Protein AF-A0A7K3KJ88-F1 (afdb_monomer)

Secondary structure (DSSP, 8-state):
---------------------------------------------------S-------EEEESSHHHHHHHHHH----SS-EEEEEE-TT-GGG-EEEEEETTSS-SS-S-------PPPS---S------SHHHHHHHHHHTT-S-EE-GGG---B-SHHHHHHHHHHHHHHHHT-TT-TTEEEEEEEEEPTTSSBEEEEEEEES---HHHHHHHHHHHHHHHHHHHTT--TTS-HHHHHHHHHHHHHHH-EE-GGGS-----TT-TT--SSSGGGTTGGGGSHHIIIIISEE-HHHHHHHHHHHHHHTT--EEEEEETTTTEEEEEEEETTEEEEE-HHHH---SSSS------SSTTEEHHHHTS--TTSPPP-STT-TTTEET--GGGG----TTTT--GGGS--S-----SEEEEEEETTEEEEEEEPPP-BSSEEEEEEEEESTTS-EEEEEPPPEEE-SS-S--BSB-TT-HHHHHHHSSBS--EEEEEB-SSEEEEEEEEEEESTT-SSSPEEEEEEEEEEE--SSS--HHHHHHHHHHHHHHHH-TT--HHHHHHHHHHHHHHH-EE-TTB-SHHIIIIISEE-HHHHHHHHHHHHHHTT--EEEEEETTTTEEEEEEEETTEEEEE-TTGGG---TT-SS--TTTTEEE-HHHHHHH-TT--SPPTT------TT-HHHHHSTTHHHHHHHHHHHHHHHHTT-SEEEEE--GGGSTTGGG---SHHHHHHHHHHHHHHHHS-EEEEETTEEEEEEEEEEEEE--BGGGTB--EEEEEEEEEEE---S--BPSPEEEE---SSSPEEEEEEBTTT--EEEEEE------B-S-EEEE---SSS-EEEEEEBTTT--EEEEEE--PPPP-SS-PPSEEEEETTEEEEE-TTS-B--SSEEEETTEEEEB-TTSPBP-EEEEETTEEEEE-TTSPBP-EEEEETTEEEEE-TTT-BBP-EEEEETTEEEEEPTTT-BBP-EEEEETTEEEEE-TTSPBP-EEEEETTEEEEE-TTT-PBP-EEEEETTEEEEEPTTT-PBP-EEEEETTEEEEE-TT-PBP-EEEEETTEEEEE-TT--EEE-

Radius of gyration: 45.53 Å; Cα contacts (8 Å, |Δi|>4): 2128; chains: 1; bounding box: 110×82×130 Å

Structure (mmCIF, N/CA/C/O backbone):
data_AF-A0A7K3KJ88-F1
#
_entry.id   AF-A0A7K3KJ88-F1
#
loop_
_atom_site.group_PDB
_atom_site.id
_atom_site.type_symbol
_atom_site.label_atom_id
_atom_site.label_alt_id
_atom_site.label_comp_id
_atom_site.label_asym_id
_atom_site.label_entity_id
_atom_site.label_seq_id
_atom_site.pdbx_PDB_ins_code
_atom_site.Cartn_x
_atom_site.Cartn_y
_atom_site.Cartn_z
_atom_site.occupancy
_atom_site.B_iso_or_equiv
_atom_site.auth_seq_id
_atom_site.auth_comp_id
_atom_site.auth_asym_id
_atom_site.auth_atom_id
_atom_site.pdbx_PDB_model_num
ATOM 1 N N . MET A 1 1 ? 1.735 31.733 29.444 1.00 30.66 1 MET A N 1
ATOM 2 C CA . MET A 1 1 ? 3.173 32.002 29.668 1.00 30.66 1 MET A CA 1
ATOM 3 C C . MET A 1 1 ? 3.954 30.903 28.970 1.00 30.66 1 MET A C 1
ATOM 5 O O . MET A 1 1 ? 3.709 29.744 29.261 1.00 30.66 1 MET A O 1
ATOM 9 N N . GLN A 1 2 ? 4.807 31.271 28.012 1.00 33.06 2 GLN A N 1
ATOM 10 C CA . GLN A 1 2 ? 5.723 30.371 27.302 1.00 33.06 2 GLN A CA 1
ATOM 11 C C . GLN A 1 2 ? 6.794 29.819 28.251 1.00 33.06 2 GLN A C 1
ATOM 13 O O . GLN A 1 2 ? 7.292 30.580 29.082 1.00 33.06 2 GLN A O 1
ATOM 18 N N . LYS A 1 3 ? 7.166 28.545 28.075 1.00 25.73 3 LYS A N 1
ATOM 19 C CA . LYS A 1 3 ? 8.504 27.958 28.315 1.00 25.73 3 LYS A CA 1
ATOM 20 C C . LYS A 1 3 ? 8.454 26.478 27.908 1.00 25.73 3 LYS A C 1
ATOM 22 O O . LYS A 1 3 ? 7.769 25.696 28.547 1.00 25.73 3 LYS A O 1
ATOM 27 N N . THR A 1 4 ? 8.850 26.168 26.675 1.00 29.84 4 THR A N 1
ATOM 28 C CA . THR A 1 4 ? 10.175 25.641 26.274 1.00 29.84 4 THR A CA 1
ATOM 29 C C . THR A 1 4 ? 10.462 24.220 26.763 1.00 29.84 4 THR A C 1
ATOM 31 O O . THR A 1 4 ? 10.733 23.987 27.937 1.00 29.84 4 THR A O 1
ATOM 34 N N . THR A 1 5 ? 10.450 23.327 25.776 1.00 33.12 5 THR A N 1
ATOM 35 C CA . THR A 1 5 ? 11.079 22.008 25.652 1.00 33.12 5 THR A CA 1
ATOM 36 C C . THR A 1 5 ? 12.468 21.899 26.288 1.00 33.12 5 THR A C 1
ATOM 38 O O . THR A 1 5 ? 13.295 22.797 26.138 1.00 33.12 5 THR A O 1
ATOM 41 N N . GLY A 1 6 ? 12.752 20.755 26.920 1.00 25.34 6 GLY A N 1
ATOM 42 C CA . GLY A 1 6 ? 14.086 20.424 27.423 1.00 25.34 6 GLY A CA 1
ATOM 43 C C . GLY A 1 6 ? 14.187 19.019 28.023 1.00 25.34 6 GLY A C 1
ATOM 44 O O . GLY A 1 6 ? 13.868 18.830 29.188 1.00 25.34 6 GLY A O 1
ATOM 45 N N . ALA A 1 7 ? 14.630 18.078 27.185 1.00 27.84 7 ALA A N 1
ATOM 46 C CA . ALA A 1 7 ? 15.489 16.912 27.436 1.00 27.84 7 ALA A CA 1
ATOM 47 C C . ALA A 1 7 ? 15.362 16.073 28.733 1.00 27.84 7 ALA A C 1
ATOM 49 O O . ALA A 1 7 ? 15.552 16.532 29.857 1.00 27.84 7 ALA A O 1
ATOM 50 N N . ARG A 1 8 ? 15.204 14.758 28.513 1.00 27.39 8 ARG A N 1
ATOM 51 C CA . ARG A 1 8 ? 15.433 13.659 29.464 1.00 27.39 8 ARG A CA 1
ATOM 52 C C . ARG A 1 8 ? 16.924 13.447 29.771 1.00 27.39 8 ARG A C 1
ATOM 54 O O . ARG A 1 8 ? 17.735 13.487 28.853 1.00 27.39 8 ARG A O 1
ATOM 61 N N . ALA A 1 9 ? 17.197 13.092 31.034 1.00 25.98 9 ALA A N 1
ATOM 62 C CA . ALA A 1 9 ? 18.169 12.117 31.586 1.00 25.98 9 ALA A CA 1
ATOM 63 C C . ALA A 1 9 ? 18.632 12.634 32.971 1.00 25.98 9 ALA A C 1
ATOM 65 O O . ALA A 1 9 ? 18.988 13.797 33.092 1.00 25.98 9 ALA A O 1
ATOM 66 N N . LEU A 1 10 ? 18.630 11.887 34.083 1.00 25.28 10 LEU A N 1
ATOM 67 C CA . LEU A 1 10 ? 19.277 10.592 34.299 1.00 25.28 10 LEU A CA 1
ATOM 68 C C . LEU A 1 10 ? 18.938 10.035 35.711 1.00 25.28 10 LEU A C 1
ATOM 70 O O . LEU A 1 10 ? 18.726 10.820 36.635 1.00 25.28 10 LEU A O 1
ATOM 74 N N . SER A 1 11 ? 19.165 8.722 35.896 1.00 27.11 11 SER A N 1
ATOM 75 C CA . SER A 1 11 ? 19.494 7.991 37.157 1.00 27.11 11 SER A CA 1
ATOM 76 C C . SER A 1 11 ? 18.286 7.392 37.921 1.00 27.11 11 SER A C 1
ATOM 78 O O . SER A 1 11 ? 17.289 8.074 38.089 1.00 27.11 11 SER A O 1
ATOM 80 N N . VAL A 1 12 ? 18.258 6.145 38.432 1.00 25.27 12 VAL A N 1
ATOM 81 C CA . VAL A 1 12 ? 19.289 5.330 39.121 1.00 25.27 12 VAL A CA 1
ATOM 82 C C . VAL A 1 12 ? 18.979 3.800 39.057 1.00 25.27 12 VAL A C 1
ATOM 84 O O . VAL A 1 12 ? 17.826 3.393 39.149 1.00 25.27 12 VAL A O 1
ATOM 87 N N . LEU A 1 13 ? 20.045 2.985 38.947 1.00 25.17 13 LEU A N 1
ATOM 88 C CA . LEU A 1 13 ? 20.186 1.506 39.061 1.00 25.17 13 LEU A CA 1
ATOM 89 C C . LEU A 1 13 ? 20.009 0.977 40.521 1.00 25.17 13 LEU A C 1
ATOM 91 O O . LEU A 1 13 ? 20.133 1.759 41.450 1.00 25.17 13 LEU A O 1
ATOM 95 N N . LEU A 1 14 ? 19.820 -0.314 40.862 1.00 25.20 14 LEU A N 1
ATOM 96 C CA . LEU A 1 14 ? 20.831 -1.399 40.827 1.00 25.20 14 LEU A CA 1
ATOM 97 C C . LEU A 1 14 ? 20.342 -2.653 41.619 1.00 25.20 14 LEU A C 1
ATOM 99 O O . LEU A 1 14 ? 19.755 -2.472 42.683 1.00 25.20 14 LEU A O 1
ATOM 103 N N . ALA A 1 15 ? 20.680 -3.876 41.153 1.00 25.28 15 ALA A N 1
ATOM 104 C CA . ALA A 1 15 ? 21.203 -5.069 41.891 1.00 25.28 15 ALA A CA 1
ATOM 105 C C . ALA A 1 15 ? 20.827 -6.389 41.152 1.00 25.28 15 ALA A C 1
ATOM 107 O O . ALA A 1 15 ? 19.661 -6.761 41.140 1.00 25.28 15 ALA A O 1
ATOM 108 N N . ALA A 1 16 ? 21.687 -7.016 40.327 1.00 25.86 16 ALA A N 1
ATOM 109 C CA . ALA A 1 16 ? 22.848 -7.900 40.614 1.00 25.86 16 ALA A CA 1
ATOM 110 C C . ALA A 1 16 ? 22.466 -9.312 41.138 1.00 25.86 16 ALA A C 1
ATOM 112 O O . ALA A 1 16 ? 21.642 -9.404 42.033 1.00 25.86 16 ALA A O 1
ATOM 113 N N . ALA A 1 17 ? 23.059 -10.461 40.772 1.00 25.75 17 ALA A N 1
ATOM 114 C CA . ALA A 1 17 ? 23.940 -10.960 39.698 1.00 25.75 17 ALA A CA 1
ATOM 115 C C . ALA A 1 17 ? 24.219 -12.466 39.994 1.00 25.75 17 ALA A C 1
ATOM 117 O O . ALA A 1 17 ? 24.279 -12.815 41.168 1.00 25.75 17 ALA A O 1
ATOM 118 N N . LEU A 1 18 ? 24.447 -13.322 38.979 1.00 23.67 18 LEU A N 1
ATOM 119 C CA . LEU A 1 18 ? 25.421 -14.453 38.947 1.00 23.67 18 LEU A CA 1
ATOM 120 C C . LEU A 1 18 ? 25.379 -15.093 37.527 1.00 23.67 18 LEU A C 1
ATOM 122 O O . LEU A 1 18 ? 24.366 -15.675 37.162 1.00 23.67 18 LEU A O 1
ATOM 126 N N . ALA A 1 19 ? 26.293 -14.750 36.601 1.00 25.92 19 ALA A N 1
ATOM 127 C CA . ALA A 1 19 ? 27.606 -15.376 36.301 1.00 25.92 19 ALA A CA 1
ATOM 128 C C . ALA A 1 19 ? 27.494 -16.740 35.568 1.00 25.92 19 ALA A C 1
ATOM 130 O O . ALA A 1 19 ? 26.803 -17.619 36.056 1.00 25.92 19 ALA A O 1
ATOM 131 N N . ALA A 1 20 ? 28.170 -17.063 34.457 1.00 25.97 20 ALA A N 1
ATOM 132 C CA . ALA A 1 20 ? 29.138 -16.414 33.560 1.00 25.97 20 ALA A CA 1
ATOM 133 C C . ALA A 1 20 ? 29.263 -17.333 32.307 1.00 25.97 20 ALA A C 1
ATOM 135 O O . ALA A 1 20 ? 29.110 -18.544 32.435 1.00 25.97 20 ALA A O 1
ATOM 136 N N . THR A 1 21 ? 29.449 -16.863 31.070 1.00 26.55 21 THR A N 1
ATOM 137 C CA . THR A 1 21 ? 30.738 -16.691 30.343 1.00 26.55 21 THR A CA 1
ATOM 138 C C . THR A 1 21 ? 30.393 -16.732 28.832 1.00 26.55 21 THR A C 1
ATOM 140 O O . THR A 1 21 ? 29.467 -17.451 28.480 1.00 26.55 21 THR A O 1
ATOM 143 N N . LEU A 1 22 ? 31.015 -16.060 27.855 1.00 24.83 22 LEU A N 1
ATOM 144 C CA . LEU A 1 22 ? 32.066 -15.043 27.758 1.00 24.83 22 LEU A CA 1
ATOM 145 C C . LEU A 1 22 ? 31.940 -14.359 26.365 1.00 24.83 22 LEU A C 1
ATOM 147 O O . LEU A 1 22 ? 31.637 -15.011 25.372 1.00 24.83 22 LEU A O 1
ATOM 151 N N . CYS A 1 23 ? 32.176 -13.046 26.376 1.00 23.89 23 CYS A N 1
ATOM 152 C CA . CYS A 1 23 ? 32.256 -12.007 25.324 1.00 23.89 23 CYS A CA 1
ATOM 153 C C . CYS A 1 23 ? 33.411 -12.203 24.291 1.00 23.89 23 CYS A C 1
ATOM 155 O O . CYS A 1 23 ? 34.146 -13.177 24.450 1.00 23.89 23 CYS A O 1
ATOM 157 N N . PRO A 1 24 ? 33.725 -11.249 23.364 1.00 33.28 24 PRO A N 1
ATOM 158 C CA . PRO A 1 24 ? 33.057 -9.972 23.036 1.00 33.28 24 PRO A CA 1
ATOM 159 C C . PRO A 1 24 ? 32.885 -9.651 21.527 1.00 33.28 24 PRO A C 1
ATOM 161 O O . PRO A 1 24 ? 33.699 -10.009 20.682 1.00 33.28 24 PRO A O 1
ATOM 164 N N . LEU A 1 25 ? 31.885 -8.817 21.238 1.00 27.92 25 LEU A N 1
ATOM 165 C CA . LEU A 1 25 ? 31.936 -7.768 20.208 1.00 27.92 25 LEU A CA 1
ATOM 166 C C . LEU A 1 25 ? 32.375 -6.453 20.880 1.00 27.92 25 LEU A C 1
ATOM 168 O O . LEU A 1 25 ? 32.105 -6.280 22.074 1.00 27.92 25 LEU A O 1
ATOM 172 N N . PRO A 1 26 ? 32.914 -5.477 20.131 1.00 29.77 26 PRO A N 1
ATOM 173 C CA . PRO A 1 26 ? 32.649 -4.084 20.435 1.00 29.77 26 PRO A CA 1
ATOM 174 C C . PRO A 1 26 ? 31.899 -3.379 19.305 1.00 29.77 26 PRO A C 1
ATOM 176 O O . PRO A 1 26 ? 32.074 -3.643 18.118 1.00 29.77 26 PRO A O 1
ATOM 179 N N . ALA A 1 27 ? 31.035 -2.488 19.775 1.00 24.09 27 ALA A N 1
ATOM 180 C CA . ALA A 1 27 ? 30.151 -1.601 19.057 1.00 24.09 27 ALA A CA 1
ATOM 181 C C . ALA A 1 27 ? 30.884 -0.563 18.199 1.00 24.09 27 ALA A C 1
ATOM 183 O O . ALA A 1 27 ? 31.995 -0.129 18.507 1.00 24.09 27 ALA A O 1
ATOM 184 N N . PHE A 1 28 ? 30.158 -0.127 17.175 1.00 25.22 28 PHE A N 1
ATOM 185 C CA . PHE A 1 28 ? 30.364 1.104 16.433 1.00 25.22 28 PHE A CA 1
ATOM 186 C C . PHE A 1 28 ? 30.272 2.326 17.357 1.00 25.22 28 PHE A C 1
ATOM 188 O O . PHE A 1 28 ? 29.359 2.428 18.179 1.00 25.22 28 PHE A O 1
ATOM 195 N N . ALA A 1 29 ? 31.198 3.262 17.165 1.00 24.36 29 ALA A N 1
ATOM 196 C CA . ALA A 1 29 ? 31.055 4.658 17.547 1.00 24.36 29 ALA A CA 1
ATOM 197 C C . ALA A 1 29 ? 31.047 5.499 16.265 1.00 24.36 29 ALA A C 1
ATOM 199 O O . ALA A 1 29 ? 31.779 5.215 15.316 1.00 24.36 29 ALA A O 1
ATOM 200 N N . THR A 1 30 ? 30.164 6.487 16.266 1.00 32.62 30 THR A N 1
ATOM 201 C CA . THR A 1 30 ? 29.954 7.518 15.255 1.00 32.62 30 THR A CA 1
ATOM 202 C C . THR A 1 30 ? 31.138 8.482 15.195 1.00 32.62 30 THR A C 1
ATOM 204 O O . THR A 1 30 ? 31.774 8.724 16.217 1.00 32.62 30 THR A O 1
ATOM 207 N N . ASP A 1 31 ? 31.426 9.039 14.016 1.00 23.53 31 ASP A N 1
ATOM 208 C CA . ASP A 1 31 ? 31.361 10.490 13.776 1.00 23.53 31 ASP A CA 1
ATOM 209 C C . ASP A 1 31 ? 31.922 10.887 12.399 1.00 23.53 31 ASP A C 1
ATOM 211 O O . ASP A 1 31 ? 32.940 10.376 11.943 1.00 23.53 31 ASP A O 1
ATOM 215 N N . ALA A 1 32 ? 31.249 11.893 11.832 1.00 23.48 32 ALA A N 1
ATOM 216 C CA . ALA A 1 32 ? 31.778 12.976 11.005 1.00 23.48 32 ALA A CA 1
ATOM 217 C C . ALA A 1 32 ? 32.282 12.683 9.576 1.00 23.48 32 ALA A C 1
ATOM 219 O O . ALA A 1 32 ? 33.367 12.157 9.345 1.00 23.48 32 ALA A O 1
ATOM 220 N N . ALA A 1 33 ? 31.541 13.235 8.610 1.00 33.19 33 ALA A N 1
ATOM 221 C CA . ALA A 1 33 ? 32.122 13.764 7.379 1.00 33.19 33 ALA A CA 1
ATOM 222 C C . ALA A 1 33 ? 33.130 14.887 7.704 1.00 33.19 33 ALA A C 1
ATOM 224 O O . ALA A 1 33 ? 32.932 15.638 8.667 1.00 33.19 33 ALA A O 1
ATOM 225 N N . PRO A 1 34 ? 34.169 15.058 6.871 1.00 30.41 34 PRO A N 1
ATOM 226 C CA . PRO A 1 34 ? 34.195 16.296 6.097 1.00 30.41 34 PRO A CA 1
ATOM 227 C C . PRO A 1 34 ? 34.676 16.137 4.642 1.00 30.41 34 PRO A C 1
ATOM 229 O O . PRO A 1 34 ? 35.552 15.342 4.321 1.00 30.41 34 PRO A O 1
ATOM 232 N N . SER A 1 35 ? 34.066 16.972 3.799 1.00 28.89 35 SER A N 1
ATOM 233 C CA . SER A 1 35 ? 34.575 17.654 2.598 1.00 28.89 35 SER A CA 1
ATOM 234 C C . SER A 1 35 ? 36.070 17.540 2.253 1.00 28.89 35 SER A C 1
ATOM 236 O O . SER A 1 35 ? 36.920 17.793 3.109 1.00 28.89 35 SER A O 1
ATOM 238 N N . GLY A 1 36 ? 36.369 17.393 0.958 1.00 24.22 36 GLY A N 1
ATOM 239 C CA . GLY A 1 36 ? 37.675 17.744 0.392 1.00 24.22 36 GLY A CA 1
ATOM 240 C C . GLY A 1 36 ? 37.935 17.142 -0.988 1.00 24.22 36 GLY A C 1
ATOM 241 O O . GLY A 1 36 ? 38.612 16.127 -1.085 1.00 24.22 36 GLY A O 1
ATOM 242 N N . LEU A 1 37 ? 37.416 17.784 -2.037 1.00 28.84 37 LEU A N 1
ATOM 243 C CA . LEU A 1 37 ? 38.041 17.763 -3.363 1.00 28.84 37 LEU A CA 1
ATOM 244 C C . LEU A 1 37 ? 39.327 18.595 -3.290 1.00 28.84 37 LEU A C 1
ATOM 246 O O . LEU A 1 37 ? 39.282 19.694 -2.736 1.00 28.84 37 LEU A O 1
ATOM 250 N N . GLU A 1 38 ? 40.437 18.067 -3.813 1.00 25.28 38 GLU A N 1
ATOM 251 C CA . GLU A 1 38 ? 41.350 18.724 -4.774 1.00 25.28 38 GLU A CA 1
ATOM 252 C C . GLU A 1 38 ? 42.660 17.912 -4.957 1.00 25.28 38 GLU A C 1
ATOM 254 O O . GLU A 1 38 ? 43.012 17.099 -4.096 1.00 25.28 38 GLU A O 1
ATOM 259 N N . PRO A 1 39 ? 43.335 18.079 -6.112 1.00 51.12 39 PRO A N 1
ATOM 260 C CA . PRO A 1 39 ? 44.053 17.049 -6.863 1.00 51.12 39 PRO A CA 1
ATOM 261 C C . PRO A 1 39 ? 45.573 17.133 -6.658 1.00 51.12 39 PRO A C 1
ATOM 263 O O . PRO A 1 39 ? 46.029 17.938 -5.854 1.00 51.12 39 PRO A O 1
ATOM 266 N N . LEU A 1 40 ? 46.335 16.297 -7.381 1.00 21.92 40 LEU A N 1
ATOM 267 C CA . LEU A 1 40 ? 47.782 16.342 -7.707 1.00 21.92 40 LEU A CA 1
ATOM 268 C C . LEU A 1 40 ? 48.266 14.882 -7.797 1.00 21.92 40 LEU A C 1
ATOM 270 O O . LEU A 1 40 ? 47.892 14.063 -6.966 1.00 21.92 40 LEU A O 1
ATOM 274 N N . ALA A 1 41 ? 49.157 14.453 -8.673 1.00 21.34 41 ALA A N 1
ATOM 275 C CA . ALA A 1 41 ? 49.763 14.965 -9.892 1.00 21.34 41 ALA A CA 1
ATOM 276 C C . ALA A 1 41 ? 50.487 13.749 -10.492 1.00 21.34 41 ALA A C 1
ATOM 278 O O . ALA A 1 41 ? 50.855 12.825 -9.754 1.00 21.34 41 ALA A O 1
ATOM 279 N N . ALA A 1 42 ? 50.678 13.745 -11.803 1.00 36.03 42 ALA A N 1
ATOM 280 C CA . ALA A 1 42 ? 51.427 12.704 -12.470 1.00 36.03 42 ALA A CA 1
ATOM 281 C C . ALA A 1 42 ? 52.925 12.726 -12.096 1.00 36.03 42 ALA A C 1
ATOM 283 O O . ALA A 1 42 ? 53.467 13.669 -11.504 1.00 36.03 42 ALA A O 1
ATOM 284 N N . ASN A 1 43 ? 53.551 11.570 -12.311 1.00 23.66 43 ASN A N 1
ATOM 285 C CA . ASN A 1 43 ? 54.976 11.481 -12.575 1.00 23.66 43 ASN A CA 1
ATOM 286 C C . ASN A 1 43 ? 55.267 10.158 -13.283 1.00 23.66 43 ASN A C 1
ATOM 288 O O . ASN A 1 43 ? 55.141 9.071 -12.710 1.00 23.66 43 ASN A O 1
ATOM 292 N N . GLN A 1 44 ? 55.652 10.305 -14.544 1.00 33.25 44 GLN A N 1
ATOM 293 C CA . GLN A 1 44 ? 56.222 9.299 -15.426 1.00 33.25 44 GLN A CA 1
ATOM 294 C C . GLN A 1 44 ? 57.447 8.599 -14.823 1.00 33.25 44 GLN A C 1
ATOM 296 O O . GLN A 1 44 ? 58.281 9.220 -14.161 1.00 33.25 44 GLN A O 1
ATOM 301 N N . ALA A 1 45 ? 57.620 7.322 -15.170 1.00 21.73 45 ALA A N 1
ATOM 302 C CA . ALA A 1 45 ? 58.940 6.718 -15.339 1.00 21.73 45 ALA A CA 1
ATOM 303 C C . ALA A 1 45 ? 58.834 5.460 -16.217 1.00 21.73 45 ALA A C 1
ATOM 305 O O . ALA A 1 45 ? 58.434 4.390 -15.760 1.00 21.73 45 ALA A O 1
ATOM 306 N N . ALA A 1 46 ? 59.221 5.627 -17.481 1.00 29.53 46 ALA A N 1
ATOM 307 C CA . ALA A 1 46 ? 59.408 4.599 -18.494 1.00 29.53 46 ALA A CA 1
ATOM 308 C C . ALA A 1 46 ? 60.265 3.399 -18.031 1.00 29.53 46 ALA A C 1
ATOM 310 O O . ALA A 1 46 ? 61.236 3.553 -17.282 1.00 29.53 46 ALA A O 1
ATOM 311 N N . GLY A 1 47 ? 59.948 2.204 -18.549 1.00 21.64 47 GLY A N 1
ATOM 312 C CA . GLY A 1 47 ? 60.730 0.984 -18.326 1.00 21.64 47 GLY A CA 1
ATOM 313 C C . GLY A 1 47 ? 60.241 -0.246 -19.102 1.00 21.64 47 GLY A C 1
ATOM 314 O O . GLY A 1 47 ? 59.642 -1.135 -18.511 1.00 21.64 47 GLY A O 1
ATOM 315 N N . ASP A 1 48 ? 60.541 -0.276 -20.404 1.00 22.09 48 ASP A N 1
ATOM 316 C CA . ASP A 1 48 ? 60.702 -1.437 -21.304 1.00 22.09 48 ASP A CA 1
ATOM 317 C C . ASP A 1 48 ? 59.690 -2.604 -21.252 1.00 22.09 48 ASP A C 1
ATOM 319 O O . ASP A 1 48 ? 59.790 -3.541 -20.455 1.00 22.09 48 ASP A O 1
ATOM 323 N N . ALA A 1 49 ? 58.822 -2.639 -22.269 1.00 27.09 49 ALA A N 1
ATOM 324 C CA . ALA A 1 49 ? 58.130 -3.837 -22.730 1.00 27.09 49 ALA A CA 1
ATOM 325 C C . ALA A 1 49 ? 58.918 -4.543 -23.853 1.00 27.09 49 ALA A C 1
ATOM 327 O O . ALA A 1 49 ? 59.214 -3.961 -24.893 1.00 27.09 49 ALA A O 1
ATOM 328 N N . SER A 1 50 ? 59.184 -5.840 -23.678 1.00 24.19 50 SER A N 1
ATOM 329 C CA . SER A 1 50 ? 59.330 -6.840 -24.754 1.00 24.19 50 SER A CA 1
ATOM 330 C C . SER A 1 50 ? 59.125 -8.232 -24.115 1.00 24.19 50 SER A C 1
ATOM 332 O O . SER A 1 50 ? 59.573 -8.447 -22.994 1.00 24.19 50 SER A O 1
ATOM 334 N N . ALA A 1 51 ? 58.455 -9.244 -24.673 1.00 25.42 51 ALA A N 1
ATOM 335 C CA . ALA A 1 51 ? 57.910 -9.475 -26.003 1.00 25.42 51 ALA A CA 1
ATOM 336 C C . ALA A 1 51 ? 56.944 -10.687 -25.979 1.00 25.42 51 ALA A C 1
ATOM 338 O O . ALA A 1 51 ? 57.195 -11.672 -25.289 1.00 25.42 51 ALA A O 1
ATOM 339 N N . THR A 1 52 ? 55.917 -10.676 -26.829 1.00 21.06 52 THR A N 1
ATOM 340 C CA . THR A 1 52 ? 55.724 -11.694 -27.889 1.00 21.06 52 THR A CA 1
ATOM 341 C C . THR A 1 52 ? 55.234 -10.941 -29.132 1.00 21.06 52 THR A C 1
ATOM 343 O O . THR A 1 52 ? 54.677 -9.858 -28.980 1.00 21.06 52 THR A O 1
ATOM 346 N N . PRO A 1 53 ? 55.645 -11.365 -30.335 1.00 24.69 53 PRO A N 1
ATOM 347 C CA . PRO A 1 53 ? 56.206 -10.475 -31.345 1.00 24.69 53 PRO A CA 1
ATOM 348 C C . PRO A 1 53 ? 55.209 -9.416 -31.817 1.00 24.69 53 PRO A C 1
ATOM 350 O O . PRO A 1 53 ? 54.187 -9.731 -32.414 1.00 24.69 53 PRO A O 1
ATOM 353 N N . ALA A 1 54 ? 55.570 -8.153 -31.599 1.00 25.78 54 ALA A N 1
ATOM 354 C CA . ALA A 1 54 ? 55.050 -7.050 -32.380 1.00 25.78 54 ALA A CA 1
ATOM 355 C C . ALA A 1 54 ? 55.523 -7.232 -33.830 1.00 25.78 54 ALA A C 1
ATOM 357 O O . ALA A 1 54 ? 56.719 -7.145 -34.109 1.00 25.78 54 ALA A O 1
ATOM 358 N N . ALA A 1 55 ? 54.597 -7.471 -34.754 1.00 23.25 55 ALA A N 1
ATOM 359 C CA . ALA A 1 55 ? 54.735 -6.879 -36.074 1.00 23.25 55 ALA A CA 1
ATOM 360 C C . ALA A 1 55 ? 54.175 -5.461 -35.933 1.00 23.25 55 ALA A C 1
ATOM 362 O O . ALA A 1 55 ? 52.981 -5.277 -35.715 1.00 23.25 55 ALA A O 1
ATOM 363 N N . SER A 1 56 ? 55.057 -4.466 -35.935 1.00 27.14 56 SER A N 1
ATOM 364 C CA . SER A 1 56 ? 54.691 -3.054 -35.890 1.00 27.14 56 SER A CA 1
ATOM 365 C C . SER A 1 56 ? 53.747 -2.725 -37.050 1.00 27.14 56 SER A C 1
ATOM 367 O O . SER A 1 56 ? 54.180 -2.703 -38.204 1.00 27.14 56 SER A O 1
ATOM 369 N N . ALA A 1 57 ? 52.477 -2.456 -36.755 1.00 34.28 57 ALA A N 1
ATOM 370 C CA . ALA A 1 57 ? 51.593 -1.778 -37.686 1.00 34.28 57 ALA A CA 1
ATOM 371 C C . ALA A 1 57 ? 52.106 -0.344 -37.840 1.00 34.28 57 ALA A C 1
ATOM 373 O O . ALA A 1 57 ? 51.982 0.469 -36.929 1.00 34.28 57 ALA A O 1
ATOM 374 N N . ALA A 1 58 ? 52.746 -0.038 -38.964 1.00 35.41 58 ALA 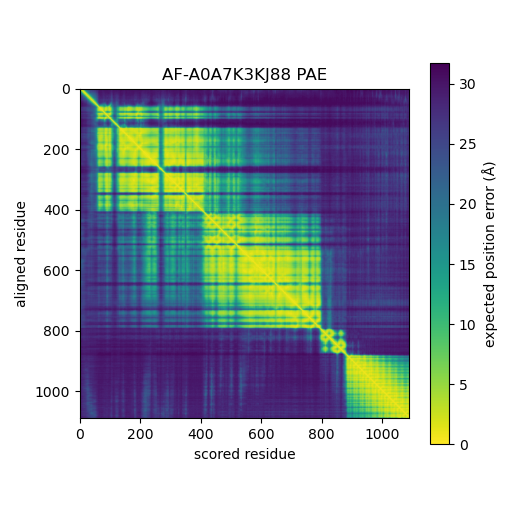A N 1
ATOM 375 C CA . ALA A 1 58 ? 53.047 1.342 -39.304 1.00 35.41 58 ALA A CA 1
ATOM 376 C C . ALA A 1 58 ? 51.715 2.058 -39.586 1.00 35.41 58 ALA A C 1
ATOM 378 O O . ALA A 1 58 ? 51.117 1.841 -40.639 1.00 35.41 58 ALA A O 1
ATOM 379 N N . SER A 1 59 ? 51.219 2.871 -38.649 1.00 44.22 59 SER A N 1
ATOM 380 C CA . SER A 1 59 ? 50.151 3.829 -38.939 1.00 44.22 59 SER A CA 1
ATOM 381 C C . SER A 1 59 ? 50.759 5.016 -39.680 1.00 44.22 59 SER A C 1
ATOM 383 O O . SER A 1 59 ? 51.677 5.663 -39.169 1.00 44.22 59 SER A O 1
ATOM 385 N N . ALA A 1 60 ? 50.264 5.316 -40.876 1.00 45.59 60 ALA A N 1
ATOM 386 C CA . ALA A 1 60 ? 50.464 6.645 -41.440 1.00 45.59 60 ALA A CA 1
ATOM 387 C C . ALA A 1 60 ? 49.480 7.593 -40.722 1.00 45.59 60 ALA A C 1
ATOM 389 O O . ALA A 1 60 ? 48.369 7.165 -40.414 1.00 45.59 60 ALA A O 1
ATOM 390 N N . GLY A 1 61 ? 49.909 8.813 -40.370 1.00 54.75 61 GLY A N 1
ATOM 391 C CA . GLY A 1 61 ? 49.137 9.769 -39.549 1.00 54.75 61 GLY A CA 1
ATOM 392 C C . GLY A 1 61 ? 47.760 10.161 -40.115 1.00 54.75 61 GLY A C 1
ATOM 393 O O . GLY A 1 61 ? 47.365 9.673 -41.165 1.00 54.75 61 GLY A O 1
ATOM 394 N N . GLY A 1 62 ? 47.029 11.033 -39.410 1.00 61.81 62 GLY A N 1
ATOM 395 C CA . GLY A 1 62 ? 45.705 11.516 -39.833 1.00 61.81 62 GLY A CA 1
ATOM 396 C C . GLY A 1 62 ? 45.727 12.211 -41.201 1.00 61.81 62 GLY A C 1
ATOM 397 O O . GLY A 1 62 ? 46.696 12.893 -41.546 1.00 61.81 62 GLY A O 1
ATOM 398 N N . PHE A 1 63 ? 44.675 12.002 -41.993 1.00 72.06 63 PHE A N 1
ATOM 399 C CA . PHE A 1 63 ? 44.487 12.595 -43.317 1.00 72.06 63 PHE A CA 1
ATOM 400 C C . PHE A 1 63 ? 43.166 13.366 -43.374 1.00 72.06 63 PHE A C 1
ATOM 402 O O . PHE A 1 63 ? 42.137 12.888 -42.895 1.00 72.06 63 PHE A O 1
ATOM 409 N N . ALA A 1 64 ? 43.180 14.525 -44.034 1.00 67.50 64 ALA A N 1
ATOM 410 C CA . ALA A 1 64 ? 42.006 15.388 -44.167 1.00 67.50 64 ALA A CA 1
ATOM 411 C C . ALA A 1 64 ? 41.042 14.919 -45.275 1.00 67.50 64 ALA A C 1
ATOM 413 O O . ALA A 1 64 ? 39.893 15.350 -45.335 1.00 67.50 64 ALA A O 1
ATOM 414 N N . THR A 1 65 ? 41.500 14.053 -46.188 1.00 74.38 65 THR A N 1
ATOM 415 C CA . THR A 1 65 ? 40.690 13.549 -47.311 1.00 74.38 65 THR A CA 1
ATOM 416 C C . THR A 1 65 ? 40.891 12.053 -47.545 1.00 74.38 65 THR A C 1
ATOM 418 O O . THR A 1 65 ? 41.992 11.522 -47.356 1.00 74.38 65 THR A O 1
ATOM 421 N N . ALA A 1 66 ? 39.856 11.368 -48.048 1.00 75.88 66 ALA A N 1
ATOM 422 C CA . ALA A 1 66 ? 39.979 9.960 -48.423 1.00 75.88 66 ALA A CA 1
ATOM 423 C C . ALA A 1 66 ? 41.018 9.774 -49.543 1.00 75.88 66 ALA A C 1
ATOM 425 O O . ALA A 1 66 ? 41.754 8.793 -49.543 1.00 75.88 66 ALA A O 1
ATOM 426 N N . GLU A 1 67 ? 41.157 10.730 -50.468 1.00 81.19 67 GLU A N 1
ATOM 427 C CA . GLU A 1 67 ? 42.176 10.682 -51.526 1.00 81.19 67 GLU A CA 1
ATOM 428 C C . GLU A 1 67 ? 43.621 10.654 -50.983 1.00 81.19 67 GLU A C 1
ATOM 430 O O . GLU A 1 67 ? 44.500 9.996 -51.552 1.00 81.19 67 GLU A O 1
ATOM 435 N N . GLU A 1 68 ? 43.902 11.370 -49.895 1.00 81.88 68 GLU A N 1
ATOM 436 C CA . GLU A 1 68 ? 45.207 11.337 -49.224 1.00 81.88 68 GLU A CA 1
ATOM 437 C C . GLU A 1 68 ? 45.429 10.008 -48.496 1.00 81.88 68 GLU A C 1
ATOM 439 O O . GLU A 1 68 ? 46.480 9.385 -48.677 1.00 81.88 68 GLU A O 1
ATOM 444 N N . ALA A 1 69 ? 44.416 9.521 -47.774 1.00 80.88 69 ALA A N 1
ATOM 445 C CA . ALA A 1 69 ? 44.465 8.236 -47.082 1.00 80.88 69 ALA A CA 1
ATOM 446 C C . ALA A 1 69 ? 44.637 7.054 -48.054 1.00 80.88 69 ALA A C 1
ATOM 448 O O . ALA A 1 69 ? 45.463 6.173 -47.828 1.00 80.88 69 ALA A O 1
ATOM 449 N N . ILE A 1 70 ? 43.939 7.050 -49.192 1.00 82.00 70 ILE A N 1
ATOM 450 C CA . ILE A 1 70 ? 44.066 6.008 -50.226 1.00 82.00 70 ILE A CA 1
ATOM 451 C C . ILE A 1 70 ? 45.476 6.003 -50.818 1.00 82.00 70 ILE A C 1
ATOM 453 O O . ILE A 1 70 ? 46.080 4.939 -50.967 1.00 82.00 70 ILE A O 1
ATOM 457 N N . ARG A 1 71 ? 46.033 7.181 -51.132 1.00 81.81 71 ARG A N 1
ATOM 458 C CA . ARG A 1 71 ? 47.408 7.287 -51.645 1.00 81.81 71 ARG A CA 1
ATOM 459 C C . ARG A 1 71 ? 48.420 6.768 -50.631 1.00 81.81 71 ARG A C 1
ATOM 461 O O . ARG A 1 71 ? 49.339 6.041 -51.010 1.00 81.81 71 ARG A O 1
ATOM 468 N N . ALA A 1 72 ? 48.229 7.092 -49.354 1.00 82.12 72 ALA A N 1
ATOM 469 C CA . ALA A 1 72 ? 49.055 6.561 -48.282 1.00 82.12 72 ALA A CA 1
ATOM 470 C C . ALA A 1 72 ? 48.921 5.034 -48.179 1.00 82.12 72 ALA A C 1
ATOM 472 O O . ALA A 1 72 ? 49.936 4.339 -48.244 1.00 82.12 72 ALA A O 1
ATOM 473 N N . ALA A 1 73 ? 47.697 4.501 -48.152 1.00 80.81 73 ALA A N 1
ATOM 474 C CA . ALA A 1 73 ? 47.405 3.068 -48.120 1.00 80.81 73 ALA A CA 1
ATOM 475 C C . ALA A 1 73 ? 48.046 2.309 -49.295 1.00 80.81 73 ALA A C 1
ATOM 477 O O . ALA A 1 73 ? 48.664 1.261 -49.107 1.00 80.81 73 ALA A O 1
ATOM 478 N N . GLN A 1 74 ? 47.979 2.852 -50.512 1.00 79.25 74 GLN A N 1
ATOM 479 C CA . GLN A 1 74 ? 48.582 2.261 -51.713 1.00 79.25 74 GLN A CA 1
ATOM 480 C C . GLN A 1 74 ? 50.117 2.300 -51.709 1.00 79.25 74 GLN A C 1
ATOM 482 O O . GLN A 1 74 ? 50.745 1.474 -52.367 1.00 79.25 74 GLN A O 1
ATOM 487 N N . SER A 1 75 ? 50.731 3.206 -50.945 1.00 76.81 75 SER A N 1
ATOM 488 C CA . SER A 1 75 ? 52.191 3.361 -50.874 1.00 76.81 75 SER A CA 1
ATOM 489 C C . SER A 1 75 ? 52.892 2.475 -49.835 1.00 76.81 75 SER A C 1
ATOM 491 O O . SER A 1 75 ? 54.116 2.369 -49.866 1.00 76.81 75 SER A O 1
ATOM 493 N N . LEU A 1 76 ? 52.145 1.827 -48.931 1.00 75.69 76 LEU A N 1
ATOM 494 C CA . LEU A 1 76 ? 52.708 0.978 -47.870 1.00 75.69 76 LEU A CA 1
ATOM 495 C C . LEU A 1 76 ? 53.411 -0.267 -48.444 1.00 75.69 76 LEU A C 1
ATOM 497 O O . LEU A 1 76 ? 52.915 -0.884 -49.381 1.00 75.69 76 LEU A O 1
ATOM 501 N N . GLU A 1 77 ? 54.537 -0.702 -47.884 1.00 65.12 77 GLU A N 1
ATOM 502 C CA . GLU A 1 77 ? 55.148 -1.993 -48.242 1.00 65.12 77 GLU A CA 1
ATOM 503 C C . GLU A 1 77 ? 54.638 -3.074 -47.275 1.00 65.12 77 GLU A C 1
ATOM 505 O O . GLU A 1 77 ? 54.836 -2.962 -46.068 1.00 65.12 77 GLU A O 1
ATOM 510 N N . THR A 1 78 ? 53.948 -4.101 -47.789 1.00 65.69 78 THR A N 1
ATOM 511 C CA . THR A 1 78 ? 53.373 -5.200 -46.989 1.00 65.69 78 THR A CA 1
ATOM 512 C C . THR A 1 78 ? 53.892 -6.560 -47.466 1.00 65.69 78 THR A C 1
ATOM 514 O O . THR A 1 78 ? 54.238 -6.727 -48.635 1.00 65.69 78 THR A O 1
ATOM 517 N N . ASP A 1 79 ? 53.960 -7.550 -46.574 1.00 56.12 79 ASP A N 1
ATOM 518 C CA . ASP A 1 79 ? 54.518 -8.891 -46.831 1.00 56.12 79 ASP A CA 1
ATOM 519 C C . ASP A 1 79 ? 53.508 -9.896 -47.428 1.00 56.12 79 ASP A C 1
ATOM 521 O O . ASP A 1 79 ? 53.776 -11.095 -47.500 1.00 56.12 79 ASP A O 1
ATOM 525 N N . GLY A 1 80 ? 52.354 -9.411 -47.897 1.00 56.16 80 GLY A N 1
ATOM 526 C CA . GLY A 1 80 ? 51.294 -10.220 -48.509 1.00 56.16 80 GLY A CA 1
ATOM 527 C C . GLY A 1 80 ? 50.408 -10.987 -47.517 1.00 56.16 80 GLY A C 1
ATOM 528 O O . GLY A 1 80 ? 49.419 -11.572 -47.947 1.00 56.16 80 GLY A O 1
ATOM 529 N N . ALA A 1 81 ? 50.717 -10.955 -46.215 1.00 51.44 81 ALA A N 1
ATOM 530 C CA . ALA A 1 81 ? 49.918 -11.561 -45.141 1.00 51.44 81 ALA A CA 1
ATOM 531 C C . ALA A 1 81 ? 49.176 -10.523 -44.269 1.00 51.44 81 ALA A C 1
ATOM 533 O O . ALA A 1 81 ? 48.522 -10.884 -43.297 1.00 51.44 81 ALA A O 1
ATOM 534 N N . THR A 1 82 ? 49.275 -9.237 -44.613 1.00 64.38 82 THR A N 1
ATOM 535 C CA . THR A 1 82 ? 48.828 -8.094 -43.806 1.00 64.38 82 THR A CA 1
ATOM 536 C C . THR A 1 82 ? 47.737 -7.287 -44.517 1.00 64.38 82 THR A C 1
ATOM 538 O O . THR A 1 82 ? 47.870 -6.954 -45.698 1.00 64.38 82 THR A O 1
ATOM 541 N N . THR A 1 83 ? 46.664 -6.948 -43.795 1.00 72.62 83 THR A N 1
ATOM 542 C CA . THR A 1 83 ? 45.500 -6.221 -44.339 1.00 72.62 83 THR A CA 1
ATOM 543 C C . THR A 1 83 ? 45.620 -4.728 -44.070 1.00 72.62 83 THR A C 1
ATOM 545 O O . THR A 1 83 ? 45.905 -4.318 -42.943 1.00 72.62 83 THR A O 1
ATOM 548 N N . VAL A 1 84 ? 45.391 -3.911 -45.102 1.00 82.31 84 VAL A N 1
ATOM 549 C CA . VAL A 1 84 ? 45.401 -2.444 -45.004 1.00 82.31 84 VAL A CA 1
ATOM 550 C C . VAL A 1 84 ? 43.985 -1.944 -44.736 1.00 82.31 84 VAL A C 1
ATOM 552 O O . VAL A 1 84 ? 43.051 -2.303 -45.458 1.00 82.31 84 VAL A O 1
ATOM 555 N N . LEU A 1 85 ? 43.841 -1.118 -43.704 1.00 84.00 85 LEU A N 1
ATOM 556 C CA . LEU A 1 85 ? 42.581 -0.531 -43.266 1.00 84.00 85 LEU A CA 1
ATOM 557 C C . LEU A 1 85 ? 42.596 0.982 -43.487 1.00 84.00 85 LEU A C 1
ATOM 559 O O . LEU A 1 85 ? 43.583 1.645 -43.158 1.00 84.00 85 LEU A O 1
ATOM 563 N N . VAL A 1 86 ? 41.485 1.516 -43.991 1.00 84.94 86 VAL A N 1
ATOM 564 C CA . VAL A 1 86 ? 41.194 2.955 -44.022 1.00 84.94 86 VAL A CA 1
ATOM 565 C C . VAL A 1 86 ? 40.069 3.231 -43.028 1.00 84.94 86 VAL A C 1
ATOM 567 O O . VAL A 1 86 ? 38.963 2.720 -43.201 1.00 84.94 86 VAL A O 1
ATOM 570 N N . GLY A 1 87 ? 40.360 3.985 -41.974 1.00 81.88 87 GLY A N 1
ATOM 571 C CA . GLY A 1 87 ? 39.403 4.375 -40.940 1.00 81.88 87 GLY A CA 1
ATOM 572 C C . GLY A 1 87 ? 38.792 5.742 -41.195 1.00 81.88 87 GLY A C 1
ATOM 573 O O . GLY A 1 87 ? 39.460 6.583 -41.789 1.00 81.88 87 GLY A O 1
ATOM 574 N N . PHE A 1 88 ? 37.561 5.965 -40.733 1.00 81.38 88 PHE A N 1
ATOM 575 C CA . PHE A 1 88 ? 36.882 7.258 -40.793 1.00 81.38 88 PHE A CA 1
ATOM 576 C C . PHE A 1 88 ? 36.093 7.563 -39.512 1.00 81.38 88 PHE A C 1
ATOM 578 O O . PHE A 1 88 ? 35.321 6.717 -39.050 1.00 81.38 88 PHE A O 1
ATOM 585 N N . ASP A 1 89 ? 36.257 8.776 -38.974 1.00 77.75 89 ASP A N 1
ATOM 586 C CA . ASP A 1 89 ? 35.412 9.346 -37.918 1.00 77.75 89 ASP A CA 1
ATOM 587 C C . ASP A 1 89 ? 34.654 10.586 -38.434 1.00 77.75 89 ASP A C 1
ATOM 589 O O . ASP A 1 89 ? 35.283 11.620 -38.680 1.00 77.75 89 ASP A O 1
ATOM 593 N N . PRO A 1 90 ? 33.318 10.536 -38.594 1.00 73.50 90 PRO A N 1
ATOM 594 C CA . PRO A 1 90 ? 32.557 11.664 -39.135 1.00 73.50 90 PRO A CA 1
ATOM 595 C C . PRO A 1 90 ? 32.536 12.882 -38.209 1.00 73.50 90 PRO A C 1
ATOM 597 O O . PRO A 1 90 ? 32.249 13.982 -38.676 1.00 73.50 90 PRO A O 1
ATOM 600 N N . LEU A 1 91 ? 32.812 12.695 -36.917 1.00 68.44 91 LEU A N 1
ATOM 601 C CA . LEU A 1 91 ? 32.799 13.774 -35.937 1.00 68.44 91 LEU A CA 1
ATOM 602 C C . LEU A 1 91 ? 34.102 14.597 -36.013 1.00 68.44 91 LEU A C 1
ATOM 604 O O . LEU A 1 91 ? 34.086 15.797 -35.782 1.00 68.44 91 LEU A O 1
ATOM 608 N N . PHE A 1 92 ? 35.214 14.009 -36.476 1.00 70.00 92 PHE A N 1
ATOM 609 C CA . PHE A 1 92 ? 36.523 14.678 -36.549 1.00 70.00 92 PHE A CA 1
ATOM 610 C C . PHE A 1 92 ? 37.067 14.786 -37.984 1.00 70.00 92 PHE A C 1
ATOM 612 O O . PHE A 1 92 ? 38.129 14.245 -38.268 1.00 70.00 92 PHE A O 1
ATOM 619 N N . PRO A 1 93 ? 36.396 15.487 -38.913 1.00 59.12 93 PRO A N 1
ATOM 620 C CA . PRO A 1 93 ? 36.731 15.450 -40.339 1.00 59.12 93 PRO A CA 1
ATOM 621 C C . PRO A 1 93 ? 38.096 16.063 -40.704 1.00 59.12 93 PRO A C 1
ATOM 623 O O . PRO A 1 93 ? 38.643 15.707 -41.744 1.00 59.12 93 PRO A O 1
ATOM 626 N N . GLU A 1 94 ? 38.663 16.952 -39.879 1.00 56.12 94 GLU A N 1
ATOM 627 C CA . GLU A 1 94 ? 39.952 17.614 -40.164 1.00 56.12 94 GLU A CA 1
ATOM 628 C C . GLU A 1 94 ? 41.162 16.653 -40.075 1.00 56.12 94 GLU A C 1
ATOM 630 O O . GLU A 1 94 ? 42.140 16.859 -40.790 1.00 56.12 94 GLU A O 1
ATOM 635 N N . ASP A 1 95 ? 41.033 15.558 -39.308 1.00 56.59 95 ASP A N 1
ATOM 636 C CA . ASP A 1 95 ? 41.962 14.411 -39.210 1.00 56.59 95 ASP A CA 1
ATOM 637 C C . ASP A 1 95 ? 41.221 13.068 -39.415 1.00 56.59 95 ASP A C 1
ATOM 639 O O . ASP A 1 95 ? 41.645 12.004 -38.952 1.00 56.59 95 ASP A O 1
ATOM 643 N N . GLY A 1 96 ? 40.060 13.119 -40.076 1.00 63.22 96 GLY A N 1
ATOM 644 C CA . GLY A 1 96 ? 39.020 12.095 -39.961 1.00 63.22 96 GLY A CA 1
ATOM 645 C C . GLY A 1 96 ? 39.386 10.757 -40.567 1.00 63.22 96 GLY A C 1
ATOM 646 O O . GLY A 1 96 ? 38.788 9.754 -40.188 1.00 63.22 96 GLY A O 1
ATOM 647 N N . TYR A 1 97 ? 40.369 10.726 -41.469 1.00 75.94 97 TYR A N 1
ATOM 648 C CA . TYR A 1 97 ? 40.826 9.506 -42.110 1.00 75.94 97 TYR A CA 1
ATOM 649 C C . TYR A 1 97 ? 42.118 8.977 -41.500 1.00 75.94 97 TYR A C 1
ATOM 651 O O . TYR A 1 97 ? 43.109 9.694 -41.376 1.00 75.94 97 TYR A O 1
ATOM 659 N N . THR A 1 98 ? 42.149 7.680 -41.207 1.00 78.25 98 THR A N 1
ATOM 660 C CA . THR A 1 98 ? 43.357 6.995 -40.728 1.00 78.25 98 THR A CA 1
ATOM 661 C C . THR A 1 98 ? 43.739 5.850 -41.653 1.00 78.25 98 THR A C 1
ATOM 663 O O . THR A 1 98 ? 42.883 5.241 -42.294 1.00 78.25 98 THR A O 1
ATOM 666 N N . VAL A 1 99 ? 45.034 5.534 -41.728 1.00 77.69 99 VAL A N 1
ATOM 667 C CA . VAL A 1 99 ? 45.520 4.344 -42.438 1.00 77.69 99 VAL A CA 1
ATOM 668 C C . VAL A 1 99 ? 46.308 3.480 -41.471 1.00 77.69 99 VAL A C 1
ATOM 670 O O . VAL A 1 99 ? 47.309 3.915 -40.900 1.00 77.69 99 VAL A O 1
ATOM 673 N N . SER A 1 100 ? 45.869 2.235 -41.310 1.00 76.25 100 SER A N 1
ATOM 674 C CA . SER A 1 100 ? 46.502 1.267 -40.414 1.00 76.25 100 SER A CA 1
ATOM 675 C C . SER A 1 100 ? 46.685 -0.094 -41.084 1.00 76.25 100 SER A C 1
ATOM 677 O O . SER A 1 100 ? 46.094 -0.390 -42.123 1.00 76.25 100 SER A O 1
ATOM 679 N N . ILE A 1 101 ? 47.551 -0.923 -40.500 1.00 70.31 101 ILE A N 1
ATOM 680 C CA . ILE A 1 101 ? 47.839 -2.283 -40.964 1.00 70.31 101 ILE A CA 1
ATOM 681 C C . ILE A 1 101 ? 47.460 -3.242 -39.833 1.00 70.31 101 ILE A C 1
ATOM 683 O O . ILE A 1 101 ? 47.873 -3.029 -38.698 1.00 70.31 101 ILE A O 1
ATOM 687 N N . SER A 1 102 ? 46.693 -4.293 -40.121 1.00 63.19 102 SER A N 1
ATOM 688 C CA . SER A 1 102 ? 46.307 -5.304 -39.125 1.00 63.19 102 SER A CA 1
ATOM 689 C C . SER A 1 102 ? 46.925 -6.672 -39.456 1.00 63.19 102 SER A C 1
ATOM 691 O O . SER A 1 102 ? 46.799 -7.107 -40.607 1.00 63.19 102 SER A O 1
ATOM 693 N N . PRO A 1 103 ? 47.578 -7.368 -38.496 1.00 51.66 103 PRO A N 1
ATOM 694 C CA . PRO A 1 103 ? 48.212 -8.664 -38.748 1.00 51.66 103 PRO A CA 1
ATOM 695 C C . PRO A 1 103 ? 47.276 -9.851 -39.031 1.00 51.66 103 PRO A C 1
ATOM 697 O O . PRO A 1 103 ? 47.794 -10.896 -39.391 1.00 51.66 103 PRO A O 1
ATOM 700 N N . ASP A 1 104 ? 45.949 -9.745 -38.878 1.00 50.28 104 ASP A N 1
ATOM 701 C CA . ASP A 1 104 ? 45.081 -10.946 -38.873 1.00 50.28 104 ASP A CA 1
ATOM 702 C C . ASP A 1 104 ? 43.658 -10.758 -39.454 1.00 50.28 104 ASP A C 1
ATOM 704 O O . ASP A 1 104 ? 42.748 -11.537 -39.176 1.00 50.28 104 ASP A O 1
ATOM 708 N N . ALA A 1 105 ? 43.419 -9.757 -40.308 1.00 43.19 105 ALA A N 1
ATOM 709 C CA . ALA A 1 105 ? 42.091 -9.544 -40.904 1.00 43.19 105 ALA A CA 1
ATOM 710 C C . ALA A 1 105 ? 41.970 -10.112 -42.336 1.00 43.19 105 ALA A C 1
ATOM 712 O O . ALA A 1 105 ? 42.035 -9.376 -43.313 1.00 43.19 105 ALA A O 1
ATOM 713 N N . ALA A 1 106 ? 41.755 -11.424 -42.463 1.00 42.94 106 ALA A N 1
ATOM 714 C CA . ALA A 1 106 ? 41.012 -12.043 -43.577 1.00 42.94 106 ALA A CA 1
ATOM 715 C C . ALA A 1 106 ? 41.500 -11.846 -45.042 1.00 42.94 106 ALA A C 1
ATOM 717 O O . ALA A 1 106 ? 40.673 -11.752 -45.946 1.00 42.94 106 ALA A O 1
ATOM 718 N N . ALA A 1 107 ? 42.805 -11.863 -45.337 1.00 38.03 107 ALA A N 1
ATOM 719 C CA . ALA A 1 107 ? 43.270 -11.770 -46.736 1.00 38.03 107 ALA A CA 1
ATOM 720 C C . ALA A 1 107 ? 43.508 -13.119 -47.462 1.00 38.03 107 ALA A C 1
ATOM 722 O O . ALA A 1 107 ? 43.695 -13.124 -48.676 1.00 38.03 107 ALA A O 1
ATOM 723 N N . SER A 1 108 ? 43.507 -14.278 -46.787 1.00 33.91 108 SER A N 1
ATOM 724 C CA . SER A 1 108 ? 44.103 -15.505 -47.362 1.00 33.91 108 SER A CA 1
ATOM 725 C C . SER A 1 108 ? 43.166 -16.521 -48.042 1.00 33.91 108 SER A C 1
ATOM 727 O O . SER A 1 108 ? 43.600 -17.645 -48.286 1.00 33.91 108 SER A O 1
ATOM 729 N N . SER A 1 109 ? 41.921 -16.190 -48.418 1.00 35.75 109 SER A N 1
ATOM 730 C CA . SER A 1 109 ? 41.091 -17.158 -49.183 1.00 35.75 109 SER A CA 1
ATOM 731 C C . SER A 1 109 ? 40.143 -16.599 -50.251 1.00 35.75 109 SER A C 1
ATOM 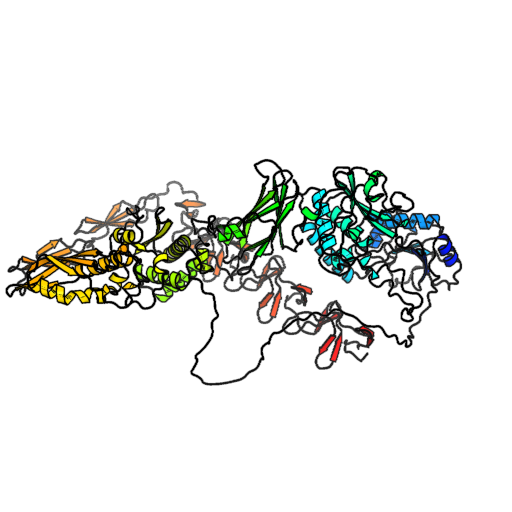733 O O . SER A 1 109 ? 39.244 -17.305 -50.698 1.00 35.75 109 SER A O 1
ATOM 735 N N . LEU A 1 110 ? 40.357 -15.371 -50.732 1.00 35.72 110 LEU A N 1
ATOM 736 C CA . LEU A 1 110 ? 39.477 -14.771 -51.749 1.00 35.72 110 LEU A CA 1
ATOM 737 C C . LEU A 1 110 ? 39.880 -15.064 -53.211 1.00 35.72 110 LEU A C 1
ATOM 739 O O . LEU A 1 110 ? 39.155 -14.670 -54.122 1.00 35.72 110 LEU A O 1
ATOM 743 N N . ASP A 1 111 ? 40.964 -15.814 -53.450 1.00 29.61 111 ASP A N 1
ATOM 744 C CA . ASP A 1 111 ? 41.331 -16.304 -54.786 1.00 29.61 111 ASP A CA 1
ATOM 745 C C . ASP A 1 111 ? 40.846 -17.747 -55.006 1.00 29.61 111 ASP A C 1
ATOM 747 O O . ASP A 1 111 ? 41.082 -18.650 -54.205 1.00 29.61 111 ASP A O 1
ATOM 751 N N . GLY A 1 112 ? 40.124 -17.959 -56.106 1.00 29.97 112 GLY A N 1
ATOM 752 C CA . GLY A 1 112 ? 39.365 -19.178 -56.367 1.00 29.97 112 GLY A CA 1
ATOM 753 C C . GLY A 1 112 ? 40.158 -20.485 -56.568 1.00 29.97 112 GLY A C 1
ATOM 754 O O . GLY A 1 112 ? 41.210 -20.515 -57.195 1.00 29.97 112 GLY A O 1
ATOM 755 N N . ALA A 1 113 ? 39.477 -21.569 -56.169 1.00 31.06 113 ALA A N 1
ATOM 756 C CA . ALA A 1 113 ? 39.525 -22.967 -56.634 1.00 31.06 113 ALA A CA 1
ATOM 757 C C . ALA A 1 113 ? 40.655 -23.945 -56.203 1.00 31.06 113 ALA A C 1
ATOM 759 O O . ALA A 1 113 ? 41.844 -23.674 -56.310 1.00 31.06 113 ALA A O 1
ATOM 760 N N . ASP A 1 114 ? 40.169 -25.162 -55.886 1.00 30.73 114 ASP A N 1
ATOM 761 C CA . ASP A 1 114 ? 40.781 -26.511 -55.853 1.00 30.73 114 ASP A CA 1
ATOM 762 C C . ASP A 1 114 ? 41.427 -27.056 -54.555 1.00 30.73 114 ASP A C 1
ATOM 764 O O . ASP A 1 114 ? 42.639 -27.009 -54.378 1.00 30.73 114 ASP A O 1
ATOM 768 N N . SER A 1 115 ? 40.613 -27.723 -53.709 1.00 28.00 115 SER A N 1
ATOM 769 C CA . SER A 1 115 ? 40.854 -29.083 -53.146 1.00 28.00 115 SER A CA 1
ATOM 770 C C . SER A 1 115 ? 39.878 -29.413 -51.990 1.00 28.00 115 SER A C 1
ATOM 772 O O . SER A 1 115 ? 39.741 -28.596 -51.081 1.00 28.00 115 SER A O 1
ATOM 774 N N . PRO A 1 116 ? 39.235 -30.603 -51.946 1.00 41.53 116 PRO A N 1
ATOM 775 C CA . PRO A 1 116 ? 38.476 -31.068 -50.789 1.00 41.53 116 PRO A CA 1
ATOM 776 C C . PRO A 1 116 ? 39.357 -31.981 -49.929 1.00 41.53 116 PRO A C 1
ATOM 778 O O . PRO A 1 116 ? 39.757 -33.035 -50.404 1.00 41.53 116 PRO A O 1
ATOM 781 N N . ASP A 1 117 ? 39.688 -31.554 -48.712 1.00 35.03 117 ASP A N 1
ATOM 782 C CA . ASP A 1 117 ? 39.966 -32.393 -47.528 1.00 35.03 117 ASP A CA 1
ATOM 783 C C . ASP A 1 117 ? 40.871 -31.613 -46.560 1.00 35.03 117 ASP A C 1
ATOM 785 O O . ASP A 1 117 ? 42.086 -31.708 -46.660 1.00 35.03 117 ASP A O 1
ATOM 789 N N . GLU A 1 118 ? 40.269 -30.842 -45.644 1.00 28.81 118 GLU A N 1
ATOM 790 C CA . GLU A 1 118 ? 40.745 -30.542 -44.275 1.00 28.81 118 GLU A CA 1
ATOM 791 C C . GLU A 1 118 ? 39.601 -29.854 -43.483 1.00 28.81 118 GLU A C 1
ATOM 793 O O . GLU A 1 118 ? 38.842 -29.073 -44.064 1.00 28.81 118 GLU A O 1
ATOM 798 N N . PRO A 1 119 ? 39.401 -30.147 -42.181 1.00 31.27 119 PRO A N 1
ATOM 799 C CA . PRO A 1 119 ? 38.366 -29.501 -41.377 1.00 31.27 119 PRO A CA 1
ATOM 800 C C . PRO A 1 119 ? 38.812 -28.100 -40.924 1.00 31.27 119 PRO A C 1
ATOM 802 O O . PRO A 1 119 ? 39.856 -27.942 -40.296 1.00 31.27 119 PRO A O 1
ATOM 805 N N . ALA A 1 120 ? 37.989 -27.095 -41.233 1.00 27.12 120 ALA A N 1
ATOM 806 C CA . ALA A 1 120 ? 38.228 -25.674 -40.987 1.00 27.12 120 ALA A CA 1
ATOM 807 C C . ALA A 1 120 ? 38.551 -25.331 -39.516 1.00 27.12 120 ALA A C 1
ATOM 809 O O . ALA A 1 120 ? 37.813 -25.689 -38.595 1.00 27.12 120 ALA A O 1
ATOM 810 N N . SER A 1 121 ? 39.646 -24.591 -39.322 1.00 27.30 121 SER A N 1
ATOM 811 C CA . SER A 1 121 ? 40.059 -23.954 -38.071 1.00 27.30 121 SER A CA 1
ATOM 812 C C . SER A 1 121 ? 39.301 -22.647 -37.808 1.00 27.30 121 SER A C 1
ATOM 814 O O . SER A 1 121 ? 38.861 -21.966 -38.729 1.00 27.30 121 SER A O 1
ATOM 816 N N . ALA A 1 122 ? 39.171 -22.302 -36.528 1.00 29.56 122 ALA A N 1
ATOM 817 C CA . ALA A 1 122 ? 38.406 -21.187 -35.983 1.00 29.56 122 ALA A CA 1
ATOM 818 C C . ALA A 1 122 ? 38.834 -19.798 -36.499 1.00 29.56 122 ALA A C 1
ATOM 820 O O . ALA A 1 122 ? 39.832 -19.266 -36.041 1.00 29.56 122 ALA A O 1
ATOM 821 N N . TYR A 1 123 ? 38.043 -19.243 -37.417 1.00 26.91 123 TYR A N 1
ATOM 822 C CA . TYR A 1 123 ? 37.537 -17.863 -37.492 1.00 26.91 123 TYR A CA 1
ATOM 823 C C . TYR A 1 123 ? 36.382 -17.947 -38.496 1.00 26.91 123 TYR A C 1
ATOM 825 O O . TYR A 1 123 ? 36.597 -17.989 -39.706 1.00 26.91 123 TYR A O 1
ATOM 833 N N . SER A 1 124 ? 35.149 -18.118 -38.018 1.00 33.97 124 SER A N 1
ATOM 834 C CA . SER A 1 124 ? 33.992 -18.104 -38.913 1.00 33.97 124 SER A CA 1
ATOM 835 C C . SER A 1 124 ? 33.828 -16.687 -39.452 1.00 33.97 124 SER A C 1
ATOM 837 O O . SER A 1 124 ? 33.488 -15.787 -38.687 1.00 33.97 124 SER A O 1
ATOM 839 N N . LEU A 1 125 ? 34.086 -16.507 -40.749 1.00 36.47 125 LEU A N 1
ATOM 840 C CA . LEU A 1 125 ? 33.638 -15.359 -41.534 1.00 36.47 125 LEU A CA 1
ATOM 841 C C . LEU A 1 125 ? 32.207 -14.998 -41.113 1.00 36.47 125 LEU A C 1
ATOM 843 O O . LEU A 1 125 ? 31.300 -15.834 -41.185 1.00 36.47 125 LEU A O 1
ATOM 847 N N . GLY A 1 126 ? 32.051 -13.784 -40.586 1.00 38.44 126 GLY A N 1
ATOM 848 C CA . GLY A 1 126 ? 30.783 -13.251 -40.116 1.00 38.44 126 GLY A CA 1
ATOM 849 C C . GLY A 1 126 ? 29.798 -13.187 -41.273 1.00 38.44 126 GLY A C 1
ATOM 850 O O . GLY A 1 126 ? 30.046 -12.503 -42.254 1.00 38.44 126 GLY A O 1
ATOM 851 N N . ILE A 1 127 ? 28.718 -13.958 -41.147 1.00 44.09 127 ILE A N 1
ATOM 852 C CA . ILE A 1 127 ? 27.478 -13.898 -41.927 1.00 44.09 127 ILE A CA 1
ATOM 853 C C . ILE A 1 127 ? 27.692 -13.693 -43.437 1.00 44.09 127 ILE A C 1
ATOM 855 O O . ILE A 1 127 ? 27.653 -12.580 -43.953 1.00 44.09 127 ILE A O 1
ATOM 859 N N . ALA A 1 128 ? 27.748 -14.800 -44.182 1.00 43.22 128 ALA A N 1
ATOM 860 C CA . ALA A 1 128 ? 27.333 -14.793 -45.582 1.00 43.22 128 ALA A CA 1
ATOM 861 C C . ALA A 1 128 ? 25.816 -14.541 -45.640 1.00 43.22 128 ALA A C 1
ATOM 863 O O . ALA A 1 128 ? 25.019 -15.464 -45.807 1.00 43.22 128 ALA A O 1
ATOM 864 N N . ALA A 1 129 ? 25.388 -13.298 -45.432 1.00 47.78 129 ALA A N 1
ATOM 865 C CA . ALA A 1 129 ? 24.054 -12.906 -45.834 1.00 47.78 129 ALA A CA 1
ATOM 866 C C . ALA A 1 129 ? 24.088 -12.928 -47.362 1.00 47.78 129 ALA A C 1
ATOM 868 O O . ALA A 1 129 ? 24.885 -12.223 -47.974 1.00 47.78 129 ALA A O 1
ATOM 869 N N . GLU A 1 130 ? 23.229 -13.722 -48.000 1.00 54.88 130 GLU A N 1
ATOM 870 C CA . GLU A 1 130 ? 23.022 -13.718 -49.459 1.00 54.88 130 GLU A CA 1
ATOM 871 C C . GLU A 1 130 ? 22.399 -12.382 -49.954 1.00 54.88 130 GLU A C 1
ATOM 873 O O . GLU A 1 130 ? 21.617 -12.355 -50.903 1.00 54.88 130 GLU A O 1
ATOM 878 N N . SER A 1 131 ? 22.684 -11.262 -49.277 1.00 63.38 131 SER A N 1
ATOM 879 C CA . SER A 1 131 ? 22.140 -9.935 -49.536 1.00 63.38 131 SER A CA 1
ATOM 880 C C . SER A 1 131 ? 23.045 -9.134 -50.468 1.00 63.38 131 SER A C 1
ATOM 882 O O . SER A 1 131 ? 24.272 -9.198 -50.391 1.00 63.38 131 SER A O 1
ATOM 884 N N . THR A 1 132 ? 22.416 -8.330 -51.323 1.00 72.31 132 THR A N 1
ATOM 885 C CA . THR A 1 132 ? 23.070 -7.429 -52.280 1.00 72.31 132 THR A CA 1
ATOM 886 C C . THR A 1 132 ? 22.911 -5.952 -51.900 1.00 72.31 132 THR A C 1
ATOM 888 O O . THR A 1 132 ? 23.105 -5.085 -52.751 1.00 72.31 132 THR A O 1
ATOM 891 N N . THR A 1 133 ? 22.488 -5.635 -50.669 1.00 87.44 133 THR A N 1
ATOM 892 C CA . THR A 1 133 ? 22.365 -4.250 -50.178 1.00 87.44 133 THR A CA 1
ATOM 893 C C . THR A 1 133 ? 23.217 -4.025 -48.935 1.00 87.44 133 THR A C 1
ATOM 895 O O . THR A 1 133 ? 23.283 -4.879 -48.052 1.00 87.44 133 THR A O 1
ATOM 898 N N . LEU A 1 134 ? 23.850 -2.851 -48.856 1.00 87.44 134 LEU A N 1
ATOM 899 C CA . LEU A 1 134 ? 24.737 -2.489 -47.750 1.00 87.44 134 LEU A CA 1
ATOM 900 C C . LEU A 1 134 ? 24.011 -2.502 -46.398 1.00 87.44 134 LEU A C 1
ATOM 902 O O . LEU A 1 134 ? 24.501 -3.116 -45.462 1.00 87.44 134 LEU A O 1
ATOM 906 N N . GLY A 1 135 ? 22.823 -1.896 -46.305 1.00 88.94 135 GLY A N 1
ATOM 907 C CA . GLY A 1 135 ? 22.086 -1.808 -45.038 1.00 88.94 135 GLY A CA 1
ATOM 908 C C . GLY A 1 135 ? 21.761 -3.169 -44.410 1.00 88.94 135 GLY A C 1
ATOM 909 O O . GLY A 1 135 ? 21.921 -3.346 -43.210 1.00 88.94 135 GLY A O 1
ATOM 910 N N . ALA A 1 136 ? 21.395 -4.169 -45.216 1.00 86.12 136 ALA A N 1
ATOM 911 C CA . ALA A 1 136 ? 21.121 -5.513 -44.705 1.00 86.12 136 ALA A CA 1
ATOM 912 C C . ALA A 1 136 ? 22.392 -6.245 -44.236 1.00 86.12 136 ALA A C 1
ATOM 914 O O . ALA A 1 136 ? 22.324 -7.061 -43.320 1.00 86.12 136 ALA A O 1
ATOM 915 N N . LEU A 1 137 ? 23.545 -5.959 -44.855 1.00 87.38 137 LEU A N 1
ATOM 916 C CA . LEU A 1 137 ? 24.838 -6.465 -44.384 1.00 87.38 137 LEU A CA 1
ATOM 917 C C . LEU A 1 137 ? 25.230 -5.814 -43.051 1.00 87.38 137 LEU A C 1
ATOM 919 O O . LEU A 1 137 ? 25.706 -6.508 -42.156 1.00 87.38 137 LEU A O 1
ATOM 923 N N . LEU A 1 138 ? 24.990 -4.505 -42.908 1.00 90.88 138 LEU A N 1
ATOM 924 C CA . LEU A 1 138 ? 25.222 -3.771 -41.662 1.00 90.88 138 LEU A CA 1
ATOM 925 C C . LEU A 1 138 ? 24.344 -4.293 -40.522 1.00 90.88 138 LEU A C 1
ATOM 927 O O . LEU A 1 138 ? 24.874 -4.601 -39.461 1.00 90.88 138 LEU A O 1
ATOM 931 N N . ASP A 1 139 ? 23.044 -4.481 -40.763 1.00 89.44 139 ASP A N 1
ATOM 932 C CA . ASP A 1 139 ? 22.103 -5.011 -39.765 1.00 89.44 139 ASP A CA 1
ATOM 933 C C . ASP A 1 139 ? 22.539 -6.375 -39.246 1.00 89.44 139 ASP A C 1
ATOM 935 O O . ASP A 1 139 ? 22.682 -6.572 -38.042 1.00 89.44 139 ASP A O 1
ATOM 939 N N . ALA A 1 140 ? 22.826 -7.298 -40.164 1.00 84.31 140 ALA A N 1
ATOM 940 C CA . ALA A 1 140 ? 23.281 -8.630 -39.802 1.00 84.31 140 ALA A CA 1
ATOM 941 C C . ALA A 1 140 ? 24.604 -8.575 -39.014 1.00 84.31 140 ALA A C 1
ATOM 943 O O . ALA A 1 140 ? 24.775 -9.267 -38.005 1.00 84.31 140 ALA A O 1
ATOM 944 N N . GLY A 1 141 ? 25.536 -7.723 -39.452 1.00 86.31 141 GLY A N 1
ATOM 945 C CA . GLY A 1 141 ? 26.797 -7.494 -38.759 1.00 86.31 141 GLY A CA 1
ATOM 946 C C . GLY A 1 141 ? 26.600 -6.994 -37.329 1.00 86.31 141 GLY A C 1
ATOM 947 O O . GLY A 1 141 ? 27.165 -7.572 -36.405 1.00 86.31 141 GLY A O 1
ATOM 948 N N . TRP A 1 142 ? 25.759 -5.982 -37.126 1.00 88.88 142 TRP A N 1
ATOM 949 C CA . TRP A 1 142 ? 25.493 -5.416 -35.804 1.00 88.88 142 TRP A CA 1
ATOM 950 C C . TRP A 1 142 ? 24.719 -6.367 -34.887 1.00 88.88 142 TRP A C 1
ATOM 952 O O . TRP A 1 142 ? 25.101 -6.512 -33.727 1.00 88.88 142 TRP A O 1
ATOM 962 N N . GLU A 1 143 ? 23.701 -7.072 -35.393 1.00 85.62 143 GLU A N 1
ATOM 963 C CA . GLU A 1 143 ? 22.929 -8.070 -34.629 1.00 85.62 143 GLU A CA 1
ATOM 964 C C . GLU A 1 143 ? 23.810 -9.199 -34.077 1.00 85.62 143 GLU A C 1
ATOM 966 O O . GLU A 1 143 ? 23.535 -9.756 -33.015 1.00 85.62 143 GLU A O 1
ATOM 971 N N . SER A 1 144 ? 24.882 -9.537 -34.794 1.00 81.94 144 SER A N 1
ATOM 972 C CA . SER A 1 144 ? 25.844 -10.563 -34.386 1.00 81.94 144 SER A CA 1
ATOM 973 C C . SER A 1 144 ? 27.105 -10.012 -33.722 1.00 81.94 144 SER A C 1
ATOM 975 O O . SER A 1 144 ? 27.994 -10.798 -33.392 1.00 81.94 144 SER A O 1
ATOM 977 N N . ALA A 1 145 ? 27.201 -8.688 -33.547 1.00 82.56 145 ALA A N 1
ATOM 978 C CA . ALA A 1 145 ? 28.416 -7.983 -33.138 1.00 82.56 145 ALA A CA 1
ATOM 979 C C . ALA A 1 145 ? 29.662 -8.444 -33.925 1.00 82.56 145 ALA A C 1
ATOM 981 O O . ALA A 1 145 ? 30.748 -8.633 -33.370 1.00 82.56 145 ALA A O 1
ATOM 982 N N . ALA A 1 146 ? 29.499 -8.672 -35.232 1.00 82.88 146 ALA A N 1
ATOM 983 C CA . ALA A 1 146 ? 30.546 -9.208 -36.085 1.00 82.88 146 ALA A CA 1
ATOM 984 C C . ALA A 1 146 ? 31.698 -8.198 -36.212 1.00 82.88 146 ALA A C 1
ATOM 986 O O . ALA A 1 146 ? 31.470 -7.081 -36.687 1.00 82.88 146 ALA A O 1
ATOM 987 N N . PRO A 1 147 ? 32.948 -8.583 -35.884 1.00 79.25 147 PRO A N 1
ATOM 988 C CA . PRO A 1 147 ? 34.108 -7.691 -35.973 1.00 79.25 147 PRO A CA 1
ATOM 989 C C . PRO A 1 147 ? 34.473 -7.337 -37.423 1.00 79.25 147 PRO A C 1
ATOM 991 O O . PRO A 1 147 ? 35.295 -6.457 -37.671 1.00 79.25 147 PRO A O 1
ATOM 994 N N . THR A 1 148 ? 33.913 -8.055 -38.397 1.00 82.44 148 THR A N 1
ATOM 995 C CA . THR A 1 148 ? 34.117 -7.828 -39.826 1.00 82.44 148 THR A CA 1
ATOM 996 C C . THR A 1 148 ? 32.853 -8.215 -40.586 1.00 82.44 148 THR A C 1
ATOM 998 O O . THR A 1 148 ? 32.286 -9.281 -40.349 1.00 82.44 148 THR A O 1
ATOM 1001 N N . ILE A 1 149 ? 32.442 -7.348 -41.505 1.00 86.62 149 ILE A N 1
ATOM 1002 C CA . ILE A 1 149 ? 31.289 -7.485 -42.391 1.00 86.62 149 ILE A CA 1
ATOM 1003 C C . ILE A 1 149 ? 31.825 -7.555 -43.820 1.00 86.62 149 ILE A C 1
ATOM 1005 O O . ILE A 1 149 ? 32.409 -6.591 -44.315 1.00 86.62 149 ILE A O 1
ATOM 1009 N N . ASP A 1 150 ? 31.648 -8.696 -44.477 1.00 84.94 150 ASP A N 1
ATOM 1010 C CA . ASP A 1 150 ? 32.015 -8.876 -45.884 1.00 84.94 150 ASP A CA 1
ATOM 1011 C C . ASP A 1 150 ? 31.074 -8.054 -46.782 1.00 84.94 150 ASP A C 1
ATOM 1013 O O . ASP A 1 150 ? 29.852 -8.146 -46.659 1.00 84.94 150 ASP A O 1
ATOM 1017 N N . VAL A 1 151 ? 31.641 -7.239 -47.677 1.00 85.75 151 VAL A N 1
ATOM 1018 C CA . VAL A 1 151 ? 30.876 -6.411 -48.628 1.00 85.75 151 VAL A CA 1
ATOM 1019 C C . VAL A 1 151 ? 31.087 -6.808 -50.088 1.00 85.75 151 VAL A C 1
ATOM 1021 O O . VAL A 1 151 ? 30.573 -6.147 -50.991 1.00 85.75 151 VAL A O 1
ATOM 1024 N N . THR A 1 152 ? 31.792 -7.907 -50.356 1.00 83.38 152 THR A N 1
ATOM 1025 C CA . THR A 1 152 ? 32.069 -8.382 -51.721 1.00 83.38 152 THR A CA 1
ATOM 1026 C C . THR A 1 152 ? 30.800 -8.770 -52.488 1.00 83.38 152 THR A C 1
ATOM 1028 O O . THR A 1 152 ? 30.761 -8.674 -53.719 1.00 83.38 152 THR A O 1
ATOM 1031 N N . SER A 1 153 ? 29.719 -9.131 -51.785 1.00 80.12 153 SER A N 1
ATOM 1032 C CA . SER A 1 153 ? 28.409 -9.419 -52.386 1.00 80.12 153 SER A CA 1
ATOM 1033 C C . SER A 1 153 ? 27.728 -8.191 -53.010 1.00 80.12 153 SER A C 1
ATOM 1035 O O . SER A 1 153 ? 26.816 -8.351 -53.825 1.00 80.12 153 SER A O 1
ATOM 1037 N N . LEU A 1 154 ? 28.181 -6.972 -52.685 1.00 83.38 154 LEU A N 1
ATOM 1038 C CA . LEU A 1 154 ? 27.708 -5.722 -53.297 1.00 83.38 154 LEU A CA 1
ATOM 1039 C C . LEU A 1 154 ? 28.273 -5.500 -54.711 1.00 83.38 154 LEU A C 1
ATOM 1041 O O . LEU A 1 154 ? 27.836 -4.590 -55.418 1.00 83.38 154 LEU A O 1
ATOM 1045 N N . GLY A 1 155 ? 29.216 -6.341 -55.145 1.00 82.69 155 GLY A N 1
ATOM 1046 C CA . GLY A 1 155 ? 29.953 -6.192 -56.395 1.00 82.69 155 GLY A CA 1
ATOM 1047 C C . GLY A 1 155 ? 31.268 -5.433 -56.207 1.00 82.69 155 GLY A C 1
ATOM 1048 O O . GLY A 1 155 ? 31.793 -5.316 -55.105 1.00 82.69 155 GLY A O 1
ATOM 1049 N N . THR A 1 156 ? 31.842 -4.937 -57.305 1.00 84.88 156 THR A N 1
ATOM 1050 C CA . THR A 1 156 ? 33.122 -4.216 -57.271 1.00 84.88 156 THR A CA 1
ATOM 1051 C C . THR A 1 156 ? 32.959 -2.844 -56.616 1.00 84.88 156 THR A C 1
ATOM 1053 O O . THR A 1 156 ? 32.346 -1.956 -57.207 1.00 84.88 156 THR A O 1
ATOM 1056 N N . LEU A 1 157 ? 33.561 -2.659 -55.440 1.00 88.81 157 LEU A N 1
ATOM 1057 C CA . LEU A 1 157 ? 33.642 -1.378 -54.734 1.00 88.81 157 LEU A CA 1
ATOM 1058 C C . LEU A 1 157 ? 35.059 -0.805 -54.890 1.00 88.81 157 LEU A C 1
ATOM 1060 O O . LEU A 1 157 ? 35.953 -1.202 -54.145 1.00 88.81 157 LEU A O 1
ATOM 1064 N N . PRO A 1 158 ? 35.323 0.070 -55.876 1.00 89.62 158 PRO A N 1
ATOM 1065 C CA . PRO A 1 158 ? 36.670 0.577 -56.112 1.00 89.62 158 PRO A CA 1
ATOM 1066 C C . PRO A 1 158 ? 37.119 1.497 -54.967 1.00 89.62 158 PRO A C 1
ATOM 1068 O O . PRO A 1 158 ? 36.342 2.306 -54.474 1.00 89.62 158 PRO A O 1
ATOM 1071 N N . ALA A 1 159 ? 38.384 1.414 -54.563 1.00 87.44 159 ALA A N 1
ATOM 1072 C CA . ALA A 1 159 ? 38.961 2.272 -53.528 1.00 87.44 159 ALA A CA 1
ATOM 1073 C C . ALA A 1 159 ? 39.231 3.695 -54.071 1.00 87.44 159 ALA A C 1
ATOM 1075 O O . ALA A 1 159 ? 40.378 4.068 -54.318 1.00 87.44 159 ALA A O 1
ATOM 1076 N N . THR A 1 160 ? 38.171 4.478 -54.308 1.00 86.75 160 THR A N 1
ATOM 1077 C CA . THR A 1 160 ? 38.227 5.891 -54.737 1.00 86.75 160 THR A CA 1
ATOM 1078 C C . THR A 1 160 ? 37.557 6.806 -53.718 1.00 86.75 160 THR A C 1
ATOM 1080 O O . THR A 1 160 ? 36.729 6.354 -52.930 1.00 86.75 160 THR A O 1
ATOM 1083 N N . ASN A 1 161 ? 37.884 8.102 -53.758 1.00 83.31 161 ASN A N 1
ATOM 1084 C CA . ASN A 1 161 ? 37.315 9.100 -52.850 1.00 83.31 161 ASN A CA 1
ATOM 1085 C C . ASN A 1 161 ? 35.775 9.083 -52.873 1.00 83.31 161 ASN A C 1
ATOM 1087 O O . ASN A 1 161 ? 35.145 8.990 -51.829 1.00 83.31 161 ASN A O 1
ATOM 1091 N N . GLU A 1 162 ? 35.168 9.062 -54.063 1.00 85.25 162 GLU A N 1
ATOM 1092 C CA . GLU A 1 162 ? 33.707 9.054 -54.215 1.00 85.25 162 GLU A CA 1
ATOM 1093 C C . GLU A 1 162 ? 33.061 7.797 -53.626 1.00 85.25 162 GLU A C 1
ATOM 1095 O O . GLU A 1 162 ? 31.965 7.863 -53.070 1.00 85.25 162 GLU A O 1
ATOM 1100 N N . GLN A 1 163 ? 33.722 6.643 -53.758 1.00 88.50 163 GLN A N 1
ATOM 1101 C CA . GLN A 1 163 ? 33.188 5.386 -53.248 1.00 88.50 163 GLN A CA 1
ATOM 1102 C C . GLN A 1 163 ? 33.267 5.320 -51.722 1.00 88.50 163 GLN A C 1
ATOM 1104 O O . GLN A 1 163 ? 32.336 4.808 -51.100 1.00 88.50 163 GLN A O 1
ATOM 1109 N N . PHE A 1 164 ? 34.340 5.842 -51.127 1.00 86.12 164 PHE A N 1
ATOM 1110 C CA . PHE A 1 164 ? 34.471 5.972 -49.679 1.00 86.12 164 PHE A CA 1
ATOM 1111 C C . PHE A 1 164 ? 33.445 6.955 -49.111 1.00 86.12 164 PHE A C 1
ATOM 1113 O O . PHE A 1 164 ? 32.691 6.570 -48.222 1.00 86.12 164 PHE A O 1
ATOM 1120 N N . ASP A 1 165 ? 33.325 8.157 -49.682 1.00 81.88 165 ASP A N 1
ATOM 1121 C CA . ASP A 1 165 ? 32.347 9.161 -49.240 1.00 81.88 165 ASP A CA 1
ATOM 1122 C C . ASP A 1 165 ? 30.910 8.611 -49.288 1.00 81.88 165 ASP A C 1
ATOM 1124 O O . ASP A 1 165 ? 30.144 8.746 -48.331 1.00 81.88 165 ASP A O 1
ATOM 1128 N N . ALA A 1 166 ? 30.543 7.922 -50.377 1.00 85.94 166 ALA A N 1
ATOM 1129 C CA . ALA A 1 166 ? 29.226 7.298 -50.512 1.00 85.94 166 ALA A CA 1
ATOM 1130 C C . ALA A 1 166 ? 28.998 6.162 -49.499 1.00 85.94 166 ALA A C 1
ATOM 1132 O O . ALA A 1 166 ? 27.890 6.013 -48.977 1.00 85.94 166 ALA A O 1
ATOM 1133 N N . LEU A 1 167 ? 30.032 5.361 -49.222 1.00 87.31 167 LEU A N 1
ATOM 1134 C CA . LEU A 1 167 ? 29.971 4.246 -48.278 1.00 87.31 167 LEU A CA 1
ATOM 1135 C C . LEU A 1 167 ? 29.822 4.740 -46.837 1.00 87.31 167 LEU A C 1
ATOM 1137 O O . LEU A 1 167 ? 28.938 4.265 -46.129 1.00 87.31 167 LEU A O 1
ATOM 1141 N N . PHE A 1 168 ? 30.632 5.719 -46.424 1.00 84.62 168 PHE A N 1
ATOM 1142 C CA . PHE A 1 168 ? 30.562 6.304 -45.085 1.00 84.62 168 PHE A CA 1
ATOM 1143 C C . PHE A 1 168 ? 29.247 7.028 -44.858 1.00 84.62 168 PHE A C 1
ATOM 1145 O O . PHE A 1 168 ? 28.605 6.799 -43.837 1.00 84.62 168 PHE A O 1
ATOM 1152 N N . ARG A 1 169 ? 28.785 7.817 -45.835 1.00 86.25 169 ARG A N 1
ATOM 1153 C CA . ARG A 1 169 ? 27.460 8.434 -45.758 1.00 86.25 169 ARG A CA 1
ATOM 1154 C C . ARG A 1 169 ? 26.360 7.396 -45.580 1.00 86.25 169 ARG A C 1
ATOM 1156 O O . ARG A 1 169 ? 25.544 7.537 -44.679 1.00 86.25 169 ARG A O 1
ATOM 1163 N N . SER A 1 170 ? 26.386 6.328 -46.374 1.00 89.94 170 SER A N 1
ATOM 1164 C CA . SER A 1 170 ? 25.392 5.257 -46.256 1.00 89.94 170 SER A CA 1
ATOM 1165 C C . SER A 1 170 ? 25.470 4.527 -44.910 1.00 89.94 170 SER A C 1
ATOM 1167 O O . SER A 1 170 ? 24.436 4.141 -44.378 1.00 89.94 170 SER A O 1
ATOM 1169 N N . TYR A 1 171 ? 26.669 4.337 -44.349 1.00 90.06 171 TYR A N 1
ATOM 1170 C CA . TYR A 1 171 ? 26.857 3.731 -43.028 1.00 90.06 171 TYR A CA 1
ATOM 1171 C C . TYR A 1 171 ? 26.278 4.606 -41.909 1.00 90.06 171 TYR A C 1
ATOM 1173 O O . TYR A 1 171 ? 25.523 4.108 -41.077 1.00 90.06 171 TYR A O 1
ATOM 1181 N N . ILE A 1 172 ? 26.598 5.904 -41.910 1.00 89.69 172 ILE A N 1
ATOM 1182 C CA . ILE A 1 172 ? 26.138 6.842 -40.881 1.00 89.69 172 ILE A CA 1
ATOM 1183 C C . ILE A 1 172 ? 24.637 7.085 -40.984 1.00 89.69 172 ILE A C 1
ATOM 1185 O O . ILE A 1 172 ? 23.959 6.964 -39.971 1.00 89.69 172 ILE A O 1
ATOM 1189 N N . ASP A 1 173 ? 24.099 7.350 -42.179 1.00 90.31 173 ASP A N 1
ATOM 1190 C CA . ASP A 1 173 ? 22.655 7.551 -42.359 1.00 90.31 173 ASP A CA 1
ATOM 1191 C C . ASP A 1 173 ? 21.872 6.296 -41.891 1.00 90.31 173 ASP A C 1
ATOM 1193 O O . ASP A 1 173 ? 20.887 6.407 -41.168 1.00 90.31 173 ASP A O 1
ATOM 1197 N N . HIS A 1 174 ? 22.373 5.084 -42.172 1.00 91.94 174 HIS A N 1
ATOM 1198 C CA . HIS A 1 174 ? 21.744 3.831 -41.716 1.00 91.94 174 HIS A CA 1
ATOM 1199 C C . HIS A 1 174 ? 21.864 3.586 -40.198 1.00 91.94 174 HIS A C 1
ATOM 1201 O O . HIS A 1 174 ? 21.022 2.893 -39.616 1.00 91.94 174 HIS A O 1
ATOM 1207 N N . MET A 1 175 ? 22.893 4.147 -39.552 1.00 91.94 175 MET A N 1
ATOM 1208 C CA . MET A 1 175 ? 23.055 4.152 -38.093 1.00 91.94 175 MET A CA 1
ATOM 1209 C C . MET A 1 175 ? 22.134 5.186 -37.426 1.00 91.94 175 MET A C 1
ATOM 1211 O O . MET A 1 175 ? 21.574 4.904 -36.369 1.00 91.94 175 MET A O 1
ATOM 1215 N N . LEU A 1 176 ? 21.934 6.352 -38.048 1.00 92.56 176 LEU A N 1
ATOM 1216 C CA . LEU A 1 176 ? 20.982 7.378 -37.604 1.00 92.56 176 LEU A CA 1
ATOM 1217 C C . LEU A 1 176 ? 19.536 6.861 -37.617 1.00 92.56 176 LEU A C 1
ATOM 1219 O O . LEU A 1 176 ? 18.790 7.155 -36.689 1.00 92.56 176 LEU A O 1
ATOM 1223 N N . ASP A 1 177 ? 19.185 5.997 -38.574 1.00 92.00 177 ASP A N 1
ATOM 1224 C CA . ASP A 1 177 ? 17.901 5.275 -38.608 1.00 92.00 177 ASP A CA 1
ATOM 1225 C C . ASP A 1 177 ? 17.760 4.199 -37.503 1.00 92.00 177 ASP A C 1
ATOM 1227 O O . ASP A 1 177 ? 16.708 3.570 -37.363 1.00 92.00 177 ASP A O 1
ATOM 1231 N N . ARG A 1 178 ? 18.826 3.930 -36.733 1.00 91.88 178 ARG A N 1
ATOM 1232 C CA . ARG A 1 178 ? 18.877 2.923 -35.657 1.00 91.88 178 ARG A CA 1
ATOM 1233 C C . ARG A 1 178 ? 19.527 3.489 -34.394 1.00 91.88 178 ARG A C 1
ATOM 1235 O O . ARG A 1 178 ? 20.554 2.976 -33.937 1.00 91.88 178 ARG A O 1
ATOM 1242 N N . PRO A 1 179 ? 18.906 4.486 -33.748 1.00 90.31 179 PRO A N 1
ATOM 1243 C CA . PRO A 1 179 ? 19.475 5.102 -32.552 1.00 90.31 179 PRO A CA 1
ATOM 1244 C C . PRO A 1 179 ? 19.604 4.132 -31.361 1.00 90.31 179 PRO A C 1
ATOM 1246 O O . PRO A 1 179 ? 20.354 4.396 -30.425 1.00 90.31 179 PRO A O 1
ATOM 1249 N N . GLY A 1 180 ? 18.936 2.972 -31.419 1.00 86.94 180 GLY A N 1
ATOM 1250 C CA . GLY A 1 180 ? 19.073 1.878 -30.453 1.00 86.94 180 GLY A CA 1
ATOM 1251 C C . GLY A 1 180 ? 20.375 1.072 -30.544 1.00 86.94 180 GLY A C 1
ATOM 1252 O O . GLY A 1 180 ? 20.566 0.164 -29.739 1.00 86.94 180 GLY A O 1
ATOM 1253 N N . LEU A 1 181 ? 21.280 1.369 -31.487 1.00 90.62 181 LEU A N 1
ATOM 1254 C CA . LEU A 1 181 ? 22.608 0.745 -31.576 1.00 90.62 181 LEU A CA 1
ATOM 1255 C C . LEU A 1 181 ? 23.538 1.242 -30.456 1.00 90.62 181 LEU A C 1
ATOM 1257 O O . LEU A 1 181 ? 24.510 1.958 -30.680 1.00 90.62 181 LEU A O 1
ATOM 1261 N N . PHE A 1 182 ? 23.253 0.831 -29.223 1.00 90.69 182 PHE A N 1
ATOM 1262 C CA . PHE A 1 182 ? 23.973 1.269 -28.025 1.00 90.69 182 PHE A CA 1
ATOM 1263 C C . PHE A 1 182 ? 25.424 0.758 -27.956 1.00 90.69 182 PHE A C 1
ATOM 1265 O O . PHE A 1 182 ? 26.231 1.337 -27.244 1.00 90.69 182 PHE A O 1
ATOM 1272 N N . ASN A 1 183 ? 25.770 -0.313 -28.681 1.00 87.44 183 ASN A N 1
ATOM 1273 C CA . ASN A 1 183 ? 27.097 -0.941 -28.649 1.00 87.44 183 ASN A CA 1
ATOM 1274 C C . ASN A 1 183 ? 28.023 -0.509 -29.805 1.00 87.44 183 ASN A C 1
ATOM 1276 O O . ASN A 1 183 ? 29.146 -0.997 -29.886 1.00 87.44 183 ASN A O 1
ATOM 1280 N N . VAL A 1 184 ? 27.579 0.360 -30.719 1.00 87.62 184 VAL A N 1
ATOM 1281 C CA . VAL A 1 184 ? 28.308 0.676 -31.962 1.00 87.62 184 VAL A CA 1
ATOM 1282 C C . VAL A 1 184 ? 28.660 2.159 -32.015 1.00 87.62 184 VAL A C 1
ATOM 1284 O O . VAL A 1 184 ? 27.818 3.009 -31.737 1.00 87.62 184 VAL A O 1
ATOM 1287 N N . ARG A 1 185 ? 29.893 2.489 -32.415 1.00 84.56 185 ARG A N 1
ATOM 1288 C CA . ARG A 1 185 ? 30.309 3.874 -32.699 1.00 84.56 185 ARG A CA 1
ATOM 1289 C C . ARG A 1 185 ? 30.180 4.188 -34.189 1.00 84.56 185 ARG A C 1
ATOM 1291 O O . ARG A 1 185 ? 30.332 3.325 -35.051 1.00 84.56 185 ARG A O 1
ATOM 1298 N N . THR A 1 186 ? 29.988 5.467 -34.484 1.00 84.31 186 THR A N 1
ATOM 1299 C CA . THR A 1 186 ? 30.021 6.038 -35.840 1.00 84.31 186 THR A CA 1
ATOM 1300 C C . THR A 1 186 ? 31.371 5.859 -36.548 1.00 84.31 186 THR A C 1
ATOM 1302 O O . THR A 1 186 ? 31.426 5.916 -37.771 1.00 84.31 186 THR A O 1
ATOM 1305 N N . TYR A 1 187 ? 32.452 5.590 -35.809 1.00 82.75 187 TYR A N 1
ATOM 1306 C CA . TYR A 1 187 ? 33.760 5.262 -36.374 1.00 82.75 187 TYR A CA 1
ATOM 1307 C C . TYR A 1 187 ? 33.748 3.904 -37.087 1.00 82.75 187 TYR A C 1
ATOM 1309 O O . TYR A 1 187 ? 33.358 2.886 -36.504 1.00 82.75 187 TYR A O 1
ATOM 1317 N N . LEU A 1 188 ? 34.266 3.877 -38.314 1.00 85.00 188 LEU A N 1
ATOM 1318 C CA . LEU A 1 188 ? 34.303 2.690 -39.165 1.00 85.00 188 LEU A CA 1
ATOM 1319 C C . LEU A 1 188 ? 35.683 2.504 -39.795 1.00 85.00 188 LEU A C 1
ATOM 1321 O O . LEU A 1 188 ? 36.269 3.455 -40.301 1.00 85.00 188 LEU A O 1
ATOM 1325 N N . ASN A 1 189 ? 36.163 1.262 -39.844 1.00 85.69 189 ASN A N 1
ATOM 1326 C CA . ASN A 1 189 ? 37.295 0.874 -40.684 1.00 85.69 189 ASN A CA 1
ATOM 1327 C C . ASN A 1 189 ? 36.812 0.121 -41.929 1.00 85.69 189 ASN A C 1
ATOM 1329 O O . ASN A 1 189 ? 35.900 -0.697 -41.858 1.00 85.69 189 ASN A O 1
ATOM 1333 N N . ALA A 1 190 ? 37.468 0.340 -43.061 1.00 87.81 190 ALA A N 1
ATOM 1334 C CA . ALA A 1 190 ? 37.247 -0.390 -44.302 1.00 87.81 190 ALA A CA 1
ATOM 1335 C C . ALA A 1 190 ? 38.527 -1.128 -44.708 1.00 87.81 190 ALA A C 1
ATOM 1337 O O . ALA A 1 190 ? 39.601 -0.529 -44.787 1.00 87.81 190 ALA A O 1
ATOM 1338 N N . ALA A 1 191 ? 38.415 -2.428 -44.969 1.00 86.94 191 ALA A N 1
ATOM 1339 C CA . ALA A 1 191 ? 39.520 -3.259 -45.421 1.00 86.94 191 ALA A CA 1
ATOM 1340 C C . ALA A 1 191 ? 39.645 -3.235 -46.943 1.00 86.94 191 ALA A C 1
ATOM 1342 O O . ALA A 1 191 ? 38.656 -3.388 -47.669 1.00 86.94 191 ALA A O 1
ATOM 1343 N N . LEU A 1 192 ? 40.881 -3.084 -47.412 1.00 85.94 192 LEU A N 1
ATOM 1344 C CA . LEU A 1 192 ? 41.211 -3.119 -48.828 1.00 85.94 192 LEU A CA 1
ATOM 1345 C C . LEU A 1 192 ? 41.616 -4.525 -49.289 1.00 85.94 192 LEU A C 1
ATOM 1347 O O . LEU A 1 192 ? 42.181 -5.308 -48.526 1.00 85.94 192 LEU A O 1
ATOM 1351 N N . SER A 1 193 ? 41.370 -4.821 -50.566 1.00 84.38 193 SER A N 1
ATOM 1352 C CA . SER A 1 193 ? 41.897 -5.998 -51.261 1.00 84.38 193 SER A CA 1
ATOM 1353 C C . SER A 1 193 ? 43.431 -6.035 -51.224 1.00 84.38 193 SER A C 1
ATOM 1355 O O . SER A 1 193 ? 44.092 -5.015 -51.024 1.00 84.38 193 SER A O 1
ATOM 1357 N N . ALA A 1 194 ? 44.028 -7.205 -51.477 1.00 78.62 194 ALA A N 1
ATOM 1358 C CA . ALA A 1 194 ? 45.486 -7.374 -51.459 1.00 78.62 194 ALA A CA 1
ATOM 1359 C C . ALA A 1 194 ? 46.225 -6.443 -52.447 1.00 78.62 194 ALA A C 1
ATOM 1361 O O . ALA A 1 194 ? 47.323 -5.969 -52.156 1.00 78.62 194 ALA A O 1
ATOM 1362 N N . ASP A 1 195 ? 45.609 -6.141 -53.595 1.00 79.94 195 ASP A N 1
ATOM 1363 C CA . ASP A 1 195 ? 46.109 -5.182 -54.590 1.00 79.94 195 ASP A CA 1
ATOM 1364 C C . ASP A 1 195 ? 45.713 -3.720 -54.296 1.00 79.94 195 ASP A C 1
ATOM 1366 O O . ASP A 1 195 ? 46.128 -2.810 -55.012 1.00 79.94 195 ASP A O 1
ATOM 1370 N N . ARG A 1 196 ? 44.936 -3.494 -53.227 1.00 83.19 196 ARG A N 1
ATOM 1371 C CA . ARG A 1 196 ? 44.485 -2.194 -52.705 1.00 83.19 196 ARG A CA 1
ATOM 1372 C C . ARG A 1 196 ? 43.628 -1.387 -53.675 1.00 83.19 196 ARG A C 1
ATOM 1374 O O . ARG A 1 196 ? 43.566 -0.158 -53.586 1.00 83.19 196 ARG A O 1
ATOM 1381 N N . THR A 1 197 ? 42.976 -2.073 -54.610 1.00 83.25 197 THR A N 1
ATOM 1382 C CA . THR A 1 197 ? 42.104 -1.445 -55.607 1.00 83.25 197 THR A CA 1
ATOM 1383 C C . THR A 1 197 ? 40.627 -1.495 -55.229 1.00 83.25 197 THR A C 1
ATOM 1385 O O . THR A 1 197 ? 39.845 -0.735 -55.804 1.00 83.25 197 THR A O 1
ATOM 1388 N N . GLN A 1 198 ? 40.233 -2.340 -54.268 1.00 87.94 198 GLN A N 1
ATOM 1389 C CA . GLN A 1 198 ? 38.836 -2.545 -53.880 1.00 87.94 198 GLN A CA 1
ATOM 1390 C C . GLN A 1 198 ? 38.638 -2.553 -52.365 1.00 87.94 198 GLN A C 1
ATOM 1392 O O . GLN A 1 198 ? 39.521 -2.974 -51.623 1.00 87.94 198 GLN A O 1
ATOM 1397 N N . ILE A 1 199 ? 37.455 -2.129 -51.923 1.00 88.94 199 ILE A N 1
ATOM 1398 C CA . ILE A 1 199 ? 36.964 -2.300 -50.554 1.00 88.94 199 ILE A CA 1
ATOM 1399 C C . ILE A 1 199 ? 36.290 -3.669 -50.474 1.00 88.94 199 ILE A C 1
ATOM 1401 O O . ILE A 1 199 ? 35.376 -3.953 -51.246 1.00 88.94 199 ILE A O 1
ATOM 1405 N N . VAL A 1 200 ? 36.749 -4.520 -49.559 1.00 86.44 200 VAL A N 1
ATOM 1406 C CA . VAL A 1 200 ? 36.291 -5.918 -49.460 1.00 86.44 200 VAL A CA 1
ATOM 1407 C C . VAL A 1 200 ? 35.552 -6.218 -48.161 1.00 86.44 200 VAL A C 1
ATOM 1409 O O . VAL A 1 200 ? 34.711 -7.111 -48.136 1.00 86.44 200 VAL A O 1
ATOM 1412 N N . ALA A 1 201 ? 35.807 -5.455 -47.097 1.00 87.19 201 ALA A N 1
ATOM 1413 C CA . ALA A 1 201 ? 35.100 -5.620 -45.834 1.00 87.19 201 ALA A CA 1
ATOM 1414 C C . ALA A 1 201 ? 34.982 -4.308 -45.056 1.00 87.19 201 ALA A C 1
ATOM 1416 O O . ALA A 1 201 ? 35.782 -3.387 -45.224 1.00 87.19 201 ALA A O 1
ATOM 1417 N N . LEU A 1 202 ? 33.995 -4.262 -44.171 1.00 88.69 202 LEU A N 1
ATOM 1418 C CA . LEU A 1 202 ? 33.769 -3.209 -43.193 1.00 88.69 202 LEU A CA 1
ATOM 1419 C C . LEU A 1 202 ? 34.009 -3.749 -41.787 1.00 88.69 202 LEU A C 1
ATOM 1421 O O . LEU A 1 202 ? 33.652 -4.878 -41.474 1.00 88.69 202 LEU A O 1
ATOM 1425 N N . LEU A 1 203 ? 34.629 -2.948 -40.935 1.00 86.31 203 LEU A N 1
ATOM 1426 C CA . LEU A 1 203 ? 34.970 -3.291 -39.562 1.00 86.31 203 LEU A CA 1
ATOM 1427 C C . LEU A 1 203 ? 34.368 -2.212 -38.654 1.00 86.31 203 LEU A C 1
ATOM 1429 O O . LEU A 1 203 ? 35.043 -1.213 -38.365 1.00 86.31 203 LEU A O 1
ATOM 1433 N N . PRO A 1 204 ? 33.091 -2.369 -38.253 1.00 84.00 204 PRO A N 1
ATOM 1434 C CA . PRO A 1 204 ? 32.467 -1.483 -37.285 1.00 84.00 204 PRO A CA 1
ATOM 1435 C C . PRO A 1 204 ? 33.240 -1.505 -35.974 1.00 84.00 204 PRO A C 1
ATOM 1437 O O . PRO A 1 204 ? 33.806 -2.523 -35.568 1.00 84.00 204 PRO A O 1
ATOM 1440 N N . SER A 1 205 ? 33.241 -0.372 -35.294 1.00 81.06 205 SER A N 1
ATOM 1441 C CA . SER A 1 205 ? 33.769 -0.299 -33.947 1.00 81.06 205 SER A CA 1
ATOM 1442 C C . SER A 1 205 ? 32.651 -0.642 -32.963 1.00 81.06 205 SER A C 1
ATOM 1444 O O . SER A 1 205 ? 31.574 -0.049 -33.053 1.00 81.06 205 SER A O 1
ATOM 1446 N N . TYR A 1 206 ? 32.920 -1.560 -32.029 1.00 80.31 206 TYR A N 1
ATOM 1447 C CA . TYR A 1 206 ? 32.007 -1.925 -30.940 1.00 80.31 206 TYR A CA 1
ATOM 1448 C C . TYR A 1 206 ? 32.600 -1.590 -29.569 1.00 80.31 206 TYR A C 1
ATOM 1450 O O . TYR A 1 206 ? 33.825 -1.615 -29.423 1.00 80.31 206 TYR A O 1
ATOM 1458 N N . ILE A 1 207 ? 31.750 -1.375 -28.552 1.00 81.00 207 ILE A N 1
ATOM 1459 C CA . ILE A 1 207 ? 32.207 -1.286 -27.149 1.00 81.00 207 ILE A CA 1
ATOM 1460 C C . ILE A 1 207 ? 32.759 -2.655 -26.748 1.00 81.00 207 ILE A C 1
ATOM 1462 O O . ILE A 1 207 ? 33.849 -2.767 -26.190 1.00 81.00 207 ILE A O 1
ATOM 1466 N N . THR A 1 208 ? 32.012 -3.706 -27.090 1.00 76.81 208 THR A N 1
ATOM 1467 C CA . THR A 1 208 ? 32.424 -5.098 -26.934 1.00 76.81 208 THR A CA 1
ATOM 1468 C C . THR A 1 208 ? 31.847 -5.978 -28.044 1.00 76.81 208 THR A C 1
ATOM 1470 O O . THR A 1 208 ? 30.775 -5.708 -28.580 1.00 76.81 208 THR A O 1
ATOM 1473 N N . THR A 1 209 ? 32.552 -7.058 -28.376 1.00 78.94 209 THR A N 1
ATOM 1474 C CA . THR A 1 209 ? 32.043 -8.161 -29.219 1.00 78.94 209 THR A CA 1
ATOM 1475 C C . THR A 1 209 ? 31.832 -9.446 -28.409 1.00 78.94 209 THR A C 1
ATOM 1477 O O . THR A 1 209 ? 31.410 -10.465 -28.950 1.00 78.94 209 THR A O 1
ATOM 1480 N N . ASP A 1 210 ? 32.110 -9.407 -27.101 1.00 83.00 210 ASP A N 1
ATOM 1481 C CA . ASP A 1 210 ? 31.863 -10.518 -26.187 1.00 83.00 210 ASP A CA 1
ATOM 1482 C C . ASP A 1 210 ? 30.362 -10.653 -25.904 1.00 83.00 210 ASP A C 1
ATOM 1484 O O . ASP A 1 210 ? 29.721 -9.706 -25.446 1.00 83.00 210 ASP A O 1
ATOM 1488 N N . ALA A 1 211 ? 29.805 -11.833 -26.175 1.00 75.81 211 ALA A N 1
ATOM 1489 C CA . ALA A 1 211 ? 28.364 -12.061 -26.132 1.00 75.81 211 ALA A CA 1
ATOM 1490 C C . ALA A 1 211 ? 27.772 -11.923 -24.718 1.00 75.81 211 ALA A C 1
ATOM 1492 O O . ALA A 1 211 ? 26.668 -11.399 -24.574 1.00 75.81 211 ALA A O 1
ATOM 1493 N N . ASP A 1 212 ? 28.496 -12.357 -23.681 1.00 72.31 212 ASP A N 1
ATOM 1494 C CA . ASP A 1 212 ? 28.018 -12.282 -22.296 1.00 72.31 212 ASP A CA 1
ATOM 1495 C C . ASP A 1 212 ? 28.027 -10.829 -21.795 1.00 72.31 212 ASP A C 1
ATOM 1497 O O . ASP A 1 212 ? 27.053 -10.362 -21.198 1.00 72.31 212 ASP A O 1
ATOM 1501 N N . THR A 1 213 ? 29.093 -10.083 -22.102 1.00 77.69 213 THR A N 1
ATOM 1502 C CA . THR A 1 213 ? 29.187 -8.647 -21.801 1.00 77.69 213 THR A CA 1
ATOM 1503 C C . THR A 1 213 ? 28.120 -7.860 -22.559 1.00 77.69 213 THR A C 1
ATOM 1505 O O . THR A 1 213 ? 27.431 -7.035 -21.962 1.00 77.69 213 THR A O 1
ATOM 1508 N N . LEU A 1 214 ? 27.924 -8.148 -23.848 1.00 81.44 214 LEU A N 1
ATOM 1509 C CA . LEU A 1 214 ? 26.902 -7.497 -24.667 1.00 81.44 214 LEU A CA 1
ATOM 1510 C C . LEU A 1 214 ? 25.485 -7.758 -24.136 1.00 81.44 214 LEU A C 1
ATOM 1512 O O . LEU A 1 214 ? 24.670 -6.838 -24.100 1.00 81.44 214 LEU A O 1
ATOM 1516 N N . ALA A 1 215 ? 25.191 -8.980 -23.680 1.00 79.12 215 ALA A N 1
ATOM 1517 C CA . ALA A 1 215 ? 23.899 -9.315 -23.082 1.00 79.12 215 ALA A CA 1
ATOM 1518 C C . ALA A 1 215 ? 23.644 -8.553 -21.769 1.00 79.12 215 ALA A C 1
ATOM 1520 O O . ALA A 1 215 ? 22.525 -8.098 -21.530 1.00 79.12 215 ALA A O 1
ATOM 1521 N N . GLN A 1 216 ? 24.672 -8.381 -20.932 1.00 77.56 216 GLN A N 1
ATOM 1522 C CA . GLN A 1 216 ? 24.570 -7.570 -19.717 1.00 77.56 216 GLN A CA 1
ATOM 1523 C C . GLN A 1 216 ? 24.362 -6.087 -20.053 1.00 77.56 216 GLN A C 1
ATOM 1525 O O . GLN A 1 216 ? 23.458 -5.461 -19.506 1.00 77.56 216 GLN A O 1
ATOM 1530 N N . MET A 1 217 ? 25.131 -5.553 -21.005 1.00 88.00 217 MET A N 1
ATOM 1531 C CA . MET A 1 217 ? 24.976 -4.174 -21.470 1.00 88.00 217 MET A CA 1
ATOM 1532 C C . MET A 1 217 ? 23.576 -3.917 -22.037 1.00 88.00 217 MET A C 1
ATOM 1534 O O . MET A 1 217 ? 22.966 -2.902 -21.715 1.00 88.00 217 MET A O 1
ATOM 1538 N N . GLN A 1 218 ? 23.026 -4.846 -22.824 1.00 89.31 218 GLN A N 1
ATOM 1539 C CA . GLN A 1 218 ? 21.645 -4.751 -23.301 1.00 89.31 218 GLN A CA 1
ATOM 1540 C C . GLN A 1 218 ? 20.659 -4.668 -22.128 1.00 89.31 218 GLN A C 1
ATOM 1542 O O . GLN A 1 218 ? 19.774 -3.820 -22.141 1.00 89.31 218 GLN A O 1
ATOM 1547 N N . ALA A 1 219 ? 20.815 -5.509 -21.101 1.00 79.31 219 ALA A N 1
ATOM 1548 C CA . ALA A 1 219 ? 19.925 -5.500 -19.942 1.00 79.31 219 ALA A CA 1
ATOM 1549 C C . ALA A 1 2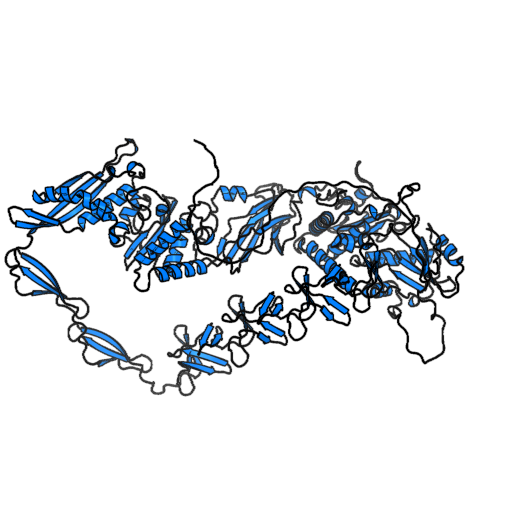19 ? 19.990 -4.175 -19.158 1.00 79.31 219 ALA A C 1
ATOM 1551 O O . ALA A 1 219 ? 18.953 -3.662 -18.731 1.00 79.31 219 ALA A O 1
ATOM 1552 N N . ASP A 1 220 ? 21.187 -3.608 -18.993 1.00 79.50 220 ASP A N 1
ATOM 1553 C CA . ASP A 1 220 ? 21.382 -2.326 -18.309 1.00 79.50 220 ASP A CA 1
ATOM 1554 C C . ASP A 1 220 ? 20.846 -1.149 -19.139 1.00 79.50 220 ASP A C 1
ATOM 1556 O O . ASP A 1 220 ? 20.211 -0.237 -18.597 1.00 79.50 220 ASP A O 1
ATOM 1560 N N . PHE A 1 221 ? 21.034 -1.192 -20.459 1.00 89.75 221 PHE A N 1
ATOM 1561 C CA . PHE A 1 221 ? 20.466 -0.222 -21.391 1.00 89.75 221 PHE A CA 1
ATOM 1562 C C . PHE A 1 221 ? 18.932 -0.274 -21.374 1.00 89.75 221 PHE A C 1
ATOM 1564 O O . PHE A 1 221 ? 18.288 0.747 -21.129 1.00 89.75 221 PHE A O 1
ATOM 1571 N N . ASP A 1 222 ? 18.339 -1.463 -21.514 1.00 87.31 222 ASP A N 1
ATOM 1572 C CA . ASP A 1 222 ? 16.887 -1.678 -21.485 1.00 87.31 222 ASP A CA 1
ATOM 1573 C C . ASP A 1 222 ? 16.261 -1.215 -20.166 1.00 87.31 222 ASP A C 1
ATOM 1575 O O . ASP A 1 222 ? 15.182 -0.619 -20.161 1.00 87.31 222 ASP A O 1
ATOM 1579 N N . LEU A 1 223 ? 16.930 -1.454 -19.034 1.00 78.06 223 LEU A N 1
ATOM 1580 C CA . LEU A 1 223 ? 16.465 -0.996 -17.727 1.00 78.06 223 LEU A CA 1
ATOM 1581 C C . LEU A 1 223 ? 16.395 0.535 -17.657 1.00 78.06 223 LEU A C 1
ATOM 1583 O O . LEU A 1 223 ? 15.417 1.087 -17.151 1.00 78.06 223 LEU A O 1
ATOM 1587 N N . ASN A 1 224 ? 17.417 1.233 -18.150 1.00 78.62 224 ASN A N 1
ATOM 1588 C CA . ASN A 1 224 ? 17.433 2.695 -18.136 1.00 78.62 224 ASN A CA 1
ATOM 1589 C C . ASN A 1 224 ? 16.464 3.300 -19.158 1.00 78.62 224 ASN A C 1
ATOM 1591 O O . ASN A 1 224 ? 15.806 4.293 -18.858 1.00 78.62 224 ASN A O 1
ATOM 1595 N N . VAL A 1 225 ? 16.263 2.642 -20.298 1.00 86.25 225 VAL A N 1
ATOM 1596 C CA . VAL A 1 225 ? 15.203 2.987 -21.256 1.00 86.25 225 VAL A CA 1
ATOM 1597 C C . VAL A 1 225 ? 13.825 2.851 -20.608 1.00 86.25 225 VAL A C 1
ATOM 1599 O O . VAL A 1 225 ? 13.024 3.779 -20.671 1.00 86.25 225 VAL A O 1
ATOM 1602 N N . GLN A 1 226 ? 13.553 1.748 -19.904 1.00 79.69 226 GLN A N 1
ATOM 1603 C CA . GLN A 1 226 ? 12.298 1.570 -19.164 1.00 79.69 226 GLN A CA 1
ATOM 1604 C C . GLN A 1 226 ? 12.098 2.655 -18.096 1.00 79.69 226 GLN A C 1
ATOM 1606 O O . GLN A 1 226 ? 10.983 3.144 -17.921 1.00 79.69 226 GLN A O 1
ATOM 1611 N N . ARG A 1 227 ? 13.167 3.068 -17.401 1.00 72.62 227 ARG A N 1
ATOM 1612 C CA . ARG A 1 227 ? 13.119 4.154 -16.404 1.00 72.62 227 ARG A CA 1
ATOM 1613 C C . ARG A 1 227 ? 12.780 5.504 -17.029 1.00 72.62 227 ARG A C 1
ATOM 1615 O O . ARG A 1 227 ? 11.943 6.222 -16.485 1.00 72.62 227 ARG A O 1
ATOM 1622 N N . ALA A 1 228 ? 13.395 5.833 -18.160 1.00 78.88 228 ALA A N 1
ATOM 1623 C CA . ALA A 1 228 ? 13.087 7.049 -18.899 1.00 78.88 228 ALA A CA 1
ATOM 1624 C C . ALA A 1 228 ? 11.635 7.032 -19.405 1.00 78.88 228 ALA A C 1
ATOM 1626 O O . ALA A 1 228 ? 10.879 7.974 -19.170 1.00 78.88 228 ALA A O 1
ATOM 1627 N N . LEU A 1 229 ? 11.201 5.920 -20.006 1.00 83.69 229 LEU A N 1
ATOM 1628 C CA . LEU A 1 229 ? 9.847 5.769 -20.548 1.00 83.69 229 LEU A CA 1
ATOM 1629 C C . LEU A 1 229 ? 8.757 5.738 -19.473 1.00 83.69 229 LEU A C 1
ATOM 1631 O O . LEU A 1 229 ? 7.635 6.151 -19.740 1.00 83.69 229 LEU A O 1
ATOM 1635 N N . ALA A 1 230 ? 9.069 5.352 -18.235 1.00 68.50 230 ALA A N 1
ATOM 1636 C CA . ALA A 1 230 ? 8.138 5.486 -17.114 1.00 68.50 230 ALA A CA 1
ATOM 1637 C C . ALA A 1 230 ? 7.771 6.955 -16.806 1.00 68.50 230 ALA A C 1
ATOM 1639 O O . ALA A 1 230 ? 6.815 7.219 -16.073 1.00 68.50 230 ALA A O 1
ATOM 1640 N N . CYS A 1 231 ? 8.514 7.928 -17.344 1.00 68.88 231 CYS A N 1
ATOM 1641 C CA . CYS A 1 231 ? 8.184 9.346 -17.222 1.00 68.88 231 CYS A CA 1
ATOM 1642 C C . CYS A 1 231 ? 7.133 9.818 -18.234 1.00 68.88 231 CYS A C 1
ATOM 1644 O O . CYS A 1 231 ? 6.669 10.952 -18.107 1.00 68.88 231 CYS A O 1
ATOM 1646 N N . VAL A 1 232 ? 6.740 8.972 -19.191 1.00 73.81 232 VAL A N 1
ATOM 1647 C CA . VAL A 1 232 ? 5.742 9.286 -20.215 1.00 73.81 232 VAL A CA 1
ATOM 1648 C C . VAL A 1 232 ? 4.569 8.305 -20.193 1.00 73.81 232 VAL A C 1
ATOM 1650 O O . VAL A 1 232 ? 4.673 7.182 -19.711 1.00 73.81 232 VAL A O 1
ATOM 1653 N N . ASP A 1 233 ? 3.420 8.752 -20.693 1.00 72.31 233 ASP A N 1
ATOM 1654 C CA . ASP A 1 233 ? 2.193 7.958 -20.807 1.00 72.31 233 ASP A CA 1
ATOM 1655 C C . ASP A 1 233 ? 1.476 8.299 -22.121 1.00 72.31 233 ASP A C 1
ATOM 1657 O O . ASP A 1 233 ? 1.615 9.408 -22.642 1.00 72.31 233 ASP A O 1
ATOM 1661 N N . ASP A 1 234 ? 0.662 7.374 -22.633 1.00 76.25 234 ASP A N 1
ATOM 1662 C CA . ASP A 1 234 ? -0.064 7.536 -23.904 1.00 76.25 234 ASP A CA 1
ATOM 1663 C C . ASP A 1 234 ? -1.043 8.721 -23.901 1.00 76.25 234 ASP A C 1
ATOM 1665 O O . ASP A 1 234 ? -1.462 9.189 -24.959 1.00 76.25 234 ASP A O 1
ATOM 1669 N N . SER A 1 235 ? -1.429 9.222 -22.721 1.00 64.88 235 SER A N 1
ATOM 1670 C CA . SER A 1 235 ? -2.282 10.408 -22.598 1.00 64.88 235 SER A CA 1
ATOM 1671 C C . SER A 1 235 ? -1.544 11.744 -22.754 1.00 64.88 235 SER A C 1
ATOM 1673 O O . SER A 1 235 ? -2.201 12.784 -22.843 1.00 64.88 235 SER A O 1
ATOM 1675 N N . MET A 1 236 ? -0.208 11.740 -22.770 1.00 72.38 236 MET A N 1
ATOM 1676 C CA . MET A 1 236 ? 0.609 12.947 -22.916 1.00 72.38 236 MET A CA 1
ATOM 1677 C C . MET A 1 236 ? 0.686 13.402 -24.377 1.00 72.38 236 MET A C 1
ATOM 1679 O O . MET A 1 236 ? 0.727 12.579 -25.290 1.00 72.38 236 MET A O 1
ATOM 1683 N N . THR A 1 237 ? 0.746 14.720 -24.596 1.00 78.81 237 THR A N 1
ATOM 1684 C CA . THR A 1 237 ? 1.069 15.283 -25.917 1.00 78.81 237 THR A CA 1
ATOM 1685 C C . THR A 1 237 ? 2.519 14.978 -26.283 1.00 78.81 237 THR A C 1
ATOM 1687 O O . THR A 1 237 ? 3.357 14.844 -25.388 1.00 78.81 237 THR A O 1
ATOM 1690 N N . ASP A 1 238 ? 2.838 14.938 -27.576 1.00 87.25 238 ASP A N 1
ATOM 1691 C CA . ASP A 1 238 ? 4.212 14.702 -28.038 1.00 87.25 238 ASP A CA 1
ATOM 1692 C C . ASP A 1 238 ? 5.180 15.760 -27.490 1.00 87.25 238 ASP A C 1
ATOM 1694 O O . ASP A 1 238 ? 6.239 15.412 -26.983 1.00 87.25 238 ASP A O 1
ATOM 1698 N N . GLU A 1 239 ? 4.763 17.029 -27.427 1.00 84.81 239 GLU A N 1
ATOM 1699 C CA . GLU A 1 239 ? 5.505 18.114 -26.761 1.00 84.81 239 GLU A CA 1
ATOM 1700 C C . GLU A 1 239 ? 5.870 17.766 -25.304 1.00 84.81 239 GLU A C 1
ATOM 1702 O O . GLU A 1 239 ? 7.013 17.935 -24.877 1.00 84.81 239 GLU A O 1
ATOM 1707 N N . SER A 1 240 ? 4.910 17.227 -24.542 1.00 75.88 240 SER A N 1
ATOM 1708 C CA . SER A 1 240 ? 5.125 16.848 -23.140 1.00 75.88 240 SER A CA 1
ATOM 1709 C C . SER A 1 240 ? 6.030 15.621 -23.014 1.00 75.88 240 SER A C 1
ATOM 1711 O O . SER A 1 240 ? 6.810 15.531 -22.066 1.00 75.88 240 SER A O 1
ATOM 1713 N N . LYS A 1 241 ? 5.940 14.674 -23.957 1.00 84.44 241 LYS A N 1
ATOM 1714 C CA . LYS A 1 241 ? 6.823 13.502 -24.007 1.00 84.44 241 LYS A CA 1
ATOM 1715 C C . LYS A 1 241 ? 8.263 13.914 -24.303 1.00 84.44 241 LYS A C 1
ATOM 1717 O O . LYS A 1 241 ? 9.161 13.476 -23.588 1.00 84.44 241 LYS A O 1
ATOM 1722 N N . VAL A 1 242 ? 8.475 14.798 -25.288 1.00 90.69 242 VAL A N 1
ATOM 1723 C CA . VAL A 1 242 ? 9.804 15.342 -25.613 1.00 90.69 242 VAL A CA 1
ATOM 1724 C C . VAL A 1 242 ? 10.401 16.020 -24.391 1.00 90.69 242 VAL A C 1
ATOM 1726 O O . VAL A 1 242 ? 11.538 15.730 -24.037 1.00 90.69 242 VAL A O 1
ATOM 1729 N N . TYR A 1 243 ? 9.624 16.859 -23.703 1.00 83.56 243 TYR A N 1
ATOM 1730 C CA . TYR A 1 243 ? 10.083 17.517 -22.485 1.00 83.56 243 TYR A CA 1
ATOM 1731 C C . TYR A 1 243 ? 10.467 16.518 -21.392 1.00 83.56 243 TYR A C 1
ATOM 1733 O O . TYR A 1 243 ? 11.558 16.619 -20.842 1.00 83.56 243 TYR A O 1
ATOM 1741 N N . ALA A 1 244 ? 9.609 15.541 -21.083 1.00 78.06 244 ALA A N 1
ATOM 1742 C CA . ALA A 1 244 ? 9.857 14.587 -20.003 1.00 78.06 244 ALA A CA 1
ATOM 1743 C C . ALA A 1 244 ? 11.094 13.707 -20.253 1.00 78.06 244 ALA A C 1
ATOM 1745 O O . ALA A 1 244 ? 11.836 13.428 -19.312 1.00 78.06 244 ALA A O 1
ATOM 1746 N N . LEU A 1 245 ? 11.320 13.284 -21.500 1.00 87.69 245 LEU A N 1
ATOM 1747 C CA . LEU A 1 245 ? 12.459 12.442 -21.879 1.00 87.69 245 LEU A CA 1
ATOM 1748 C C . LEU A 1 245 ? 13.757 13.242 -21.997 1.00 87.69 245 LEU A C 1
ATOM 1750 O O . LEU A 1 245 ? 14.792 12.777 -21.529 1.00 87.69 245 LEU A O 1
ATOM 1754 N N . HIS A 1 246 ? 13.693 14.458 -22.544 1.00 89.88 246 HIS A N 1
ATOM 1755 C CA . HIS A 1 246 ? 14.807 15.405 -22.524 1.00 89.88 246 HIS A CA 1
ATOM 1756 C C . HIS A 1 246 ? 15.238 15.718 -21.088 1.00 89.88 246 HIS A C 1
ATOM 1758 O O . HIS A 1 246 ? 16.406 15.589 -20.738 1.00 89.88 246 HIS A O 1
ATOM 1764 N N . ASP A 1 247 ? 14.279 16.081 -20.234 1.00 80.38 247 ASP A N 1
ATOM 1765 C CA . ASP A 1 247 ? 14.534 16.403 -18.835 1.00 80.38 247 ASP A CA 1
ATOM 1766 C C . ASP A 1 247 ? 15.089 15.200 -18.065 1.00 80.38 247 ASP A C 1
ATOM 1768 O O . ASP A 1 247 ? 16.006 15.347 -17.260 1.00 80.38 247 ASP A O 1
ATOM 1772 N N . TRP A 1 248 ? 14.585 13.990 -18.332 1.00 80.94 248 TRP A N 1
ATOM 1773 C CA . TRP A 1 248 ? 15.169 12.773 -17.775 1.00 80.94 248 TRP A CA 1
ATOM 1774 C C . TRP A 1 248 ? 16.632 12.620 -18.205 1.00 80.94 248 TRP A C 1
ATOM 1776 O O . TRP A 1 248 ? 17.489 12.464 -17.341 1.00 80.94 248 TRP A O 1
ATOM 1786 N N . LEU A 1 249 ? 16.927 12.729 -19.501 1.00 85.62 249 LEU A N 1
ATOM 1787 C CA . LEU A 1 249 ? 18.271 12.533 -20.043 1.00 85.62 249 LEU A CA 1
ATOM 1788 C C . LEU A 1 249 ? 19.283 13.535 -19.467 1.00 85.62 249 LEU A C 1
ATOM 1790 O O . LEU A 1 249 ? 20.311 13.119 -18.939 1.00 85.62 249 LEU A O 1
ATOM 1794 N N . CYS A 1 250 ? 18.973 14.834 -19.494 1.00 81.56 250 CYS A N 1
ATOM 1795 C CA . CYS A 1 250 ? 19.858 15.882 -18.972 1.00 81.56 250 CYS A CA 1
ATOM 1796 C C . CYS A 1 250 ? 20.073 15.790 -17.450 1.00 81.56 250 CYS A C 1
ATOM 1798 O O . CYS A 1 250 ? 21.096 16.231 -16.951 1.00 81.56 250 CYS A O 1
ATOM 1800 N N . ASN A 1 251 ? 19.143 15.196 -16.695 1.00 74.50 251 ASN A N 1
ATOM 1801 C CA . ASN A 1 251 ? 19.323 14.975 -15.254 1.00 74.50 251 ASN A CA 1
ATOM 1802 C C . ASN A 1 251 ? 20.096 13.681 -14.914 1.00 74.50 251 ASN A C 1
ATOM 1804 O O . ASN A 1 251 ? 20.414 13.466 -13.742 1.00 74.50 251 ASN A O 1
ATOM 1808 N N . HIS A 1 252 ? 20.356 12.804 -15.892 1.00 74.94 252 HIS A N 1
ATOM 1809 C CA . HIS A 1 252 ? 20.982 11.485 -15.684 1.00 74.94 252 HIS A CA 1
ATOM 1810 C C . HIS A 1 252 ? 22.294 11.286 -16.454 1.00 74.94 252 HIS A C 1
ATOM 1812 O O . HIS A 1 252 ? 22.986 10.297 -16.215 1.00 74.94 252 HIS A O 1
ATOM 1818 N N . ALA A 1 253 ? 22.652 12.215 -17.336 1.00 78.25 253 ALA A N 1
ATOM 1819 C CA . ALA A 1 253 ? 23.923 12.235 -18.041 1.00 78.25 253 ALA A CA 1
ATOM 1820 C C . ALA A 1 253 ? 24.708 13.511 -17.709 1.00 78.25 253 ALA A C 1
ATOM 1822 O O . ALA A 1 253 ? 24.151 14.499 -17.242 1.00 78.25 253 ALA A O 1
ATOM 1823 N N . THR A 1 254 ? 26.019 13.478 -17.924 1.00 79.00 254 THR A N 1
ATOM 1824 C CA . THR A 1 254 ? 26.893 14.652 -17.856 1.00 79.00 254 THR A CA 1
ATOM 1825 C C . THR A 1 254 ? 27.829 14.672 -19.059 1.00 79.00 254 THR A C 1
ATOM 1827 O O . THR A 1 254 ? 28.349 13.631 -19.485 1.00 79.00 254 THR A O 1
ATOM 1830 N N . TYR A 1 255 ? 28.067 15.866 -19.604 1.00 81.19 255 TYR A N 1
ATOM 1831 C CA . TYR A 1 255 ? 28.903 16.028 -20.786 1.00 81.19 255 TYR A CA 1
ATOM 1832 C C . TYR A 1 255 ? 30.379 15.670 -20.533 1.00 81.19 255 TYR A C 1
ATOM 1834 O O . TYR A 1 255 ? 31.070 16.276 -19.709 1.00 81.19 255 TYR A O 1
ATOM 1842 N N . ASN A 1 256 ? 30.909 14.711 -21.295 1.00 76.31 256 ASN A N 1
ATOM 1843 C CA . ASN A 1 256 ? 32.282 14.226 -21.174 1.00 76.31 256 ASN A CA 1
ATOM 1844 C C . ASN A 1 256 ? 33.262 15.048 -22.032 1.00 76.31 256 ASN A C 1
ATOM 1846 O O . ASN A 1 256 ? 33.618 14.667 -23.147 1.00 76.31 256 ASN A O 1
ATOM 1850 N N . ARG A 1 257 ? 33.761 16.164 -21.487 1.00 70.00 257 ARG A N 1
ATOM 1851 C CA . ARG A 1 257 ? 34.747 17.034 -22.169 1.00 70.00 257 ARG A CA 1
ATOM 1852 C C . ARG A 1 257 ? 36.091 16.360 -22.451 1.00 70.00 257 ARG A C 1
ATOM 1854 O O . ARG A 1 257 ? 36.751 16.703 -23.428 1.00 70.00 257 ARG A O 1
ATOM 1861 N N . GLY A 1 258 ? 36.501 15.414 -21.605 1.00 60.72 258 GLY A N 1
ATOM 1862 C CA . GLY A 1 258 ? 37.784 14.717 -21.735 1.00 60.72 258 GLY A CA 1
ATOM 1863 C C . GLY A 1 258 ? 37.844 13.764 -22.931 1.00 60.72 258 GLY A C 1
ATOM 1864 O O . GLY A 1 258 ? 38.933 13.437 -23.388 1.00 60.72 258 GLY A O 1
ATOM 1865 N N . ALA A 1 259 ? 36.690 13.356 -23.467 1.00 59.81 259 ALA A N 1
ATOM 1866 C CA . ALA A 1 259 ? 36.602 12.481 -24.633 1.00 59.81 259 ALA A CA 1
ATOM 1867 C C . ALA A 1 259 ? 36.846 13.198 -25.979 1.00 59.81 259 ALA A C 1
ATOM 1869 O O . ALA A 1 259 ? 37.071 12.524 -26.979 1.00 59.81 259 ALA A O 1
ATOM 1870 N N . VAL A 1 260 ? 36.788 14.536 -26.019 1.00 52.06 260 VAL A N 1
ATOM 1871 C CA . VAL A 1 260 ? 36.794 15.349 -27.257 1.00 52.06 260 VAL A CA 1
ATOM 1872 C C . VAL A 1 260 ? 37.939 16.369 -27.338 1.00 52.06 260 VAL A C 1
ATOM 1874 O O . VAL A 1 260 ? 38.001 17.108 -28.313 1.00 52.06 260 VAL A O 1
ATOM 1877 N N . ALA A 1 261 ? 38.845 16.441 -26.356 1.00 44.62 261 ALA A N 1
ATOM 1878 C CA . ALA A 1 261 ? 39.857 17.503 -26.287 1.00 44.62 261 ALA A CA 1
ATOM 1879 C C . ALA A 1 261 ? 40.901 17.433 -27.434 1.00 44.62 261 ALA A C 1
ATOM 1881 O O . ALA A 1 261 ? 41.690 16.487 -27.461 1.00 44.62 261 ALA A O 1
ATOM 1882 N N . PRO A 1 262 ? 40.987 18.450 -28.320 1.00 38.78 262 PRO A N 1
ATOM 1883 C CA . PRO A 1 262 ? 42.033 18.561 -29.346 1.00 38.78 262 PRO A CA 1
ATOM 1884 C C . PRO A 1 262 ? 43.301 19.289 -28.845 1.00 38.78 262 PRO A C 1
ATOM 1886 O O . PRO A 1 262 ? 44.316 19.305 -29.534 1.00 38.78 262 PRO A O 1
ATOM 1889 N N . ASP A 1 263 ? 43.261 19.875 -27.641 1.00 37.50 263 ASP A N 1
ATOM 1890 C CA . ASP A 1 263 ? 44.194 20.927 -27.200 1.00 37.50 263 ASP A CA 1
ATOM 1891 C C . ASP A 1 263 ? 45.115 20.517 -26.032 1.00 37.50 263 ASP A C 1
ATOM 1893 O O . ASP A 1 263 ? 45.448 21.340 -25.174 1.00 37.50 263 ASP A O 1
ATOM 1897 N N . ALA A 1 264 ? 45.549 19.256 -25.955 1.00 35.91 264 ALA A N 1
ATOM 1898 C CA . ALA A 1 264 ? 46.646 18.925 -25.043 1.00 35.91 264 ALA A CA 1
ATOM 1899 C C . ALA A 1 264 ? 47.900 19.718 -25.472 1.00 35.91 264 ALA A C 1
ATOM 1901 O O . ALA A 1 264 ? 48.355 19.592 -26.609 1.00 35.91 264 ALA A O 1
ATOM 1902 N N . ASP A 1 265 ? 48.414 20.580 -24.584 1.00 37.81 265 ASP A N 1
ATOM 1903 C CA . ASP A 1 265 ? 49.571 21.447 -24.840 1.00 37.81 265 ASP A CA 1
ATOM 1904 C C . ASP A 1 265 ? 50.734 20.615 -25.413 1.00 37.81 265 ASP A C 1
ATOM 1906 O O . ASP A 1 265 ? 51.246 19.727 -24.725 1.00 37.81 265 ASP A O 1
ATOM 1910 N N . PRO A 1 266 ? 51.198 20.895 -26.645 1.00 36.12 266 PRO A N 1
ATOM 1911 C CA . PRO A 1 266 ? 52.226 20.094 -27.304 1.00 36.12 266 PRO A CA 1
ATOM 1912 C C . PRO A 1 266 ? 53.606 20.171 -26.626 1.00 36.12 266 PRO A C 1
ATOM 1914 O O . PRO A 1 266 ? 54.551 19.548 -27.107 1.00 36.12 266 PRO A O 1
ATOM 1917 N N . ASN A 1 267 ? 53.760 20.949 -25.547 1.00 34.78 267 ASN A N 1
ATOM 1918 C CA . ASN A 1 267 ? 54.995 21.043 -24.768 1.00 34.78 267 ASN A CA 1
ATOM 1919 C C . ASN A 1 267 ? 54.897 20.459 -23.349 1.00 34.78 267 ASN A C 1
ATOM 1921 O O . ASN A 1 267 ? 55.856 20.621 -22.589 1.00 34.78 267 ASN A O 1
ATOM 1925 N N . ASP A 1 268 ? 53.797 19.799 -22.978 1.00 37.62 268 ASP A N 1
ATOM 1926 C CA . ASP A 1 268 ? 53.722 19.064 -21.714 1.00 37.62 268 ASP A CA 1
ATOM 1927 C C . ASP A 1 268 ? 54.510 17.743 -21.825 1.00 37.62 268 ASP A C 1
ATOM 1929 O O . ASP A 1 268 ? 54.131 16.867 -22.606 1.00 37.62 268 ASP A O 1
ATOM 1933 N N . PRO A 1 269 ? 55.617 17.557 -21.078 1.00 34.34 269 PRO A N 1
ATOM 1934 C CA . PRO A 1 269 ? 56.398 16.329 -21.141 1.00 34.34 269 PRO A CA 1
ATOM 1935 C C . PRO A 1 269 ? 55.641 15.119 -20.590 1.00 34.34 269 PRO A C 1
ATOM 1937 O O . PRO A 1 269 ? 56.082 14.006 -20.857 1.00 34.34 269 PRO A O 1
ATOM 1940 N N . GLU A 1 270 ? 54.535 15.314 -19.853 1.00 32.75 270 GLU A N 1
ATOM 1941 C CA . GLU A 1 270 ? 53.662 14.232 -19.381 1.00 32.75 270 GLU A CA 1
ATOM 1942 C C . GLU A 1 270 ? 52.718 13.679 -20.461 1.00 32.75 270 GLU A C 1
ATOM 1944 O O . GLU A 1 270 ? 52.135 12.609 -20.275 1.00 32.75 270 GLU A O 1
ATOM 1949 N N . ALA A 1 271 ? 52.647 14.328 -21.630 1.00 37.31 271 ALA A N 1
ATOM 1950 C CA . ALA A 1 271 ? 52.008 13.793 -22.827 1.00 37.31 271 ALA A CA 1
ATOM 1951 C C . ALA A 1 271 ? 52.935 12.781 -23.533 1.00 37.31 271 ALA A C 1
ATOM 1953 O O . ALA A 1 271 ? 53.420 12.993 -24.645 1.00 37.31 271 ALA A O 1
ATOM 1954 N N . GLU A 1 272 ? 53.209 11.659 -22.865 1.00 26.03 272 GLU A N 1
ATOM 1955 C CA . GLU A 1 272 ? 53.787 10.483 -23.517 1.00 26.03 272 GLU A CA 1
ATOM 1956 C C . GLU A 1 272 ? 52.711 9.811 -24.392 1.00 26.03 272 GLU A C 1
ATOM 1958 O O . GLU A 1 272 ? 51.843 9.093 -23.902 1.00 26.03 272 GLU A O 1
ATOM 1963 N N . ASP A 1 273 ? 52.769 10.109 -25.693 1.00 37.16 273 ASP A N 1
ATOM 1964 C CA . ASP A 1 273 ? 52.421 9.254 -26.840 1.00 37.16 273 ASP A CA 1
ATOM 1965 C C . ASP A 1 273 ? 51.779 7.894 -26.481 1.00 37.16 273 ASP A C 1
ATOM 1967 O O . ASP A 1 273 ? 52.460 6.874 -26.397 1.00 37.16 273 ASP A O 1
ATOM 1971 N N . SER A 1 274 ? 50.470 7.865 -26.213 1.00 33.53 274 SER A N 1
ATOM 1972 C CA . SER A 1 274 ? 49.653 6.642 -26.225 1.00 33.53 274 SER A CA 1
ATOM 1973 C C . SER A 1 274 ? 48.174 6.969 -26.008 1.00 33.53 274 SER A C 1
ATOM 1975 O O . SER A 1 274 ? 47.850 7.803 -25.176 1.00 33.53 274 SER A O 1
ATOM 1977 N N . ASP A 1 275 ? 47.306 6.317 -26.786 1.00 37.78 275 ASP A N 1
ATOM 1978 C CA . ASP A 1 275 ? 45.883 5.922 -26.647 1.00 37.78 275 ASP A CA 1
ATOM 1979 C C . ASP A 1 275 ? 44.943 6.397 -25.494 1.00 37.78 275 ASP A C 1
ATOM 1981 O O . ASP A 1 275 ? 43.776 5.998 -25.477 1.00 37.78 275 ASP A O 1
ATOM 1985 N N . ALA A 1 276 ? 45.330 7.292 -24.581 1.00 33.56 276 ALA A N 1
ATOM 1986 C CA . ALA A 1 276 ? 44.440 8.001 -23.657 1.00 33.56 276 ALA A CA 1
ATOM 1987 C C . ALA A 1 276 ? 43.348 8.805 -24.396 1.00 33.56 276 ALA A C 1
ATOM 1989 O O . ALA A 1 276 ? 42.256 8.997 -23.865 1.00 33.56 276 ALA A O 1
ATOM 1990 N N . ALA A 1 277 ? 43.594 9.162 -25.663 1.00 38.41 277 ALA A N 1
ATOM 1991 C CA . ALA A 1 277 ? 42.659 9.817 -26.583 1.00 38.41 277 ALA A CA 1
ATOM 1992 C C . ALA A 1 277 ? 41.383 8.998 -26.916 1.00 38.41 277 ALA A C 1
ATOM 1994 O O . ALA A 1 277 ? 40.522 9.474 -27.648 1.00 38.41 277 ALA A O 1
ATOM 1995 N N . LYS A 1 278 ? 41.239 7.765 -26.398 1.00 41.78 278 LYS A N 1
ATOM 1996 C CA . LYS A 1 278 ? 40.106 6.841 -26.641 1.00 41.78 278 LYS A CA 1
ATOM 1997 C C . LYS A 1 278 ? 39.444 6.315 -25.350 1.00 41.78 278 LYS A C 1
ATOM 1999 O O . LYS A 1 278 ? 38.616 5.406 -25.406 1.00 41.78 278 LYS A O 1
ATOM 2004 N N . ALA A 1 279 ? 39.791 6.861 -24.182 1.00 38.00 279 ALA A N 1
ATOM 2005 C CA . ALA A 1 279 ? 39.507 6.285 -22.859 1.00 38.00 279 ALA A CA 1
ATOM 2006 C C . ALA A 1 279 ? 38.042 6.356 -22.350 1.00 38.00 279 ALA A C 1
ATOM 2008 O O . ALA A 1 279 ? 37.774 5.995 -21.207 1.00 38.00 279 ALA A O 1
ATOM 2009 N N . SER A 1 280 ? 37.057 6.759 -23.158 1.00 53.22 280 SER A N 1
ATOM 2010 C CA . SER A 1 280 ? 35.627 6.549 -22.851 1.00 53.22 280 SER A CA 1
ATOM 2011 C C . SER A 1 280 ? 34.840 6.314 -24.134 1.00 53.22 280 SER A C 1
ATOM 2013 O O . SER A 1 280 ? 33.985 7.097 -24.535 1.00 53.22 280 SER A O 1
ATOM 2015 N N . TYR A 1 281 ? 35.162 5.216 -24.809 1.00 65.75 281 TYR A N 1
ATOM 2016 C CA . TYR A 1 281 ? 34.459 4.765 -26.005 1.00 65.75 281 TYR A CA 1
ATOM 2017 C C . TYR A 1 281 ? 32.911 4.701 -25.859 1.00 65.75 281 TYR A C 1
ATOM 2019 O O . TYR A 1 281 ? 32.225 5.121 -26.795 1.00 65.75 281 TYR A O 1
ATOM 2027 N N . PRO A 1 282 ? 32.331 4.304 -24.701 1.00 77.12 282 PRO A N 1
ATOM 2028 C CA . PRO A 1 282 ? 30.881 4.355 -24.484 1.00 77.12 282 PRO A CA 1
ATOM 2029 C C . PRO A 1 282 ? 30.265 5.754 -24.606 1.00 77.12 282 PRO A C 1
ATOM 2031 O O . PRO A 1 282 ? 29.132 5.870 -25.069 1.00 77.12 282 PRO A O 1
ATOM 2034 N N . SER A 1 283 ? 31.009 6.821 -24.285 1.00 81.19 283 SER A N 1
ATOM 2035 C CA . SER A 1 283 ? 30.516 8.206 -24.319 1.00 81.19 283 SER A CA 1
ATOM 2036 C C . SER A 1 283 ? 30.141 8.709 -25.717 1.00 81.19 283 SER A C 1
ATOM 2038 O O . SER A 1 283 ? 29.543 9.774 -25.824 1.00 81.19 283 SER A O 1
ATOM 2040 N N . PHE A 1 284 ? 30.456 7.968 -26.785 1.00 83.00 284 PHE A N 1
ATOM 2041 C CA . PHE A 1 284 ? 30.042 8.269 -28.164 1.00 83.00 284 PHE A CA 1
ATOM 2042 C C . PHE A 1 284 ? 28.821 7.458 -28.627 1.00 83.00 284 PHE A C 1
ATOM 2044 O O . PHE A 1 284 ? 28.398 7.572 -29.775 1.00 83.00 284 PHE A O 1
ATOM 2051 N N . THR A 1 285 ? 28.264 6.616 -27.767 1.00 88.00 285 THR A N 1
ATOM 2052 C CA . THR A 1 285 ? 27.137 5.725 -28.075 1.00 88.00 285 THR A CA 1
ATOM 2053 C C . THR A 1 285 ? 25.972 6.046 -27.150 1.00 88.00 285 THR A C 1
ATOM 2055 O O . THR A 1 285 ? 26.201 6.582 -26.072 1.00 88.00 285 THR A O 1
ATOM 2058 N N . ALA A 1 286 ? 24.741 5.653 -27.493 1.00 91.56 286 ALA A N 1
ATOM 2059 C CA . ALA A 1 286 ? 23.601 5.837 -26.585 1.00 91.56 286 ALA A CA 1
ATOM 2060 C C . ALA A 1 286 ? 23.836 5.215 -25.189 1.00 91.56 286 ALA A C 1
ATOM 2062 O O . ALA A 1 286 ? 23.294 5.709 -24.201 1.00 91.56 286 ALA A O 1
ATOM 2063 N N . TYR A 1 287 ? 24.662 4.163 -25.087 1.00 89.31 287 TYR A N 1
ATOM 2064 C CA . TYR A 1 287 ? 24.999 3.513 -23.818 1.00 89.31 287 TYR A CA 1
ATOM 2065 C C . TYR A 1 287 ? 25.689 4.461 -22.827 1.00 89.31 287 TYR A C 1
ATOM 2067 O O . TYR A 1 287 ? 25.390 4.415 -21.635 1.00 89.31 287 TYR A O 1
ATOM 2075 N N . GLY A 1 288 ? 26.557 5.358 -23.308 1.00 84.81 288 GLY A N 1
ATOM 2076 C CA . GLY A 1 288 ? 27.301 6.289 -22.457 1.00 84.81 288 GLY A CA 1
ATOM 2077 C C . GLY A 1 288 ? 26.387 7.212 -21.655 1.00 84.81 288 GLY A C 1
ATOM 2078 O O . GLY A 1 288 ? 26.507 7.293 -20.437 1.00 84.81 288 GLY A O 1
ATOM 2079 N N . CYS A 1 289 ? 25.419 7.857 -22.311 1.00 85.38 289 CYS A N 1
ATOM 2080 C CA . CYS A 1 289 ? 24.422 8.677 -21.616 1.00 85.38 289 CYS A CA 1
ATOM 2081 C C . CYS A 1 289 ? 23.417 7.839 -20.817 1.00 85.38 289 CYS A C 1
ATOM 2083 O O . CYS A 1 289 ? 23.058 8.225 -19.710 1.00 85.38 289 CYS A O 1
ATOM 2085 N N . MET A 1 290 ? 22.938 6.721 -21.371 1.00 86.25 290 MET A N 1
ATOM 2086 C CA . MET A 1 290 ? 21.832 5.967 -20.767 1.00 86.25 290 MET A CA 1
ATOM 2087 C C . MET A 1 290 ? 22.248 5.119 -19.563 1.00 86.25 290 MET A C 1
ATOM 2089 O O . MET A 1 290 ? 21.413 4.871 -18.695 1.00 86.25 290 MET A O 1
ATOM 2093 N N . VAL A 1 291 ? 23.493 4.639 -19.516 1.00 83.94 291 VAL A N 1
ATOM 2094 C CA . VAL A 1 291 ? 23.959 3.688 -18.494 1.00 83.94 291 VAL A CA 1
ATOM 2095 C C . VAL A 1 291 ? 25.130 4.244 -17.694 1.00 83.94 291 VAL A C 1
ATOM 2097 O O . VAL A 1 291 ? 25.059 4.263 -16.466 1.00 83.94 291 VAL A O 1
ATOM 2100 N N . ASP A 1 292 ? 26.175 4.730 -18.364 1.00 78.25 292 ASP A N 1
ATOM 2101 C CA . ASP A 1 292 ? 27.380 5.224 -17.680 1.00 78.25 292 ASP A CA 1
ATOM 2102 C C . ASP A 1 292 ? 27.204 6.649 -17.120 1.00 78.25 292 ASP A C 1
ATOM 2104 O O . ASP A 1 292 ? 28.006 7.101 -16.301 1.00 78.25 292 ASP A O 1
ATOM 2108 N N . GLY A 1 293 ? 26.160 7.362 -17.556 1.00 79.25 293 GLY A N 1
ATOM 2109 C CA . GLY A 1 293 ? 25.884 8.749 -17.180 1.00 79.25 293 GLY A CA 1
ATOM 2110 C C . GLY A 1 293 ? 26.907 9.753 -17.725 1.00 79.25 293 GLY A C 1
ATOM 2111 O O . GLY A 1 293 ? 26.982 10.875 -17.233 1.00 79.25 293 GLY A O 1
ATOM 2112 N N . LEU A 1 294 ? 27.707 9.375 -18.728 1.00 78.00 294 LEU A N 1
ATOM 2113 C CA . LEU A 1 294 ? 28.772 10.198 -19.308 1.00 78.00 294 LEU A CA 1
ATOM 2114 C C . LEU A 1 294 ? 28.761 10.098 -20.835 1.00 78.00 294 LEU A C 1
ATOM 2116 O O . LEU A 1 294 ? 29.055 9.040 -21.398 1.00 78.00 294 LEU A O 1
ATOM 2120 N N . GLY A 1 295 ? 28.499 11.209 -21.526 1.00 81.81 295 GLY A N 1
ATOM 2121 C CA . GLY A 1 295 ? 28.380 11.225 -22.988 1.00 81.81 295 GLY A CA 1
ATOM 2122 C C . GLY A 1 295 ? 28.888 12.501 -23.651 1.00 81.81 295 GLY A C 1
ATOM 2123 O O . GLY A 1 295 ? 29.022 13.534 -23.008 1.00 81.81 295 GLY A O 1
ATOM 2124 N N . VAL A 1 296 ? 29.171 12.434 -24.951 1.00 85.19 296 VAL A N 1
ATOM 2125 C CA . VAL A 1 296 ? 29.352 13.609 -25.825 1.00 85.19 296 VAL A CA 1
ATOM 2126 C C . VAL A 1 296 ? 28.088 13.855 -26.654 1.00 85.19 296 VAL A C 1
ATOM 2128 O O . VAL A 1 296 ? 27.161 13.048 -26.603 1.00 85.19 296 VAL A O 1
ATOM 2131 N N . CYS A 1 297 ? 28.049 14.916 -27.465 1.00 89.31 297 CYS A N 1
ATOM 2132 C CA . CYS A 1 297 ? 26.859 15.339 -28.217 1.00 89.31 297 CYS A CA 1
ATOM 2133 C C . CYS A 1 297 ? 26.212 14.212 -29.032 1.00 89.31 297 CYS A C 1
ATOM 2135 O O . CYS A 1 297 ? 24.996 14.032 -29.011 1.00 89.31 297 CYS A O 1
ATOM 2137 N N . GLN A 1 298 ? 27.035 13.358 -29.641 1.00 88.62 298 GLN A N 1
ATOM 2138 C CA . GLN A 1 298 ? 26.585 12.164 -30.350 1.00 88.62 298 GLN A CA 1
ATOM 2139 C C . GLN A 1 298 ? 25.815 11.174 -29.452 1.00 88.62 298 GLN A C 1
ATOM 2141 O O . GLN A 1 298 ? 24.801 10.621 -29.872 1.00 88.62 298 GLN A O 1
ATOM 2146 N N . SER A 1 299 ? 26.272 10.947 -28.218 1.00 89.88 299 SER A N 1
ATOM 2147 C CA . SER A 1 299 ? 25.601 10.060 -27.259 1.00 89.88 299 SER A CA 1
ATOM 2148 C C . SER A 1 299 ? 24.257 10.629 -26.809 1.00 89.88 299 SER A C 1
ATOM 2150 O O . SER A 1 299 ? 23.271 9.895 -26.798 1.00 89.88 299 SER A O 1
ATOM 2152 N N . TYR A 1 300 ? 24.189 11.932 -26.508 1.00 92.81 300 TYR A N 1
ATOM 2153 C CA . TYR A 1 300 ? 22.924 12.600 -26.170 1.00 92.81 300 TYR A CA 1
ATOM 2154 C C . TYR A 1 300 ? 21.924 12.495 -27.320 1.00 92.81 300 TYR A C 1
ATOM 2156 O O . TYR A 1 300 ? 20.773 12.127 -27.098 1.00 92.81 300 TYR A O 1
ATOM 2164 N N . MET A 1 301 ? 22.383 12.750 -28.549 1.00 95.25 301 MET A N 1
ATOM 2165 C CA . MET A 1 301 ? 21.558 12.669 -29.750 1.00 95.25 301 MET A CA 1
ATOM 2166 C C . MET A 1 301 ? 20.957 11.272 -29.947 1.00 95.25 301 MET A C 1
ATOM 2168 O O . MET A 1 301 ? 19.746 11.151 -30.149 1.00 95.25 301 MET A O 1
ATOM 2172 N N . PHE A 1 302 ? 21.779 10.217 -29.891 1.00 95.75 302 PHE A N 1
ATOM 2173 C CA . PHE A 1 302 ? 21.298 8.843 -30.063 1.00 95.75 302 PHE A CA 1
ATOM 2174 C C . PHE A 1 302 ? 20.396 8.397 -28.910 1.00 95.75 302 PHE A C 1
ATOM 2176 O O . PHE A 1 302 ? 19.354 7.792 -29.153 1.00 95.75 302 PHE A O 1
ATOM 2183 N N . ALA A 1 303 ? 20.751 8.725 -27.664 1.00 95.94 303 ALA A N 1
ATOM 2184 C CA . ALA A 1 303 ? 19.935 8.399 -26.500 1.00 95.94 303 ALA A CA 1
ATOM 2185 C C . ALA A 1 303 ? 18.551 9.062 -26.578 1.00 95.94 303 ALA A C 1
ATOM 2187 O O . ALA A 1 303 ? 17.536 8.383 -26.423 1.00 95.94 303 ALA A O 1
ATOM 2188 N N . LEU A 1 304 ? 18.495 10.366 -26.878 1.00 97.19 304 LEU A N 1
ATOM 2189 C CA . LEU A 1 304 ? 17.229 11.083 -27.008 1.00 97.19 304 LEU A CA 1
ATOM 2190 C C . LEU A 1 304 ? 16.410 10.567 -28.195 1.00 97.19 304 LEU A C 1
ATOM 2192 O O . LEU A 1 304 ? 15.223 10.309 -28.020 1.00 97.19 304 LEU A O 1
ATOM 2196 N N . ALA A 1 305 ? 17.027 10.353 -29.363 1.00 97.69 305 ALA A N 1
ATOM 2197 C CA . ALA A 1 305 ? 16.337 9.795 -30.531 1.00 97.69 305 ALA A CA 1
ATOM 2198 C C . ALA A 1 305 ? 15.691 8.443 -30.210 1.00 97.69 305 ALA A C 1
ATOM 2200 O O . ALA A 1 305 ? 14.505 8.242 -30.456 1.00 97.69 305 ALA A O 1
ATOM 2201 N N . TYR A 1 306 ? 16.442 7.545 -29.565 1.00 97.62 306 TYR A N 1
ATOM 2202 C CA . TYR A 1 306 ? 15.924 6.235 -29.193 1.00 97.62 306 TYR A CA 1
ATOM 2203 C C . TYR A 1 306 ? 14.751 6.335 -28.212 1.00 97.62 306 TYR A C 1
ATOM 2205 O O . TYR A 1 306 ? 13.736 5.665 -28.391 1.00 97.62 306 TYR A O 1
ATOM 2213 N N . LEU A 1 307 ? 14.845 7.195 -27.194 1.00 96.56 307 LEU A N 1
ATOM 2214 C CA . LEU A 1 307 ? 13.750 7.410 -26.245 1.00 96.56 307 LEU A CA 1
ATOM 2215 C C . LEU A 1 307 ? 12.494 7.979 -26.919 1.00 96.56 307 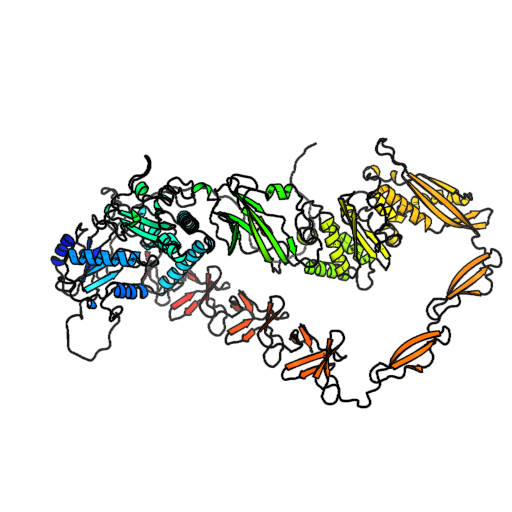LEU A C 1
ATOM 2217 O O . LEU A 1 307 ? 11.383 7.551 -26.600 1.00 96.56 307 LEU A O 1
ATOM 2221 N N . LEU A 1 308 ? 12.659 8.919 -27.850 1.00 97.06 308 LEU A N 1
ATOM 2222 C CA . LEU A 1 308 ? 11.558 9.509 -28.611 1.00 97.06 308 LEU A CA 1
ATOM 2223 C C . LEU A 1 308 ? 10.894 8.481 -29.534 1.00 97.06 308 LEU A C 1
ATOM 2225 O O . LEU A 1 308 ? 9.664 8.396 -29.538 1.00 97.06 308 LEU A O 1
ATOM 2229 N N . ASP A 1 309 ? 11.679 7.634 -30.206 1.00 96.31 309 ASP A N 1
ATOM 2230 C CA . ASP A 1 309 ? 11.169 6.516 -31.008 1.00 96.31 309 ASP A CA 1
ATOM 2231 C C . ASP A 1 309 ? 10.324 5.563 -30.156 1.00 96.31 309 ASP A C 1
ATOM 2233 O O . ASP A 1 309 ? 9.198 5.217 -30.523 1.00 96.31 309 ASP A O 1
ATOM 2237 N N . GLN A 1 310 ? 10.831 5.176 -28.979 1.00 95.25 310 GLN A N 1
ATOM 2238 C CA . GLN A 1 310 ? 10.100 4.301 -28.059 1.00 95.25 310 GLN A CA 1
ATOM 2239 C C . GLN A 1 310 ? 8.822 4.956 -27.502 1.00 95.25 310 GLN A C 1
ATOM 2241 O O . GLN A 1 310 ? 7.861 4.255 -27.185 1.00 95.25 310 GLN A O 1
ATOM 2246 N N . ALA A 1 311 ? 8.779 6.287 -27.404 1.00 90.69 311 ALA A N 1
ATOM 2247 C CA . ALA A 1 311 ? 7.600 7.047 -26.981 1.00 90.69 311 ALA A CA 1
ATOM 2248 C C . ALA A 1 311 ? 6.625 7.384 -28.129 1.00 90.69 311 ALA A C 1
ATOM 2250 O O . ALA A 1 311 ? 5.574 8.002 -27.890 1.00 90.69 311 ALA A O 1
ATOM 2251 N N . GLY A 1 312 ? 6.956 6.970 -29.358 1.00 94.19 312 GLY A N 1
ATOM 2252 C CA . GLY A 1 312 ? 6.167 7.207 -30.563 1.00 94.19 312 GLY A CA 1
ATOM 2253 C C . GLY A 1 312 ? 6.193 8.656 -31.049 1.00 94.19 312 GLY A C 1
ATOM 2254 O O . GLY A 1 312 ? 5.241 9.077 -31.702 1.00 94.19 312 GLY A O 1
ATOM 2255 N N . VAL A 1 313 ? 7.237 9.416 -30.709 1.00 95.31 313 VAL A N 1
ATOM 2256 C CA . VAL A 1 313 ? 7.426 10.800 -31.151 1.00 95.31 313 VAL A CA 1
ATOM 2257 C C . VAL A 1 313 ? 8.331 10.820 -32.379 1.00 95.31 313 VAL A C 1
ATOM 2259 O O . VAL A 1 313 ? 9.486 10.395 -32.323 1.00 95.31 313 VAL A O 1
ATOM 2262 N N . GLU A 1 314 ? 7.815 11.347 -33.488 1.00 96.75 314 GLU A N 1
ATOM 2263 C CA . GLU A 1 314 ? 8.584 11.497 -34.723 1.00 96.75 314 GLU A CA 1
ATOM 2264 C C . GLU A 1 314 ? 9.759 12.464 -34.508 1.00 96.75 314 GLU A C 1
ATOM 2266 O O . GLU A 1 314 ? 9.589 13.611 -34.084 1.00 96.75 314 GLU A O 1
ATOM 2271 N N . ASN A 1 315 ? 10.970 11.984 -34.783 1.00 97.12 315 ASN A N 1
ATOM 2272 C CA . ASN A 1 315 ? 12.211 12.716 -34.584 1.00 97.12 315 ASN A CA 1
ATOM 2273 C C . ASN A 1 315 ? 13.262 12.309 -35.629 1.00 97.12 315 ASN A C 1
ATOM 2275 O O . ASN A 1 315 ? 13.087 11.327 -36.346 1.00 97.12 315 ASN A O 1
ATOM 2279 N N . ALA A 1 316 ? 14.337 13.087 -35.720 1.00 95.12 316 ALA A N 1
ATOM 2280 C CA . ALA A 1 316 ? 15.475 12.829 -36.586 1.00 95.12 316 ALA A CA 1
ATOM 2281 C C . ALA A 1 316 ? 16.782 13.246 -35.884 1.00 95.12 316 ALA A C 1
ATOM 2283 O O . ALA A 1 316 ? 16.921 14.414 -35.501 1.00 95.12 316 ALA A O 1
ATOM 2284 N N . PRO A 1 317 ? 17.748 12.333 -35.696 1.00 95.38 317 PRO A N 1
ATOM 2285 C CA . PRO A 1 317 ? 19.086 12.681 -35.228 1.00 95.38 317 PRO A CA 1
ATOM 2286 C C . PRO A 1 317 ? 19.916 13.328 -36.356 1.00 95.38 317 PRO A C 1
ATOM 2288 O O . PRO A 1 317 ? 19.888 12.881 -37.501 1.00 95.38 317 PRO A O 1
ATOM 2291 N N . LEU A 1 318 ? 20.661 14.388 -36.032 1.00 93.19 318 LEU A N 1
ATOM 2292 C CA . LEU A 1 318 ? 21.469 15.186 -36.959 1.00 93.19 318 LEU A CA 1
ATOM 2293 C C . LEU A 1 318 ? 22.931 15.205 -36.514 1.00 93.19 318 LEU A C 1
ATOM 2295 O O . LEU A 1 318 ? 23.227 15.612 -35.392 1.00 93.19 318 LEU A O 1
ATOM 2299 N N . LEU A 1 319 ? 23.849 14.847 -37.417 1.00 91.19 319 LEU A N 1
ATOM 2300 C CA . LEU A 1 319 ? 25.297 14.954 -37.198 1.00 91.19 319 LEU A CA 1
ATOM 2301 C C . LEU A 1 319 ? 25.891 15.954 -38.191 1.00 91.19 319 LEU A C 1
ATOM 2303 O O . LEU A 1 319 ? 25.805 15.753 -39.405 1.00 91.19 319 LEU A O 1
ATOM 2307 N N . VAL A 1 320 ? 26.501 17.023 -37.676 1.00 89.44 320 VAL A N 1
ATOM 2308 C CA . VAL A 1 320 ? 26.960 18.179 -38.456 1.00 89.44 320 VAL A CA 1
ATOM 2309 C C . VAL A 1 320 ? 28.476 18.282 -38.398 1.00 89.44 320 VAL A C 1
ATOM 2311 O O . VAL A 1 320 ? 29.065 18.702 -37.402 1.00 89.44 320 VAL A O 1
ATOM 2314 N N . THR A 1 321 ? 29.122 17.915 -39.501 1.00 82.19 321 THR A N 1
ATOM 2315 C CA . THR A 1 321 ? 30.583 17.794 -39.586 1.00 82.19 321 THR A CA 1
ATOM 2316 C C . THR A 1 321 ? 31.285 19.145 -39.563 1.00 82.19 321 THR A C 1
ATOM 2318 O O . THR A 1 321 ? 32.370 19.264 -39.008 1.00 82.19 321 THR A O 1
ATOM 2321 N N . SER A 1 322 ? 30.654 20.189 -40.109 1.00 80.50 322 SER A N 1
ATOM 2322 C CA . SER A 1 322 ? 31.212 21.547 -40.128 1.00 80.50 322 SER A CA 1
ATOM 2323 C C . SER A 1 322 ? 31.266 22.219 -38.755 1.00 80.50 322 SER A C 1
ATOM 2325 O O . SER A 1 322 ? 31.978 23.205 -38.600 1.00 80.50 322 SER A O 1
ATOM 2327 N N . GLU A 1 323 ? 30.485 21.730 -37.789 1.00 81.69 323 GLU A N 1
ATOM 2328 C CA . GLU A 1 323 ? 30.456 22.244 -36.412 1.00 81.69 323 GLU A CA 1
ATOM 2329 C C . GLU A 1 323 ? 31.038 21.240 -35.409 1.00 81.69 323 GLU A C 1
ATOM 2331 O O . GLU A 1 323 ? 31.206 21.580 -34.243 1.00 81.69 323 GLU A O 1
ATOM 2336 N N . ASN A 1 324 ? 31.381 20.024 -35.856 1.00 82.06 324 ASN A N 1
ATOM 2337 C CA . ASN A 1 324 ? 31.772 18.922 -34.979 1.00 82.06 324 ASN A CA 1
ATOM 2338 C C . ASN A 1 324 ? 30.734 18.716 -33.850 1.00 82.06 324 ASN A C 1
ATOM 2340 O O . ASN A 1 324 ? 31.056 18.668 -32.663 1.00 82.06 324 ASN A O 1
ATOM 2344 N N . HIS A 1 325 ? 29.449 18.688 -34.223 1.00 87.88 325 HIS A N 1
ATOM 2345 C CA . HIS A 1 325 ? 28.349 18.674 -33.257 1.00 87.88 325 HIS A CA 1
ATOM 2346 C C . HIS A 1 325 ? 27.149 17.851 -33.733 1.00 87.88 325 HIS A C 1
ATOM 2348 O O . HIS A 1 325 ? 26.989 17.597 -34.929 1.00 87.88 325 HIS A O 1
ATOM 2354 N N . ALA A 1 326 ? 26.312 17.414 -32.791 1.00 91.38 326 ALA A N 1
ATOM 2355 C CA . ALA A 1 326 ? 25.176 16.533 -33.049 1.00 91.38 326 ALA A CA 1
ATOM 2356 C C . ALA A 1 326 ? 23.987 16.840 -32.121 1.00 91.38 326 ALA A C 1
ATOM 2358 O O . ALA A 1 326 ? 24.188 17.137 -30.945 1.00 91.38 326 ALA A O 1
ATOM 2359 N N . TRP A 1 327 ? 22.759 16.778 -32.645 1.00 94.81 327 TRP A N 1
ATOM 2360 C CA . TRP A 1 327 ? 21.517 17.081 -31.910 1.00 94.81 327 TRP A CA 1
ATOM 2361 C C . TRP A 1 327 ? 20.284 16.473 -32.596 1.00 94.81 327 TRP A C 1
ATOM 2363 O O . TRP A 1 327 ? 20.404 15.812 -33.624 1.00 94.81 327 TRP A O 1
ATOM 2373 N N . ASN A 1 328 ? 19.082 16.692 -32.054 1.00 96.94 328 ASN A N 1
ATOM 2374 C CA . ASN A 1 328 ? 17.839 16.136 -32.598 1.00 96.94 328 ASN A CA 1
ATOM 2375 C C . ASN A 1 328 ? 16.943 17.216 -33.219 1.00 96.94 328 ASN A C 1
ATOM 2377 O O . ASN A 1 328 ? 16.853 18.343 -32.729 1.00 96.94 328 ASN A O 1
ATOM 2381 N N . ALA A 1 329 ? 16.213 16.848 -34.267 1.00 95.62 329 ALA A N 1
ATOM 2382 C CA . ALA A 1 329 ? 14.998 17.526 -34.699 1.00 95.62 329 ALA A CA 1
ATOM 2383 C C . ALA A 1 329 ? 13.780 16.675 -34.307 1.00 95.62 329 ALA A C 1
ATOM 2385 O O . ALA A 1 329 ? 13.835 15.452 -34.364 1.00 95.62 329 ALA A O 1
ATOM 2386 N N . VAL A 1 330 ? 12.680 17.302 -33.901 1.00 96.81 330 VAL A N 1
ATOM 2387 C CA . VAL A 1 330 ? 11.438 16.635 -33.485 1.00 96.81 330 VAL A CA 1
ATOM 2388 C C . VAL A 1 330 ? 10.245 17.245 -34.208 1.00 96.81 330 VAL A C 1
ATOM 2390 O O . VAL A 1 330 ? 10.179 18.465 -34.378 1.00 96.81 330 VAL A O 1
ATOM 2393 N N . ASN A 1 331 ? 9.306 16.409 -34.641 1.00 94.75 331 ASN A N 1
ATOM 2394 C CA . ASN A 1 331 ? 8.083 16.846 -35.301 1.00 94.75 331 ASN A CA 1
ATOM 2395 C C . ASN A 1 331 ? 6.951 16.944 -34.276 1.00 94.75 331 ASN A C 1
ATOM 2397 O O . ASN A 1 331 ? 6.543 15.948 -33.684 1.00 94.75 331 ASN A O 1
ATOM 2401 N N . LEU A 1 332 ? 6.437 18.156 -34.080 1.00 91.62 332 LEU A N 1
ATOM 2402 C CA . LEU A 1 332 ? 5.307 18.444 -33.206 1.00 91.62 332 LEU A CA 1
ATOM 2403 C C . LEU A 1 332 ? 4.175 19.041 -34.041 1.00 91.62 332 LEU A C 1
ATOM 2405 O O . LEU A 1 332 ? 4.295 20.149 -34.569 1.00 91.62 332 LEU A O 1
ATOM 2409 N N . ASP A 1 333 ? 3.076 18.297 -34.173 1.00 86.06 333 ASP A N 1
ATOM 2410 C CA . ASP A 1 333 ? 1.879 18.701 -34.923 1.00 86.06 333 ASP A CA 1
ATOM 2411 C C . ASP A 1 333 ? 2.160 19.166 -36.372 1.00 86.06 333 ASP A C 1
ATOM 2413 O O . ASP A 1 333 ? 1.478 20.041 -36.915 1.00 86.06 333 ASP A O 1
ATOM 2417 N N . GLY A 1 334 ? 3.156 18.561 -37.030 1.00 88.00 334 GLY A N 1
ATOM 2418 C CA . GLY A 1 334 ? 3.539 18.864 -38.411 1.00 88.00 334 GLY A CA 1
ATOM 2419 C C . GLY A 1 334 ? 4.563 19.992 -38.561 1.00 88.00 334 GLY A C 1
ATOM 2420 O O . GLY A 1 334 ? 4.861 20.367 -39.697 1.00 88.00 334 GLY A O 1
ATOM 2421 N N . SER A 1 335 ? 5.090 20.526 -37.455 1.00 92.56 335 SER A N 1
ATOM 2422 C CA . SER A 1 335 ? 6.193 21.487 -37.442 1.00 92.56 335 SER A CA 1
ATOM 2423 C C . SER A 1 335 ? 7.447 20.892 -36.816 1.00 92.56 335 SER A C 1
ATOM 2425 O O . SER A 1 335 ? 7.384 20.250 -35.770 1.00 92.56 335 SER A O 1
ATOM 2427 N N . TRP A 1 336 ? 8.598 21.155 -37.434 1.00 94.50 336 TRP A N 1
ATOM 2428 C CA . TRP A 1 336 ? 9.888 20.666 -36.951 1.00 94.50 336 TRP A CA 1
ATOM 2429 C C . TRP A 1 336 ? 10.559 21.670 -36.010 1.00 94.50 336 TRP A C 1
ATOM 2431 O O . TRP A 1 336 ? 10.679 22.858 -36.318 1.00 94.50 336 TRP A O 1
ATOM 2441 N N . TYR A 1 337 ? 11.025 21.169 -34.871 1.00 95.12 337 TYR A N 1
ATOM 2442 C CA . TYR A 1 337 ? 11.754 21.916 -33.850 1.00 95.12 337 TYR A CA 1
ATOM 2443 C C . TYR A 1 337 ? 13.076 21.222 -33.535 1.00 95.12 337 TYR A C 1
ATOM 2445 O O . TYR A 1 337 ? 13.155 20.001 -33.567 1.00 95.12 337 TYR A O 1
ATOM 2453 N N . HIS A 1 338 ? 14.106 21.983 -33.192 1.00 95.31 338 HIS A N 1
ATOM 2454 C CA . HIS A 1 338 ? 15.401 21.458 -32.773 1.00 95.31 338 HIS A CA 1
ATOM 2455 C C . HIS A 1 338 ? 15.490 21.362 -31.252 1.00 95.31 338 HIS A C 1
ATOM 2457 O O . HIS A 1 338 ? 14.954 22.213 -30.535 1.00 95.31 338 HIS A O 1
ATOM 2463 N N . VAL A 1 339 ? 16.168 20.316 -30.785 1.00 95.56 339 VAL A N 1
ATOM 2464 C CA . VAL A 1 339 ? 16.450 20.031 -29.379 1.00 95.56 339 VAL A CA 1
ATOM 2465 C C . VAL A 1 339 ? 17.924 19.668 -29.252 1.00 95.56 339 VAL A C 1
ATOM 2467 O O . VAL A 1 339 ? 18.366 18.671 -29.824 1.00 95.56 339 VAL A O 1
ATOM 2470 N N . ASP A 1 340 ? 18.667 20.462 -28.486 1.00 93.50 340 ASP A N 1
ATOM 2471 C CA . ASP A 1 340 ? 20.072 20.205 -28.170 1.00 93.50 340 ASP A CA 1
ATOM 2472 C C . ASP A 1 340 ? 20.239 19.910 -26.679 1.00 93.50 340 ASP A C 1
ATOM 2474 O O . ASP A 1 340 ? 20.535 20.787 -25.868 1.00 93.50 340 ASP A O 1
ATOM 2478 N N . ALA A 1 341 ? 20.050 18.636 -26.332 1.00 91.19 341 ALA A N 1
ATOM 2479 C CA . ALA A 1 341 ? 20.140 18.159 -24.955 1.00 91.19 341 ALA A CA 1
ATOM 2480 C C . ALA A 1 341 ? 21.541 18.332 -24.343 1.00 91.19 341 ALA A C 1
ATOM 2482 O O . ALA A 1 341 ? 21.681 18.335 -23.125 1.00 91.19 341 ALA A O 1
ATOM 2483 N N . THR A 1 342 ? 22.580 18.467 -25.171 1.00 88.31 342 THR A N 1
ATOM 2484 C CA . THR A 1 342 ? 23.950 18.695 -24.707 1.00 88.31 342 THR A CA 1
ATOM 2485 C C . THR A 1 342 ? 24.160 20.132 -24.259 1.00 88.31 342 THR A C 1
ATOM 2487 O O . THR A 1 342 ? 24.773 20.354 -23.222 1.00 88.31 342 THR A O 1
ATOM 2490 N N . TRP A 1 343 ? 23.660 21.107 -25.017 1.00 86.06 343 TRP A N 1
ATOM 2491 C CA . TRP A 1 343 ? 23.743 22.513 -24.614 1.00 86.06 343 TRP A CA 1
ATOM 2492 C C . TRP A 1 343 ? 22.736 22.886 -23.521 1.00 86.06 343 TRP A C 1
ATOM 2494 O O . TRP A 1 343 ? 22.959 23.869 -22.817 1.00 86.06 343 TRP A O 1
ATOM 2504 N N . ASP A 1 344 ? 21.652 22.118 -23.381 1.00 86.00 344 ASP A N 1
ATOM 2505 C CA . ASP A 1 344 ? 20.670 22.275 -22.303 1.00 86.00 344 ASP A CA 1
ATOM 2506 C C . ASP A 1 344 ? 21.103 21.614 -20.975 1.00 86.00 344 ASP A C 1
ATOM 2508 O O . ASP A 1 344 ? 20.540 21.933 -19.919 1.00 86.00 344 ASP A O 1
ATOM 2512 N N . ASP A 1 345 ? 22.097 20.717 -21.014 1.00 81.00 345 ASP A N 1
ATOM 2513 C CA . ASP A 1 345 ? 22.742 20.098 -19.852 1.00 81.00 345 ASP A CA 1
ATOM 2514 C C . ASP A 1 345 ? 23.744 21.080 -19.211 1.00 81.00 345 ASP A C 1
ATOM 2516 O O . ASP A 1 345 ? 24.756 21.462 -19.798 1.00 81.00 345 ASP A O 1
ATOM 2520 N N . ASN A 1 346 ? 23.430 21.553 -18.005 1.00 63.72 346 ASN A N 1
ATOM 2521 C CA . ASN A 1 346 ? 24.008 22.771 -17.434 1.00 63.72 346 ASN A CA 1
ATOM 2522 C C . ASN A 1 346 ? 25.111 22.521 -16.384 1.00 63.72 346 ASN A C 1
ATOM 2524 O O . ASN A 1 346 ? 25.255 23.338 -15.471 1.00 63.72 346 ASN A O 1
ATOM 2528 N N . ASP A 1 347 ? 25.882 21.426 -16.458 1.00 55.47 347 ASP A N 1
ATOM 2529 C CA . ASP A 1 347 ? 26.880 21.134 -15.415 1.00 55.47 347 ASP A CA 1
ATOM 2530 C C . ASP A 1 347 ? 28.282 20.702 -15.888 1.00 55.47 347 ASP A C 1
ATOM 2532 O O . ASP A 1 347 ? 28.515 19.610 -16.399 1.00 55.47 347 ASP A O 1
ATOM 2536 N N . ASP A 1 348 ? 29.259 21.548 -15.547 1.00 44.56 348 ASP A N 1
ATOM 2537 C CA . ASP A 1 348 ? 30.710 21.310 -15.602 1.00 44.56 348 ASP A CA 1
ATOM 2538 C C . ASP A 1 348 ? 31.215 20.386 -14.476 1.00 44.56 348 ASP A C 1
ATOM 2540 O O . ASP A 1 348 ? 32.425 20.190 -14.344 1.00 44.56 348 ASP A O 1
ATOM 2544 N N . SER A 1 349 ? 30.336 19.877 -13.603 1.00 38.72 349 SER A N 1
ATOM 2545 C CA . SER A 1 349 ? 30.748 19.415 -12.268 1.00 38.72 349 SER A CA 1
ATOM 2546 C C . SER A 1 349 ? 30.245 18.040 -11.812 1.00 38.72 349 SER A C 1
ATOM 2548 O O . SER A 1 349 ? 30.617 17.609 -10.721 1.00 38.72 349 SER A O 1
ATOM 2550 N N . GLY A 1 350 ? 29.485 17.309 -12.635 1.00 44.84 350 GLY A N 1
ATOM 2551 C CA . GLY A 1 350 ? 29.076 15.937 -12.315 1.00 44.84 350 GLY A CA 1
ATOM 2552 C C . GLY A 1 350 ? 28.199 15.825 -11.060 1.00 44.84 350 GLY A C 1
ATOM 2553 O O . GLY A 1 350 ? 28.597 15.154 -10.112 1.00 44.84 350 GLY A O 1
ATOM 2554 N N . ALA A 1 351 ? 27.043 16.509 -11.041 1.00 35.75 351 ALA A N 1
ATOM 2555 C CA . ALA A 1 351 ? 25.739 16.049 -10.519 1.00 35.75 351 ALA A CA 1
ATOM 2556 C C . ALA A 1 351 ? 24.777 17.222 -10.185 1.00 35.75 351 ALA A C 1
ATOM 2558 O O . ALA A 1 351 ? 25.056 18.036 -9.306 1.00 35.75 351 ALA A O 1
ATOM 2559 N N . THR A 1 352 ? 23.551 17.151 -10.729 1.00 44.25 352 THR A N 1
ATOM 2560 C CA . THR A 1 352 ? 22.291 17.790 -10.266 1.00 44.25 352 THR A CA 1
ATOM 2561 C C . THR A 1 352 ? 22.101 19.309 -10.448 1.00 44.25 352 THR A C 1
ATOM 2563 O O . THR A 1 352 ? 21.816 20.033 -9.491 1.00 44.25 352 THR A O 1
ATOM 2566 N N . GLY A 1 353 ? 22.103 19.784 -11.695 1.00 51.75 353 GLY A N 1
ATOM 2567 C CA . GLY A 1 353 ? 21.453 21.036 -12.100 1.00 51.75 353 GLY A CA 1
ATOM 2568 C C . GLY A 1 353 ? 20.229 20.769 -12.986 1.00 51.75 353 GLY A C 1
ATOM 2569 O O . GLY A 1 353 ? 20.304 19.948 -13.889 1.00 51.75 353 GLY A O 1
ATOM 2570 N N . ASN A 1 354 ? 19.098 21.455 -12.756 1.00 60.94 354 ASN A N 1
ATOM 2571 C CA . ASN A 1 354 ? 17.966 21.401 -13.698 1.00 60.94 354 ASN A CA 1
ATOM 2572 C C . ASN A 1 354 ? 18.431 21.870 -15.094 1.00 60.94 354 ASN A C 1
ATOM 2574 O O . ASN A 1 354 ? 19.177 22.861 -15.145 1.00 60.94 354 ASN A O 1
ATOM 2578 N N . PRO A 1 355 ? 17.925 21.277 -16.194 1.00 73.62 355 PRO A N 1
ATOM 2579 C CA . PRO A 1 355 ? 18.261 21.716 -17.545 1.00 73.62 355 PRO A CA 1
ATOM 2580 C C . PRO A 1 355 ? 17.968 23.205 -17.738 1.00 73.62 355 PRO A C 1
ATOM 2582 O O . PRO A 1 355 ? 17.049 23.773 -17.127 1.00 73.62 355 PRO A O 1
ATOM 2585 N N . ASP A 1 356 ? 18.761 23.880 -18.566 1.00 78.19 356 ASP A N 1
ATOM 2586 C CA . ASP A 1 356 ? 18.589 25.316 -18.774 1.00 78.19 356 ASP A CA 1
ATOM 2587 C C . ASP A 1 356 ? 17.542 25.657 -19.860 1.00 78.19 356 ASP A C 1
ATOM 2589 O O . ASP A 1 356 ? 16.961 26.751 -19.820 1.00 78.19 356 ASP A O 1
ATOM 2593 N N . TYR A 1 357 ? 17.228 24.684 -20.726 1.00 84.94 357 TYR A N 1
ATOM 2594 C CA . TYR A 1 357 ? 16.274 24.734 -21.842 1.00 84.94 357 TYR A CA 1
ATOM 2595 C C . TYR A 1 357 ? 16.538 25.875 -22.845 1.00 84.94 357 TYR A C 1
ATOM 2597 O O . TYR A 1 357 ? 15.609 26.394 -23.485 1.00 84.94 357 TYR A O 1
ATOM 2605 N N . SER A 1 358 ? 17.789 26.317 -22.950 1.00 85.81 358 SER A N 1
ATOM 2606 C CA . SER A 1 358 ? 18.251 27.359 -23.864 1.00 85.81 358 SER A CA 1
ATOM 2607 C C . SER A 1 358 ? 18.046 26.993 -25.340 1.00 85.81 358 SER A C 1
ATOM 2609 O O . SER A 1 358 ? 17.690 27.868 -26.134 1.00 85.81 358 SER A O 1
ATOM 2611 N N . TYR A 1 359 ? 18.182 25.717 -25.690 1.00 90.56 359 TYR A N 1
ATOM 2612 C CA . TYR A 1 359 ? 18.107 25.143 -27.036 1.00 90.56 359 TYR A CA 1
ATOM 2613 C C . TYR A 1 359 ? 16.994 24.094 -27.180 1.00 90.56 359 TYR A C 1
ATOM 2615 O O . TYR A 1 359 ? 16.884 23.433 -28.213 1.00 90.56 359 TYR A O 1
ATOM 2623 N N . PHE A 1 360 ? 16.107 24.013 -26.190 1.00 91.69 360 PHE A N 1
ATOM 2624 C CA . PHE A 1 360 ? 14.955 23.121 -26.195 1.00 91.69 360 PHE A CA 1
ATOM 2625 C C . PHE A 1 360 ? 13.805 23.657 -27.070 1.00 91.69 360 PHE A C 1
ATOM 2627 O O . PHE A 1 360 ? 13.323 24.783 -26.872 1.00 91.69 360 PHE A O 1
ATOM 2634 N N . LEU A 1 361 ? 13.342 22.824 -28.011 1.00 93.12 361 LEU A N 1
ATOM 2635 C CA . LEU A 1 361 ? 12.203 23.045 -28.916 1.00 93.12 361 LEU A CA 1
ATOM 2636 C C . LEU A 1 361 ? 12.234 24.397 -29.644 1.00 93.12 361 LEU A C 1
ATOM 2638 O O . LEU A 1 361 ? 11.302 25.204 -29.569 1.00 93.12 361 LEU A O 1
ATOM 2642 N N . LYS A 1 362 ? 13.325 24.651 -30.367 1.00 92.88 362 LYS A N 1
ATOM 2643 C CA . LYS A 1 362 ? 13.547 25.891 -31.124 1.00 92.88 362 LYS A CA 1
ATOM 2644 C C . LYS A 1 362 ? 13.255 25.721 -32.607 1.00 92.88 362 LYS A C 1
ATOM 2646 O O . LYS A 1 362 ? 13.633 24.721 -33.204 1.00 92.88 362 LYS A O 1
ATOM 2651 N N . SER A 1 363 ? 12.627 26.714 -33.231 1.00 92.12 363 SER A N 1
ATOM 2652 C CA . SER A 1 363 ? 12.442 26.723 -34.687 1.00 92.12 363 SER A CA 1
ATOM 2653 C C . SER A 1 363 ? 13.787 26.738 -35.420 1.00 92.12 363 SER A C 1
ATOM 2655 O O . SER A 1 363 ? 14.736 27.372 -34.951 1.00 92.12 363 SER A O 1
ATOM 2657 N N . GLY A 1 364 ? 13.869 26.135 -36.610 1.00 89.06 364 GLY A N 1
ATOM 2658 C CA . GLY A 1 364 ? 15.087 26.147 -37.431 1.00 89.06 364 GLY A CA 1
ATOM 2659 C C . GLY A 1 364 ? 15.596 27.565 -37.715 1.00 89.06 364 GLY A C 1
ATOM 2660 O O . GLY A 1 364 ? 16.794 27.841 -37.660 1.00 89.06 364 GLY A O 1
ATOM 2661 N N . THR A 1 365 ? 14.686 28.527 -37.911 1.00 87.25 365 THR A N 1
ATOM 2662 C CA . THR A 1 365 ? 15.080 29.938 -38.093 1.00 87.25 365 THR A CA 1
ATOM 2663 C C . THR A 1 365 ? 15.669 30.601 -36.848 1.00 87.25 365 THR A C 1
ATOM 2665 O O . THR A 1 365 ? 16.436 31.554 -36.985 1.00 87.25 365 THR A O 1
ATOM 2668 N N . TRP A 1 366 ? 15.272 30.173 -35.647 1.00 90.62 366 TRP A N 1
ATOM 2669 C CA . TRP A 1 366 ? 15.883 30.642 -34.405 1.00 90.62 366 TRP A CA 1
ATOM 2670 C C . TRP A 1 366 ? 17.215 29.938 -34.180 1.00 90.62 366 TRP A C 1
ATOM 2672 O O . TRP A 1 366 ? 18.197 30.603 -33.885 1.00 90.62 366 TRP A O 1
ATOM 2682 N N . PHE A 1 367 ? 17.259 28.626 -34.404 1.00 87.12 367 PHE A N 1
ATOM 2683 C CA . PHE A 1 367 ? 18.437 27.786 -34.198 1.00 87.12 367 PHE A CA 1
ATOM 2684 C C . PHE A 1 367 ? 19.633 28.247 -35.047 1.00 87.12 367 PHE A C 1
ATOM 2686 O O . PHE A 1 367 ? 20.740 28.394 -34.541 1.00 87.12 367 PHE A O 1
ATOM 2693 N N . ALA A 1 368 ? 19.384 28.618 -36.310 1.00 86.69 368 ALA A N 1
ATOM 2694 C CA . ALA A 1 368 ? 20.405 29.170 -37.206 1.00 86.69 368 ALA A CA 1
A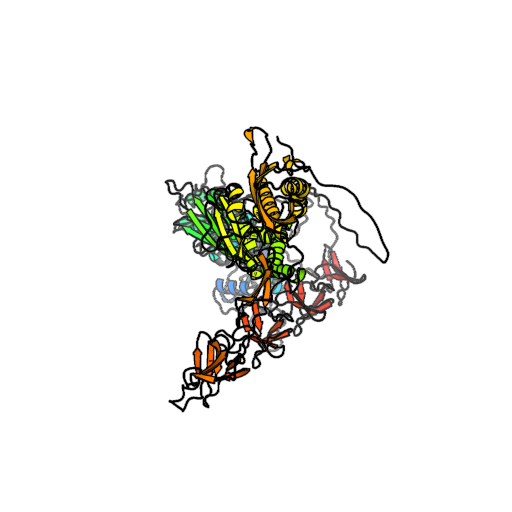TOM 2695 C C . ALA A 1 368 ? 20.847 30.612 -36.875 1.00 86.69 368 ALA A C 1
ATOM 2697 O O . ALA A 1 368 ? 21.895 31.067 -37.331 1.00 86.69 368 ALA A O 1
ATOM 2698 N N . SER A 1 369 ? 20.027 31.382 -36.153 1.00 86.94 369 SER A N 1
ATOM 2699 C CA . SER A 1 369 ? 20.290 32.797 -35.865 1.00 86.94 369 SER A CA 1
ATOM 2700 C C . SER A 1 369 ? 19.597 33.233 -34.565 1.00 86.94 369 SER A C 1
ATOM 2702 O O . SER A 1 369 ? 18.617 33.996 -34.612 1.00 86.94 369 SER A O 1
ATOM 2704 N N . PRO A 1 370 ? 20.092 32.783 -33.400 1.00 86.75 370 PRO A N 1
ATOM 2705 C CA . PRO A 1 370 ? 19.454 33.049 -32.123 1.00 86.75 370 PRO A CA 1
ATOM 2706 C C . PRO A 1 370 ? 19.690 34.496 -31.660 1.00 86.75 370 PRO A C 1
ATOM 2708 O O . PRO A 1 370 ? 20.393 35.293 -32.289 1.00 86.75 370 PRO A O 1
ATOM 2711 N N . ALA A 1 371 ? 19.046 34.875 -30.554 1.00 82.00 371 ALA A N 1
ATOM 2712 C CA . ALA A 1 371 ? 19.223 36.199 -29.961 1.00 82.00 371 ALA A CA 1
ATOM 2713 C C . ALA A 1 371 ? 20.652 36.395 -29.413 1.00 82.00 371 ALA A C 1
ATOM 2715 O O . ALA A 1 371 ? 21.355 35.440 -29.095 1.00 82.00 371 ALA A O 1
ATOM 2716 N N . ALA A 1 372 ? 21.076 37.655 -29.260 1.00 77.00 372 ALA A N 1
ATOM 2717 C CA . ALA A 1 372 ? 22.399 37.982 -28.728 1.00 77.00 372 ALA A CA 1
ATOM 2718 C C . ALA A 1 372 ? 22.625 37.346 -27.342 1.00 77.00 372 ALA A C 1
ATOM 2720 O O . ALA A 1 372 ? 21.845 37.591 -26.422 1.00 77.00 372 ALA A O 1
ATOM 2721 N N . GLY A 1 373 ? 23.706 36.571 -27.205 1.00 76.62 373 GLY A N 1
ATOM 2722 C CA . GLY A 1 373 ? 24.045 35.824 -25.986 1.00 76.62 373 GLY A CA 1
ATOM 2723 C C . GLY A 1 373 ? 23.912 34.302 -26.111 1.00 76.62 373 GLY A C 1
ATOM 2724 O O . GLY A 1 373 ? 24.378 33.607 -25.218 1.00 76.62 373 GLY A O 1
ATOM 2725 N N . TYR A 1 374 ? 23.342 33.802 -27.211 1.00 82.25 374 TYR A N 1
ATOM 2726 C CA . TYR A 1 374 ? 23.267 32.377 -27.547 1.00 82.25 374 TYR A CA 1
ATOM 2727 C C . TYR A 1 374 ? 24.230 32.032 -28.693 1.00 82.25 374 TYR A C 1
ATOM 2729 O O . TYR A 1 374 ? 24.529 32.885 -29.535 1.00 82.25 374 TYR A O 1
ATOM 2737 N N . HIS A 1 375 ? 24.712 30.791 -28.716 1.00 83.12 375 HIS A N 1
ATOM 2738 C CA . HIS A 1 375 ? 25.558 30.250 -29.775 1.00 83.12 375 HIS A CA 1
ATOM 2739 C C . HIS A 1 375 ? 24.705 29.913 -31.009 1.00 83.12 375 HIS A C 1
ATOM 2741 O O . HIS A 1 375 ? 23.695 29.230 -30.867 1.00 83.12 375 HIS A O 1
ATOM 2747 N N . PRO A 1 376 ? 25.052 30.407 -32.209 1.00 83.31 376 PRO A N 1
ATOM 2748 C CA . PRO A 1 376 ? 24.365 30.020 -33.435 1.00 83.31 376 PRO A CA 1
ATOM 2749 C C . PRO A 1 376 ? 24.820 28.635 -33.907 1.00 83.31 376 PRO A C 1
ATOM 2751 O O . PRO A 1 376 ? 26.000 28.458 -34.200 1.00 83.31 376 PRO A O 1
ATOM 2754 N N . HIS A 1 377 ? 23.886 27.703 -34.086 1.00 88.25 377 HIS A N 1
ATOM 2755 C CA . HIS A 1 377 ? 24.157 26.437 -34.774 1.00 88.25 377 HIS A CA 1
ATOM 2756 C C . HIS A 1 377 ? 24.158 26.662 -36.287 1.00 88.25 377 HIS A C 1
ATOM 2758 O O . HIS A 1 377 ? 23.195 27.177 -36.866 1.00 88.25 377 HIS A O 1
ATOM 2764 N N . SER A 1 378 ? 25.242 26.289 -36.954 1.00 83.25 378 SER A N 1
ATOM 2765 C CA . SER A 1 378 ? 25.538 26.618 -38.348 1.00 83.25 378 SER A CA 1
ATOM 2766 C C . SER A 1 378 ? 25.903 25.379 -39.172 1.00 83.25 378 SER A C 1
ATOM 2768 O O . SER A 1 378 ? 26.103 24.292 -38.650 1.00 83.25 378 SER A O 1
ATOM 2770 N N . GLY A 1 379 ? 25.914 25.506 -40.503 1.00 81.69 379 GLY A N 1
ATOM 2771 C CA . GLY A 1 379 ? 26.324 24.421 -41.410 1.00 81.69 379 GLY A CA 1
ATOM 2772 C C . GLY A 1 379 ? 25.374 23.216 -41.499 1.00 81.69 379 GLY A C 1
ATOM 2773 O O . GLY A 1 379 ? 25.497 22.421 -42.424 1.00 81.69 379 GLY A O 1
ATOM 2774 N N . TRP A 1 380 ? 24.365 23.131 -40.631 1.00 86.00 380 TRP A N 1
ATOM 2775 C CA . TRP A 1 380 ? 23.353 22.071 -40.642 1.00 86.00 380 TRP A CA 1
ATOM 2776 C C . TRP A 1 380 ? 22.353 22.157 -41.803 1.00 86.00 380 TRP A C 1
ATOM 2778 O O . TRP A 1 380 ? 21.657 21.194 -42.097 1.00 86.00 380 TRP A O 1
ATOM 2788 N N . THR A 1 381 ? 22.266 23.310 -42.479 1.00 86.25 381 THR A N 1
ATOM 2789 C CA . THR A 1 381 ? 21.330 23.536 -43.596 1.00 86.25 381 THR A CA 1
ATOM 2790 C C . THR A 1 381 ? 21.822 22.997 -44.942 1.00 86.25 381 THR A C 1
ATOM 2792 O O . THR A 1 381 ? 21.180 23.227 -45.969 1.00 86.25 381 THR A O 1
ATOM 2795 N N . ASP A 1 382 ? 22.996 22.367 -44.968 1.00 83.62 382 ASP A N 1
ATOM 2796 C CA . ASP A 1 382 ? 23.596 21.789 -46.165 1.00 83.62 382 ASP A CA 1
ATOM 2797 C C . ASP A 1 382 ? 23.737 20.269 -46.005 1.00 83.62 382 ASP A C 1
ATOM 2799 O O . ASP A 1 382 ? 24.371 19.764 -45.076 1.00 83.62 382 ASP A O 1
ATOM 2803 N N . SER A 1 383 ? 23.158 19.538 -46.959 1.00 82.19 383 SER A N 1
ATOM 2804 C CA . SER A 1 383 ? 23.269 18.083 -47.065 1.00 82.19 383 SER A CA 1
ATOM 2805 C C . SER A 1 383 ? 24.707 17.590 -47.237 1.00 82.19 383 SER A C 1
ATOM 2807 O O . SER A 1 383 ? 24.967 16.424 -46.991 1.00 82.19 383 SER A O 1
ATOM 2809 N N . ALA A 1 384 ? 25.651 18.425 -47.681 1.00 81.00 384 ALA A N 1
ATOM 2810 C CA . ALA A 1 384 ? 27.048 18.018 -47.826 1.00 81.00 384 ALA A CA 1
ATOM 2811 C C . ALA A 1 384 ? 27.773 17.916 -46.474 1.00 81.00 384 ALA A C 1
ATOM 2813 O O . ALA A 1 384 ? 28.658 17.079 -46.315 1.00 81.00 384 ALA A O 1
ATOM 2814 N N . THR A 1 385 ? 27.379 18.737 -45.500 1.00 83.00 385 THR A N 1
ATOM 2815 C CA . THR A 1 385 ? 28.008 18.849 -44.172 1.00 83.00 385 THR A CA 1
ATOM 2816 C C . THR A 1 385 ? 27.170 18.228 -43.057 1.00 83.00 385 THR A C 1
ATOM 2818 O O . THR A 1 385 ? 27.581 18.250 -41.899 1.00 83.00 385 THR A O 1
ATOM 2821 N N . THR A 1 386 ? 26.008 17.661 -43.394 1.00 88.88 386 THR A N 1
ATOM 2822 C CA . THR A 1 386 ? 25.041 17.141 -42.420 1.00 88.88 386 THR A CA 1
ATOM 2823 C C . THR A 1 386 ? 24.552 15.753 -42.806 1.00 88.88 386 THR A C 1
ATOM 2825 O O . THR A 1 386 ? 24.045 15.540 -43.913 1.00 88.88 386 THR A O 1
ATOM 2828 N N . TYR A 1 387 ? 24.685 14.803 -41.887 1.00 90.69 387 TYR A N 1
ATOM 2829 C CA . TYR A 1 387 ? 24.053 13.485 -41.974 1.00 90.69 387 TYR A CA 1
ATOM 2830 C C . TYR A 1 387 ? 22.667 13.524 -41.326 1.00 90.69 387 TYR A C 1
ATOM 2832 O O . TYR A 1 387 ? 22.443 14.298 -40.395 1.00 90.69 387 TYR A O 1
ATOM 2840 N N . GLY A 1 388 ? 21.730 12.733 -41.857 1.00 88.19 388 GLY A N 1
ATOM 2841 C CA . GLY A 1 388 ? 20.323 12.766 -41.430 1.00 88.19 388 GLY A CA 1
ATOM 2842 C C . GLY A 1 388 ? 19.528 14.002 -41.881 1.00 88.19 388 GLY A C 1
ATOM 2843 O O . GLY A 1 388 ? 18.415 14.209 -41.419 1.00 88.19 388 GLY A O 1
ATOM 2844 N N . TRP A 1 389 ? 20.074 14.840 -42.769 1.00 89.06 389 TRP A N 1
ATOM 2845 C CA . TRP A 1 389 ? 19.446 16.092 -43.211 1.00 89.06 389 TRP A CA 1
ATOM 2846 C C . TRP A 1 389 ? 18.146 15.907 -44.017 1.00 89.06 389 TRP A C 1
ATOM 2848 O O . TRP A 1 389 ? 18.140 15.214 -45.036 1.00 89.06 389 TRP A O 1
ATOM 2858 N N . ASP A 1 390 ? 17.105 16.670 -43.655 1.00 88.44 390 ASP A N 1
ATOM 2859 C CA . ASP A 1 390 ? 15.925 16.944 -44.484 1.00 88.44 390 ASP A CA 1
ATOM 2860 C C . ASP A 1 390 ? 15.644 18.455 -44.567 1.00 88.44 390 ASP A C 1
ATOM 2862 O O . ASP A 1 390 ? 15.726 19.204 -43.592 1.00 88.44 390 ASP A O 1
ATOM 2866 N N . SER A 1 391 ? 15.241 18.910 -45.754 1.00 88.12 391 SER A N 1
ATOM 2867 C CA . SER A 1 391 ? 14.807 20.287 -46.001 1.00 88.12 391 SER A CA 1
ATOM 2868 C C . SER A 1 391 ? 13.677 20.788 -45.082 1.00 88.12 391 SER A C 1
ATOM 2870 O O . SER A 1 391 ? 13.586 21.999 -44.847 1.00 88.12 391 SER A O 1
ATOM 2872 N N . SER A 1 392 ? 12.829 19.899 -44.546 1.00 87.44 392 SER A N 1
ATOM 2873 C CA . SER A 1 392 ? 11.722 20.233 -43.643 1.00 87.44 392 SER A CA 1
ATOM 2874 C C . SER A 1 392 ? 12.179 20.756 -42.284 1.00 87.44 392 SER A C 1
ATOM 2876 O O . SER A 1 392 ? 11.400 21.425 -41.608 1.00 87.44 392 SER A O 1
ATOM 2878 N N . PHE A 1 393 ? 13.436 20.528 -41.894 1.00 89.94 393 PHE A N 1
ATOM 2879 C CA . PHE A 1 393 ? 13.973 20.981 -40.607 1.00 89.94 393 PHE A CA 1
ATOM 2880 C C . PHE A 1 393 ? 14.211 22.497 -40.552 1.00 89.94 393 PHE A C 1
ATOM 2882 O O . PHE A 1 393 ? 14.416 23.067 -39.489 1.00 89.94 393 PHE A O 1
ATOM 2889 N N . THR A 1 394 ? 14.097 23.204 -41.679 1.00 86.06 394 THR A N 1
ATOM 2890 C CA . THR A 1 394 ? 14.211 24.676 -41.741 1.00 86.06 394 THR A CA 1
ATOM 2891 C C . THR A 1 394 ? 12.935 25.427 -41.342 1.00 86.06 394 THR A C 1
ATOM 2893 O O . THR A 1 394 ? 12.748 26.586 -41.728 1.00 86.06 394 THR A O 1
ATOM 2896 N N . ASP A 1 395 ? 12.047 24.793 -40.569 1.00 83.38 395 ASP A N 1
ATOM 2897 C CA . ASP A 1 395 ? 10.764 25.370 -40.168 1.00 83.38 395 ASP A CA 1
ATOM 2898 C C . ASP A 1 395 ? 10.949 26.721 -39.438 1.00 83.38 395 ASP A C 1
ATOM 2900 O O . ASP A 1 395 ? 11.884 26.967 -38.667 1.00 83.38 395 ASP A O 1
ATOM 2904 N N . SER A 1 396 ? 10.030 27.640 -39.721 1.00 85.44 396 SER A N 1
ATOM 2905 C CA . SER A 1 396 ? 9.993 29.002 -39.192 1.00 85.44 396 SER A CA 1
ATOM 2906 C C . SER A 1 396 ? 8.926 29.204 -38.115 1.00 85.44 396 SER A C 1
ATOM 2908 O O . SER A 1 396 ? 8.727 30.332 -37.661 1.00 85.44 396 SER A O 1
ATOM 2910 N N . ASN A 1 397 ? 8.229 28.143 -37.701 1.00 87.56 397 ASN A N 1
ATOM 2911 C CA . ASN A 1 397 ? 7.195 28.189 -36.678 1.00 87.56 397 ASN A CA 1
ATOM 2912 C C . ASN A 1 397 ? 7.776 28.488 -35.284 1.00 87.56 397 ASN A C 1
ATOM 2914 O O . ASN A 1 397 ? 8.255 27.608 -34.581 1.00 87.56 397 ASN A O 1
ATOM 2918 N N . ARG A 1 398 ? 7.663 29.747 -34.850 1.00 83.62 398 ARG A N 1
ATOM 2919 C CA . ARG A 1 398 ? 8.255 30.254 -33.599 1.00 83.62 398 ARG A CA 1
ATOM 2920 C C . ARG A 1 398 ? 7.390 30.096 -32.346 1.00 83.62 398 ARG A C 1
ATOM 2922 O O . ARG A 1 398 ? 7.673 30.743 -31.339 1.00 83.62 398 ARG A O 1
ATOM 2929 N N . ASN A 1 399 ? 6.316 29.303 -32.390 1.00 84.25 399 ASN A N 1
ATOM 2930 C CA . ASN A 1 399 ? 5.355 29.211 -31.281 1.00 84.25 399 ASN A CA 1
ATOM 2931 C C . ASN A 1 399 ? 5.998 28.803 -29.941 1.00 84.25 399 ASN A C 1
ATOM 2933 O O . ASN A 1 399 ? 5.558 29.280 -28.895 1.00 84.25 399 ASN A O 1
ATOM 2937 N N . LEU A 1 400 ? 7.048 27.975 -29.980 1.00 84.50 400 LEU A N 1
ATOM 2938 C CA . LEU A 1 400 ? 7.737 27.455 -28.793 1.00 84.50 400 LEU A CA 1
ATOM 2939 C C . LEU A 1 400 ? 9.063 28.173 -28.471 1.00 84.50 400 LEU A C 1
ATOM 2941 O O . LEU A 1 400 ? 9.578 28.034 -27.363 1.00 84.50 400 LEU A O 1
ATOM 2945 N N . ASP A 1 401 ? 9.583 29.026 -29.365 1.00 83.81 401 ASP A N 1
ATOM 2946 C CA . ASP A 1 401 ? 10.905 29.664 -29.217 1.00 83.81 401 ASP A CA 1
ATOM 2947 C C . ASP A 1 401 ? 11.069 30.428 -27.887 1.00 83.81 401 ASP A C 1
ATOM 2949 O O . ASP A 1 401 ? 12.149 30.433 -27.291 1.00 83.81 401 ASP A O 1
ATOM 2953 N N . GLY A 1 402 ? 10.002 31.093 -27.424 1.00 73.25 402 GLY A N 1
ATOM 2954 C CA . GLY A 1 402 ? 9.985 31.923 -26.211 1.00 73.25 402 GLY A CA 1
ATOM 2955 C C . GLY A 1 402 ? 9.390 31.253 -24.968 1.00 73.25 402 GLY A C 1
ATOM 2956 O O . GLY A 1 402 ? 9.222 31.921 -23.940 1.00 73.25 402 GLY A O 1
ATOM 2957 N N . TYR A 1 403 ? 9.028 29.972 -25.060 1.00 76.19 403 TYR A N 1
ATOM 2958 C CA . TYR A 1 403 ? 8.362 29.253 -23.980 1.00 76.19 403 TYR A CA 1
ATOM 2959 C C . TYR A 1 403 ? 9.275 29.133 -22.749 1.00 76.19 403 TYR A C 1
ATOM 2961 O O . TYR A 1 403 ? 10.488 28.960 -22.860 1.00 76.19 403 TYR A O 1
ATOM 2969 N N . GLN A 1 404 ? 8.707 29.288 -21.550 1.00 74.44 404 GLN A N 1
ATOM 2970 C CA . GLN A 1 404 ? 9.466 29.306 -20.293 1.00 74.44 404 GLN A CA 1
ATOM 2971 C C . GLN A 1 404 ? 9.474 27.915 -19.654 1.00 74.44 404 GLN A C 1
ATOM 2973 O O . GLN A 1 404 ? 8.875 27.705 -18.600 1.00 74.44 404 GLN A O 1
ATOM 2978 N N . TRP A 1 405 ? 10.168 26.980 -20.298 1.00 73.12 405 TRP A N 1
ATOM 2979 C CA . TRP A 1 405 ? 10.238 25.559 -19.935 1.00 73.12 405 TRP A CA 1
ATOM 2980 C C . TRP A 1 405 ? 10.637 25.289 -18.477 1.00 73.12 405 TRP A C 1
ATOM 2982 O O . TRP A 1 405 ? 10.093 24.386 -17.850 1.00 73.12 405 TRP A O 1
ATOM 2992 N N . LYS A 1 406 ? 11.456 26.159 -17.868 1.00 67.31 406 LYS A N 1
ATOM 2993 C CA . LYS A 1 406 ? 11.798 26.098 -16.431 1.00 67.31 406 LYS A CA 1
ATOM 2994 C C . LYS A 1 406 ? 10.594 26.161 -15.483 1.00 67.31 406 LYS A C 1
ATOM 2996 O O . LYS A 1 406 ? 10.716 25.751 -14.337 1.00 67.31 406 LYS A O 1
ATOM 3001 N N . ARG A 1 407 ? 9.445 26.694 -15.917 1.00 59.25 407 ARG A N 1
ATOM 3002 C CA . ARG A 1 407 ? 8.218 26.765 -15.097 1.00 59.25 407 ARG A CA 1
ATOM 3003 C C . ARG A 1 407 ? 7.449 25.442 -15.039 1.00 59.25 407 ARG A C 1
ATOM 3005 O O . ARG A 1 407 ? 6.592 25.297 -14.178 1.00 59.25 407 ARG A O 1
ATOM 3012 N N . TYR A 1 408 ? 7.764 24.499 -15.926 1.00 59.25 408 TYR A N 1
ATOM 3013 C CA . TYR A 1 408 ? 7.112 23.190 -16.026 1.00 59.25 408 TYR A CA 1
ATOM 3014 C C . TYR A 1 408 ? 7.824 22.100 -15.197 1.00 59.25 408 TYR A C 1
ATOM 3016 O O . TYR A 1 408 ? 7.281 21.009 -15.041 1.00 59.25 408 TYR A O 1
ATOM 3024 N N . ALA A 1 409 ? 8.987 22.405 -14.604 1.00 52.34 409 ALA A N 1
ATOM 3025 C CA . ALA A 1 409 ? 9.778 21.479 -13.790 1.00 52.34 409 ALA A CA 1
ATOM 3026 C C . ALA A 1 409 ? 9.606 21.726 -12.279 1.00 52.34 409 ALA A C 1
ATOM 3028 O O . ALA A 1 409 ? 10.171 22.688 -11.749 1.00 52.34 409 ALA A O 1
ATOM 3029 N N . PRO A 1 410 ? 8.924 20.844 -11.528 1.00 47.97 410 PRO A N 1
ATOM 3030 C CA . PRO A 1 410 ? 9.206 20.664 -10.113 1.00 47.97 410 PRO A CA 1
ATOM 3031 C C . PRO A 1 410 ? 10.303 19.604 -9.897 1.00 47.97 410 PRO A C 1
ATOM 3033 O O . PRO A 1 410 ? 10.437 18.655 -10.661 1.00 47.97 410 PRO A O 1
ATOM 3036 N N . GLN A 1 411 ? 11.082 19.814 -8.832 1.00 45.38 411 GLN A N 1
ATOM 3037 C CA . GLN A 1 411 ? 12.261 19.061 -8.380 1.00 45.38 411 GLN A CA 1
ATOM 3038 C C . GLN A 1 411 ? 12.266 17.560 -8.717 1.00 45.38 411 GLN A C 1
ATOM 3040 O O . GLN A 1 411 ? 11.623 16.772 -8.027 1.00 45.38 411 GLN A O 1
ATOM 3045 N N . GLY A 1 412 ? 13.107 17.194 -9.688 1.00 48.41 412 GLY A N 1
ATOM 3046 C CA . GLY A 1 412 ? 13.682 15.861 -9.847 1.00 48.41 412 GLY A CA 1
ATOM 3047 C C . GLY A 1 412 ? 12.709 14.786 -10.325 1.00 48.41 412 GLY A C 1
ATOM 3048 O O . GLY A 1 412 ? 11.822 14.342 -9.598 1.00 48.41 412 GLY A O 1
ATOM 3049 N N . ASN A 1 413 ? 12.958 14.257 -11.523 1.00 47.53 413 ASN A N 1
ATOM 3050 C CA . ASN A 1 413 ? 12.464 12.940 -11.914 1.00 47.53 413 ASN A CA 1
ATOM 3051 C C . ASN A 1 413 ? 13.102 11.876 -10.999 1.00 47.53 413 ASN A C 1
ATOM 3053 O O . ASN A 1 413 ? 14.138 11.298 -11.316 1.00 47.53 413 ASN A O 1
ATOM 3057 N N . ARG A 1 414 ? 12.511 11.644 -9.822 1.00 49.31 414 ARG A N 1
ATOM 3058 C CA . ARG A 1 414 ? 12.937 10.586 -8.901 1.00 49.31 414 ARG A CA 1
ATOM 3059 C C . ARG A 1 414 ? 12.373 9.249 -9.375 1.00 49.31 414 ARG A C 1
ATOM 3061 O O . ARG A 1 414 ? 11.201 9.155 -9.744 1.00 49.31 414 ARG A O 1
ATOM 3068 N N . LEU A 1 415 ? 13.216 8.218 -9.356 1.00 50.53 415 LEU A N 1
ATOM 3069 C CA . LEU A 1 415 ? 12.805 6.836 -9.599 1.00 50.53 415 LEU A CA 1
ATOM 3070 C C . LEU A 1 415 ? 11.679 6.468 -8.629 1.00 50.53 415 LEU A C 1
ATOM 3072 O O . LEU A 1 415 ? 11.838 6.649 -7.426 1.00 50.53 415 LEU A O 1
ATOM 3076 N N . CYS A 1 416 ? 10.564 5.982 -9.166 1.00 53.47 416 CYS A N 1
ATOM 3077 C CA . CYS A 1 416 ? 9.393 5.542 -8.414 1.00 53.47 416 CYS A CA 1
ATOM 3078 C C . CYS A 1 416 ? 8.884 4.241 -9.038 1.00 53.47 416 CYS A C 1
ATOM 3080 O O . CYS A 1 416 ? 8.912 4.090 -10.260 1.00 53.47 416 CYS A O 1
ATOM 3082 N N . ASP A 1 417 ? 8.379 3.326 -8.220 1.00 49.22 417 ASP A N 1
ATOM 3083 C CA . ASP A 1 417 ? 7.955 1.995 -8.673 1.00 49.22 417 ASP A CA 1
ATOM 3084 C C . ASP A 1 417 ? 6.608 2.006 -9.420 1.00 49.22 417 ASP A C 1
ATOM 3086 O O . ASP A 1 417 ? 6.274 1.057 -10.133 1.00 49.22 417 ASP A O 1
ATOM 3090 N N . PHE A 1 418 ? 5.810 3.067 -9.257 1.00 56.34 418 PHE A N 1
ATOM 3091 C CA . PHE A 1 418 ? 4.451 3.149 -9.791 1.00 56.34 418 PHE A CA 1
ATOM 3092 C C . PHE A 1 418 ? 4.125 4.533 -10.344 1.00 56.34 418 PHE A C 1
ATOM 3094 O O . PHE A 1 418 ? 4.539 5.544 -9.781 1.00 56.34 418 PHE A O 1
ATOM 3101 N N . VAL A 1 419 ? 3.310 4.573 -11.406 1.00 65.25 419 VAL A N 1
ATOM 3102 C CA . VAL A 1 419 ? 2.870 5.802 -12.084 1.00 65.25 419 VAL A CA 1
ATOM 3103 C C . VAL A 1 419 ? 1.368 5.745 -12.369 1.00 65.25 419 VAL A C 1
ATOM 3105 O O . VAL A 1 419 ? 0.826 4.705 -12.748 1.00 65.25 419 VAL A O 1
ATOM 3108 N N . LYS A 1 420 ? 0.672 6.870 -12.183 1.00 67.69 420 LYS A N 1
ATOM 3109 C CA . LYS A 1 420 ? -0.740 7.036 -12.531 1.00 67.69 420 LYS A CA 1
ATOM 3110 C C . LYS A 1 420 ? -1.024 8.415 -13.109 1.00 67.69 420 LYS A C 1
ATOM 3112 O O . LYS A 1 420 ? -0.858 9.414 -12.414 1.00 67.69 420 LYS A O 1
ATOM 3117 N N . SER A 1 421 ? -1.549 8.464 -14.327 1.00 70.25 421 SER A N 1
ATOM 3118 C CA . SER A 1 421 ? -1.963 9.697 -14.998 1.00 70.25 421 SER A CA 1
ATOM 3119 C C . SER A 1 421 ? -3.469 9.970 -14.854 1.00 70.25 421 SER A C 1
ATOM 3121 O O . SER A 1 421 ? -4.289 9.088 -14.578 1.00 70.25 421 SER A O 1
ATOM 3123 N N . SER A 1 422 ? -3.844 11.238 -14.994 1.00 75.44 422 SER A N 1
ATOM 3124 C CA . SER A 1 422 ? -5.223 11.722 -15.075 1.00 75.44 422 SER A CA 1
ATOM 3125 C C . SER A 1 422 ? -5.256 13.011 -15.887 1.00 75.44 422 SER A C 1
ATOM 3127 O O . SER A 1 422 ? -4.306 13.783 -15.831 1.00 75.44 422 SER A O 1
ATOM 3129 N N . THR A 1 423 ? -6.335 13.275 -16.623 1.00 74.06 423 THR A N 1
ATOM 3130 C CA . THR A 1 423 ? -6.449 14.475 -17.465 1.00 74.06 423 THR A CA 1
ATOM 3131 C C . THR A 1 423 ? -7.764 15.213 -17.236 1.00 74.06 423 THR A C 1
ATOM 3133 O O . THR A 1 423 ? -8.779 14.639 -16.833 1.00 74.06 423 THR A O 1
ATOM 3136 N N . ALA A 1 424 ? -7.745 16.515 -17.496 1.00 76.25 424 ALA A N 1
ATOM 3137 C CA . ALA A 1 424 ? -8.896 17.397 -17.525 1.00 76.25 424 ALA A CA 1
ATOM 3138 C C . ALA A 1 424 ? -8.709 18.398 -18.673 1.00 76.25 424 ALA A C 1
ATOM 3140 O O . ALA A 1 424 ? -8.203 19.495 -18.476 1.00 76.25 424 ALA A O 1
ATOM 3141 N N . GLY A 1 425 ? -9.113 18.037 -19.894 1.00 75.69 425 GLY A N 1
ATOM 3142 C CA . GLY A 1 425 ? -8.822 18.838 -21.090 1.00 75.69 425 GLY A CA 1
ATOM 3143 C C . GLY A 1 425 ? -7.336 18.776 -21.460 1.00 75.69 425 GLY A C 1
ATOM 3144 O O . GLY A 1 425 ? -6.792 17.685 -21.537 1.00 75.69 425 GLY A O 1
ATOM 3145 N N . ASP A 1 426 ? -6.704 19.933 -21.668 1.00 71.38 426 ASP A N 1
ATOM 3146 C CA . ASP A 1 426 ? -5.260 20.084 -21.924 1.00 71.38 426 ASP A CA 1
ATOM 3147 C C . ASP A 1 426 ? -4.395 19.988 -20.654 1.00 71.38 426 ASP A C 1
ATOM 3149 O O . ASP A 1 426 ? -3.181 20.051 -20.763 1.00 71.38 426 ASP A O 1
ATOM 3153 N N . LEU A 1 427 ? -4.993 19.860 -19.463 1.00 75.56 427 LEU A N 1
ATOM 3154 C CA . LEU A 1 427 ? -4.273 19.739 -18.196 1.00 75.56 427 LEU A CA 1
ATOM 3155 C C . LEU A 1 427 ? -4.175 18.262 -17.798 1.00 75.56 427 LEU A C 1
ATOM 3157 O O . LEU A 1 427 ? -5.206 17.609 -17.622 1.00 75.56 427 LEU A O 1
ATOM 3161 N N . ALA A 1 428 ? -2.968 17.744 -17.600 1.00 73.25 428 ALA A N 1
ATOM 3162 C CA . ALA A 1 428 ? -2.713 16.394 -17.110 1.00 73.25 428 ALA A CA 1
ATOM 3163 C C . ALA A 1 428 ? -2.006 16.419 -15.749 1.00 73.25 428 ALA A C 1
ATOM 3165 O O . ALA A 1 428 ? -1.240 17.325 -15.451 1.00 73.25 428 ALA A O 1
ATOM 3166 N N . LEU A 1 429 ? -2.275 15.414 -14.921 1.00 82.06 429 LEU A N 1
ATOM 3167 C CA . LEU A 1 429 ? -1.622 15.149 -13.645 1.00 82.06 429 LEU A CA 1
ATOM 3168 C C . LEU A 1 429 ? -1.084 13.722 -13.671 1.00 82.06 429 LEU A C 1
ATOM 3170 O O . LEU A 1 429 ? -1.865 12.777 -13.791 1.00 82.06 429 LEU A O 1
ATOM 3174 N N . VAL A 1 430 ? 0.219 13.581 -13.480 1.00 77.19 430 VAL A N 1
ATOM 3175 C CA . VAL A 1 430 ? 0.920 12.317 -13.262 1.00 77.19 430 VAL A CA 1
ATOM 3176 C C . VAL A 1 430 ? 1.283 12.215 -11.786 1.00 77.19 430 VAL A C 1
ATOM 3178 O O . VAL A 1 430 ? 1.831 13.149 -11.214 1.00 77.19 430 VAL A O 1
ATOM 3181 N N . VAL A 1 431 ? 0.963 11.091 -11.155 1.00 81.50 431 VAL A N 1
ATOM 3182 C CA . VAL A 1 431 ? 1.359 10.778 -9.782 1.00 81.50 431 VAL A CA 1
ATOM 3183 C C . VAL A 1 431 ? 2.267 9.560 -9.790 1.00 81.50 431 VAL A C 1
ATOM 3185 O O . VAL A 1 431 ? 1.878 8.518 -10.312 1.00 81.50 431 VAL A O 1
ATOM 3188 N N . LYS A 1 432 ? 3.441 9.685 -9.181 1.00 77.88 432 LYS A N 1
ATOM 3189 C CA . LYS A 1 432 ? 4.446 8.644 -8.998 1.00 77.88 432 LYS A CA 1
ATOM 3190 C C . LYS A 1 432 ? 4.603 8.333 -7.509 1.00 77.88 432 LYS A C 1
ATOM 3192 O O . LYS A 1 432 ? 4.387 9.218 -6.684 1.00 77.88 432 LYS A O 1
ATOM 3197 N N . TYR A 1 433 ? 4.924 7.095 -7.152 1.00 82.00 433 TYR A N 1
ATOM 3198 C CA . TYR A 1 433 ? 5.190 6.721 -5.759 1.00 82.00 433 TYR A CA 1
ATOM 3199 C C . TYR A 1 433 ? 6.062 5.467 -5.650 1.00 82.00 433 TYR A C 1
ATOM 3201 O O . TYR A 1 433 ? 6.036 4.607 -6.534 1.00 82.00 433 TYR A O 1
ATOM 3209 N N . ASP A 1 434 ? 6.821 5.376 -4.559 1.00 77.88 434 ASP A N 1
ATOM 3210 C CA . ASP A 1 434 ? 7.640 4.208 -4.213 1.00 77.88 434 ASP A CA 1
ATOM 3211 C C . ASP A 1 434 ? 6.770 3.004 -3.815 1.00 77.88 434 ASP A C 1
ATOM 3213 O O . ASP A 1 434 ? 5.589 3.140 -3.474 1.00 77.88 434 ASP A O 1
ATOM 3217 N N . ALA A 1 435 ? 7.347 1.800 -3.802 1.00 80.06 435 ALA A N 1
ATOM 3218 C CA . ALA A 1 435 ? 6.700 0.641 -3.204 1.00 80.06 435 ALA A CA 1
ATOM 3219 C C . ALA A 1 435 ? 6.231 0.930 -1.775 1.00 80.06 435 ALA A C 1
ATOM 3221 O O . ALA A 1 435 ? 6.951 1.510 -0.964 1.00 80.06 435 ALA A O 1
ATOM 3222 N N . LEU A 1 436 ? 5.005 0.490 -1.472 1.00 85.94 436 LEU A N 1
ATOM 3223 C CA . LEU A 1 436 ? 4.374 0.735 -0.179 1.00 85.94 436 LEU A CA 1
ATOM 3224 C C . LEU A 1 436 ? 5.161 0.028 0.923 1.00 85.94 436 LEU A C 1
ATOM 3226 O O . LEU A 1 436 ? 5.319 -1.197 0.892 1.00 85.94 436 LEU A O 1
ATOM 3230 N N . LYS A 1 437 ? 5.588 0.793 1.925 1.00 83.75 437 LYS A N 1
ATOM 3231 C CA . LYS A 1 437 ? 6.304 0.282 3.095 1.00 83.75 437 LYS A CA 1
ATOM 3232 C C . LYS A 1 437 ? 5.463 0.468 4.346 1.00 83.75 437 LYS A C 1
ATOM 3234 O O . LYS A 1 437 ? 4.783 1.475 4.520 1.00 83.75 437 LYS A O 1
ATOM 3239 N N . ALA A 1 438 ? 5.489 -0.540 5.206 1.00 85.06 438 ALA A N 1
ATOM 3240 C CA . ALA A 1 438 ? 4.837 -0.481 6.502 1.00 85.06 438 ALA A CA 1
ATOM 3241 C C . ALA A 1 438 ? 5.749 0.235 7.508 1.00 85.06 438 ALA A C 1
ATOM 3243 O O . ALA A 1 438 ? 6.891 -0.177 7.673 1.00 85.06 438 ALA A O 1
ATOM 3244 N N . GLY A 1 439 ? 5.240 1.257 8.198 1.00 81.81 439 GLY A N 1
ATOM 3245 C CA . GLY A 1 439 ? 5.976 1.986 9.241 1.00 81.81 439 GLY A CA 1
ATOM 3246 C C . GLY A 1 439 ? 7.091 2.909 8.734 1.00 81.81 439 GLY A C 1
ATOM 3247 O O . GLY A 1 439 ? 7.886 3.394 9.534 1.00 81.81 439 GLY A O 1
ATOM 3248 N N . GLU A 1 440 ? 7.159 3.147 7.423 1.00 84.69 440 GLU A N 1
ATOM 3249 C CA . GLU A 1 440 ? 8.046 4.127 6.792 1.00 84.69 440 GLU A CA 1
ATOM 3250 C C . GLU A 1 440 ? 7.225 5.040 5.874 1.00 84.69 440 GLU A C 1
ATOM 3252 O O . GLU A 1 440 ? 6.178 4.635 5.351 1.00 84.69 440 GLU A O 1
ATOM 3257 N N . ASP A 1 441 ? 7.703 6.267 5.666 1.00 86.12 441 ASP A N 1
ATOM 3258 C CA . ASP A 1 441 ? 7.089 7.187 4.713 1.00 86.12 441 ASP A CA 1
ATOM 3259 C C . ASP A 1 441 ? 7.209 6.635 3.287 1.00 86.12 441 ASP A C 1
ATOM 3261 O O . ASP A 1 441 ? 8.279 6.229 2.829 1.00 86.12 441 ASP A O 1
ATOM 3265 N N . THR A 1 442 ? 6.085 6.630 2.574 1.00 87.75 442 THR A N 1
ATOM 3266 C CA . THR A 1 442 ? 6.056 6.497 1.118 1.00 87.75 442 THR A CA 1
ATOM 3267 C C . THR A 1 442 ? 5.916 7.890 0.524 1.00 87.75 442 THR A C 1
ATOM 3269 O O . THR A 1 442 ? 4.937 8.583 0.810 1.00 87.75 442 THR A O 1
ATOM 3272 N N . ASP A 1 443 ? 6.874 8.294 -0.305 1.00 83.56 443 ASP A N 1
ATOM 3273 C CA . ASP A 1 443 ? 6.823 9.578 -0.998 1.00 83.56 443 ASP A CA 1
ATOM 3274 C C . ASP A 1 443 ? 5.911 9.481 -2.235 1.00 83.56 443 ASP A C 1
ATOM 3276 O O . ASP A 1 443 ? 6.091 8.619 -3.098 1.00 83.56 443 ASP A O 1
ATOM 3280 N N . PHE A 1 444 ? 4.929 10.380 -2.332 1.00 85.38 444 PHE A N 1
ATOM 3281 C CA . PHE A 1 444 ? 4.091 10.577 -3.514 1.00 85.38 444 PHE A CA 1
ATOM 3282 C C . PHE A 1 444 ? 4.530 11.834 -4.257 1.00 85.38 444 PHE A C 1
ATOM 3284 O O . PHE A 1 444 ? 4.470 12.930 -3.706 1.00 85.38 444 PHE A O 1
ATOM 3291 N N . PHE A 1 445 ? 4.890 11.690 -5.528 1.00 81.19 445 PHE A N 1
ATOM 3292 C CA . PHE A 1 445 ? 5.308 12.779 -6.406 1.00 81.19 445 PHE A CA 1
ATOM 3293 C C . PHE A 1 445 ? 4.224 13.064 -7.436 1.00 81.19 445 PHE A C 1
ATOM 3295 O O . PHE A 1 445 ? 3.796 12.183 -8.168 1.00 81.19 445 PHE A O 1
ATOM 3302 N N . ALA A 1 446 ? 3.770 14.300 -7.510 1.00 81.62 446 ALA A N 1
ATOM 3303 C CA . ALA A 1 446 ? 2.714 14.764 -8.382 1.00 81.62 446 ALA A CA 1
ATOM 3304 C C . ALA A 1 446 ? 3.285 15.787 -9.359 1.00 81.62 446 ALA A C 1
ATOM 3306 O O . ALA A 1 446 ? 3.971 16.724 -8.962 1.00 81.62 446 ALA A O 1
ATOM 3307 N N . GLN A 1 447 ? 2.978 15.617 -10.635 1.00 77.81 447 GLN A N 1
ATOM 3308 C CA . GLN A 1 447 ? 3.497 16.451 -11.704 1.00 77.81 447 GLN A CA 1
ATOM 3309 C C . GLN A 1 447 ? 2.372 16.838 -12.653 1.00 77.81 447 GLN A C 1
ATOM 3311 O O . GLN A 1 447 ? 1.604 15.988 -13.105 1.00 77.81 447 GLN A O 1
ATOM 3316 N N . GLY A 1 448 ? 2.249 18.135 -12.902 1.00 74.12 448 GLY A N 1
ATOM 3317 C CA . GLY A 1 448 ? 1.288 18.707 -13.825 1.00 74.12 448 GLY A CA 1
ATOM 3318 C C . GLY A 1 448 ? 1.879 18.950 -15.203 1.00 74.12 448 GLY A C 1
ATOM 3319 O O . GLY A 1 448 ? 3.049 19.295 -15.323 1.00 74.12 448 GLY A O 1
ATOM 3320 N N . TRP A 1 449 ? 1.045 18.801 -16.227 1.00 70.44 449 TRP A N 1
ATOM 3321 C CA . TRP A 1 449 ? 1.394 19.044 -17.623 1.00 70.44 449 TRP A CA 1
ATOM 3322 C C . TRP A 1 449 ? 0.270 19.770 -18.354 1.00 70.44 449 TRP A C 1
ATOM 3324 O O . TRP A 1 449 ? -0.904 19.587 -18.027 1.00 70.44 449 TRP A O 1
ATOM 3334 N N . GLY A 1 450 ? 0.632 20.559 -19.366 1.00 66.81 450 GLY A N 1
ATOM 3335 C CA . GLY A 1 450 ? -0.298 21.309 -20.208 1.00 66.81 450 GLY A CA 1
ATOM 3336 C C . GLY A 1 450 ? -1.102 22.397 -19.477 1.00 66.81 450 GLY A C 1
ATOM 3337 O O . GLY A 1 450 ? -0.865 22.729 -18.318 1.00 66.81 450 GLY A O 1
ATOM 3338 N N . GLY A 1 451 ? -2.022 23.063 -20.162 1.00 73.00 451 GLY A N 1
ATOM 3339 C CA . GLY A 1 451 ? -2.568 24.330 -19.667 1.00 73.00 451 GLY A CA 1
ATOM 3340 C C . GLY A 1 451 ? -1.546 25.475 -19.756 1.00 73.00 451 GLY A C 1
ATOM 3341 O O . GLY A 1 451 ? -0.868 25.618 -20.769 1.00 73.00 451 GLY A O 1
ATOM 3342 N N . LYS A 1 452 ? -1.469 26.342 -18.742 1.00 73.06 452 LYS A N 1
ATOM 3343 C CA . LYS A 1 452 ? -0.674 27.586 -18.738 1.00 73.06 452 LYS A CA 1
ATOM 3344 C C . LYS A 1 452 ? 0.484 27.614 -17.730 1.00 73.06 452 LYS A C 1
ATOM 3346 O O . LYS A 1 452 ? 1.211 28.607 -17.700 1.00 73.06 452 LYS A O 1
ATOM 3351 N N . GLY A 1 453 ? 0.659 26.551 -16.942 1.00 67.38 453 GLY A N 1
ATOM 3352 C CA . GLY A 1 453 ? 1.915 26.270 -16.236 1.00 67.38 453 GLY A CA 1
ATOM 3353 C C . GLY A 1 453 ? 2.118 26.915 -14.858 1.00 67.38 453 GLY A C 1
ATOM 3354 O O . GLY A 1 453 ? 3.264 27.029 -14.439 1.00 67.38 453 GLY A O 1
ATOM 3355 N N . ASP A 1 454 ? 1.067 27.354 -14.146 1.00 77.25 454 ASP A N 1
ATOM 3356 C CA . ASP A 1 454 ? 1.172 27.769 -12.726 1.00 77.25 454 ASP A CA 1
ATOM 3357 C C . ASP A 1 454 ? 0.438 26.773 -11.829 1.00 77.25 454 ASP A C 1
ATOM 3359 O O . ASP A 1 454 ? -0.753 26.919 -11.539 1.00 77.25 454 ASP A O 1
ATOM 3363 N N . TYR A 1 455 ? 1.142 25.699 -11.482 1.00 81.12 455 TYR A N 1
ATOM 3364 C CA . TYR A 1 455 ? 0.566 24.512 -10.870 1.00 81.12 455 TYR A CA 1
ATOM 3365 C C . TYR A 1 455 ? 0.618 24.537 -9.342 1.00 81.12 455 TYR A C 1
ATOM 3367 O O . TYR A 1 455 ? 1.681 24.683 -8.749 1.00 81.12 455 TYR A O 1
ATOM 3375 N N . LEU A 1 456 ? -0.526 24.275 -8.710 1.00 85.94 456 LEU A N 1
ATOM 3376 C CA . LEU A 1 456 ? -0.640 23.958 -7.289 1.00 85.94 456 LEU A CA 1
ATOM 3377 C C . LEU A 1 456 ? -1.116 22.522 -7.100 1.00 85.94 456 LEU A C 1
ATOM 3379 O O . LEU A 1 456 ? -2.048 22.067 -7.766 1.00 85.94 456 LEU A O 1
ATOM 3383 N N . TYR A 1 457 ? -0.515 21.828 -6.144 1.00 87.25 457 TYR A N 1
ATOM 3384 C CA . TYR A 1 457 ? -0.807 20.439 -5.818 1.00 87.25 457 TYR A CA 1
ATOM 3385 C C . TYR A 1 457 ? -1.436 20.329 -4.432 1.00 87.25 457 TYR A C 1
ATOM 3387 O O . TYR A 1 457 ? -1.100 21.067 -3.512 1.00 87.25 457 TYR A O 1
ATOM 3395 N N . SER A 1 458 ? -2.341 19.374 -4.250 1.00 89.62 458 SER A N 1
ATOM 3396 C CA . SER A 1 458 ? -2.910 19.044 -2.942 1.00 89.62 458 SER A CA 1
ATOM 3397 C C . SER A 1 458 ? -3.083 17.546 -2.777 1.00 89.62 458 SER A C 1
ATOM 3399 O O . SER A 1 458 ? -3.410 16.848 -3.738 1.00 89.62 458 SER A O 1
ATOM 3401 N N . PHE A 1 459 ? -2.930 17.077 -1.546 1.00 89.38 459 PHE A N 1
ATOM 3402 C CA . PHE A 1 459 ? -3.121 15.698 -1.128 1.00 89.38 459 PHE A CA 1
ATOM 3403 C C . PHE A 1 459 ? -4.258 15.662 -0.102 1.00 89.38 459 PHE A C 1
ATOM 3405 O O . PHE A 1 459 ? -4.165 16.211 0.993 1.00 89.38 459 PHE A O 1
ATOM 3412 N N . GLN A 1 460 ? -5.394 15.089 -0.496 1.00 88.19 460 GLN A N 1
ATOM 3413 C CA . GLN A 1 460 ? -6.596 15.073 0.337 1.00 88.19 460 GLN A CA 1
ATOM 3414 C C . GLN A 1 460 ? -6.482 14.051 1.468 1.00 88.19 460 GLN A C 1
ATOM 3416 O O . GLN A 1 460 ? -5.691 13.114 1.380 1.00 88.19 460 GLN A O 1
ATOM 3421 N N . SER A 1 461 ? -7.320 14.213 2.501 1.00 88.19 461 SER A N 1
ATOM 3422 C CA . SER A 1 461 ? -7.353 13.293 3.641 1.00 88.19 461 SER A CA 1
ATOM 3423 C C . SER A 1 461 ? -7.447 11.826 3.179 1.00 88.19 461 SER A C 1
ATOM 3425 O O . SER A 1 461 ? -8.408 11.463 2.488 1.00 88.19 461 SER A O 1
ATOM 3427 N N . PRO A 1 462 ? -6.461 10.985 3.542 1.00 90.69 462 PRO A N 1
ATOM 3428 C CA . PRO A 1 462 ? -6.456 9.563 3.237 1.00 90.69 462 PRO A CA 1
ATOM 3429 C C . PRO A 1 462 ? -7.649 8.846 3.842 1.00 90.69 462 PRO A C 1
ATOM 3431 O O . PRO A 1 462 ? -8.050 9.124 4.972 1.00 90.69 462 PRO A O 1
ATOM 3434 N N . MET A 1 463 ? -8.165 7.854 3.126 1.00 90.94 463 MET A N 1
ATOM 3435 C CA . MET A 1 463 ? -9.218 6.984 3.636 1.00 90.94 463 MET A CA 1
ATOM 3436 C C . MET A 1 463 ? -8.706 5.557 3.778 1.00 90.94 463 MET A C 1
ATOM 3438 O O . MET A 1 463 ? -8.063 5.049 2.861 1.00 90.94 463 MET A O 1
ATOM 3442 N N . LEU A 1 464 ? -9.066 4.878 4.863 1.00 91.38 464 LEU A N 1
ATOM 3443 C CA . LEU A 1 464 ? -8.839 3.449 5.056 1.00 91.38 464 LEU A CA 1
ATOM 3444 C C . LEU A 1 464 ? -10.166 2.703 4.932 1.00 91.38 464 LEU A C 1
ATOM 3446 O O . LEU A 1 464 ? -11.132 2.980 5.637 1.00 91.38 464 LEU A O 1
ATOM 3450 N N . THR A 1 465 ? -10.217 1.741 4.015 1.00 83.06 465 THR A N 1
ATOM 3451 C CA . THR A 1 465 ? -11.336 0.805 3.890 1.00 83.06 465 THR A CA 1
ATOM 3452 C C . THR A 1 465 ? -10.921 -0.537 4.476 1.00 83.06 465 THR A C 1
ATOM 3454 O O . THR A 1 465 ? -10.217 -1.313 3.829 1.00 83.06 465 THR A O 1
ATOM 3457 N N . ASP A 1 466 ? -11.373 -0.802 5.697 1.00 72.31 466 ASP A N 1
ATOM 3458 C CA . ASP A 1 466 ? -11.120 -2.037 6.448 1.00 72.31 466 ASP A CA 1
ATOM 3459 C C . ASP A 1 466 ? -12.402 -2.842 6.741 1.00 72.31 466 ASP A C 1
ATOM 3461 O O . ASP A 1 466 ? -12.332 -3.961 7.245 1.00 72.31 466 ASP A O 1
ATOM 3465 N N . GLY A 1 467 ? -13.572 -2.292 6.393 1.00 69.31 467 GLY A N 1
ATOM 3466 C CA . GLY A 1 467 ? -14.877 -2.907 6.642 1.00 69.31 467 GLY A CA 1
ATOM 3467 C C . GLY A 1 467 ? -15.334 -2.851 8.103 1.00 69.31 467 GLY A C 1
ATOM 3468 O O . GLY A 1 467 ? -16.316 -3.511 8.437 1.00 69.31 467 GLY A O 1
ATOM 3469 N N . LEU A 1 468 ? -14.640 -2.092 8.960 1.00 69.62 468 LEU A N 1
ATOM 3470 C CA . LEU A 1 468 ? -14.928 -1.978 10.394 1.00 69.62 468 LEU A CA 1
ATOM 3471 C C . LEU A 1 468 ? -15.442 -0.595 10.794 1.00 69.62 468 LEU A C 1
ATOM 3473 O O . LEU A 1 468 ? -16.229 -0.495 11.734 1.00 69.62 468 LEU A O 1
ATOM 3477 N N . SER A 1 469 ? -14.986 0.461 10.116 1.00 64.94 469 SER A N 1
ATOM 3478 C CA . SER A 1 469 ? -15.363 1.839 10.440 1.00 64.94 469 SER A CA 1
ATOM 3479 C C . SER A 1 469 ? -16.449 2.381 9.510 1.00 64.94 469 SER A C 1
ATOM 3481 O O . SER A 1 469 ? -16.311 2.341 8.286 1.00 64.94 469 SER A O 1
ATOM 3483 N N . ASP A 1 470 ? -17.490 2.976 10.097 1.00 64.25 470 ASP A N 1
ATOM 3484 C CA . ASP A 1 470 ? -18.467 3.802 9.373 1.00 64.25 470 ASP A CA 1
ATOM 3485 C C . ASP A 1 470 ? -17.860 5.152 8.939 1.00 64.25 470 ASP A C 1
ATOM 3487 O O . ASP A 1 470 ? -18.379 5.810 8.034 1.00 64.25 470 ASP A O 1
ATOM 3491 N N . TYR A 1 471 ? -16.742 5.555 9.561 1.00 70.38 471 TYR A N 1
ATOM 3492 C CA . TYR A 1 471 ? -15.996 6.770 9.247 1.00 70.38 471 TYR A CA 1
ATOM 3493 C C . TYR A 1 471 ? -14.648 6.426 8.582 1.00 70.38 471 TYR A C 1
ATOM 3495 O O . TYR A 1 471 ? -13.697 6.020 9.260 1.00 70.38 471 TYR A O 1
ATOM 3503 N N . PRO A 1 472 ? -14.543 6.534 7.245 1.00 80.00 472 PRO A N 1
ATOM 3504 C CA . PRO A 1 472 ? -13.410 5.983 6.503 1.00 80.00 472 PRO A CA 1
ATOM 3505 C C . PRO A 1 472 ? -12.182 6.900 6.441 1.00 80.00 472 PRO A C 1
ATOM 3507 O O . PRO A 1 472 ? -11.122 6.426 6.045 1.00 80.00 472 PRO A O 1
ATOM 3510 N N . ASN A 1 473 ? -12.291 8.190 6.781 1.00 89.56 473 ASN A N 1
ATOM 3511 C CA . ASN A 1 473 ? -11.134 9.095 6.769 1.00 89.56 473 ASN A CA 1
ATOM 3512 C C . ASN A 1 473 ? -10.168 8.713 7.893 1.00 89.56 473 ASN A C 1
ATOM 3514 O O . ASN A 1 473 ? -10.614 8.402 8.992 1.00 89.56 473 ASN A O 1
ATOM 3518 N N . LEU A 1 474 ? -8.865 8.764 7.627 1.00 89.94 474 LEU A N 1
ATOM 3519 C CA . LEU A 1 474 ? -7.817 8.580 8.632 1.00 89.94 474 LEU A CA 1
ATOM 3520 C C . LEU A 1 474 ? -7.532 9.880 9.373 1.00 89.94 474 LEU A C 1
ATOM 3522 O O . LEU A 1 474 ? -7.419 9.874 10.597 1.00 89.94 474 LEU A O 1
ATOM 3526 N N . VAL A 1 475 ? -7.456 10.984 8.627 1.00 88.25 475 VAL A N 1
ATOM 3527 C CA . VAL A 1 475 ? -7.220 12.324 9.164 1.00 88.25 475 VAL A CA 1
ATOM 3528 C C . VAL A 1 475 ? -8.491 13.161 9.049 1.00 88.25 475 VAL A C 1
ATOM 3530 O O . VAL A 1 475 ? -9.209 13.086 8.051 1.00 88.25 475 VAL A O 1
ATOM 3533 N N . ASP A 1 476 ? -8.797 13.969 10.057 1.00 85.62 476 ASP A N 1
ATOM 3534 C CA . ASP A 1 476 ? -9.943 14.869 10.019 1.00 85.62 476 ASP A CA 1
ATOM 3535 C C . ASP A 1 476 ? -9.764 15.868 8.857 1.00 85.62 476 ASP A C 1
ATOM 3537 O O . ASP A 1 476 ? -8.801 16.641 8.852 1.00 85.62 476 ASP A O 1
ATOM 3541 N N . PRO A 1 477 ? -10.672 15.887 7.862 1.00 80.81 477 PRO A N 1
ATOM 3542 C CA . PRO A 1 477 ? -10.570 16.791 6.717 1.00 80.81 477 PRO A CA 1
ATOM 3543 C C . PRO A 1 477 ? -10.691 18.274 7.106 1.00 80.81 477 PRO A C 1
ATOM 3545 O O . PRO A 1 477 ? -10.392 19.151 6.299 1.00 80.81 477 PRO A O 1
ATOM 3548 N N . THR A 1 478 ? -11.134 18.581 8.325 1.00 81.56 478 THR A N 1
ATOM 3549 C CA . THR A 1 478 ? -11.202 19.941 8.871 1.00 81.56 478 THR A CA 1
ATOM 3550 C C . THR A 1 478 ? -9.948 20.336 9.657 1.00 81.56 478 THR A C 1
ATOM 3552 O O . THR A 1 478 ? -9.807 21.501 10.038 1.00 81.56 478 THR A O 1
ATOM 3555 N N . ASN A 1 479 ? -8.999 19.413 9.864 1.00 82.19 479 ASN A N 1
ATOM 3556 C CA . ASN A 1 479 ? -7.794 19.669 10.643 1.00 82.19 479 ASN A CA 1
ATOM 3557 C C . ASN A 1 479 ? -6.882 20.694 9.952 1.00 82.19 479 ASN A C 1
ATOM 3559 O O . ASN A 1 479 ? -6.282 20.424 8.913 1.00 82.19 479 ASN A O 1
ATOM 3563 N N . ALA A 1 480 ? -6.737 21.874 10.558 1.00 75.25 480 ALA A N 1
ATOM 3564 C CA . ALA A 1 480 ? -5.951 22.967 9.988 1.00 75.25 480 ALA A CA 1
ATOM 3565 C C . ALA A 1 480 ? -4.456 22.633 9.839 1.00 75.25 480 ALA A C 1
ATOM 3567 O O . ALA A 1 480 ? -3.834 23.081 8.884 1.00 75.25 480 ALA A O 1
ATOM 3568 N N . THR A 1 481 ? -3.873 21.843 10.747 1.00 73.56 481 THR A N 1
ATOM 3569 C CA . THR A 1 481 ? -2.449 21.470 10.690 1.00 73.56 481 THR A CA 1
ATOM 3570 C C . THR A 1 481 ? -2.167 20.552 9.507 1.00 73.56 481 THR A C 1
ATOM 3572 O O . THR A 1 481 ? -1.227 20.801 8.758 1.00 73.56 481 THR A O 1
ATOM 3575 N N . PHE A 1 482 ? -3.002 19.528 9.308 1.00 73.31 482 PHE A N 1
ATOM 3576 C CA . PHE A 1 482 ? -2.917 18.664 8.132 1.00 73.31 482 PHE A CA 1
ATOM 3577 C C . PHE A 1 482 ? -3.203 19.459 6.854 1.00 73.31 482 PHE A C 1
ATOM 3579 O O . PHE A 1 482 ? -2.412 19.437 5.918 1.00 73.31 482 PHE A O 1
ATOM 3586 N N . ASN A 1 483 ? -4.275 20.252 6.838 1.00 71.62 483 ASN A N 1
ATOM 3587 C CA . ASN A 1 483 ? -4.632 21.037 5.663 1.00 71.62 483 ASN A CA 1
ATOM 3588 C C . ASN A 1 483 ? -3.527 22.032 5.274 1.00 71.62 483 ASN A C 1
ATOM 3590 O O . ASN A 1 483 ? -3.196 22.132 4.102 1.00 71.62 483 ASN A O 1
ATOM 3594 N N . ASN A 1 484 ? -2.875 22.711 6.216 1.00 71.88 484 ASN A N 1
ATOM 3595 C CA . ASN A 1 484 ? -1.795 23.648 5.885 1.00 71.88 484 ASN A CA 1
ATOM 3596 C C . ASN A 1 484 ? -0.543 22.969 5.301 1.00 71.88 484 ASN A C 1
ATOM 3598 O O . ASN A 1 484 ? 0.197 23.626 4.578 1.00 71.88 484 ASN A O 1
ATOM 3602 N N . ALA A 1 485 ? -0.296 21.694 5.618 1.00 66.75 485 ALA A N 1
ATOM 3603 C CA . ALA A 1 485 ? 0.863 20.942 5.128 1.00 66.75 485 ALA A CA 1
ATOM 3604 C C . ALA A 1 485 ? 0.589 20.160 3.828 1.00 66.75 485 ALA A C 1
ATOM 3606 O O . ALA A 1 485 ? 1.533 19.762 3.158 1.00 66.75 485 ALA A O 1
ATOM 3607 N N . TYR A 1 486 ? -0.683 19.929 3.481 1.00 70.75 486 TYR A N 1
ATOM 3608 C CA . TYR A 1 486 ? -1.080 19.070 2.355 1.00 70.75 486 TYR A CA 1
ATOM 3609 C C . TYR A 1 486 ? -2.066 19.741 1.375 1.00 70.75 486 TYR A C 1
ATOM 3611 O O . TYR A 1 486 ? -2.518 19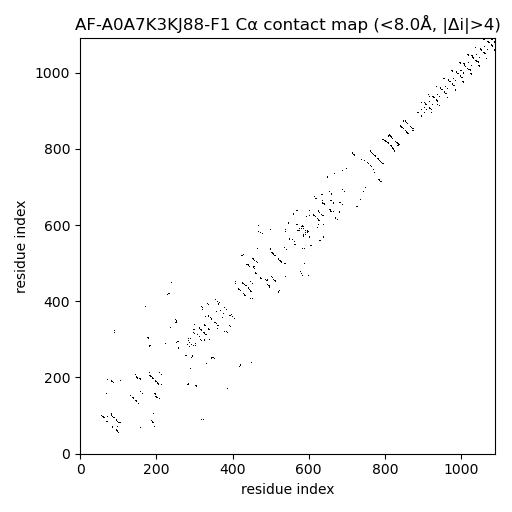.108 0.417 1.00 70.75 486 TYR A O 1
ATOM 3619 N N . THR A 1 487 ? -2.409 21.024 1.560 1.00 70.56 487 THR A N 1
ATOM 3620 C CA . THR A 1 487 ? -3.211 21.799 0.591 1.00 70.56 487 THR A CA 1
ATOM 3621 C C . THR A 1 487 ? -2.352 22.683 -0.309 1.00 70.56 487 THR A C 1
ATOM 3623 O O . THR A 1 487 ? -1.321 23.188 0.115 1.00 70.56 487 THR A O 1
ATOM 3626 N N . MET A 1 488 ? -2.836 22.850 -1.548 1.00 74.19 488 MET A N 1
ATOM 3627 C CA . MET A 1 488 ? -2.393 23.755 -2.619 1.00 74.19 488 MET A CA 1
ATOM 3628 C C . MET A 1 488 ? -1.002 24.377 -2.425 1.00 74.19 488 MET A C 1
ATOM 3630 O O . MET A 1 488 ? -0.879 25.537 -2.038 1.00 74.19 488 MET A O 1
ATOM 3634 N N . GLN A 1 489 ? 0.022 23.588 -2.736 1.00 79.56 489 GLN A N 1
ATOM 3635 C CA . GLN A 1 489 ? 1.436 23.946 -2.659 1.00 79.56 489 GLN A CA 1
ATOM 3636 C C . GLN A 1 489 ? 2.111 23.838 -4.031 1.00 79.56 489 GLN A C 1
ATOM 3638 O O . GLN A 1 489 ? 1.685 23.045 -4.869 1.00 79.56 489 GLN A O 1
ATOM 3643 N N . ASP A 1 490 ? 3.180 24.606 -4.245 1.00 73.19 490 ASP A N 1
ATOM 3644 C CA . ASP A 1 490 ? 3.923 24.636 -5.517 1.00 73.19 490 ASP A CA 1
ATOM 3645 C C . ASP A 1 490 ? 4.692 23.324 -5.777 1.00 73.19 490 ASP A C 1
ATOM 3647 O O . ASP A 1 490 ? 4.986 22.968 -6.917 1.00 73.19 490 ASP A O 1
ATOM 3651 N N . ALA A 1 491 ? 5.010 22.576 -4.714 1.00 74.56 491 ALA A N 1
ATOM 3652 C CA . ALA A 1 491 ? 5.720 21.303 -4.788 1.00 74.56 491 ALA A CA 1
ATOM 3653 C C . ALA A 1 491 ? 4.749 20.114 -4.767 1.00 74.56 491 ALA A C 1
ATOM 3655 O O . ALA A 1 491 ? 3.963 19.945 -3.837 1.00 74.56 491 ALA A O 1
ATOM 3656 N N . GLY A 1 492 ? 4.844 19.225 -5.750 1.00 76.38 492 GLY A N 1
ATOM 3657 C CA . GLY A 1 492 ? 4.017 18.022 -5.820 1.00 76.38 492 GLY A CA 1
ATOM 3658 C C . GLY A 1 492 ? 4.482 16.848 -4.953 1.00 76.38 492 GLY A C 1
ATOM 3659 O O . GLY A 1 492 ? 4.127 15.727 -5.273 1.00 76.38 492 GLY A O 1
ATOM 3660 N N . SER A 1 493 ? 5.283 17.048 -3.904 1.00 81.81 493 SER A N 1
ATOM 3661 C CA . SER A 1 493 ? 5.797 15.947 -3.069 1.00 81.81 493 SER A CA 1
ATOM 3662 C C . SER A 1 493 ? 5.016 15.809 -1.758 1.00 81.81 493 SER A C 1
ATOM 3664 O O . SER A 1 493 ? 4.838 16.796 -1.040 1.00 81.81 493 SER A O 1
ATOM 3666 N N . PHE A 1 494 ? 4.553 14.595 -1.446 1.00 84.94 494 PHE A N 1
ATOM 3667 C CA . PHE A 1 494 ? 3.751 14.282 -0.260 1.00 84.94 494 PHE A CA 1
ATOM 3668 C C . PHE A 1 494 ? 4.206 12.965 0.393 1.00 84.94 494 PHE A C 1
ATOM 3670 O O . PHE A 1 494 ? 3.938 11.902 -0.169 1.00 84.94 494 PHE A O 1
ATOM 3677 N N . PRO A 1 495 ? 4.837 12.987 1.578 1.00 86.62 495 PRO A N 1
ATOM 3678 C CA . PRO A 1 495 ? 5.112 11.768 2.331 1.00 86.62 495 PRO A CA 1
ATOM 3679 C C . PRO A 1 495 ? 3.834 11.242 2.999 1.00 86.62 495 PRO A C 1
ATOM 3681 O O . PRO A 1 495 ? 3.008 12.013 3.496 1.00 86.62 495 PRO A O 1
ATOM 3684 N N . PHE A 1 496 ? 3.661 9.923 3.028 1.00 88.56 496 PHE A N 1
ATOM 3685 C CA . PHE A 1 496 ? 2.596 9.279 3.791 1.00 88.56 496 PHE A CA 1
ATOM 3686 C C . PHE A 1 496 ? 3.037 7.923 4.350 1.00 88.56 496 PHE A C 1
ATOM 3688 O O . PHE A 1 496 ? 3.394 7.009 3.607 1.00 88.56 496 PHE A O 1
ATOM 3695 N N . GLU A 1 497 ? 2.950 7.779 5.670 1.00 91.06 497 GLU A N 1
ATOM 3696 C CA . GLU A 1 497 ? 3.264 6.543 6.384 1.00 91.06 497 GLU A CA 1
ATOM 3697 C C . GLU A 1 497 ? 2.056 5.594 6.436 1.00 91.06 497 GLU A C 1
ATOM 3699 O O . GLU A 1 497 ? 0.996 5.932 6.982 1.00 91.06 497 GLU A O 1
ATOM 3704 N N . PHE A 1 498 ? 2.234 4.359 5.962 1.00 92.44 498 PHE A N 1
ATOM 3705 C CA . PHE A 1 498 ? 1.243 3.293 6.105 1.00 92.44 498 PHE A CA 1
ATOM 3706 C C . PHE A 1 498 ? 1.505 2.449 7.360 1.00 92.44 498 PHE A C 1
ATOM 3708 O O . PHE A 1 498 ? 2.539 1.803 7.495 1.00 92.44 498 PHE A O 1
ATOM 3715 N N . THR A 1 499 ? 0.536 2.384 8.266 1.00 92.44 499 THR A N 1
ATOM 3716 C CA . THR A 1 499 ? 0.689 1.801 9.618 1.00 92.44 499 THR A CA 1
ATOM 3717 C C . THR A 1 499 ? -0.080 0.496 9.836 1.00 92.44 499 THR A C 1
ATOM 3719 O O . THR A 1 499 ? 0.171 -0.237 10.803 1.00 92.44 499 THR A O 1
ATOM 3722 N N . VAL A 1 500 ? -1.014 0.166 8.937 1.00 92.69 500 VAL A N 1
ATOM 3723 C CA . VAL A 1 500 ? -1.812 -1.068 8.976 1.00 92.69 500 VAL A CA 1
ATOM 3724 C C . VAL A 1 500 ? -2.047 -1.629 7.580 1.00 92.69 500 VAL A C 1
ATOM 3726 O O . VAL A 1 500 ? -2.164 -0.904 6.599 1.00 92.69 500 VAL A O 1
ATOM 3729 N N . SER A 1 501 ? -2.184 -2.947 7.485 1.00 92.44 501 SER A N 1
ATOM 3730 C CA . SER A 1 501 ? -2.637 -3.595 6.257 1.00 92.44 501 SER A CA 1
ATOM 3731 C C . SER A 1 501 ? -4.093 -3.247 5.978 1.00 92.44 501 SER A C 1
ATOM 3733 O O . SER A 1 501 ? -4.944 -3.304 6.871 1.00 92.44 501 SER A O 1
ATOM 3735 N N . GLY A 1 502 ? -4.398 -2.935 4.726 1.00 90.38 502 GLY A N 1
ATOM 3736 C CA . GLY A 1 502 ? -5.724 -2.508 4.312 1.00 90.38 502 GLY A CA 1
ATOM 3737 C C . GLY A 1 502 ? -5.718 -1.846 2.944 1.00 90.38 502 GLY A C 1
ATOM 3738 O O . GLY A 1 502 ? -4.686 -1.749 2.280 1.00 90.38 502 GLY A O 1
ATOM 3739 N N . THR A 1 503 ? -6.900 -1.408 2.510 1.00 91.38 503 THR A N 1
ATOM 3740 C CA . THR A 1 503 ? -7.042 -0.665 1.255 1.00 91.38 503 THR A CA 1
ATOM 3741 C C . THR A 1 503 ? -7.194 0.817 1.545 1.00 91.38 503 THR A C 1
ATOM 3743 O O . THR A 1 503 ? -8.189 1.250 2.127 1.00 91.38 503 THR A O 1
ATOM 3746 N N . TYR A 1 504 ? -6.214 1.584 1.098 1.00 92.69 504 TYR A N 1
ATOM 3747 C CA . TYR A 1 504 ? -6.151 3.025 1.211 1.00 92.69 504 TYR A CA 1
ATOM 3748 C C . TYR A 1 504 ? -6.718 3.671 -0.048 1.00 92.69 504 TYR A C 1
ATOM 3750 O O . TYR A 1 504 ? -6.453 3.226 -1.168 1.00 92.69 504 TYR A O 1
ATOM 3758 N N . ARG A 1 505 ? -7.497 4.737 0.127 1.00 91.75 505 ARG A N 1
ATOM 3759 C CA . ARG A 1 505 ? -7.867 5.642 -0.960 1.00 91.75 505 ARG A CA 1
ATOM 3760 C C . ARG A 1 505 ? -7.201 6.981 -0.720 1.00 91.75 505 ARG A C 1
ATOM 3762 O O . ARG A 1 505 ? -7.460 7.618 0.297 1.00 91.75 505 ARG A O 1
ATOM 3769 N N . LEU A 1 506 ? -6.359 7.383 -1.661 1.00 92.88 506 LEU A N 1
ATOM 3770 C CA . LEU A 1 506 ? -5.671 8.669 -1.651 1.00 92.88 506 LEU A CA 1
ATOM 3771 C C . LEU A 1 506 ? -6.153 9.481 -2.847 1.00 92.88 506 LEU A C 1
ATOM 3773 O O . LEU A 1 506 ? -6.483 8.917 -3.896 1.00 92.88 506 LEU A O 1
ATOM 3777 N N . ARG A 1 507 ? -6.184 10.804 -2.712 1.00 91.50 507 ARG A N 1
ATOM 3778 C CA . ARG A 1 507 ? -6.518 11.689 -3.825 1.00 91.50 507 ARG A CA 1
ATOM 3779 C C . ARG A 1 507 ? -5.547 12.847 -3.886 1.00 91.50 507 ARG A C 1
ATOM 3781 O O . ARG A 1 507 ? -5.482 13.645 -2.957 1.00 91.50 507 ARG A O 1
ATOM 3788 N N . ILE A 1 508 ? -4.874 12.966 -5.024 1.00 91.75 508 ILE A N 1
ATOM 3789 C CA . ILE A 1 508 ? -4.005 14.097 -5.335 1.00 91.75 508 ILE A CA 1
ATOM 3790 C C . ILE A 1 508 ? -4.680 14.951 -6.401 1.00 91.75 508 ILE A C 1
ATOM 3792 O O . ILE A 1 508 ? -5.290 14.422 -7.332 1.00 91.75 508 ILE A O 1
ATOM 3796 N N . THR A 1 509 ? -4.634 16.270 -6.240 1.00 90.81 509 THR A N 1
ATOM 3797 C CA . THR A 1 509 ? -5.230 17.230 -7.175 1.00 90.81 509 THR A CA 1
ATOM 3798 C C . THR A 1 509 ? -4.215 18.275 -7.589 1.00 90.81 509 THR A C 1
ATOM 3800 O O . THR A 1 509 ? -3.580 18.882 -6.735 1.00 90.81 509 THR A O 1
ATOM 3803 N N . LEU A 1 510 ? -4.137 18.490 -8.894 1.00 88.69 510 LEU A N 1
ATOM 3804 C CA . LEU A 1 510 ? -3.439 19.568 -9.570 1.00 88.69 510 LEU A CA 1
ATOM 3805 C C . LEU A 1 510 ? -4.426 20.689 -9.902 1.00 88.69 510 LEU A C 1
ATOM 3807 O O . LEU A 1 510 ? -5.542 20.417 -10.351 1.00 88.69 510 LEU A O 1
ATOM 3811 N N . GLN A 1 511 ? -3.997 21.933 -9.746 1.00 87.56 511 GLN A N 1
ATOM 3812 C CA . GLN A 1 511 ? -4.710 23.140 -10.141 1.00 87.56 511 GLN A CA 1
ATOM 3813 C C . GLN A 1 511 ? -3.787 24.044 -10.956 1.00 87.56 511 GLN A C 1
ATOM 3815 O O . GLN A 1 511 ? -2.691 24.331 -10.503 1.00 87.56 511 GLN A O 1
ATOM 3820 N N . ASP A 1 512 ? -4.248 24.543 -12.103 1.00 83.81 512 ASP A N 1
ATOM 3821 C CA . ASP A 1 512 ? -3.549 25.584 -12.868 1.00 83.81 512 ASP A CA 1
ATOM 3822 C C . ASP A 1 512 ? -4.164 26.968 -12.591 1.00 83.81 512 ASP A C 1
ATOM 3824 O O . ASP A 1 512 ? -5.321 27.246 -12.935 1.00 83.81 512 ASP A O 1
ATOM 3828 N N . ASN A 1 513 ? -3.388 27.841 -11.951 1.00 77.06 513 ASN A N 1
ATOM 3829 C CA . ASN A 1 513 ? -3.788 29.182 -11.531 1.00 77.06 513 ASN A CA 1
ATOM 3830 C C . ASN A 1 513 ? -3.799 30.215 -12.664 1.00 77.06 513 ASN A C 1
ATOM 3832 O O . ASN A 1 513 ? -4.532 31.205 -12.574 1.00 77.06 513 ASN A O 1
ATOM 3836 N N . LEU A 1 514 ? -3.034 30.008 -13.740 1.00 70.06 514 LEU A N 1
ATOM 3837 C CA . LEU A 1 514 ? -2.939 30.969 -14.844 1.00 70.06 514 LEU A CA 1
ATOM 3838 C C . LEU A 1 514 ? -4.072 30.818 -15.865 1.00 70.06 514 LEU A C 1
ATOM 3840 O O . LEU A 1 514 ? -4.269 31.706 -16.708 1.00 70.06 514 LEU A O 1
ATOM 3844 N N . TYR A 1 515 ? -4.870 29.745 -15.791 1.00 67.69 515 TYR A N 1
ATOM 3845 C CA . TYR A 1 515 ? -5.939 29.467 -16.762 1.00 67.69 515 TYR A CA 1
ATOM 3846 C C . TYR A 1 515 ? -7.007 30.581 -16.868 1.00 67.69 515 TYR A C 1
ATOM 3848 O O . TYR A 1 515 ? -7.663 30.703 -17.901 1.00 67.69 515 TYR A O 1
ATOM 3856 N N . GLY A 1 516 ? -7.044 31.522 -15.919 1.00 56.19 516 GLY A N 1
ATOM 3857 C CA . GLY A 1 516 ? -7.352 32.929 -16.213 1.00 56.19 516 GLY A CA 1
ATOM 3858 C C . GLY A 1 516 ? -8.773 33.421 -15.934 1.00 56.19 516 GLY A C 1
ATOM 3859 O O . GLY A 1 516 ? -8.939 34.627 -15.831 1.00 56.19 516 GLY A O 1
ATOM 3860 N N . ASP A 1 517 ? -9.767 32.558 -15.715 1.00 55.00 517 ASP A N 1
ATOM 3861 C CA . ASP A 1 517 ? -11.085 32.954 -15.195 1.00 55.00 517 ASP A CA 1
ATOM 3862 C C . ASP A 1 517 ? -11.661 31.838 -14.316 1.00 55.00 517 ASP A C 1
ATOM 3864 O O . ASP A 1 517 ? -11.533 30.655 -14.628 1.00 55.00 517 ASP A O 1
ATOM 3868 N N . ARG A 1 518 ? -12.287 32.193 -13.185 1.00 54.62 518 ARG A N 1
ATOM 3869 C CA . ARG A 1 518 ? -12.895 31.199 -12.287 1.00 54.62 518 ARG A CA 1
ATOM 3870 C C . ARG A 1 518 ? -14.019 30.435 -13.016 1.00 54.62 518 ARG A C 1
ATOM 3872 O O . ARG A 1 518 ? -14.885 31.087 -13.601 1.00 54.62 518 ARG A O 1
ATOM 3879 N N . PRO A 1 519 ? -14.097 29.097 -12.875 1.00 54.16 519 PRO A N 1
ATOM 3880 C CA . PRO A 1 519 ? -13.275 28.260 -11.997 1.00 54.16 519 PRO A CA 1
ATOM 3881 C C . PRO A 1 519 ? -11.914 27.880 -12.606 1.00 54.16 519 PRO A C 1
ATOM 3883 O O . PRO A 1 519 ? -11.819 27.530 -13.777 1.00 54.16 519 PRO A O 1
ATOM 3886 N N . VAL A 1 520 ? -10.881 27.908 -11.756 1.00 69.62 520 VAL A N 1
ATOM 3887 C CA . VAL A 1 520 ? -9.545 27.347 -12.025 1.00 69.62 520 VAL A CA 1
ATOM 3888 C C . VAL A 1 520 ? -9.657 25.901 -12.515 1.00 69.62 520 VAL A C 1
ATOM 3890 O O . VAL A 1 520 ? -10.499 25.138 -12.032 1.00 69.62 520 VAL A O 1
ATOM 3893 N N . LYS A 1 521 ? -8.830 25.530 -13.493 1.00 80.12 521 LYS A N 1
ATOM 3894 C CA . LYS A 1 521 ? -8.850 24.197 -14.100 1.00 80.12 521 LYS A CA 1
ATOM 3895 C C . LYS A 1 521 ? -8.086 23.220 -13.209 1.00 80.12 521 LYS A C 1
ATOM 3897 O O . LYS A 1 521 ? -6.993 23.546 -12.752 1.00 80.12 521 LYS A O 1
ATOM 3902 N N . THR A 1 522 ? -8.665 22.049 -12.942 1.00 87.56 522 THR A N 1
ATOM 3903 C CA . THR A 1 522 ? -8.075 21.044 -12.048 1.00 87.56 522 THR A CA 1
ATOM 3904 C C . THR A 1 522 ? -8.088 19.649 -12.658 1.00 87.56 522 THR A C 1
ATOM 3906 O O . THR A 1 522 ? -9.045 19.267 -13.331 1.00 87.56 522 THR A O 1
ATOM 3909 N N . ALA A 1 523 ? -7.038 18.877 -12.383 1.00 86.69 523 ALA A N 1
ATOM 3910 C CA . ALA A 1 523 ? -6.948 17.447 -12.667 1.00 86.69 523 ALA A CA 1
ATOM 3911 C C . ALA A 1 523 ? -6.761 16.692 -11.341 1.00 86.69 523 ALA A C 1
ATOM 3913 O O . ALA A 1 523 ? -6.053 17.161 -10.453 1.00 86.69 523 ALA A O 1
ATOM 3914 N N . SER A 1 524 ? -7.410 15.539 -11.165 1.00 91.06 524 SER A N 1
ATOM 3915 C CA . SER A 1 524 ? -7.299 14.740 -9.936 1.00 91.06 524 SER A CA 1
ATOM 3916 C C . SER A 1 524 ? -7.017 13.277 -10.246 1.00 91.06 524 SER A C 1
ATOM 3918 O O . SER A 1 524 ? -7.718 12.671 -11.056 1.00 91.06 524 SER A O 1
ATOM 3920 N N . SER A 1 525 ? -6.105 12.681 -9.482 1.00 88.88 525 SER A N 1
ATOM 3921 C CA . SER A 1 525 ? -5.829 11.248 -9.499 1.00 88.88 525 SER A CA 1
ATOM 3922 C C . SER A 1 525 ? -6.314 10.604 -8.199 1.00 88.88 525 SER A C 1
ATOM 3924 O O . SER A 1 525 ? -5.937 11.025 -7.104 1.00 88.88 525 SER A O 1
ATOM 3926 N N . ASN A 1 526 ? -7.181 9.592 -8.319 1.00 90.06 526 ASN A N 1
ATOM 3927 C CA . ASN A 1 526 ? -7.642 8.770 -7.196 1.00 90.06 526 ASN A CA 1
ATOM 3928 C C . ASN A 1 526 ? -6.829 7.477 -7.158 1.00 90.06 526 ASN A C 1
ATOM 3930 O O . ASN A 1 526 ? -6.957 6.642 -8.057 1.00 90.06 526 ASN A O 1
ATOM 3934 N N . LEU A 1 527 ? -6.024 7.282 -6.124 1.00 90.69 527 LEU A N 1
ATOM 3935 C CA . LEU A 1 527 ? -5.229 6.078 -5.911 1.00 90.69 527 LEU A CA 1
ATOM 3936 C C . LEU A 1 527 ? -6.001 5.126 -4.998 1.00 90.69 527 LEU A C 1
ATOM 3938 O O . LEU A 1 527 ? -6.517 5.541 -3.963 1.00 90.69 527 LEU A O 1
ATOM 3942 N N . VAL A 1 528 ? -6.084 3.853 -5.385 1.00 91.06 528 VAL A N 1
ATOM 3943 C CA . VAL A 1 528 ? -6.607 2.776 -4.535 1.00 91.06 528 VAL A CA 1
ATOM 3944 C C . VAL A 1 528 ? -5.454 1.812 -4.322 1.00 91.06 528 VAL A C 1
ATOM 3946 O O . VAL A 1 528 ? -5.075 1.100 -5.247 1.00 91.06 528 VAL A O 1
ATOM 3949 N N . LEU A 1 529 ? -4.864 1.862 -3.134 1.00 91.75 529 LEU A N 1
ATOM 3950 C CA . LEU A 1 529 ? -3.607 1.199 -2.804 1.00 91.75 529 LEU A CA 1
ATOM 3951 C C . LEU A 1 529 ? -3.863 0.152 -1.727 1.00 91.75 529 LEU A C 1
ATOM 3953 O O . LEU A 1 529 ? -4.530 0.442 -0.738 1.00 91.75 529 LEU A O 1
ATOM 3957 N N . THR A 1 530 ? -3.347 -1.061 -1.899 1.00 91.44 530 THR A N 1
ATOM 3958 C CA . THR A 1 530 ? -3.525 -2.136 -0.917 1.00 91.44 530 THR A CA 1
ATOM 3959 C C . THR A 1 530 ? -2.184 -2.492 -0.297 1.00 91.44 530 THR A C 1
ATOM 3961 O O . THR A 1 530 ? -1.311 -3.020 -0.983 1.00 91.44 530 THR A O 1
ATOM 3964 N N . LEU A 1 531 ? -2.043 -2.246 1.007 1.00 90.75 531 LEU A N 1
ATOM 3965 C CA . LEU A 1 531 ? -0.909 -2.728 1.789 1.00 90.75 531 LEU A CA 1
ATOM 3966 C C . LEU A 1 531 ? -1.260 -4.088 2.399 1.00 90.75 531 LEU A C 1
ATOM 3968 O O . LEU A 1 531 ? -2.241 -4.205 3.134 1.00 90.75 531 LEU A O 1
ATOM 3972 N N . ASN A 1 532 ? -0.429 -5.093 2.125 1.00 89.00 532 ASN A N 1
ATOM 3973 C CA . ASN A 1 532 ? -0.502 -6.422 2.729 1.00 89.00 532 ASN A CA 1
ATOM 3974 C C . ASN A 1 532 ? 0.836 -6.733 3.409 1.00 89.00 532 ASN A C 1
ATOM 3976 O O . ASN A 1 532 ? 1.718 -7.341 2.806 1.00 89.00 532 ASN A O 1
ATOM 3980 N N . SER A 1 533 ? 0.990 -6.304 4.661 1.00 85.88 533 SER A N 1
ATOM 3981 C CA . SER A 1 533 ? 2.205 -6.492 5.455 1.00 85.88 533 SER A CA 1
ATOM 3982 C C . SER A 1 533 ? 1.918 -7.278 6.733 1.00 85.88 533 SER A C 1
ATOM 3984 O O . SER A 1 533 ? 1.026 -6.945 7.513 1.00 85.88 533 SER A O 1
ATOM 3986 N N . ALA A 1 534 ? 2.709 -8.322 6.979 1.00 79.81 534 ALA A N 1
ATOM 3987 C CA . ALA A 1 534 ? 2.646 -9.065 8.236 1.00 79.81 534 ALA A CA 1
ATOM 3988 C C . ALA A 1 534 ? 3.138 -8.228 9.433 1.00 79.81 534 ALA A C 1
ATOM 3990 O O . ALA A 1 534 ? 2.691 -8.454 10.556 1.00 79.81 534 ALA A O 1
ATOM 3991 N N . GLU A 1 535 ? 4.030 -7.265 9.189 1.00 84.31 535 GLU A N 1
ATOM 3992 C CA . GLU A 1 535 ? 4.617 -6.381 10.206 1.00 84.31 535 GLU A CA 1
ATOM 3993 C C . GLU A 1 535 ? 3.640 -5.278 10.635 1.00 84.31 535 GLU A C 1
ATOM 3995 O O . GLU A 1 535 ? 3.642 -4.852 11.788 1.00 84.31 535 GLU A O 1
ATOM 4000 N N . ALA A 1 536 ? 2.733 -4.883 9.737 1.00 88.81 536 ALA A N 1
ATOM 4001 C CA . ALA A 1 536 ? 1.640 -3.957 10.008 1.00 88.81 536 ALA A CA 1
ATOM 4002 C C . ALA A 1 536 ? 0.285 -4.664 9.837 1.00 88.81 536 ALA A C 1
ATOM 4004 O O . ALA A 1 536 ? -0.356 -4.536 8.791 1.00 88.81 536 ALA A O 1
ATOM 4005 N N . PRO A 1 537 ? -0.196 -5.422 10.839 1.00 92.19 537 PRO A N 1
ATOM 4006 C CA . PRO A 1 537 ? -1.484 -6.102 10.749 1.00 92.19 537 PRO A CA 1
ATOM 4007 C C . PRO A 1 537 ? -2.643 -5.109 10.597 1.00 92.19 537 PRO A C 1
ATOM 4009 O O . PRO A 1 537 ? -2.580 -3.975 11.079 1.00 92.19 537 PRO A O 1
ATOM 4012 N N . SER A 1 538 ? -3.718 -5.561 9.944 1.00 93.50 538 SER A N 1
ATOM 4013 C CA . SER A 1 538 ? -4.957 -4.791 9.796 1.00 93.50 538 SER A CA 1
ATOM 4014 C C . SER A 1 538 ? -5.598 -4.470 11.147 1.00 93.50 538 SER A C 1
ATOM 4016 O O . SER A 1 538 ? -5.373 -5.170 12.139 1.00 93.50 538 SER A O 1
ATOM 4018 N N . VAL A 1 539 ? -6.464 -3.454 11.174 1.00 93.25 539 VAL A N 1
ATOM 4019 C CA . VAL A 1 539 ? -7.239 -3.080 12.370 1.00 93.25 539 VAL A CA 1
ATOM 4020 C C . VAL A 1 539 ? -8.021 -4.281 12.921 1.00 93.25 539 VAL A C 1
ATOM 4022 O O . VAL A 1 539 ? -7.955 -4.551 14.117 1.00 93.25 539 VAL A O 1
ATOM 4025 N N . ALA A 1 540 ? -8.653 -5.087 12.057 1.00 92.75 540 ALA A N 1
ATOM 4026 C CA . ALA A 1 540 ? -9.357 -6.315 12.457 1.00 92.75 540 ALA A CA 1
ATOM 4027 C C . ALA A 1 540 ? -8.445 -7.297 13.204 1.00 92.75 540 ALA A C 1
ATOM 4029 O O . ALA A 1 540 ? -8.813 -7.823 14.255 1.00 92.75 540 ALA A O 1
ATOM 4030 N N . ASN A 1 541 ? -7.246 -7.538 12.668 1.00 93.94 541 ASN A N 1
ATOM 4031 C CA . ASN A 1 541 ? -6.294 -8.470 13.261 1.00 93.94 541 ASN A CA 1
ATOM 4032 C C . ASN A 1 541 ? -5.745 -7.939 14.588 1.00 93.94 541 ASN A C 1
ATOM 4034 O O . ASN A 1 541 ? -5.576 -8.715 15.528 1.00 93.94 541 ASN A O 1
ATOM 4038 N N . ARG A 1 542 ? -5.520 -6.623 14.693 1.00 95.00 542 ARG A N 1
ATOM 4039 C CA . ARG A 1 542 ? -5.146 -5.967 15.954 1.00 95.00 542 ARG A CA 1
ATOM 4040 C C . ARG A 1 542 ? -6.248 -6.133 16.997 1.00 95.00 542 ARG A C 1
ATOM 4042 O O . ARG A 1 542 ? -5.964 -6.611 18.092 1.00 95.00 542 ARG A O 1
ATOM 4049 N N . CYS A 1 543 ? -7.506 -5.860 16.643 1.00 95.62 543 CYS A N 1
ATOM 4050 C CA . CYS A 1 543 ? -8.641 -6.075 17.540 1.00 95.62 543 CYS A CA 1
ATOM 4051 C C . CYS A 1 543 ? -8.753 -7.535 17.993 1.00 95.62 543 CYS A C 1
ATOM 4053 O O . CYS A 1 543 ? -8.925 -7.789 19.181 1.00 95.62 543 CYS A O 1
ATOM 4055 N N . ALA A 1 544 ? -8.606 -8.499 17.080 1.00 95.69 544 ALA A N 1
ATOM 4056 C CA . ALA A 1 544 ? -8.643 -9.921 17.418 1.00 95.69 544 ALA A CA 1
ATOM 4057 C C . ALA A 1 544 ? -7.506 -10.323 18.375 1.00 95.69 544 ALA A C 1
ATOM 4059 O O . ALA A 1 544 ? -7.734 -11.075 19.324 1.00 95.69 544 ALA A O 1
ATOM 4060 N N . ALA A 1 545 ? -6.295 -9.800 18.162 1.00 96.69 545 ALA A N 1
ATOM 4061 C CA . ALA A 1 545 ? -5.152 -10.054 19.033 1.00 96.69 545 ALA A CA 1
ATOM 4062 C C . ALA A 1 545 ? -5.363 -9.470 20.439 1.00 96.69 545 ALA A C 1
ATOM 4064 O O . ALA A 1 545 ? -5.146 -10.167 21.430 1.00 96.69 545 ALA A O 1
ATOM 4065 N N . ILE A 1 546 ? -5.839 -8.227 20.536 1.00 97.81 546 ILE A N 1
ATOM 4066 C CA . ILE A 1 546 ? -6.127 -7.561 21.815 1.00 97.81 546 ILE A CA 1
ATOM 4067 C C . ILE A 1 546 ? -7.285 -8.264 22.542 1.00 97.81 546 ILE A C 1
ATOM 4069 O O . ILE A 1 546 ? -7.191 -8.546 23.734 1.00 97.81 546 ILE A O 1
ATOM 4073 N N . ALA A 1 547 ? -8.345 -8.654 21.830 1.00 96.50 547 ALA A N 1
ATOM 4074 C CA . ALA A 1 547 ? -9.454 -9.428 22.393 1.00 96.50 547 ALA A CA 1
ATOM 4075 C C . ALA A 1 547 ? -9.002 -10.803 22.920 1.00 96.50 547 ALA A C 1
ATOM 4077 O O . ALA A 1 547 ? -9.478 -11.268 23.961 1.00 96.50 547 ALA A O 1
ATOM 4078 N N . ALA A 1 548 ? -8.061 -11.463 22.239 1.00 96.50 548 ALA A N 1
ATOM 4079 C CA . ALA A 1 548 ? -7.463 -12.703 22.726 1.00 96.50 548 ALA A CA 1
ATOM 4080 C C . ALA A 1 548 ? -6.645 -12.477 24.009 1.00 96.50 548 ALA A C 1
ATOM 4082 O O . ALA A 1 548 ? -6.750 -13.277 24.940 1.00 96.50 548 ALA A O 1
ATOM 4083 N N . GLN A 1 549 ? -5.886 -11.378 24.093 1.00 97.38 549 GLN A N 1
ATOM 4084 C CA . GLN A 1 549 ? -5.149 -10.993 25.305 1.00 97.38 549 GLN A CA 1
ATOM 4085 C C . GLN A 1 549 ? -6.090 -10.695 26.480 1.00 97.38 549 GLN A C 1
ATOM 4087 O O . GLN A 1 549 ? -5.855 -11.187 27.585 1.00 97.38 549 GLN A O 1
ATOM 4092 N N . CYS A 1 550 ? -7.184 -9.970 26.233 1.00 97.12 550 CYS A N 1
ATOM 4093 C CA . CYS A 1 550 ? -8.233 -9.698 27.216 1.00 97.12 550 CYS A CA 1
ATOM 4094 C C . CYS A 1 550 ? -8.789 -11.003 27.809 1.00 97.12 550 CYS A C 1
ATOM 4096 O O . CYS A 1 550 ? -8.737 -11.234 29.018 1.00 97.12 550 CYS A O 1
ATOM 4098 N N . ASN A 1 551 ? -9.244 -11.915 26.943 1.00 94.81 551 ASN A N 1
ATOM 4099 C CA . ASN A 1 551 ? -9.816 -13.191 27.370 1.00 94.81 551 ASN A CA 1
ATOM 4100 C C . ASN A 1 551 ? -8.797 -14.087 28.092 1.00 94.81 551 ASN A C 1
ATOM 4102 O O . ASN A 1 551 ? -9.150 -14.762 29.061 1.00 94.81 551 ASN A O 1
ATOM 4106 N N . ALA A 1 552 ? -7.536 -14.090 27.651 1.00 93.88 552 ALA A N 1
ATOM 4107 C CA . ALA A 1 552 ? -6.471 -14.839 28.312 1.00 93.88 552 ALA A CA 1
ATOM 4108 C C . ALA A 1 552 ? -6.156 -14.290 29.713 1.00 93.88 552 ALA A C 1
ATOM 4110 O O . ALA A 1 552 ? -5.878 -15.073 30.621 1.00 93.88 552 ALA A O 1
ATOM 4111 N N . SER A 1 553 ? -6.236 -12.968 29.892 1.00 94.69 553 SER A N 1
ATOM 4112 C CA . SER A 1 553 ? -5.944 -12.297 31.164 1.00 94.69 553 SER A CA 1
ATOM 4113 C C . SER A 1 553 ? -7.037 -12.515 32.214 1.00 94.69 553 SER A C 1
ATOM 4115 O O . SER A 1 553 ? -6.725 -12.684 33.390 1.00 94.69 553 SER A O 1
ATOM 4117 N N . LEU A 1 554 ? -8.309 -12.541 31.803 1.00 91.44 554 LEU A N 1
ATOM 4118 C CA . LEU A 1 554 ? -9.456 -12.613 32.722 1.00 91.44 554 LEU A CA 1
ATOM 4119 C C . LEU A 1 554 ? -9.967 -14.046 32.973 1.00 91.44 554 LEU A C 1
ATOM 4121 O O . LEU A 1 554 ? -10.583 -14.325 34.003 1.00 91.44 554 LEU A O 1
ATOM 4125 N N . GLY A 1 555 ? -9.703 -14.980 32.054 1.00 84.69 555 GLY A N 1
ATOM 4126 C CA . GLY A 1 555 ? -10.139 -16.374 32.158 1.00 84.69 555 GLY A CA 1
ATOM 4127 C C . GLY A 1 555 ? -11.617 -16.612 31.802 1.00 84.69 555 GLY A C 1
ATOM 4128 O O . GLY A 1 555 ? -12.378 -15.706 31.472 1.00 84.69 555 GLY A O 1
ATOM 4129 N N . ALA A 1 556 ? -12.045 -17.880 31.849 1.00 81.88 556 ALA A N 1
ATOM 4130 C CA . ALA A 1 556 ? -13.323 -18.325 31.271 1.00 81.88 556 ALA A CA 1
ATOM 4131 C C . ALA A 1 556 ? -14.594 -17.808 31.979 1.00 81.88 556 ALA A C 1
ATOM 4133 O O . ALA A 1 556 ? -15.670 -17.854 31.390 1.00 81.88 556 ALA A O 1
ATOM 4134 N N . ASN A 1 557 ? -14.481 -17.331 33.221 1.00 86.31 557 ASN A N 1
ATOM 4135 C CA . ASN A 1 557 ? -15.618 -16.874 34.030 1.00 86.31 557 ASN A CA 1
ATOM 4136 C C . ASN A 1 557 ? -15.780 -15.345 34.043 1.00 86.31 557 ASN A C 1
ATOM 4138 O O . ASN A 1 557 ? -16.590 -14.843 34.818 1.00 86.31 557 ASN A O 1
ATOM 4142 N N . ALA A 1 558 ? -15.009 -14.619 33.227 1.00 90.88 558 ALA A N 1
ATOM 4143 C CA . ALA A 1 558 ? -15.098 -13.167 33.134 1.00 90.88 558 ALA A CA 1
ATOM 4144 C C . ALA A 1 558 ? -16.489 -12.722 32.653 1.00 90.88 558 ALA A C 1
ATOM 4146 O O . ALA A 1 558 ? -17.047 -13.302 31.711 1.00 90.88 558 ALA A O 1
ATOM 4147 N N . THR A 1 559 ? -17.026 -11.694 33.301 1.00 94.19 559 THR A N 1
ATOM 4148 C CA . THR A 1 559 ? -18.290 -11.025 32.956 1.00 94.19 559 THR A CA 1
ATOM 4149 C C . THR A 1 559 ? -18.102 -10.031 31.809 1.00 94.19 559 THR A C 1
ATOM 4151 O O . THR A 1 559 ? -16.970 -9.771 31.386 1.00 94.19 559 THR A O 1
ATOM 4154 N N . ASP A 1 560 ? -19.195 -9.471 31.284 1.00 96.50 560 ASP A N 1
ATOM 4155 C CA . ASP A 1 560 ? -19.100 -8.425 30.256 1.00 96.50 560 ASP A CA 1
ATOM 4156 C C . ASP A 1 560 ? -18.400 -7.179 30.811 1.00 96.50 560 ASP A C 1
ATOM 4158 O O . ASP A 1 560 ? -17.540 -6.607 30.143 1.00 96.50 560 ASP A O 1
ATOM 4162 N N . PHE A 1 561 ? -18.690 -6.820 32.066 1.00 96.88 561 PHE A N 1
ATOM 4163 C CA . PHE A 1 561 ? -18.011 -5.739 32.783 1.00 96.88 561 PHE A CA 1
ATOM 4164 C C . PHE A 1 561 ? -16.497 -5.950 32.858 1.00 96.88 561 PHE A C 1
ATOM 4166 O O . PHE A 1 561 ? -15.748 -5.038 32.521 1.00 96.88 561 PHE A O 1
ATOM 4173 N N . ASP A 1 562 ? -16.038 -7.151 33.232 1.00 96.25 562 ASP A N 1
ATOM 4174 C CA . ASP A 1 562 ? -14.600 -7.427 33.369 1.00 96.25 562 ASP A CA 1
ATOM 4175 C C . ASP A 1 562 ? -13.866 -7.220 32.035 1.00 96.25 562 ASP A C 1
ATOM 4177 O O . ASP A 1 562 ? -12.785 -6.632 31.992 1.00 96.25 562 ASP A O 1
ATOM 4181 N N . ARG A 1 563 ? -14.467 -7.674 30.924 1.00 97.75 563 ARG A N 1
ATOM 4182 C CA . ARG A 1 563 ? -13.890 -7.509 29.581 1.00 97.75 563 ARG A CA 1
ATOM 4183 C C . ARG A 1 563 ? -13.931 -6.059 29.116 1.00 97.75 563 ARG A C 1
ATOM 4185 O O . ARG A 1 563 ? -12.944 -5.573 28.569 1.00 97.75 563 ARG A O 1
ATOM 4192 N N . ALA A 1 564 ? -15.056 -5.378 29.321 1.00 98.25 564 ALA A N 1
ATOM 4193 C CA . ALA A 1 564 ? -15.225 -3.989 28.918 1.00 98.25 564 ALA A CA 1
ATOM 4194 C C . ALA A 1 564 ? -14.261 -3.059 29.662 1.00 98.25 564 ALA A C 1
ATOM 4196 O O . ALA A 1 564 ? -13.659 -2.198 29.022 1.00 98.25 564 ALA A O 1
ATOM 4197 N N . LEU A 1 565 ? -14.072 -3.271 30.969 1.00 97.00 565 LEU A N 1
ATOM 4198 C CA . LEU A 1 565 ? -13.124 -2.521 31.792 1.00 97.00 565 LEU A CA 1
ATOM 4199 C C . LEU A 1 565 ? -11.677 -2.778 31.355 1.00 97.00 565 LEU A C 1
ATOM 4201 O O . LEU A 1 565 ? -10.920 -1.839 31.149 1.00 97.00 565 LEU A O 1
ATOM 4205 N N . TRP A 1 566 ? -11.303 -4.038 31.109 1.00 98.06 566 TRP A N 1
ATOM 4206 C CA . TRP A 1 566 ? -9.952 -4.365 30.639 1.00 98.06 566 TRP A CA 1
ATOM 4207 C C . TRP A 1 566 ? -9.622 -3.701 29.294 1.00 98.06 566 TRP A C 1
ATOM 4209 O O . TRP A 1 566 ? -8.527 -3.181 29.103 1.00 98.06 566 TRP A O 1
ATOM 4219 N N . LEU A 1 567 ? -10.567 -3.715 28.346 1.00 98.38 567 LEU A N 1
ATOM 4220 C CA . LEU A 1 567 ? -10.380 -3.098 27.028 1.00 98.38 567 LEU A CA 1
ATOM 4221 C C . LEU A 1 567 ? -10.380 -1.568 27.094 1.00 98.38 567 LEU A C 1
ATOM 4223 O O . LEU A 1 567 ? -9.684 -0.929 26.311 1.00 98.38 567 LEU A O 1
ATOM 4227 N N . HIS A 1 568 ? -11.153 -0.997 28.015 1.00 96.94 568 HIS A N 1
ATOM 4228 C CA . HIS A 1 568 ? -11.138 0.428 28.313 1.00 96.94 568 HIS A CA 1
ATOM 4229 C C . HIS A 1 568 ? -9.751 0.854 28.808 1.00 96.94 568 HIS A C 1
ATOM 4231 O O . HIS A 1 568 ? -9.126 1.729 28.212 1.00 96.94 568 HIS A O 1
ATOM 4237 N N . ASP A 1 569 ? -9.222 0.152 29.810 1.00 95.06 569 ASP A N 1
ATOM 4238 C CA . ASP A 1 569 ? -7.902 0.431 30.380 1.00 95.06 569 ASP A CA 1
ATOM 4239 C C . ASP A 1 569 ? -6.790 0.247 29.350 1.00 95.06 569 ASP A C 1
ATOM 4241 O O . ASP A 1 569 ? -5.886 1.076 29.265 1.00 95.06 569 ASP A O 1
ATOM 4245 N N . TYR A 1 570 ? -6.898 -0.783 28.502 1.00 96.31 570 TYR A N 1
ATOM 4246 C CA . TYR A 1 570 ? -5.975 -0.992 27.391 1.00 96.31 570 TYR A CA 1
ATOM 4247 C C . TYR A 1 570 ? -5.892 0.234 26.476 1.00 96.31 570 TYR A C 1
ATOM 4249 O O . TYR A 1 570 ? -4.788 0.636 26.114 1.00 96.31 570 TYR A O 1
ATOM 4257 N N . LEU A 1 571 ? -7.024 0.832 26.093 1.00 95.50 571 LEU A N 1
ATOM 4258 C CA . LEU A 1 571 ? -7.016 2.006 25.218 1.00 95.50 571 LEU A CA 1
ATOM 4259 C C . LEU A 1 571 ? -6.340 3.196 25.891 1.00 95.50 571 LEU A C 1
ATOM 4261 O O . LEU A 1 571 ? -5.462 3.803 25.288 1.00 95.50 571 LEU A O 1
ATOM 4265 N N . ILE A 1 572 ? -6.684 3.471 27.148 1.00 91.38 572 ILE A N 1
ATOM 4266 C CA . ILE A 1 572 ? -6.101 4.592 27.888 1.00 91.38 572 ILE A CA 1
ATOM 4267 C C . ILE A 1 572 ? -4.598 4.367 28.148 1.00 91.38 572 ILE A C 1
ATOM 4269 O O . ILE A 1 572 ? -3.821 5.307 28.228 1.00 91.38 572 ILE A O 1
ATOM 4273 N N . ASP A 1 573 ? -4.146 3.122 28.319 1.00 91.62 573 ASP A N 1
ATOM 4274 C CA . ASP A 1 573 ? -2.722 2.819 28.532 1.00 91.62 573 ASP A CA 1
ATOM 4275 C C . ASP A 1 573 ? -1.884 2.897 27.241 1.00 91.62 573 ASP A C 1
ATOM 4277 O O . ASP A 1 573 ? -0.655 2.966 27.322 1.00 91.62 573 ASP A O 1
ATOM 4281 N N . ASN A 1 574 ? -2.513 2.842 26.060 1.00 93.06 574 ASN A N 1
ATOM 4282 C CA . ASN A 1 574 ? -1.822 2.675 24.774 1.00 93.06 574 ASN A CA 1
ATOM 4283 C C . ASN A 1 574 ? -2.121 3.777 23.747 1.00 93.06 574 ASN A C 1
ATOM 4285 O O . ASN A 1 574 ? -1.660 3.671 22.608 1.00 93.06 574 ASN A O 1
ATOM 4289 N N . ALA A 1 575 ? -2.865 4.816 24.120 1.00 93.12 575 ALA A N 1
ATOM 4290 C CA . ALA A 1 575 ? -3.204 5.916 23.231 1.00 93.12 575 ALA A CA 1
ATOM 4291 C C . ALA A 1 575 ? -3.082 7.278 23.918 1.00 93.12 575 ALA A C 1
ATOM 4293 O O . ALA A 1 575 ? -3.099 7.373 25.140 1.00 93.12 575 ALA A O 1
ATOM 4294 N N . GLU A 1 576 ? -2.923 8.319 23.106 1.00 91.31 576 GLU A N 1
ATOM 4295 C CA . GLU A 1 576 ? -2.934 9.715 23.525 1.00 91.31 576 GLU A CA 1
ATOM 4296 C C . GLU A 1 576 ? -3.866 10.528 22.613 1.00 91.31 576 GLU A C 1
ATOM 4298 O O . GLU A 1 576 ? -3.971 10.291 21.400 1.00 91.31 576 GLU A O 1
ATOM 4303 N N . TYR A 1 577 ? -4.547 11.511 23.203 1.00 90.50 577 TYR A N 1
ATOM 4304 C CA . TYR A 1 577 ? -5.513 12.331 22.484 1.00 90.50 577 TYR A CA 1
ATOM 4305 C C . TYR A 1 577 ? -4.852 13.230 21.424 1.00 90.50 577 TYR A C 1
ATOM 4307 O O . TYR A 1 577 ? -4.033 14.096 21.736 1.00 90.50 577 TYR A O 1
ATOM 4315 N N . ASP A 1 578 ? -5.265 13.084 20.162 1.00 91.00 578 ASP A N 1
ATOM 4316 C CA . ASP A 1 578 ? -4.769 13.864 19.023 1.00 91.00 578 ASP A CA 1
ATOM 4317 C C . ASP A 1 578 ? -5.900 14.215 18.043 1.00 91.00 578 ASP A C 1
ATOM 4319 O O . ASP A 1 578 ? -6.555 13.345 17.475 1.00 91.00 578 ASP A O 1
ATOM 4323 N N . LEU A 1 579 ? -6.096 15.513 17.785 1.00 88.38 579 LEU A N 1
ATOM 4324 C CA . LEU A 1 579 ? -7.173 16.036 16.932 1.00 88.38 579 LEU A CA 1
ATOM 4325 C C . LEU A 1 579 ? -7.049 15.682 15.439 1.00 88.38 579 LEU A C 1
ATOM 4327 O O . LEU A 1 579 ? -7.943 16.019 14.665 1.00 88.38 579 LEU A O 1
ATOM 4331 N N . ARG A 1 580 ? -5.938 15.089 14.992 1.00 86.75 580 ARG A N 1
ATOM 4332 C CA . ARG A 1 580 ? -5.733 14.738 13.582 1.00 86.75 580 ARG A CA 1
ATOM 4333 C C . ARG A 1 580 ? -6.443 13.447 13.222 1.00 86.75 580 ARG A C 1
ATOM 4335 O O . ARG A 1 580 ? -7.100 13.422 12.190 1.00 86.75 580 ARG A O 1
ATOM 4342 N N . PHE A 1 581 ? -6.305 12.392 14.019 1.00 90.94 581 PHE A N 1
ATOM 4343 C CA . PHE A 1 581 ? -6.734 11.056 13.606 1.00 90.94 581 PHE A CA 1
ATOM 4344 C C . PHE A 1 581 ? -8.157 10.744 14.072 1.00 90.94 581 PHE A C 1
ATOM 4346 O O . PHE A 1 581 ? -8.492 10.939 15.241 1.00 90.94 581 PHE A O 1
ATOM 4353 N N . VAL A 1 582 ? -8.982 10.242 13.152 1.00 90.94 582 VAL A N 1
ATOM 4354 C CA . VAL A 1 582 ? -10.446 10.046 13.299 1.00 90.94 582 VAL A CA 1
ATOM 4355 C C . VAL A 1 582 ? -10.901 8.601 13.061 1.00 90.94 582 VAL A C 1
ATOM 4357 O O . VAL A 1 582 ? -12.089 8.296 13.146 1.00 90.94 582 VAL A O 1
ATOM 4360 N N . ASN A 1 583 ? -9.970 7.701 12.753 1.00 92.38 583 ASN A N 1
ATOM 4361 C CA . ASN A 1 583 ? -10.237 6.287 12.522 1.00 92.38 583 ASN A CA 1
ATOM 4362 C C . ASN A 1 583 ? -9.679 5.428 13.665 1.00 92.38 583 ASN A C 1
ATOM 4364 O O . ASN A 1 583 ? -8.652 5.765 14.249 1.00 92.38 583 ASN A O 1
ATOM 4368 N N . ALA A 1 584 ? -10.286 4.262 13.916 1.00 92.81 584 ALA A N 1
ATOM 4369 C CA . ALA A 1 584 ? -9.793 3.281 14.890 1.00 92.81 584 ALA A CA 1
ATOM 4370 C C . ALA A 1 584 ? -8.308 2.911 14.688 1.00 92.81 584 ALA A C 1
ATOM 4372 O O . ALA A 1 584 ? -7.616 2.601 15.656 1.00 92.81 584 ALA A O 1
ATOM 4373 N N . GLU A 1 585 ? -7.815 2.967 13.446 1.00 93.44 585 GLU A N 1
ATOM 4374 C CA . GLU A 1 585 ? -6.397 2.830 13.107 1.00 93.44 585 GLU A CA 1
ATOM 4375 C C . GLU A 1 585 ? -5.494 3.762 13.922 1.00 93.44 585 GLU A C 1
ATOM 4377 O O . GLU A 1 585 ? -4.489 3.297 14.453 1.00 93.44 585 GLU A O 1
ATOM 4382 N N . GLY A 1 586 ? -5.869 5.034 14.082 1.00 92.25 586 GLY A N 1
ATOM 4383 C CA . GLY A 1 586 ? -5.045 6.015 14.786 1.00 92.25 586 GLY A CA 1
ATOM 4384 C C . GLY A 1 586 ? -4.717 5.554 16.205 1.00 92.25 586 GLY A C 1
ATOM 4385 O O . GLY A 1 586 ? -3.556 5.482 16.597 1.00 92.25 586 GLY A O 1
ATOM 4386 N N . VAL A 1 587 ? -5.726 5.119 16.953 1.00 93.31 587 VAL A N 1
ATOM 4387 C CA . VAL A 1 587 ? -5.548 4.628 18.326 1.00 93.31 587 VAL A CA 1
ATOM 4388 C C . VAL A 1 587 ? -4.870 3.252 18.358 1.00 93.31 587 VAL A C 1
ATOM 4390 O O . VAL A 1 587 ? -3.958 3.033 19.146 1.00 93.31 587 VAL A O 1
ATOM 4393 N N . LEU A 1 588 ? -5.260 2.318 17.486 1.00 94.44 588 LEU A N 1
ATOM 4394 C CA . LEU A 1 588 ? -4.807 0.918 17.554 1.00 94.44 588 LEU A CA 1
ATOM 4395 C C . LEU A 1 588 ? -3.452 0.642 16.880 1.00 94.44 588 LEU A C 1
ATOM 4397 O O . LEU A 1 588 ? -2.884 -0.445 17.054 1.00 94.44 588 LEU A O 1
ATOM 4401 N N . ALA A 1 589 ? -2.948 1.572 16.073 1.00 93.25 589 ALA A N 1
ATOM 4402 C CA . ALA A 1 589 ? -1.675 1.432 15.375 1.00 93.25 589 ALA A CA 1
ATOM 4403 C C . ALA A 1 589 ? -0.718 2.603 15.612 1.00 93.25 589 ALA A C 1
ATOM 4405 O O . ALA A 1 589 ? 0.464 2.340 15.820 1.00 93.25 589 ALA A O 1
ATOM 4406 N N . ARG A 1 590 ? -1.203 3.853 15.636 1.00 92.19 590 ARG A N 1
ATOM 4407 C CA . ARG A 1 590 ? -0.360 5.034 15.920 1.00 92.19 590 ARG A CA 1
ATOM 4408 C C . ARG A 1 590 ? -0.289 5.384 17.404 1.00 92.19 590 ARG A C 1
ATOM 4410 O O . ARG A 1 590 ? 0.621 6.103 17.799 1.00 92.19 590 ARG A O 1
ATOM 4417 N N . GLY A 1 591 ? -1.240 4.906 18.209 1.00 94.44 591 GLY A N 1
ATOM 4418 C CA . GLY A 1 591 ? -1.422 5.354 19.590 1.00 94.44 591 GLY A CA 1
ATOM 4419 C C . GLY A 1 591 ? -1.891 6.809 19.684 1.00 94.44 591 GLY A C 1
ATOM 4420 O O . GLY A 1 591 ? -1.664 7.451 20.699 1.00 94.44 591 GLY A O 1
ATOM 4421 N N . LEU A 1 592 ? -2.500 7.354 18.624 1.00 92.94 592 LEU A N 1
ATOM 4422 C CA . LEU A 1 592 ? -2.917 8.755 18.537 1.00 92.94 592 LEU A CA 1
ATOM 4423 C C . LEU A 1 592 ? -4.323 8.857 17.950 1.00 92.94 592 LEU A C 1
ATOM 4425 O O . LEU A 1 592 ? -4.574 8.342 16.860 1.00 92.94 592 LEU A O 1
ATOM 4429 N N . GLY A 1 593 ? -5.232 9.581 18.598 1.00 92.50 593 GLY A N 1
ATOM 4430 C CA . GLY A 1 593 ? -6.520 9.876 17.973 1.00 92.50 593 GLY A CA 1
ATOM 4431 C C . GLY A 1 593 ? -7.461 10.740 18.788 1.00 92.50 593 GLY A C 1
ATOM 4432 O O . GLY A 1 593 ? -7.234 11.001 19.961 1.00 92.50 593 GLY A O 1
ATOM 4433 N N . ASN A 1 594 ? -8.520 11.215 18.145 1.00 91.81 594 ASN A N 1
ATOM 4434 C CA . ASN A 1 594 ? -9.556 12.003 18.798 1.00 91.81 594 ASN A CA 1
ATOM 4435 C C . ASN A 1 594 ? -10.720 11.120 19.274 1.00 91.81 594 ASN A C 1
ATOM 4437 O O . ASN A 1 594 ? -10.674 9.892 19.168 1.00 91.81 594 ASN A O 1
ATOM 4441 N N . CYS A 1 595 ? -11.794 11.744 19.759 1.00 93.38 595 CYS A N 1
ATOM 4442 C CA . CYS A 1 595 ? -12.950 11.034 20.299 1.00 93.38 595 CYS A CA 1
ATOM 4443 C C . CYS A 1 595 ? -13.576 10.026 19.316 1.00 93.38 595 CYS A C 1
ATOM 4445 O O . CYS A 1 595 ? -13.972 8.942 19.743 1.00 93.38 595 CYS A O 1
ATOM 4447 N N . GLU A 1 596 ? -13.581 10.300 18.004 1.00 92.00 596 GLU A N 1
ATOM 4448 C CA . GLU A 1 596 ? -14.035 9.329 16.991 1.00 92.00 596 GLU A CA 1
ATOM 4449 C C . GLU A 1 596 ? -13.135 8.096 16.939 1.00 92.00 596 GLU A C 1
ATOM 4451 O O . GLU A 1 596 ? -13.632 6.970 16.907 1.00 92.00 596 GLU A O 1
ATOM 4456 N N . SER A 1 597 ? -11.816 8.289 16.987 1.00 93.44 597 SER A N 1
ATOM 4457 C CA . SER A 1 597 ? -10.857 7.181 16.978 1.00 93.44 597 SER A CA 1
ATOM 4458 C C . SER A 1 597 ? -10.981 6.303 18.222 1.00 93.44 597 SER A C 1
ATOM 4460 O O . SER A 1 597 ? -10.997 5.078 18.096 1.00 93.44 597 SER A O 1
ATOM 4462 N N . TYR A 1 598 ? -11.120 6.906 19.409 1.00 95.25 598 TYR A N 1
ATOM 4463 C CA . TYR A 1 598 ? -11.317 6.179 20.672 1.00 95.25 598 TYR A CA 1
ATOM 4464 C C . TYR A 1 598 ? -12.631 5.400 20.661 1.00 95.25 598 TYR A C 1
ATOM 4466 O O . TYR A 1 598 ? -12.645 4.200 20.941 1.00 95.25 598 TYR A O 1
ATOM 4474 N N . HIS A 1 599 ? -13.730 6.054 20.276 1.00 94.75 599 HIS A N 1
ATOM 4475 C CA . HIS A 1 599 ? -15.037 5.418 20.150 1.00 94.75 599 HIS A CA 1
ATOM 4476 C C . HIS A 1 599 ? -15.005 4.233 19.173 1.00 94.75 599 HIS A C 1
ATOM 4478 O O . HIS A 1 599 ? -15.459 3.133 19.508 1.00 94.75 599 HIS A O 1
ATOM 4484 N N . ALA A 1 600 ? -14.444 4.431 17.977 1.00 93.62 600 ALA A N 1
ATOM 4485 C CA . ALA A 1 600 ? -14.363 3.398 16.952 1.00 93.62 600 ALA A CA 1
ATOM 4486 C C . ALA A 1 600 ? -13.477 2.223 17.398 1.00 93.62 600 ALA A C 1
ATOM 4488 O O . ALA A 1 600 ? -13.866 1.062 17.238 1.00 93.62 600 ALA A O 1
ATOM 4489 N N . ALA A 1 601 ? -12.318 2.502 18.004 1.00 95.44 601 ALA A N 1
ATOM 4490 C CA . ALA A 1 601 ? -11.431 1.479 18.549 1.00 95.44 601 ALA A CA 1
ATOM 4491 C C . ALA A 1 601 ? -12.128 0.665 19.648 1.00 95.44 601 ALA A C 1
ATOM 4493 O O . ALA A 1 601 ? -12.142 -0.567 19.582 1.00 95.44 601 ALA A O 1
ATOM 4494 N N . TYR A 1 602 ? -12.780 1.332 20.604 1.00 97.38 602 TYR A N 1
ATOM 4495 C CA . TYR A 1 602 ? -13.463 0.660 21.705 1.00 97.38 602 TYR A CA 1
ATOM 4496 C C . TYR A 1 602 ? -14.635 -0.192 21.225 1.00 97.38 602 TYR A C 1
ATOM 4498 O O . TYR A 1 602 ? -14.755 -1.352 21.615 1.00 97.38 602 TYR A O 1
ATOM 4506 N N . CYS A 1 603 ? -15.443 0.320 20.293 1.00 95.56 603 CYS A N 1
ATOM 4507 C CA . CYS A 1 603 ? -16.512 -0.458 19.674 1.00 95.56 603 CYS A CA 1
ATOM 4508 C C . CYS A 1 603 ? -15.994 -1.728 18.995 1.00 95.56 603 CYS A C 1
ATOM 4510 O O . CYS A 1 603 ? -16.581 -2.796 19.162 1.00 95.56 603 CYS A O 1
ATOM 4512 N N . ASN A 1 604 ? -14.907 -1.630 18.227 1.00 95.25 604 ASN A N 1
ATOM 4513 C CA . ASN A 1 604 ? -14.343 -2.783 17.529 1.00 95.25 604 ASN A CA 1
ATOM 4514 C C . ASN A 1 604 ? -13.762 -3.817 18.500 1.00 95.25 604 ASN A C 1
ATOM 4516 O O . ASN A 1 604 ? -13.958 -5.019 18.309 1.00 95.25 604 ASN A O 1
ATOM 4520 N N . LEU A 1 605 ? -13.118 -3.364 19.576 1.00 97.38 605 LEU A N 1
ATOM 4521 C CA . LEU A 1 605 ? -12.614 -4.230 20.638 1.00 97.38 605 LEU A CA 1
ATOM 4522 C C . LEU A 1 605 ? -13.740 -4.937 21.408 1.00 97.38 605 LEU A C 1
ATOM 4524 O O . LEU A 1 605 ? -13.685 -6.153 21.591 1.00 97.38 605 LEU A O 1
ATOM 4528 N N . LEU A 1 606 ? -14.787 -4.209 21.803 1.00 97.75 606 LEU A N 1
ATOM 4529 C CA . LEU A 1 606 ? -15.952 -4.759 22.503 1.00 97.75 606 LEU A CA 1
ATOM 4530 C C . LEU A 1 606 ? -16.703 -5.783 21.640 1.00 97.75 606 LEU A C 1
ATOM 4532 O O . LEU A 1 606 ? -16.997 -6.889 22.098 1.00 97.75 606 LEU A O 1
ATOM 4536 N N . LYS A 1 607 ? -16.928 -5.475 20.358 1.00 95.75 607 LYS A N 1
ATOM 4537 C CA . LYS A 1 607 ? -17.524 -6.421 19.401 1.00 95.75 607 LYS A CA 1
ATOM 4538 C C . LYS A 1 607 ? -16.676 -7.686 19.250 1.00 95.75 607 LYS A C 1
ATOM 4540 O O . LYS A 1 607 ? -17.233 -8.780 19.171 1.00 95.75 607 LYS A O 1
ATOM 4545 N N . ALA A 1 608 ? -15.345 -7.564 19.255 1.00 95.81 608 ALA A N 1
ATOM 4546 C CA . ALA A 1 608 ? -14.433 -8.706 19.162 1.00 95.81 608 ALA A CA 1
ATOM 4547 C C . ALA A 1 608 ? -14.506 -9.648 20.382 1.00 95.81 608 ALA A C 1
ATOM 4549 O O . ALA A 1 608 ? -14.175 -10.828 20.256 1.00 95.81 608 ALA A O 1
ATOM 4550 N N . VAL A 1 609 ? -14.983 -9.166 21.536 1.00 96.00 609 VAL A N 1
ATOM 4551 C CA . VAL A 1 609 ? -15.273 -9.991 22.723 1.00 96.00 609 VAL A CA 1
ATOM 4552 C C . VAL A 1 609 ? -16.762 -10.314 22.905 1.00 96.00 609 VAL A C 1
ATOM 4554 O O . VAL A 1 609 ? -17.138 -10.904 23.915 1.00 96.00 609 VAL A O 1
ATOM 4557 N N . GLY A 1 610 ? -17.604 -9.992 21.917 1.00 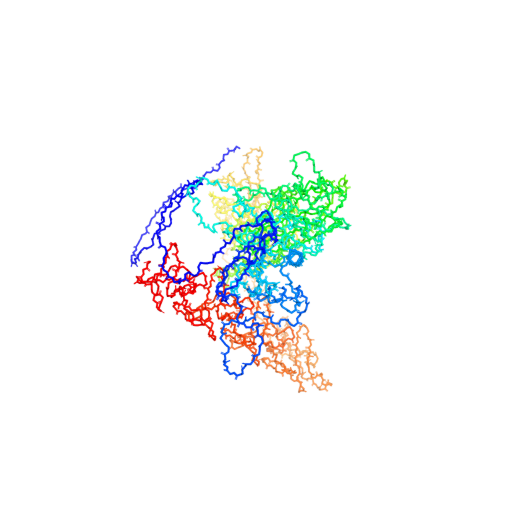95.38 610 GLY A N 1
ATOM 4558 C CA . GLY A 1 610 ? -19.028 -10.336 21.904 1.00 95.38 610 GLY A CA 1
ATOM 4559 C C . GLY A 1 610 ? -19.945 -9.367 22.655 1.00 95.38 610 GLY A C 1
ATOM 4560 O O . GLY A 1 610 ? -21.092 -9.723 22.912 1.00 95.38 610 GLY A O 1
ATOM 4561 N N . ILE A 1 611 ? -19.471 -8.163 22.987 1.00 97.69 611 ILE A N 1
ATOM 4562 C CA . ILE A 1 611 ? -20.252 -7.134 23.681 1.00 97.69 611 ILE A CA 1
ATOM 4563 C C . ILE A 1 611 ? -20.904 -6.198 22.657 1.00 97.69 611 ILE A C 1
ATOM 4565 O O . ILE A 1 611 ? -20.250 -5.691 21.743 1.00 97.69 611 ILE A O 1
ATOM 4569 N N . GLU A 1 612 ? -22.211 -5.974 22.803 1.00 97.19 612 GLU A N 1
ATOM 4570 C CA . GLU A 1 612 ? -22.963 -5.050 21.950 1.00 97.19 612 GLU A CA 1
ATOM 4571 C C . GLU A 1 612 ? -22.619 -3.593 22.285 1.00 97.19 612 GLU A C 1
ATOM 4573 O O . GLU A 1 612 ? -22.491 -3.220 23.455 1.00 97.19 612 GLU A O 1
ATOM 4578 N N . THR A 1 613 ? -22.514 -2.757 21.248 1.00 96.38 613 THR A N 1
ATOM 4579 C CA . THR A 1 613 ? -22.183 -1.335 21.388 1.00 96.38 613 THR A CA 1
ATOM 4580 C C . THR A 1 613 ? -23.118 -0.439 20.585 1.00 96.38 613 THR A C 1
ATOM 4582 O O . THR A 1 613 ? -23.704 -0.861 19.586 1.00 96.38 613 THR A O 1
ATOM 4585 N N . GLY A 1 614 ? -23.235 0.812 21.022 1.00 93.62 614 GLY A N 1
ATOM 4586 C CA . GLY A 1 614 ? -23.955 1.885 20.351 1.00 93.62 614 GLY A CA 1
ATOM 4587 C C . GLY A 1 614 ? -23.111 3.154 20.270 1.00 93.62 614 GLY A C 1
ATOM 4588 O O . GLY A 1 614 ? -22.269 3.412 21.131 1.00 93.62 614 GLY A O 1
ATOM 4589 N N . ARG A 1 615 ? -23.342 3.955 19.227 1.00 92.88 615 ARG A N 1
ATOM 4590 C CA . ARG A 1 615 ? -22.697 5.259 19.040 1.00 92.88 615 ARG A CA 1
ATOM 4591 C C . ARG A 1 615 ? -23.584 6.367 19.581 1.00 92.88 615 ARG A C 1
ATOM 4593 O O . ARG A 1 615 ? -24.721 6.506 19.130 1.00 92.88 615 ARG A O 1
ATOM 4600 N N . ILE A 1 616 ? -23.039 7.182 20.478 1.00 94.56 616 ILE A N 1
ATOM 4601 C CA . ILE A 1 616 ? -23.705 8.373 20.999 1.00 94.56 616 ILE A CA 1
ATOM 4602 C C . ILE A 1 616 ? -22.882 9.589 20.601 1.00 94.56 616 ILE A C 1
ATOM 4604 O O . ILE A 1 616 ? -21.682 9.622 20.836 1.00 94.56 616 ILE A O 1
ATOM 4608 N N . ALA A 1 617 ? -23.513 10.569 19.958 1.00 91.75 617 ALA A N 1
ATOM 4609 C CA . ALA A 1 617 ? -22.833 11.779 19.517 1.00 91.75 617 ALA A CA 1
ATOM 4610 C C . ALA A 1 617 ? -23.645 13.021 19.856 1.00 91.75 617 ALA A C 1
ATOM 4612 O O . ALA A 1 617 ? -24.859 13.065 19.641 1.00 91.75 617 ALA A O 1
ATOM 4613 N N . SER A 1 618 ? -22.942 14.047 20.322 1.00 90.38 618 SER A N 1
ATOM 4614 C CA . SER A 1 618 ? -23.494 15.355 20.634 1.00 90.38 618 SER A CA 1
ATOM 4615 C C . SER A 1 618 ? -22.896 16.395 19.698 1.00 90.38 618 SER A C 1
ATOM 4617 O O . SER A 1 618 ? -21.708 16.703 19.752 1.00 90.38 618 SER A O 1
ATOM 4619 N N . VAL A 1 619 ? -23.739 16.973 18.839 1.00 84.88 619 VAL A N 1
ATOM 4620 C CA . VAL A 1 619 ? -23.338 18.088 17.964 1.00 84.88 619 VAL A CA 1
ATOM 4621 C C . VAL A 1 619 ? -23.036 19.344 18.785 1.00 84.88 619 VAL A C 1
ATOM 4623 O O . VAL A 1 619 ? -22.165 20.122 18.412 1.00 84.88 619 VAL A O 1
ATOM 4626 N N . ALA A 1 620 ? -23.746 19.544 19.900 1.00 88.31 620 ALA A N 1
ATOM 4627 C CA . ALA A 1 620 ? -23.547 20.699 20.771 1.00 88.31 620 ALA A CA 1
ATOM 4628 C C . ALA A 1 620 ? -22.192 20.649 21.490 1.00 88.31 620 ALA A C 1
ATOM 4630 O O . ALA A 1 620 ? -21.550 21.686 21.633 1.00 88.31 620 ALA A O 1
ATOM 4631 N N . ASP A 1 621 ? -21.755 19.449 21.880 1.00 86.38 621 ASP A N 1
ATOM 4632 C CA . ASP A 1 621 ? -20.466 19.237 22.544 1.00 86.38 621 ASP A CA 1
ATOM 4633 C C . ASP A 1 621 ? -19.333 18.944 21.538 1.00 86.38 621 ASP A C 1
ATOM 4635 O O . ASP A 1 621 ? -18.169 18.908 21.921 1.00 86.38 621 ASP A O 1
ATOM 4639 N N . ASN A 1 622 ? -19.663 18.755 20.250 1.00 88.56 622 ASN A N 1
ATOM 4640 C CA . ASN A 1 622 ? -18.760 18.268 19.200 1.00 88.56 622 ASN A CA 1
ATOM 4641 C C . ASN A 1 622 ? -17.978 17.015 19.641 1.00 88.56 622 ASN A C 1
ATOM 4643 O O . ASN A 1 622 ? -16.758 16.942 19.492 1.00 88.56 622 ASN A O 1
ATOM 4647 N N . HIS A 1 623 ? -18.691 16.052 20.233 1.00 92.38 623 HIS A N 1
ATOM 4648 C CA . HIS A 1 623 ? -18.097 14.908 20.924 1.00 92.38 623 HIS A CA 1
ATOM 4649 C C . HIS A 1 623 ? -18.883 13.612 20.693 1.00 92.38 623 HIS A C 1
ATOM 4651 O O . HIS A 1 623 ? -20.093 13.645 20.437 1.00 92.38 623 HIS A O 1
ATOM 4657 N N . VAL A 1 624 ? -18.196 12.472 20.787 1.00 93.62 624 VAL A N 1
ATOM 4658 C CA . VAL A 1 624 ? -18.753 11.122 20.614 1.00 93.62 624 VAL A CA 1
ATOM 4659 C C . VAL A 1 624 ? -18.251 10.200 21.723 1.00 93.62 624 VAL A C 1
ATOM 4661 O O . VAL A 1 624 ? -17.090 10.271 22.113 1.00 93.62 624 VAL A O 1
ATOM 4664 N N . TRP A 1 625 ? -19.122 9.313 22.199 1.00 95.69 625 TRP A N 1
ATOM 4665 C CA . TRP A 1 625 ? -18.791 8.273 23.171 1.00 95.69 625 TRP A CA 1
ATOM 4666 C C . TRP A 1 625 ? -19.597 6.993 22.905 1.00 95.69 625 TRP A C 1
ATOM 4668 O O . TRP A 1 625 ? -20.354 6.885 21.930 1.00 95.69 625 TRP A O 1
ATOM 4678 N N . THR A 1 626 ? -19.403 5.980 23.753 1.00 97.06 626 THR A N 1
ATOM 4679 C CA . THR A 1 626 ? -19.884 4.618 23.505 1.00 97.06 626 THR A CA 1
ATOM 4680 C C . THR A 1 626 ? -20.970 4.215 24.496 1.00 97.06 626 THR A C 1
ATOM 4682 O O . THR A 1 626 ? -20.761 4.237 25.705 1.00 97.06 626 THR A O 1
ATOM 4685 N N . ALA A 1 627 ? -22.116 3.762 23.990 1.00 97.81 627 ALA A N 1
ATOM 4686 C CA . ALA A 1 627 ? -23.052 2.978 24.786 1.00 97.81 627 ALA A CA 1
ATOM 4687 C C . ALA A 1 627 ? -22.620 1.506 24.759 1.00 97.81 627 ALA A C 1
ATOM 4689 O O . ALA A 1 627 ? -22.361 0.957 23.686 1.00 97.81 627 ALA A O 1
ATOM 4690 N N . VAL A 1 628 ? -22.545 0.857 25.918 1.00 98.38 628 VAL A N 1
ATOM 4691 C CA . VAL A 1 628 ? -22.045 -0.516 26.069 1.00 98.38 628 VAL A CA 1
ATOM 4692 C C . VAL A 1 628 ? -23.093 -1.374 26.765 1.00 98.38 628 VAL A C 1
ATOM 4694 O O . VAL A 1 628 ? -23.677 -0.953 27.766 1.00 98.38 628 VAL A O 1
ATOM 4697 N N . ARG A 1 629 ? -23.349 -2.578 26.242 1.00 97.44 629 ARG A N 1
ATOM 4698 C CA . ARG A 1 629 ? -24.298 -3.514 26.849 1.00 97.44 629 ARG A CA 1
ATOM 4699 C C . ARG A 1 629 ? -23.587 -4.481 27.792 1.00 97.44 629 ARG A C 1
ATOM 4701 O O . ARG A 1 629 ? -23.016 -5.466 27.338 1.00 97.44 629 ARG A O 1
ATOM 4708 N N . LEU A 1 630 ? -23.651 -4.216 29.092 1.00 96.50 630 LEU A N 1
ATOM 4709 C CA . LEU A 1 630 ? -23.027 -5.038 30.131 1.00 96.50 630 LEU A CA 1
ATOM 4710 C C . LEU A 1 630 ? -24.090 -5.885 30.829 1.00 96.50 630 LEU A C 1
ATOM 4712 O O . LEU A 1 630 ? -25.124 -5.364 31.254 1.00 96.50 630 LEU A O 1
ATOM 4716 N N . ASP A 1 631 ? -23.880 -7.204 30.871 1.00 89.19 631 ASP A N 1
ATOM 4717 C CA . ASP A 1 631 ? -24.722 -8.167 31.591 1.00 89.19 631 ASP A CA 1
ATOM 4718 C C . ASP A 1 631 ? -26.239 -7.985 31.294 1.00 89.19 631 ASP A C 1
ATOM 4720 O O . ASP A 1 631 ? -27.125 -8.193 32.130 1.00 89.19 631 ASP A O 1
ATOM 4724 N N . GLY A 1 632 ? -26.550 -7.595 30.049 1.00 91.06 632 GLY A N 1
ATOM 4725 C CA . GLY A 1 632 ? -27.901 -7.412 29.510 1.00 91.06 632 GLY A CA 1
ATOM 4726 C C . GLY A 1 632 ? -28.495 -5.997 29.588 1.00 91.06 632 GLY A C 1
ATOM 4727 O O . GLY A 1 632 ? -29.564 -5.789 28.999 1.00 91.06 632 GLY A O 1
ATOM 4728 N N . LYS A 1 633 ? -27.832 -5.031 30.236 1.00 95.94 633 LYS A N 1
ATOM 4729 C CA . LYS A 1 633 ? -28.277 -3.629 30.383 1.00 95.94 633 LYS A CA 1
ATOM 4730 C C . LYS A 1 633 ? -27.346 -2.666 29.641 1.00 95.94 633 LYS A C 1
ATOM 4732 O O . LYS A 1 633 ? -26.178 -2.970 29.445 1.00 95.94 633 LYS A O 1
ATOM 4737 N N . TRP A 1 634 ? -27.866 -1.515 29.221 1.00 98.00 634 TRP A N 1
ATOM 4738 C CA . TRP A 1 634 ? -27.068 -0.468 28.579 1.00 98.00 634 TRP A CA 1
ATOM 4739 C C . TRP A 1 634 ? -26.468 0.481 29.606 1.00 98.00 634 TRP A C 1
ATOM 4741 O O . TRP A 1 634 ? -27.139 0.850 30.570 1.00 98.00 634 TRP A O 1
ATOM 4751 N N . TYR A 1 635 ? -25.230 0.886 29.342 1.00 98.31 635 TYR A N 1
ATOM 4752 C CA . TYR A 1 635 ? -24.471 1.850 30.121 1.00 98.31 635 TYR A CA 1
ATOM 4753 C C . TYR A 1 635 ? -23.742 2.832 29.204 1.00 98.31 635 TYR A C 1
ATOM 4755 O O . TYR A 1 635 ? -23.351 2.466 28.097 1.00 98.31 635 TYR A O 1
ATOM 4763 N N . GLN A 1 636 ? -23.545 4.069 29.661 1.00 98.06 636 GLN A N 1
ATOM 4764 C CA . GLN A 1 636 ? -22.750 5.066 28.945 1.00 98.06 636 GLN A CA 1
ATOM 4765 C C . GLN A 1 636 ? -21.284 4.978 29.388 1.00 98.06 636 GLN A C 1
ATOM 4767 O O . GLN A 1 636 ? -21.015 4.925 30.590 1.00 98.06 636 GLN A O 1
ATOM 4772 N N . VAL A 1 637 ? -20.356 4.946 28.427 1.00 98.19 637 VAL A N 1
ATOM 4773 C CA . VAL A 1 637 ? -18.903 4.892 28.650 1.00 98.19 637 VAL A CA 1
ATOM 4774 C C . VAL A 1 637 ? -18.196 5.904 27.748 1.00 98.19 637 VAL A C 1
ATOM 4776 O O . VAL A 1 637 ? -18.331 5.845 26.521 1.00 98.19 637 VAL A O 1
ATOM 4779 N N . ASP A 1 638 ? -17.409 6.799 28.347 1.00 95.25 638 ASP A N 1
ATOM 4780 C CA . ASP A 1 638 ? -16.558 7.757 27.630 1.00 95.25 638 ASP A CA 1
ATOM 4781 C C . ASP A 1 638 ? -15.074 7.510 27.923 1.00 95.25 638 ASP A C 1
ATOM 4783 O O . ASP A 1 638 ? -14.515 8.016 28.890 1.00 95.25 638 ASP A O 1
ATOM 4787 N N . VAL A 1 639 ? -14.435 6.733 27.044 1.00 94.00 639 VAL A N 1
ATOM 4788 C CA . VAL A 1 639 ? -13.008 6.385 27.149 1.00 94.00 639 VAL A CA 1
ATOM 4789 C C . VAL A 1 639 ? -12.108 7.613 26.983 1.00 94.00 639 VAL A C 1
ATOM 4791 O O . VAL A 1 639 ? -11.010 7.650 27.521 1.00 94.00 639 VAL A O 1
ATOM 4794 N N . THR A 1 640 ? -12.541 8.610 26.206 1.00 91.75 640 THR A N 1
ATOM 4795 C CA . THR A 1 640 ? -11.723 9.787 25.895 1.00 91.75 640 THR A CA 1
ATOM 4796 C C . THR A 1 640 ? -11.606 10.707 27.100 1.00 91.75 640 THR A C 1
ATOM 4798 O O . THR A 1 640 ? -10.512 11.167 27.403 1.00 91.75 640 THR A O 1
ATOM 4801 N N . TRP A 1 641 ? -12.715 10.974 27.790 1.00 88.00 641 TRP A N 1
ATOM 4802 C CA . TRP A 1 641 ? -12.697 11.799 29.003 1.00 88.00 641 TRP A CA 1
ATOM 4803 C C . TRP A 1 641 ? -12.039 11.083 30.188 1.00 88.00 641 TRP A C 1
ATOM 4805 O O . TRP A 1 641 ? -11.507 11.732 31.086 1.00 88.00 641 TRP A O 1
ATOM 4815 N N . ASP A 1 642 ? -12.023 9.751 30.168 1.00 88.62 642 ASP A N 1
ATOM 4816 C CA . ASP A 1 642 ? -11.316 8.924 31.145 1.00 88.62 642 ASP A CA 1
ATOM 4817 C C . ASP A 1 642 ? -9.787 8.827 30.874 1.00 88.62 642 ASP A C 1
ATOM 4819 O O . ASP A 1 642 ? -9.038 8.384 31.747 1.00 88.62 642 ASP A O 1
ATOM 4823 N N . ASP A 1 643 ? -9.283 9.318 29.729 1.00 85.12 643 ASP A N 1
ATOM 4824 C CA . ASP A 1 643 ? -7.843 9.373 29.379 1.00 85.12 643 ASP A CA 1
ATOM 4825 C C . ASP A 1 643 ? -7.077 10.565 29.995 1.00 85.12 643 ASP A C 1
ATOM 4827 O O . ASP A 1 643 ? -5.880 10.783 29.797 1.00 85.12 643 ASP A O 1
ATOM 4831 N N . GLU A 1 644 ? -7.732 11.345 30.848 1.00 70.06 644 GLU A N 1
ATOM 4832 C CA . GLU A 1 644 ? -7.073 12.405 31.600 1.00 70.06 644 GLU A CA 1
ATOM 4833 C C . GLU A 1 644 ? -6.415 11.827 32.867 1.00 70.06 644 GLU A C 1
ATOM 4835 O O . GLU A 1 644 ? -7.021 11.716 33.931 1.00 70.06 644 GLU A O 1
ATOM 4840 N N . ASN A 1 645 ? -5.141 11.427 32.784 1.00 64.50 645 ASN A N 1
ATOM 4841 C CA . ASN A 1 645 ? -4.435 10.844 33.933 1.00 64.50 645 ASN A CA 1
ATOM 4842 C C . ASN A 1 645 ? -4.152 11.881 35.043 1.00 64.50 645 ASN A C 1
ATOM 4844 O O . ASN A 1 645 ? -3.099 12.533 35.072 1.00 64.50 645 ASN A O 1
ATOM 4848 N N . ILE A 1 646 ? -5.067 12.002 36.007 1.00 61.09 646 ILE A N 1
ATOM 4849 C CA . ILE A 1 646 ? -4.915 12.880 37.170 1.00 61.09 646 ILE A CA 1
ATOM 4850 C C . ILE A 1 646 ? -4.141 12.166 38.293 1.00 61.09 646 ILE A C 1
ATOM 4852 O O . ILE A 1 646 ? -4.699 11.554 39.205 1.00 61.09 646 ILE A O 1
ATOM 4856 N N . LYS A 1 647 ? -2.808 12.276 38.264 1.00 51.09 647 LYS A N 1
ATOM 4857 C CA . LYS A 1 647 ? -1.931 11.683 39.288 1.00 51.09 647 LYS A CA 1
ATOM 4858 C C . LYS A 1 647 ? -2.019 12.426 40.625 1.00 51.09 647 LYS A C 1
ATOM 4860 O O . LYS A 1 647 ? -1.726 13.617 40.703 1.00 51.09 647 LYS A O 1
ATOM 4865 N N . GLY A 1 648 ? -2.309 11.687 41.698 1.00 54.78 648 GLY A N 1
ATOM 4866 C CA . GLY A 1 648 ? -2.223 12.176 43.082 1.00 54.78 648 GLY A CA 1
ATOM 4867 C C . GLY A 1 648 ? -3.560 12.435 43.775 1.00 54.78 648 GLY A C 1
ATOM 4868 O O . GLY A 1 648 ? -3.562 13.007 44.866 1.00 54.78 648 GLY A O 1
ATOM 4869 N N . MET A 1 649 ? -4.678 12.018 43.178 1.00 60.34 649 MET A N 1
ATOM 4870 C CA . MET A 1 649 ? -5.974 12.021 43.853 1.00 60.34 649 MET A CA 1
ATOM 4871 C C . MET A 1 649 ? -6.159 10.779 44.738 1.00 60.34 649 MET A C 1
ATOM 4873 O O . MET A 1 649 ? -5.591 9.728 44.446 1.00 60.34 649 MET A O 1
ATOM 4877 N N . PRO A 1 650 ? -6.958 10.877 45.819 1.00 56.28 650 PRO A N 1
ATOM 4878 C CA . PRO A 1 650 ? -7.324 9.719 46.635 1.00 56.28 650 PRO A CA 1
ATOM 4879 C C . PRO A 1 650 ? -8.216 8.709 45.893 1.00 56.28 650 PRO A C 1
ATOM 4881 O O . PRO A 1 650 ? -8.430 7.611 46.399 1.00 56.28 650 PRO A O 1
ATOM 4884 N N . VAL A 1 651 ? -8.721 9.081 44.712 1.00 64.75 651 VAL A N 1
ATOM 4885 C CA . VAL A 1 651 ? -9.512 8.252 43.798 1.00 64.75 651 VAL A CA 1
ATOM 4886 C C . VAL A 1 651 ? -8.829 8.236 42.449 1.00 64.75 651 VAL A C 1
ATOM 4888 O O . VAL A 1 651 ? -8.427 9.293 41.964 1.00 64.75 651 VAL A O 1
ATOM 4891 N N . ASP A 1 652 ? -8.745 7.058 41.841 1.00 70.31 652 ASP A N 1
ATOM 4892 C CA . ASP A 1 652 ? -8.449 6.960 40.419 1.00 70.31 652 ASP A CA 1
ATOM 4893 C C . ASP A 1 652 ? -9.676 7.434 39.629 1.00 70.31 652 ASP A C 1
ATOM 4895 O O . ASP A 1 652 ? -10.689 6.741 39.587 1.00 70.31 652 ASP A O 1
ATOM 4899 N N . LEU A 1 653 ? -9.628 8.655 39.087 1.00 78.44 653 LEU A N 1
ATOM 4900 C CA . LEU A 1 653 ? -10.731 9.228 38.305 1.00 78.44 653 LEU A CA 1
ATOM 4901 C C . LEU A 1 653 ? -10.758 8.741 36.854 1.00 78.44 653 LEU A C 1
ATOM 4903 O O . LEU A 1 653 ? -11.675 9.102 36.127 1.00 78.44 653 LEU A O 1
ATOM 4907 N N . ARG A 1 654 ? -9.821 7.873 36.467 1.00 84.69 654 ARG A N 1
ATOM 4908 C CA . ARG A 1 654 ? -9.712 7.263 35.138 1.00 84.69 654 ARG A CA 1
ATOM 4909 C C . ARG A 1 654 ? -10.913 6.395 34.741 1.00 84.69 654 ARG A C 1
ATOM 4911 O O . ARG A 1 654 ? -10.915 5.833 33.665 1.00 84.69 654 ARG A O 1
ATOM 4918 N N . HIS A 1 655 ? -11.918 6.235 35.599 1.00 90.38 655 HIS A N 1
ATOM 4919 C CA . HIS A 1 655 ? -13.123 5.438 35.330 1.00 90.38 655 HIS A CA 1
ATOM 4920 C C . HIS A 1 655 ? -14.414 6.186 35.671 1.00 90.38 655 HIS A C 1
ATOM 4922 O O . HIS A 1 655 ? -15.465 5.566 35.867 1.00 90.38 655 HIS A O 1
ATOM 4928 N N . ILE A 1 656 ? -14.351 7.511 35.853 1.00 89.75 656 ILE A N 1
ATOM 4929 C CA . ILE A 1 656 ? -15.505 8.308 36.297 1.00 89.75 656 ILE A CA 1
ATOM 4930 C C . ILE A 1 656 ? -16.623 8.328 35.261 1.00 89.75 656 ILE A C 1
ATOM 4932 O O . ILE A 1 656 ? -17.793 8.400 35.648 1.00 89.75 656 ILE A O 1
ATOM 4936 N N . HIS A 1 657 ? -16.290 8.144 33.985 1.00 93.75 657 HIS A N 1
ATOM 4937 C CA . HIS A 1 657 ? -17.257 8.028 32.903 1.00 93.75 657 HIS A CA 1
ATOM 4938 C C . HIS A 1 657 ? -17.581 6.573 32.535 1.00 93.75 657 HIS A C 1
ATOM 4940 O O . HIS A 1 657 ? -18.379 6.345 31.625 1.00 93.75 657 HIS A O 1
ATOM 4946 N N . PHE A 1 658 ? -17.057 5.580 33.262 1.00 96.75 658 PHE A N 1
ATOM 4947 C CA . PHE A 1 658 ? -17.326 4.166 33.014 1.00 96.75 658 PHE A CA 1
ATOM 4948 C C . PHE A 1 658 ? -18.627 3.695 33.678 1.00 96.75 658 PHE A C 1
ATOM 4950 O O . PHE A 1 658 ? -18.720 3.493 34.895 1.00 96.75 658 PHE A O 1
ATOM 4957 N N . GLY A 1 659 ? -19.647 3.443 32.862 1.00 97.06 659 GLY A N 1
ATOM 4958 C CA . GLY A 1 659 ? -20.866 2.772 33.300 1.00 97.06 659 GLY A CA 1
ATOM 4959 C C . GLY A 1 659 ? -21.934 3.722 33.854 1.00 97.06 659 GLY A C 1
ATOM 4960 O O . GLY A 1 659 ? -22.629 3.380 34.809 1.00 97.06 659 GLY A O 1
ATOM 4961 N N . LEU A 1 660 ? -22.036 4.940 33.315 1.00 97.38 660 LEU A N 1
ATOM 4962 C CA . LEU A 1 660 ? -22.976 5.962 33.784 1.00 97.38 660 LEU A CA 1
ATOM 4963 C C . LEU A 1 660 ? -24.395 5.775 33.224 1.00 97.38 660 LEU A C 1
ATOM 4965 O O . LEU A 1 660 ? -24.614 5.167 32.170 1.00 97.38 660 LEU A O 1
ATOM 4969 N N . THR A 1 661 ? -25.373 6.357 33.924 1.00 97.12 661 THR A N 1
ATOM 4970 C CA . THR A 1 661 ? -26.724 6.594 33.391 1.00 97.12 661 THR A CA 1
ATOM 4971 C C . THR A 1 661 ? -26.729 7.759 32.411 1.00 97.12 661 THR A C 1
ATOM 4973 O O . THR A 1 661 ? -25.845 8.612 32.458 1.00 97.12 661 THR A O 1
ATOM 4976 N N . ASP A 1 662 ? -27.759 7.851 31.567 1.00 96.62 662 ASP A N 1
ATOM 4977 C CA . ASP A 1 662 ? -27.947 9.018 30.694 1.00 96.62 662 ASP A CA 1
ATOM 4978 C C . ASP A 1 662 ? -28.011 10.331 31.494 1.00 96.62 662 ASP A C 1
ATOM 4980 O O . ASP A 1 662 ? -27.438 11.335 31.082 1.00 96.62 662 ASP A O 1
ATOM 4984 N N . GLU A 1 663 ? -28.657 10.313 32.665 1.00 94.56 663 GLU A N 1
ATOM 4985 C CA . GLU A 1 663 ? -28.769 11.480 33.550 1.00 94.56 663 GLU A CA 1
ATOM 4986 C C . GLU A 1 663 ? -27.405 11.948 34.072 1.00 94.56 663 GLU A C 1
ATOM 4988 O O . GLU A 1 663 ? -27.143 13.148 34.097 1.00 94.56 663 GLU A O 1
ATOM 4993 N N . LEU A 1 664 ? -26.530 11.019 34.477 1.00 94.81 664 LEU A N 1
ATOM 4994 C CA . LEU A 1 664 ? -25.198 11.380 34.963 1.00 94.81 664 LEU A CA 1
ATOM 4995 C C . LEU A 1 664 ? -24.251 11.743 33.822 1.00 94.81 664 LEU A C 1
ATOM 4997 O O . LEU A 1 664 ? -23.479 12.687 33.966 1.00 94.81 664 LEU A O 1
ATOM 5001 N N . MET A 1 665 ? -24.350 11.059 32.682 1.00 95.12 665 MET A N 1
ATOM 5002 C CA . MET A 1 665 ? -23.550 11.373 31.499 1.00 95.12 665 MET A CA 1
ATOM 5003 C C . MET A 1 665 ? -23.863 12.783 30.964 1.00 95.12 665 MET A C 1
ATOM 5005 O O . MET A 1 665 ? -22.960 13.520 30.576 1.00 95.12 665 MET A O 1
ATOM 5009 N N . ALA A 1 666 ? -25.123 13.227 31.053 1.00 94.12 666 ALA A N 1
ATOM 5010 C CA . ALA A 1 666 ? -25.535 14.585 30.688 1.00 94.12 666 ALA A CA 1
ATOM 5011 C C . ALA A 1 666 ? -24.915 15.699 31.558 1.00 94.12 666 ALA A C 1
ATOM 5013 O O . ALA A 1 666 ? -24.944 16.869 31.174 1.00 94.12 666 ALA A O 1
ATOM 5014 N N . LEU A 1 667 ? -24.356 15.367 32.729 1.00 90.38 667 LEU A N 1
ATOM 5015 C CA . LEU A 1 667 ? -23.636 16.337 33.560 1.00 90.38 667 LEU A CA 1
ATOM 5016 C C . LEU A 1 667 ? -22.267 16.682 32.961 1.00 90.38 667 LEU A C 1
ATOM 5018 O O . LEU A 1 667 ? -21.868 17.842 33.047 1.00 90.38 667 LEU A O 1
ATOM 5022 N N . ALA A 1 668 ? -21.578 15.699 32.367 1.00 86.94 668 ALA A N 1
ATOM 5023 C CA . ALA A 1 668 ? -20.318 15.884 31.639 1.00 86.94 668 ALA A CA 1
ATOM 5024 C C . ALA A 1 668 ? -20.543 16.392 30.208 1.00 86.94 668 ALA A C 1
ATOM 5026 O O . ALA A 1 668 ? -19.774 17.216 29.718 1.00 86.94 668 ALA A O 1
ATOM 5027 N N . HIS A 1 669 ? -21.651 15.988 29.579 1.00 92.19 669 HIS A N 1
ATOM 5028 C CA . HIS A 1 669 ? -22.005 16.380 28.213 1.00 92.19 669 HIS A CA 1
ATOM 5029 C C . HIS A 1 669 ? -23.384 17.057 28.178 1.00 92.19 669 HIS A C 1
ATOM 5031 O O . HIS A 1 669 ? -24.397 16.392 27.942 1.00 92.19 669 HIS A O 1
ATOM 5037 N N . PRO A 1 670 ? -23.466 18.382 28.407 1.00 88.94 670 PRO A N 1
ATOM 5038 C CA . PRO A 1 670 ? -24.736 19.109 28.472 1.00 88.94 670 PRO A CA 1
ATOM 5039 C C . PRO A 1 670 ? -25.585 19.036 27.194 1.00 88.94 670 PRO A C 1
ATOM 5041 O O . PRO A 1 670 ? -26.794 19.277 27.247 1.00 88.94 670 PRO A O 1
ATOM 5044 N N . GLY A 1 671 ? -24.985 18.718 26.041 1.00 89.31 671 GLY A N 1
ATOM 5045 C CA . GLY A 1 671 ? -25.709 18.445 24.803 1.00 89.31 671 GLY A CA 1
ATOM 5046 C C . GLY A 1 671 ? -26.500 17.129 24.808 1.00 89.31 671 GLY A C 1
ATOM 5047 O O . GLY A 1 671 ? -27.444 16.992 24.021 1.00 89.31 671 GLY A O 1
ATOM 5048 N N . HIS A 1 672 ? -26.200 16.195 25.720 1.00 92.94 672 HIS A N 1
ATOM 5049 C CA . HIS A 1 672 ? -26.935 14.939 25.928 1.00 92.94 672 HIS A CA 1
ATOM 5050 C C . HIS A 1 672 ? -28.257 15.163 26.671 1.00 92.94 672 HIS A C 1
ATOM 5052 O O . HIS A 1 672 ? -28.454 14.789 27.823 1.00 92.94 672 HIS A O 1
ATOM 5058 N N . THR A 1 673 ? -29.192 15.833 26.008 1.00 88.69 673 THR A N 1
ATOM 5059 C CA . THR A 1 673 ? -30.452 16.269 26.637 1.00 88.69 673 THR A CA 1
ATOM 5060 C C . THR A 1 673 ? -31.497 15.160 26.795 1.00 88.69 673 THR A C 1
ATOM 5062 O O . THR A 1 673 ? -32.459 15.336 27.545 1.00 88.69 673 THR A O 1
ATOM 5065 N N . GLN A 1 674 ? -31.344 14.032 26.094 1.00 89.25 674 GLN A N 1
ATOM 5066 C CA . GLN A 1 674 ? -32.270 12.898 26.148 1.00 89.25 674 GLN A CA 1
ATOM 5067 C C . GLN A 1 674 ? -31.581 11.579 25.748 1.00 89.25 674 GLN A C 1
ATOM 5069 O O . GLN A 1 674 ? -30.716 11.603 24.870 1.00 89.25 674 GLN A O 1
ATOM 5074 N N . PRO A 1 675 ? -31.995 10.429 26.320 1.00 91.75 675 PRO A N 1
ATOM 5075 C CA . PRO A 1 675 ? -31.491 9.114 25.926 1.00 91.75 675 PRO A CA 1
ATOM 5076 C C . PRO A 1 675 ? -31.663 8.830 24.429 1.00 91.75 675 PRO A C 1
ATOM 5078 O O . PRO A 1 675 ? -32.680 9.193 23.826 1.00 91.75 675 PRO A O 1
ATOM 5081 N N . VAL A 1 676 ? -30.695 8.128 23.835 1.00 93.12 676 VAL A N 1
ATOM 5082 C CA . VAL A 1 676 ? -30.795 7.647 22.450 1.00 93.12 676 VAL A CA 1
ATOM 5083 C C . VAL A 1 676 ? -31.599 6.349 22.424 1.00 93.12 676 VAL A C 1
ATOM 5085 O O . VAL A 1 676 ? -31.295 5.405 23.151 1.00 93.12 676 VAL A O 1
ATOM 5088 N N . ALA A 1 677 ? -32.620 6.298 21.565 1.00 93.75 677 ALA A N 1
ATOM 5089 C CA . ALA A 1 677 ? -33.522 5.155 21.472 1.00 93.75 677 ALA A CA 1
ATOM 5090 C C . ALA A 1 677 ? -32.767 3.847 21.170 1.00 93.75 677 ALA A C 1
ATOM 5092 O O . ALA A 1 677 ? -32.066 3.756 20.161 1.00 93.75 677 ALA A O 1
ATOM 5093 N N . GLY A 1 678 ? -32.956 2.832 22.016 1.00 93.56 678 GLY A N 1
ATOM 5094 C CA . GLY A 1 678 ? -32.286 1.533 21.914 1.00 93.56 678 GLY A CA 1
ATOM 5095 C C . GLY A 1 678 ? -30.966 1.416 22.684 1.00 93.56 678 GLY A C 1
ATOM 5096 O O . GLY A 1 678 ? -30.432 0.309 22.744 1.00 93.56 678 GLY A O 1
ATOM 5097 N N . TYR A 1 679 ? -30.477 2.506 23.285 1.00 96.19 679 TYR A N 1
ATOM 5098 C CA . TYR A 1 679 ? -29.239 2.567 24.074 1.00 96.19 679 TYR A CA 1
ATOM 5099 C C . TYR A 1 679 ? -29.449 3.240 25.442 1.00 96.19 679 TYR A C 1
ATOM 5101 O O . TYR A 1 679 ? -28.529 3.840 25.994 1.00 96.19 679 TYR A O 1
ATOM 5109 N N . GLU A 1 680 ? -30.669 3.189 25.980 1.00 96.81 680 GLU A N 1
ATOM 5110 C CA . GLU A 1 680 ? -31.044 3.896 27.204 1.00 96.81 680 GLU A CA 1
ATOM 5111 C C . GLU A 1 680 ? -30.377 3.290 28.449 1.00 96.81 680 GLU A C 1
ATOM 5113 O O . GLU A 1 680 ? -30.603 2.124 28.789 1.00 96.81 680 GLU A O 1
ATOM 5118 N N . SER A 1 681 ? -29.617 4.108 29.177 1.00 96.94 681 SER A N 1
ATOM 5119 C CA . SER A 1 681 ? -28.921 3.739 30.409 1.00 96.94 681 SER A CA 1
ATOM 5120 C C . SER A 1 681 ? -29.599 4.337 31.642 1.00 96.94 681 SER A C 1
ATOM 5122 O O . SER A 1 681 ? -29.621 5.553 31.854 1.00 96.94 681 SER A O 1
ATOM 5124 N N . ALA A 1 682 ? -30.122 3.461 32.503 1.00 94.44 682 ALA A N 1
ATOM 5125 C CA . ALA A 1 682 ? -30.853 3.831 33.720 1.00 94.44 682 ALA A CA 1
ATOM 5126 C C . ALA A 1 682 ? -30.374 3.100 34.990 1.00 94.44 682 ALA A C 1
ATOM 5128 O O . ALA A 1 682 ? -31.004 3.215 36.041 1.00 94.44 682 ALA A O 1
ATOM 5129 N N . SER A 1 683 ? -29.293 2.321 34.908 1.00 93.31 683 SER A N 1
ATOM 5130 C CA . SER A 1 683 ? -28.731 1.561 36.031 1.00 93.31 683 SER A CA 1
ATOM 5131 C C . SER A 1 683 ? -27.296 2.002 36.306 1.00 93.31 683 SER A C 1
ATOM 5133 O O . SER A 1 683 ? -26.591 2.399 35.387 1.00 93.31 683 SER A O 1
ATOM 5135 N N . LEU A 1 684 ? -26.871 1.902 37.567 1.00 94.88 684 LEU A N 1
ATOM 5136 C CA . LEU A 1 684 ? -25.480 2.094 37.997 1.00 94.88 684 LEU A CA 1
ATOM 5137 C C . LEU A 1 684 ? -24.850 0.795 38.514 1.00 94.88 684 LEU A C 1
ATOM 5139 O O . LEU A 1 684 ? -23.757 0.832 39.064 1.00 94.88 684 LEU A O 1
ATOM 5143 N N . ASP A 1 685 ? -25.526 -0.348 38.354 1.00 91.69 685 ASP A N 1
ATOM 5144 C CA . ASP A 1 685 ? -25.061 -1.624 38.918 1.00 91.69 685 ASP A CA 1
ATOM 5145 C C . ASP A 1 685 ? -23.672 -2.023 38.379 1.00 91.69 685 ASP A C 1
ATOM 5147 O O . ASP A 1 685 ? -22.885 -2.602 39.121 1.00 91.69 685 ASP A O 1
ATOM 5151 N N . ASP A 1 686 ? -23.364 -1.641 37.131 1.00 95.19 686 ASP A N 1
ATOM 5152 C CA . ASP A 1 686 ? -22.080 -1.893 36.457 1.00 95.19 686 ASP A CA 1
ATOM 5153 C C . ASP A 1 686 ? -21.263 -0.611 36.247 1.00 95.19 686 ASP A C 1
ATOM 5155 O O . ASP A 1 686 ? -20.356 -0.565 35.417 1.00 95.19 686 ASP A O 1
ATOM 5159 N N . ASN A 1 687 ? -21.561 0.442 37.012 1.00 96.56 687 ASN A N 1
ATOM 5160 C CA . ASN A 1 687 ? -20.634 1.559 37.147 1.00 96.56 687 ASN A CA 1
ATOM 5161 C C . ASN A 1 687 ? -19.375 1.080 37.877 1.00 96.56 687 ASN A C 1
ATOM 5163 O O . ASN A 1 687 ? -19.478 0.359 38.872 1.00 96.56 687 ASN A O 1
ATOM 5167 N N . TYR A 1 688 ? -18.197 1.520 37.430 1.00 95.56 688 TYR A N 1
ATOM 5168 C CA . TYR A 1 688 ? -16.925 1.088 38.013 1.00 95.56 688 TYR A CA 1
ATOM 5169 C C . TYR A 1 688 ? -16.870 1.285 39.536 1.00 95.56 688 TYR A C 1
ATOM 5171 O O . TYR A 1 688 ? -16.581 0.338 40.269 1.00 95.56 688 TYR A O 1
ATOM 5179 N N . PHE A 1 689 ? -17.207 2.476 40.037 1.00 92.75 689 PHE A N 1
ATOM 5180 C CA . PHE A 1 689 ? -17.091 2.802 41.463 1.00 92.75 689 PHE A CA 1
ATOM 5181 C C . PHE A 1 689 ? -18.066 2.022 42.338 1.00 92.75 689 PHE A C 1
ATOM 5183 O O . PHE A 1 689 ? -17.707 1.623 43.446 1.00 92.75 689 PHE A O 1
ATOM 5190 N N . ILE A 1 690 ? -19.277 1.794 41.829 1.00 93.75 690 ILE A N 1
ATOM 5191 C CA . ILE A 1 690 ? -20.308 1.012 42.513 1.00 93.75 690 ILE A CA 1
ATOM 5192 C C . ILE A 1 690 ? -19.929 -0.470 42.523 1.00 93.75 690 ILE A C 1
ATOM 5194 O O . ILE A 1 690 ? -19.890 -1.096 43.579 1.00 93.75 690 ILE A O 1
ATOM 5198 N N . ARG A 1 691 ? -19.607 -1.039 41.358 1.00 93.25 691 ARG A N 1
ATOM 5199 C CA . ARG A 1 691 ? -19.374 -2.480 41.211 1.00 93.25 691 ARG A CA 1
ATOM 5200 C C . ARG A 1 691 ? -18.093 -2.951 41.896 1.00 93.25 691 ARG A C 1
ATOM 5202 O O . ARG A 1 691 ? -18.059 -4.065 42.415 1.00 93.25 691 ARG A O 1
ATOM 5209 N N . THR A 1 692 ? -17.048 -2.123 41.911 1.00 90.81 692 THR A N 1
ATOM 5210 C CA . THR A 1 692 ? -15.761 -2.458 42.551 1.00 90.81 692 THR A CA 1
ATOM 5211 C C . THR A 1 692 ? -15.711 -2.128 44.043 1.00 90.81 692 THR A C 1
ATOM 5213 O O . THR A 1 692 ? -14.799 -2.587 44.730 1.00 90.81 692 THR A O 1
ATOM 5216 N N . GLY A 1 693 ? -16.657 -1.330 44.553 1.00 90.38 693 GLY A N 1
ATOM 5217 C CA . GLY A 1 693 ? -16.605 -0.781 45.911 1.00 90.38 693 GLY A CA 1
ATOM 5218 C C . GLY A 1 693 ? -15.598 0.363 46.079 1.00 90.38 693 GLY A C 1
ATOM 5219 O O . GLY A 1 693 ? -15.383 0.834 47.192 1.00 90.38 693 GLY A O 1
ATOM 5220 N N . ALA A 1 694 ? -14.989 0.874 44.999 1.00 88.31 694 ALA A N 1
ATOM 5221 C CA . ALA A 1 694 ? -14.089 2.032 45.074 1.00 88.31 694 ALA A CA 1
ATOM 5222 C C . ALA A 1 694 ? -14.785 3.302 45.613 1.00 88.31 694 ALA A C 1
ATOM 5224 O O . ALA A 1 694 ? -14.118 4.234 46.063 1.00 88.31 694 ALA A O 1
ATOM 5225 N N . ILE A 1 695 ? -16.123 3.331 45.605 1.00 89.50 695 ILE A N 1
ATOM 5226 C CA . ILE A 1 695 ? -16.933 4.393 46.208 1.00 89.50 695 ILE A CA 1
ATOM 5227 C C . ILE A 1 695 ? -16.989 4.336 47.747 1.00 89.50 695 ILE A C 1
ATOM 5229 O O . ILE A 1 695 ? -17.265 5.356 48.385 1.00 89.50 695 ILE A O 1
ATOM 5233 N N . ASP A 1 696 ? -16.729 3.173 48.356 1.00 90.44 696 ASP A N 1
ATOM 5234 C CA . ASP A 1 696 ? -16.992 2.917 49.778 1.00 90.44 696 ASP A CA 1
ATOM 5235 C C . ASP A 1 696 ? -16.281 3.877 50.735 1.00 90.44 696 ASP A C 1
ATOM 5237 O O . ASP A 1 696 ? -16.958 4.410 51.620 1.00 90.44 696 ASP A O 1
ATOM 5241 N N . PRO A 1 697 ? -14.982 4.198 50.557 1.00 86.88 697 PRO A N 1
ATOM 5242 C CA . PRO A 1 697 ? -14.290 5.116 51.458 1.00 86.88 697 PRO A CA 1
ATOM 5243 C C . PRO A 1 697 ? -14.965 6.491 51.557 1.00 86.88 697 PRO A C 1
ATOM 5245 O O . PRO A 1 697 ? -14.925 7.119 52.612 1.00 86.88 697 PRO A O 1
ATOM 5248 N N . PHE A 1 698 ? -15.626 6.947 50.488 1.00 86.44 698 PHE A N 1
ATOM 5249 C CA . PHE A 1 698 ? -16.341 8.226 50.463 1.00 86.44 698 PHE A CA 1
ATOM 5250 C C . PHE A 1 698 ? -17.695 8.140 51.154 1.00 86.44 698 PHE A C 1
ATOM 5252 O O . PHE A 1 698 ? -18.096 9.075 51.845 1.00 86.44 698 PHE A O 1
ATOM 5259 N N . ALA A 1 699 ? -18.408 7.029 50.974 1.00 90.38 699 ALA A N 1
ATOM 5260 C CA . ALA A 1 699 ? -19.682 6.794 51.639 1.00 90.38 699 ALA A CA 1
ATOM 5261 C C . ALA A 1 699 ? -19.498 6.593 53.158 1.00 90.38 699 ALA A C 1
ATOM 5263 O O . ALA A 1 699 ? -20.278 7.135 53.948 1.00 90.38 699 ALA A O 1
ATOM 5264 N N . ASP A 1 700 ? -18.431 5.906 53.577 1.00 91.38 700 ASP A N 1
ATOM 5265 C CA . ASP A 1 700 ? -18.093 5.646 54.984 1.00 91.38 700 ASP A CA 1
ATOM 5266 C C . ASP A 1 700 ? -17.941 6.939 55.803 1.00 91.38 700 ASP A C 1
ATOM 5268 O O . ASP A 1 700 ? -18.337 7.001 56.970 1.00 91.38 700 ASP A O 1
ATOM 5272 N N . GLU A 1 701 ? -17.457 8.024 55.190 1.00 91.06 701 GLU A N 1
ATOM 5273 C CA . GLU A 1 701 ? -17.311 9.318 55.864 1.00 91.06 701 GLU A CA 1
ATOM 5274 C C . GLU A 1 701 ? -18.632 9.882 56.394 1.00 91.06 701 GLU A C 1
ATOM 5276 O O . GLU A 1 701 ? -18.632 10.661 57.353 1.00 91.06 701 GLU A O 1
ATOM 5281 N N . PHE A 1 702 ? -19.766 9.519 55.797 1.00 93.00 702 PHE A N 1
ATOM 5282 C CA . PHE A 1 702 ? -21.082 10.006 56.210 1.00 93.00 702 PHE A CA 1
ATOM 5283 C C . PHE A 1 702 ? -21.726 9.138 57.294 1.00 93.00 702 PHE A C 1
ATOM 5285 O O . PHE A 1 702 ? -22.651 9.601 57.964 1.00 93.00 702 PHE A O 1
ATOM 5292 N N . GLU A 1 703 ? -21.232 7.918 57.519 1.00 93.38 703 GLU A N 1
ATOM 5293 C CA . GLU A 1 703 ? -21.899 6.908 58.343 1.00 93.38 703 GLU A CA 1
ATOM 5294 C C . GLU A 1 703 ? -22.156 7.383 59.780 1.00 93.38 703 GLU A C 1
ATOM 5296 O O . GLU A 1 703 ? -23.266 7.238 60.296 1.00 93.38 703 GLU A O 1
ATOM 5301 N N . ALA A 1 704 ? -21.165 8.004 60.424 1.00 93.69 704 ALA A N 1
ATOM 5302 C CA . ALA A 1 704 ? -21.293 8.469 61.806 1.00 93.69 704 ALA A CA 1
ATOM 5303 C C . ALA A 1 704 ? -22.377 9.551 61.975 1.00 93.69 704 ALA A C 1
ATOM 5305 O O . ALA A 1 704 ? -23.162 9.505 62.923 1.00 93.69 704 ALA A O 1
ATOM 5306 N N . GLU A 1 705 ? -22.445 10.511 61.048 1.00 95.88 705 GLU A N 1
ATOM 5307 C CA . GLU A 1 705 ? -23.442 11.589 61.085 1.00 95.88 705 GLU A CA 1
ATOM 5308 C C . GLU A 1 705 ? -24.833 11.082 60.717 1.00 95.88 705 GLU A C 1
ATOM 5310 O O . GLU A 1 705 ? -25.808 11.431 61.384 1.00 95.88 705 GLU A O 1
ATOM 5315 N N . ILE A 1 706 ? -24.928 10.211 59.708 1.00 96.69 706 ILE A N 1
ATOM 5316 C CA . ILE A 1 706 ? -26.182 9.545 59.354 1.00 96.69 706 ILE A CA 1
ATOM 5317 C C . ILE A 1 706 ? -26.715 8.789 60.574 1.00 96.69 706 ILE A C 1
ATOM 5319 O O . ILE A 1 706 ? -27.858 9.008 60.969 1.00 96.69 706 ILE A O 1
ATOM 5323 N N . ASN A 1 707 ? -25.892 7.967 61.230 1.00 94.56 707 ASN A N 1
ATOM 5324 C CA . ASN A 1 707 ? -26.302 7.209 62.413 1.00 94.56 707 ASN A CA 1
ATOM 5325 C C . ASN A 1 707 ? -26.767 8.108 63.572 1.00 94.56 707 ASN A C 1
ATOM 5327 O O . ASN A 1 707 ? -27.741 7.766 64.245 1.00 94.56 707 ASN A O 1
ATOM 5331 N N . ASP A 1 708 ? -26.146 9.273 63.784 1.00 95.38 708 ASP A N 1
ATOM 5332 C CA . ASP A 1 708 ? -26.587 10.250 64.791 1.00 95.38 708 ASP A CA 1
ATOM 5333 C C . ASP A 1 708 ? -27.983 10.826 64.475 1.00 95.38 708 ASP A C 1
ATOM 5335 O O . ASP A 1 708 ? -28.853 10.876 65.353 1.00 95.38 708 ASP A O 1
ATOM 5339 N N . TYR A 1 709 ? -28.253 11.194 63.218 1.00 96.69 709 TYR A N 1
ATOM 5340 C CA . TYR A 1 709 ? -29.595 11.618 62.793 1.00 96.69 709 TYR A CA 1
ATOM 5341 C C . TYR A 1 709 ? -30.618 10.484 62.885 1.00 96.69 709 TYR A C 1
ATOM 5343 O O . TYR A 1 709 ? -31.746 10.687 63.353 1.00 96.69 709 TYR A O 1
ATOM 5351 N N . LEU A 1 710 ? -30.230 9.274 62.479 1.00 94.31 710 LEU A N 1
ATOM 5352 C CA . LEU A 1 710 ? -31.108 8.115 62.499 1.00 94.31 710 LEU A CA 1
ATOM 5353 C C . LEU A 1 710 ? -31.479 7.697 63.923 1.00 94.31 710 LEU A C 1
ATOM 5355 O O . LEU A 1 710 ? -32.651 7.408 64.165 1.00 94.31 710 LEU A O 1
ATOM 5359 N N . ALA A 1 711 ? -30.541 7.752 64.873 1.00 91.19 711 ALA A N 1
ATOM 5360 C CA . ALA A 1 711 ? -30.785 7.499 66.295 1.00 91.19 711 ALA A CA 1
ATOM 5361 C C . ALA A 1 711 ? -31.762 8.508 66.929 1.00 91.19 711 ALA A C 1
ATOM 5363 O O . ALA A 1 711 ? -32.446 8.183 67.901 1.00 91.19 711 ALA A O 1
ATOM 5364 N N . LYS A 1 712 ? -31.873 9.715 66.359 1.00 93.31 712 LYS A N 1
ATOM 5365 C CA . LYS A 1 712 ? -32.842 10.750 66.762 1.00 93.31 712 LYS A CA 1
ATOM 5366 C C . LYS A 1 712 ? -34.211 10.598 66.086 1.00 93.31 712 LYS A C 1
ATOM 5368 O O . LYS A 1 712 ? -35.134 11.335 66.425 1.00 93.31 712 LYS A O 1
ATOM 5373 N N . GLY A 1 713 ? -34.363 9.655 65.154 1.00 90.62 713 GLY A N 1
ATOM 5374 C CA . GLY A 1 713 ? -35.612 9.414 64.426 1.00 90.62 713 GLY A CA 1
ATOM 5375 C C . GLY A 1 713 ? -35.931 10.470 63.364 1.00 90.62 713 GLY A C 1
ATOM 5376 O O . GLY A 1 713 ? -37.105 10.719 63.089 1.00 90.62 713 GLY A O 1
ATOM 5377 N N . ALA A 1 714 ? -34.914 11.128 62.797 1.00 93.94 714 ALA A N 1
ATOM 5378 C CA . ALA A 1 714 ? -35.094 12.154 61.775 1.00 93.94 714 ALA A CA 1
ATOM 5379 C C . ALA A 1 714 ? -35.645 11.575 60.456 1.00 93.94 714 ALA A C 1
ATOM 5381 O O . ALA A 1 714 ? -34.969 10.826 59.762 1.00 93.94 714 ALA A O 1
ATOM 5382 N N . ALA A 1 715 ? -36.856 11.980 60.060 1.00 90.44 715 ALA A N 1
ATOM 5383 C CA . ALA A 1 715 ? -37.460 11.567 58.784 1.00 90.44 715 ALA A CA 1
ATOM 5384 C C . ALA A 1 715 ? -36.790 12.208 57.549 1.00 90.44 715 ALA A C 1
ATOM 5386 O O . ALA A 1 715 ? -36.851 11.660 56.449 1.00 90.44 715 ALA A O 1
ATOM 5387 N N . SER A 1 716 ? -36.146 13.362 57.728 1.00 95.56 716 SER A N 1
ATOM 5388 C CA . SER A 1 716 ? -35.378 14.055 56.693 1.00 95.56 716 SER A CA 1
ATOM 5389 C C . SER A 1 716 ? -34.253 14.869 57.321 1.00 95.56 716 SER A C 1
ATOM 5391 O O . SER A 1 716 ? -34.480 15.527 58.339 1.00 95.56 716 SER A O 1
ATOM 5393 N N . PHE A 1 717 ? -33.075 14.867 56.709 1.00 97.50 717 PHE A N 1
ATOM 5394 C CA . PHE A 1 717 ? -31.926 15.657 57.153 1.00 97.50 717 PHE A CA 1
ATOM 5395 C C . PHE A 1 717 ? -30.971 15.932 55.988 1.00 97.50 717 PHE A C 1
ATOM 5397 O O . PHE A 1 717 ? -31.118 15.374 54.898 1.00 97.50 717 PHE A O 1
ATOM 5404 N N . SER A 1 718 ? -30.001 16.814 56.212 1.00 96.12 718 SER A N 1
ATOM 5405 C CA . SER A 1 718 ? -28.977 17.145 55.227 1.00 96.12 718 SER A CA 1
ATOM 5406 C C . SER A 1 718 ? -27.600 17.138 55.862 1.00 96.12 718 SER A C 1
ATOM 5408 O O . SER A 1 718 ? -27.443 17.566 57.005 1.00 96.12 718 SER A O 1
ATOM 5410 N N . ILE A 1 719 ? -26.619 16.660 55.103 1.00 95.06 719 ILE A N 1
ATOM 5411 C CA . ILE A 1 719 ? -25.208 16.659 55.481 1.00 95.06 719 ILE A CA 1
ATOM 5412 C C . ILE A 1 719 ? -24.447 17.373 54.366 1.00 95.06 719 ILE A C 1
ATOM 5414 O O . ILE A 1 719 ? -24.674 17.114 53.181 1.00 95.06 719 ILE A O 1
ATOM 5418 N N . GLU A 1 720 ? -23.593 18.321 54.739 1.00 91.19 720 GLU A N 1
ATOM 5419 C CA . GLU A 1 720 ? -22.724 19.001 53.780 1.00 91.19 720 GLU A CA 1
ATOM 5420 C C . GLU A 1 720 ? -21.643 18.036 53.279 1.00 91.19 720 GLU A C 1
ATOM 5422 O O . GLU A 1 720 ? -21.206 17.134 53.994 1.00 91.19 720 GLU A O 1
ATOM 5427 N N . GLU A 1 721 ? -21.224 18.201 52.029 1.00 86.44 721 GLU A N 1
ATOM 5428 C CA . GLU A 1 721 ? -20.213 17.340 51.431 1.00 86.44 721 GLU A CA 1
ATOM 5429 C C . GLU A 1 721 ? -18.880 17.416 52.186 1.00 86.44 721 GLU A C 1
ATOM 5431 O O . GLU A 1 721 ? -18.456 18.470 52.669 1.00 86.44 721 GLU A O 1
ATOM 5436 N N . LYS A 1 722 ? -18.184 16.282 52.238 1.00 81.06 722 LYS A N 1
ATOM 5437 C CA . LYS A 1 722 ? -16.873 16.161 52.888 1.00 81.06 722 LYS A CA 1
ATOM 5438 C C . LYS A 1 722 ? -15.727 15.981 51.906 1.00 81.06 722 LYS A C 1
ATOM 5440 O O . LYS A 1 722 ? -14.578 16.205 52.270 1.00 81.06 722 LYS A O 1
ATOM 5445 N N . ILE A 1 723 ? -16.051 15.689 50.647 1.00 70.56 723 ILE A N 1
ATOM 5446 C CA . ILE A 1 723 ? -15.098 15.372 49.577 1.00 70.56 723 ILE A CA 1
ATOM 5447 C C . ILE A 1 723 ? -14.080 16.509 49.367 1.00 70.56 723 ILE A C 1
ATOM 5449 O O . ILE A 1 723 ? -12.904 16.274 49.119 1.00 70.56 723 ILE A O 1
ATOM 5453 N N . GLN A 1 724 ? -14.497 17.757 49.592 1.00 68.50 724 GLN A N 1
ATOM 5454 C CA . GLN A 1 724 ? -13.634 18.945 49.571 1.00 68.50 724 GLN A CA 1
ATOM 5455 C C . GLN A 1 724 ? -12.454 18.930 50.556 1.00 68.50 724 GLN A C 1
ATOM 5457 O O . GLN A 1 724 ? -11.523 19.716 50.393 1.00 68.50 724 GLN A O 1
ATOM 5462 N N . ASN A 1 725 ? -12.487 18.060 51.569 1.00 71.75 725 ASN A N 1
ATOM 5463 C CA . ASN A 1 725 ? -11.424 17.919 52.561 1.00 71.75 725 ASN A CA 1
ATOM 5464 C C . ASN A 1 725 ? -10.293 16.989 52.092 1.00 71.75 725 ASN A C 1
ATOM 5466 O O . ASN A 1 725 ? -9.270 16.887 52.771 1.00 71.75 725 ASN A O 1
ATOM 5470 N N . HIS A 1 726 ? -10.455 16.323 50.946 1.00 72.50 726 HIS A N 1
ATOM 5471 C CA . HIS A 1 726 ? -9.433 15.462 50.364 1.00 72.50 726 HIS A CA 1
ATOM 5472 C C . HIS A 1 726 ? -8.366 16.280 49.640 1.00 72.50 726 HIS A C 1
ATOM 5474 O O . HIS A 1 726 ? -8.660 17.176 48.842 1.00 72.50 726 HIS A O 1
ATOM 5480 N N . ALA A 1 727 ? -7.098 15.966 49.910 1.00 63.66 727 ALA A N 1
ATOM 5481 C CA . ALA A 1 727 ? -5.972 16.604 49.238 1.00 63.66 727 ALA A CA 1
ATOM 5482 C C . ALA A 1 727 ? -6.053 16.365 47.719 1.00 63.66 727 ALA A C 1
ATOM 5484 O O . ALA A 1 727 ? -6.313 15.252 47.276 1.00 63.66 727 ALA A O 1
ATOM 5485 N N . GLY A 1 728 ? -5.851 17.419 46.923 1.00 61.25 728 GLY A N 1
ATOM 5486 C CA . GLY A 1 728 ? -5.945 17.357 45.457 1.00 61.25 728 GLY A CA 1
ATOM 5487 C C . GLY A 1 728 ? -7.353 17.566 44.883 1.00 61.25 728 GLY A C 1
ATOM 5488 O O . GLY A 1 728 ? -7.474 17.823 43.690 1.00 61.25 728 GLY A O 1
ATOM 5489 N N . TRP A 1 729 ? -8.410 17.571 45.704 1.00 64.81 729 TRP A N 1
ATOM 5490 C CA . TRP A 1 729 ? -9.790 17.739 45.223 1.00 64.81 729 TRP A CA 1
ATOM 5491 C C . TRP A 1 729 ? -10.065 19.109 44.580 1.00 64.81 729 TRP A C 1
ATOM 5493 O O . TRP A 1 729 ? -10.751 19.207 43.565 1.00 64.81 729 TRP A O 1
ATOM 5503 N N . LEU A 1 730 ? -9.494 20.189 45.130 1.00 55.25 730 LEU A N 1
ATOM 5504 C CA . LEU A 1 730 ? -9.681 21.548 44.597 1.00 55.25 730 LEU A CA 1
ATOM 5505 C C . LEU A 1 730 ? -9.093 21.755 43.188 1.00 55.25 730 LEU A C 1
ATOM 5507 O O . LEU A 1 730 ? -9.494 22.702 42.517 1.00 55.25 730 LEU A O 1
ATOM 5511 N N . SER A 1 731 ? -8.170 20.899 42.736 1.00 52.94 731 SER A N 1
ATOM 5512 C CA . SER A 1 731 ? -7.592 20.962 41.385 1.00 52.94 731 SER A CA 1
ATOM 5513 C C . SER A 1 731 ? -8.408 20.226 40.308 1.00 52.94 731 SER A C 1
ATOM 5515 O O . SER A 1 731 ? -8.133 20.438 39.135 1.00 52.94 731 SER A O 1
ATOM 5517 N N . ALA A 1 732 ? -9.422 19.425 40.673 1.00 55.06 732 ALA A N 1
ATOM 5518 C CA . ALA A 1 732 ? -10.231 18.570 39.776 1.00 55.06 732 ALA A CA 1
ATOM 5519 C C . ALA A 1 732 ? -11.449 19.265 39.120 1.00 55.06 732 ALA A C 1
ATOM 5521 O O . ALA A 1 732 ? -12.439 18.622 38.780 1.00 55.06 732 ALA A O 1
ATOM 5522 N N . TYR A 1 733 ? -11.489 20.596 39.096 1.00 57.66 733 TYR A N 1
ATOM 5523 C CA . TYR A 1 733 ? -12.765 21.319 39.126 1.00 57.66 733 TYR A CA 1
ATOM 5524 C C . TYR A 1 733 ? -13.357 21.645 37.743 1.00 57.66 733 TYR A C 1
ATOM 5526 O O . TYR A 1 733 ? -13.316 22.797 37.313 1.00 57.66 733 TYR A O 1
ATOM 5534 N N . ASP A 1 734 ? -13.992 20.668 37.091 1.00 63.50 734 ASP A N 1
ATOM 5535 C CA . ASP A 1 734 ? -14.886 20.899 35.937 1.00 63.50 734 ASP A CA 1
ATOM 5536 C C . ASP A 1 734 ? -16.372 21.090 36.344 1.00 63.50 734 ASP A C 1
ATOM 5538 O O . ASP A 1 734 ? -17.214 21.487 35.544 1.00 63.50 734 ASP A O 1
ATOM 5542 N N . GLY A 1 735 ? -16.723 20.839 37.613 1.00 74.88 735 GLY A N 1
ATOM 5543 C CA . GLY A 1 735 ? -18.095 20.881 38.136 1.00 74.88 735 GLY A CA 1
ATOM 5544 C C . GLY A 1 735 ? -18.963 19.668 37.760 1.00 74.88 735 GLY A C 1
ATOM 5545 O O . GLY A 1 735 ? -19.805 19.266 38.573 1.00 74.88 735 GLY A O 1
ATOM 5546 N N . ALA A 1 736 ? -18.731 19.061 36.598 1.00 81.31 736 ALA A N 1
ATOM 5547 C CA . ALA A 1 736 ? -19.397 17.857 36.108 1.00 81.31 736 ALA A CA 1
ATOM 5548 C C . ALA A 1 736 ? -18.932 16.598 36.852 1.00 81.31 736 ALA A C 1
ATOM 5550 O O . ALA A 1 736 ? -19.749 15.957 37.516 1.00 81.31 736 ALA A O 1
ATOM 5551 N N . THR A 1 737 ? -17.625 16.327 36.868 1.00 81.81 737 THR A N 1
ATOM 5552 C CA . THR A 1 737 ? -16.965 15.218 37.580 1.00 81.81 737 THR A CA 1
ATOM 5553 C C . THR A 1 737 ? -17.375 15.181 39.051 1.00 81.81 737 THR A C 1
ATOM 5555 O O . THR A 1 737 ? -17.762 14.149 39.602 1.00 81.81 737 THR A O 1
ATOM 5558 N N . LYS A 1 738 ? -17.401 16.353 39.697 1.00 82.25 738 LYS A N 1
ATOM 5559 C CA . LYS A 1 738 ? -17.883 16.500 41.077 1.00 82.25 738 LYS A CA 1
ATOM 5560 C C . LYS A 1 738 ? -19.353 16.100 41.231 1.00 82.25 738 LYS A C 1
ATOM 5562 O O . LYS A 1 738 ? -19.721 15.457 42.215 1.00 82.25 738 LYS A O 1
ATOM 5567 N N . SER A 1 739 ? -20.201 16.526 40.298 1.00 88.00 739 SER A N 1
ATOM 5568 C CA . SER A 1 739 ? -21.629 16.212 40.333 1.00 88.00 739 SER A CA 1
ATOM 5569 C C . SER A 1 739 ? -21.870 14.722 40.105 1.00 88.00 739 SER A C 1
ATOM 5571 O O . SER A 1 739 ? -22.723 14.149 40.779 1.00 88.00 739 SER A O 1
ATOM 5573 N N . ILE A 1 740 ? -21.082 14.085 39.238 1.00 91.31 740 ILE A N 1
ATOM 5574 C CA . ILE A 1 740 ? -21.109 12.638 39.012 1.00 91.31 740 ILE A CA 1
ATOM 5575 C C . ILE A 1 740 ? -20.716 11.903 40.297 1.00 91.31 740 ILE A C 1
ATOM 5577 O O . ILE A 1 740 ? -21.543 11.170 40.837 1.00 91.31 740 ILE A O 1
ATOM 5581 N N . LEU A 1 741 ? -19.533 12.170 40.867 1.00 88.38 741 LEU A N 1
ATOM 5582 C CA . LEU A 1 741 ? -19.079 11.484 42.084 1.00 88.38 741 LEU A CA 1
ATOM 5583 C C . LEU A 1 741 ? -20.048 11.674 43.260 1.00 88.38 741 LEU A C 1
ATOM 5585 O O . LEU A 1 741 ? -20.370 10.721 43.967 1.00 88.38 741 LEU A O 1
ATOM 5589 N N . GLY A 1 742 ? -20.559 12.893 43.458 1.00 90.50 742 GLY A N 1
ATOM 5590 C CA . GLY A 1 742 ? -21.545 13.169 44.501 1.00 90.50 742 GLY A CA 1
ATOM 5591 C C . GLY A 1 742 ? -22.831 12.355 44.329 1.00 90.50 742 GLY A C 1
ATOM 5592 O O . GLY A 1 742 ? -23.374 11.845 45.310 1.00 90.50 742 GLY A O 1
ATOM 5593 N N . ASN A 1 743 ? -23.303 12.168 43.094 1.00 94.56 743 ASN A N 1
ATOM 5594 C CA . ASN A 1 743 ? -24.457 11.311 42.826 1.00 94.56 743 ASN A CA 1
ATOM 5595 C C . ASN A 1 743 ? -24.141 9.814 42.981 1.00 94.56 743 ASN A C 1
ATOM 5597 O O . ASN A 1 743 ? -25.002 9.084 43.467 1.00 94.56 743 ASN A O 1
ATOM 5601 N N . LEU A 1 744 ? -22.922 9.362 42.666 1.00 94.19 744 LEU A N 1
ATOM 5602 C CA . LEU A 1 744 ? -22.486 7.983 42.932 1.00 94.19 744 LEU A CA 1
ATOM 5603 C C . LEU A 1 744 ? -22.453 7.684 44.441 1.00 94.19 744 LEU A C 1
ATOM 5605 O O . LEU A 1 744 ? -22.982 6.664 44.877 1.00 94.19 744 LEU A O 1
ATOM 5609 N N . ILE A 1 745 ? -21.940 8.608 45.261 1.00 93.31 745 ILE A N 1
ATOM 5610 C CA . ILE A 1 745 ? -21.967 8.486 46.732 1.00 93.31 745 ILE A CA 1
ATOM 5611 C C . ILE A 1 745 ? -23.408 8.459 47.249 1.00 93.31 745 ILE A C 1
ATOM 5613 O O . ILE A 1 745 ? -23.746 7.661 48.121 1.00 93.31 745 ILE A O 1
ATOM 5617 N N . ALA A 1 746 ? -24.280 9.323 46.719 1.00 95.31 746 ALA A N 1
ATOM 5618 C CA . ALA A 1 746 ? -25.690 9.331 47.099 1.00 95.31 746 ALA A CA 1
ATOM 5619 C C . ALA A 1 746 ? -26.375 7.999 46.750 1.00 95.31 746 ALA A C 1
ATOM 5621 O O . ALA A 1 746 ? -27.142 7.477 47.563 1.00 95.31 746 ALA A O 1
ATOM 5622 N N . TYR A 1 747 ? -26.077 7.436 45.575 1.00 96.00 747 TYR A N 1
ATOM 5623 C CA . TYR A 1 747 ? -26.574 6.125 45.174 1.00 96.00 747 TYR A CA 1
ATOM 5624 C C . TYR A 1 747 ? -26.132 5.041 46.162 1.00 96.00 747 TYR A C 1
ATOM 5626 O O . TYR A 1 747 ? -26.995 4.363 46.719 1.00 96.00 747 TYR A O 1
ATOM 5634 N N . GLU A 1 748 ? -24.831 4.947 46.453 1.00 94.88 748 GLU A N 1
ATOM 5635 C CA . GLU A 1 748 ? -24.271 3.964 47.389 1.00 94.88 748 GLU A CA 1
ATOM 5636 C C . GLU A 1 748 ? -24.900 4.070 48.787 1.00 94.88 748 GLU A C 1
ATOM 5638 O O . GLU A 1 748 ? -25.437 3.099 49.323 1.00 94.88 748 GLU A O 1
ATOM 5643 N N . LEU A 1 749 ? -24.950 5.278 49.361 1.00 94.75 749 LEU A N 1
ATOM 5644 C CA . LEU A 1 749 ? -25.572 5.514 50.670 1.00 94.75 749 LEU A CA 1
ATOM 5645 C C . LEU A 1 749 ? -27.050 5.090 50.711 1.00 94.75 749 LEU A C 1
ATOM 5647 O O . LEU A 1 749 ? -27.543 4.671 51.763 1.00 94.75 749 LEU A O 1
ATOM 5651 N N . GLY A 1 750 ? -27.756 5.198 49.582 1.00 93.25 750 GLY A N 1
ATOM 5652 C CA . GLY A 1 750 ? -29.133 4.734 49.428 1.00 93.25 750 GLY A CA 1
ATOM 5653 C C . GLY A 1 750 ? -29.278 3.210 49.344 1.00 93.25 750 GLY A C 1
ATOM 5654 O O . GLY A 1 750 ? -30.312 2.689 49.764 1.00 93.25 750 GLY A O 1
ATOM 5655 N N . GLN A 1 751 ? -28.261 2.496 48.846 1.00 91.38 751 GLN A N 1
ATOM 5656 C CA . GLN A 1 751 ? -28.255 1.027 48.768 1.00 91.38 751 GLN A CA 1
ATOM 5657 C C . GLN A 1 751 ? -27.857 0.356 50.089 1.00 91.38 751 GLN A C 1
ATOM 5659 O O . GLN A 1 751 ? -28.253 -0.784 50.353 1.00 91.38 751 GLN A O 1
ATOM 5664 N N . ARG A 1 752 ? -27.099 1.052 50.944 1.00 91.31 752 ARG A N 1
ATOM 5665 C CA . ARG A 1 752 ? -26.657 0.517 52.237 1.00 91.31 752 ARG A CA 1
ATOM 5666 C C . ARG A 1 752 ? -27.822 0.165 53.163 1.00 91.31 752 ARG A C 1
ATOM 5668 O O . ARG A 1 752 ? -28.888 0.779 53.167 1.00 91.31 752 ARG A O 1
ATOM 5675 N N . SER A 1 753 ? -27.595 -0.847 53.998 1.00 89.19 753 SER A N 1
ATOM 5676 C CA . SER A 1 753 ? -28.555 -1.273 55.018 1.00 89.19 753 SER A CA 1
ATOM 5677 C C . SER A 1 753 ? -28.366 -0.474 56.302 1.00 89.19 753 SER A C 1
ATOM 5679 O O . SER A 1 753 ? -27.350 -0.614 56.977 1.00 89.19 753 SER A O 1
ATOM 5681 N N . TRP A 1 754 ? -29.374 0.308 56.681 1.00 91.62 754 TRP A N 1
ATOM 5682 C CA . TRP A 1 754 ? -29.329 1.151 57.873 1.00 91.62 754 TRP A CA 1
ATOM 5683 C C . TRP A 1 754 ? -30.259 0.623 58.964 1.00 91.62 754 TRP A C 1
ATOM 5685 O O . TRP A 1 754 ? -31.344 0.101 58.691 1.00 91.62 754 TRP A O 1
ATOM 5695 N N . THR A 1 755 ? -29.865 0.789 60.227 1.00 90.31 755 THR A N 1
ATOM 5696 C CA . THR A 1 755 ? -30.738 0.492 61.370 1.00 90.31 755 THR A CA 1
ATOM 5697 C C . THR A 1 755 ? -30.654 1.588 62.427 1.00 90.31 755 THR A C 1
ATOM 5699 O O . THR A 1 755 ? -29.641 2.266 62.552 1.00 90.31 755 THR A O 1
ATOM 5702 N N . ALA A 1 756 ? -31.723 1.774 63.197 1.00 90.31 756 ALA A N 1
ATOM 5703 C CA . ALA A 1 756 ? -31.776 2.745 64.288 1.00 90.31 756 ALA A CA 1
ATOM 5704 C C . ALA A 1 756 ? -32.571 2.191 65.469 1.00 90.31 756 ALA A C 1
ATOM 5706 O O . ALA A 1 756 ? -33.558 1.494 65.270 1.00 90.31 756 ALA A O 1
ATOM 5707 N N . THR A 1 757 ? -32.196 2.515 66.706 1.00 86.25 757 THR A N 1
ATOM 5708 C CA . THR A 1 757 ? -32.999 2.144 67.883 1.00 86.25 757 THR A CA 1
ATOM 5709 C C . THR A 1 757 ? -33.802 3.345 68.357 1.00 86.25 757 THR A C 1
ATOM 5711 O O . THR A 1 757 ? -33.241 4.286 68.906 1.00 86.25 757 THR A O 1
ATOM 5714 N N . LEU A 1 758 ? -35.124 3.302 68.180 1.00 85.38 758 LEU A N 1
ATOM 5715 C CA . LEU A 1 758 ? -36.038 4.379 68.565 1.00 85.38 758 LEU A CA 1
ATOM 5716 C C . LEU A 1 758 ? -36.964 3.899 69.680 1.00 85.38 758 LEU A C 1
ATOM 5718 O O . LEU A 1 758 ? -37.649 2.885 69.539 1.00 85.38 758 LEU A O 1
ATOM 5722 N N . GLY A 1 759 ? -36.971 4.608 70.813 1.00 80.19 759 GLY A N 1
ATOM 5723 C CA . GLY A 1 759 ? -37.804 4.244 71.967 1.00 80.19 759 GLY A CA 1
ATOM 5724 C C . GLY A 1 759 ? -37.537 2.828 72.500 1.00 80.19 759 GLY A C 1
ATOM 5725 O O . GLY A 1 759 ? -38.463 2.156 72.941 1.00 80.19 759 GLY A O 1
ATOM 5726 N N . GLY A 1 760 ? -36.292 2.343 72.402 1.00 78.50 760 GLY A N 1
ATOM 5727 C CA . GLY A 1 760 ? -35.896 0.992 72.822 1.00 78.50 760 GLY A CA 1
ATOM 5728 C C . GLY A 1 760 ? -36.228 -0.131 71.830 1.00 78.50 760 GLY A C 1
ATOM 5729 O O . GLY A 1 760 ? -35.983 -1.292 72.140 1.00 78.50 760 GLY A O 1
ATOM 5730 N N . THR A 1 761 ? -36.764 0.188 70.645 1.00 76.75 761 THR A N 1
ATOM 5731 C CA . THR A 1 761 ? -37.058 -0.786 69.579 1.00 76.75 761 THR A CA 1
ATOM 5732 C C . THR A 1 761 ? -36.151 -0.533 68.382 1.00 76.75 761 THR A C 1
ATOM 5734 O O . THR A 1 761 ? -36.090 0.591 67.883 1.00 76.75 761 THR A O 1
ATOM 5737 N N . GLN A 1 762 ? -35.460 -1.567 67.907 1.00 84.38 762 GLN A N 1
ATOM 5738 C CA . GLN A 1 762 ? -34.661 -1.477 66.688 1.00 84.38 762 GLN A CA 1
ATOM 5739 C C . GLN A 1 762 ? -35.595 -1.266 65.475 1.00 84.38 762 GLN A C 1
ATOM 5741 O O . GLN A 1 762 ? -36.728 -1.751 65.448 1.00 84.38 762 GLN A O 1
ATOM 5746 N N . LYS A 1 763 ? -35.150 -0.509 64.476 1.00 83.62 763 LYS A N 1
ATOM 5747 C CA . LYS A 1 763 ? -35.863 -0.121 63.251 1.00 83.62 763 LYS A CA 1
ATOM 5748 C C . LYS A 1 763 ? -34.928 -0.349 62.063 1.00 83.62 763 LYS A C 1
ATOM 5750 O O . LYS A 1 763 ? -33.772 0.051 62.144 1.00 83.62 763 LYS A O 1
ATOM 5755 N N . ASN A 1 764 ? -35.405 -0.980 60.994 1.00 88.56 764 ASN A N 1
ATOM 5756 C CA . ASN A 1 764 ? -34.728 -0.994 59.700 1.00 88.56 764 ASN A CA 1
ATOM 5757 C C . ASN A 1 764 ? -35.024 0.332 59.005 1.00 88.56 764 ASN A C 1
ATOM 5759 O O . ASN A 1 764 ? -36.162 0.805 59.040 1.00 88.56 764 ASN A O 1
ATOM 5763 N N . VAL A 1 765 ? -34.015 0.930 58.388 1.00 90.69 765 VAL A N 1
ATOM 5764 C CA . VAL A 1 765 ? -34.126 2.239 57.755 1.00 90.69 765 VAL A CA 1
ATOM 5765 C C . VAL A 1 765 ? -33.731 2.116 56.290 1.00 90.69 765 VAL A C 1
ATOM 5767 O O . VAL A 1 765 ? -32.649 1.634 55.974 1.00 90.69 765 VAL A O 1
ATOM 5770 N N . ALA A 1 766 ? -34.618 2.555 55.400 1.00 92.06 766 ALA A N 1
ATOM 5771 C CA . ALA A 1 766 ? -34.301 2.760 53.991 1.00 92.06 766 ALA A CA 1
ATOM 5772 C C . ALA A 1 766 ? -34.049 4.251 53.752 1.00 92.06 766 ALA A C 1
ATOM 5774 O O . ALA A 1 766 ? -34.858 5.083 54.184 1.00 92.06 766 ALA A O 1
ATOM 5775 N N . LEU A 1 767 ? -32.950 4.586 53.075 1.00 93.88 767 LEU A N 1
ATOM 5776 C CA . LEU A 1 767 ? -32.599 5.962 52.735 1.00 93.88 767 LEU A CA 1
ATOM 5777 C C . LEU A 1 767 ? -32.827 6.217 51.249 1.00 93.88 767 LEU A C 1
ATOM 5779 O O . LEU A 1 767 ? -32.362 5.468 50.399 1.00 93.88 767 LEU A O 1
ATOM 5783 N N . LYS A 1 768 ? -33.502 7.322 50.934 1.00 95.69 768 LYS A N 1
ATOM 5784 C CA . LYS A 1 768 ? -33.402 7.958 49.620 1.00 95.69 768 LYS A CA 1
ATOM 5785 C C . LYS A 1 768 ? -32.469 9.152 49.757 1.00 95.69 768 LYS A C 1
ATOM 5787 O O . LYS A 1 768 ? -32.746 10.038 50.569 1.00 95.69 768 LYS A O 1
ATOM 5792 N N . VAL A 1 769 ? -31.398 9.170 48.973 1.00 96.81 769 VAL A N 1
ATOM 5793 C CA . VAL A 1 769 ? -30.365 10.208 49.033 1.00 96.81 769 VAL A CA 1
ATOM 5794 C C . VAL A 1 769 ? -30.281 10.912 47.686 1.00 96.81 769 VAL A C 1
ATOM 5796 O O . VAL A 1 769 ? -30.348 10.270 46.642 1.00 96.81 769 VAL A O 1
ATOM 5799 N N . THR A 1 770 ? -30.158 12.234 47.705 1.00 95.56 770 THR A N 1
ATOM 5800 C CA . THR A 1 770 ? -29.895 13.045 46.509 1.00 95.56 770 THR A CA 1
ATOM 5801 C C . THR A 1 770 ? -28.747 13.994 46.787 1.00 95.56 770 THR A C 1
ATOM 5803 O O . THR A 1 770 ? -28.685 14.574 47.875 1.00 95.56 770 THR A O 1
ATOM 5806 N N . TYR A 1 771 ? -27.883 14.199 45.801 1.00 94.12 771 TYR A N 1
ATOM 5807 C CA . TYR A 1 771 ? -26.797 15.164 45.885 1.00 94.12 771 TYR A CA 1
ATOM 5808 C C . TYR A 1 771 ? -27.152 16.451 45.133 1.00 94.12 771 TYR A C 1
ATOM 5810 O O . TYR A 1 771 ? -27.781 16.433 44.078 1.00 94.12 771 TYR A O 1
ATOM 5818 N N . THR A 1 772 ? -26.763 17.598 45.683 1.00 90.69 772 THR A N 1
ATOM 5819 C CA . THR A 1 772 ? -26.852 18.889 44.996 1.00 90.69 772 THR A CA 1
ATOM 5820 C C . THR A 1 772 ? -25.508 19.583 45.064 1.00 90.69 772 THR A C 1
ATOM 5822 O O . THR A 1 772 ? -25.038 19.941 46.147 1.00 90.69 772 THR A O 1
ATOM 5825 N N . ASN A 1 773 ? -24.916 19.825 43.899 1.00 86.88 773 ASN A N 1
ATOM 5826 C CA . ASN A 1 773 ? -23.709 20.621 43.788 1.00 86.88 773 ASN A CA 1
ATOM 5827 C C . ASN A 1 773 ? -24.039 22.107 44.042 1.00 86.88 773 ASN A C 1
ATOM 5829 O O . ASN A 1 773 ? -24.861 22.693 43.341 1.00 86.88 773 ASN A O 1
ATOM 5833 N N . LYS A 1 774 ? -23.412 22.725 45.051 1.00 83.62 774 LYS A N 1
ATOM 5834 C CA . LYS A 1 774 ? -23.576 24.156 45.399 1.00 83.62 774 LYS A CA 1
ATOM 5835 C C . LYS A 1 774 ? -22.357 24.999 45.012 1.00 83.62 774 LYS A C 1
ATOM 5837 O O . LYS A 1 774 ? -22.221 26.151 45.428 1.00 83.62 774 LYS A O 1
ATOM 5842 N N . SER A 1 775 ? -21.462 24.405 44.236 1.00 75.44 775 SER A N 1
ATOM 5843 C CA . SER A 1 775 ? -20.249 25.021 43.727 1.00 75.44 775 SER A CA 1
ATOM 5844 C C . SER A 1 775 ? -20.538 26.218 42.842 1.00 75.44 775 SER A C 1
ATOM 5846 O O . SER A 1 775 ? -21.416 26.172 41.985 1.00 75.44 775 SER A O 1
ATOM 5848 N N . ASN A 1 776 ? -19.746 27.274 42.994 1.00 67.94 776 ASN A N 1
ATOM 5849 C CA . ASN A 1 776 ? -19.793 28.419 42.101 1.00 67.94 776 ASN A CA 1
ATOM 5850 C C . ASN A 1 776 ? -18.375 28.840 41.710 1.00 67.94 776 ASN A C 1
ATOM 5852 O O . ASN A 1 776 ? -17.663 29.480 42.493 1.00 67.94 776 ASN A O 1
ATOM 5856 N N . VAL A 1 777 ? -18.024 28.507 40.464 1.00 61.44 777 VAL A N 1
ATOM 5857 C CA . VAL A 1 777 ? -16.726 28.781 39.830 1.00 61.44 777 VAL A CA 1
ATOM 5858 C C . VAL A 1 777 ? -16.404 30.282 39.837 1.00 61.44 777 VAL A C 1
ATOM 5860 O O . VAL A 1 777 ? -15.278 30.667 40.128 1.00 61.44 777 VAL A O 1
ATOM 5863 N N . ALA A 1 778 ? -17.398 31.151 39.624 1.00 57.84 778 ALA A N 1
ATOM 5864 C CA . ALA A 1 778 ? -17.208 32.604 39.584 1.00 57.84 778 ALA A CA 1
ATOM 5865 C C . ALA A 1 778 ? -16.924 33.231 40.962 1.00 57.84 778 ALA A C 1
ATOM 5867 O O . ALA A 1 778 ? -16.341 34.308 41.045 1.00 57.84 778 ALA A O 1
ATOM 5868 N N . THR A 1 779 ? -17.339 32.576 42.052 1.00 61.06 779 THR A N 1
ATOM 5869 C CA . THR A 1 779 ? -17.146 33.083 43.427 1.00 61.06 779 THR A CA 1
ATOM 5870 C C . THR A 1 779 ? -16.070 32.340 44.220 1.00 61.06 779 THR A C 1
ATOM 5872 O O . THR A 1 779 ? -15.845 32.678 45.381 1.00 61.06 779 THR A O 1
ATOM 5875 N N . GLY A 1 780 ? -15.438 31.316 43.632 1.00 59.91 780 GLY A N 1
ATOM 5876 C CA . GLY A 1 780 ? -14.448 30.467 44.307 1.00 59.91 780 GLY A CA 1
ATOM 5877 C C . GLY A 1 780 ? -15.012 29.654 45.479 1.00 59.91 780 GLY A C 1
ATOM 5878 O O . GLY A 1 780 ? -14.254 29.190 46.325 1.00 59.91 780 GLY A O 1
ATOM 5879 N N . LYS A 1 781 ? -16.342 29.507 45.565 1.00 64.56 781 LYS A N 1
ATOM 5880 C CA . LYS A 1 781 ? -17.002 28.717 46.610 1.00 64.56 781 LYS A CA 1
ATOM 5881 C C . LYS A 1 781 ? -17.153 27.278 46.136 1.00 64.56 781 LYS A C 1
ATOM 5883 O O . LYS A 1 781 ? -17.865 27.029 45.162 1.00 64.56 781 LYS A O 1
ATOM 5888 N N . SER A 1 782 ? -16.526 26.354 46.855 1.00 69.62 782 SER A N 1
ATOM 5889 C CA . SER A 1 782 ? -16.757 24.916 46.752 1.00 69.62 782 SER A CA 1
ATOM 5890 C C . SER A 1 782 ? -17.709 24.467 47.860 1.00 69.62 782 SER A C 1
ATOM 5892 O O . SER A 1 782 ? -17.628 24.928 48.998 1.00 69.62 782 SER A O 1
ATOM 5894 N N . GLY A 1 783 ? -18.672 23.626 47.495 1.00 78.12 783 GLY A N 1
ATOM 5895 C CA . GLY A 1 783 ? -19.611 23.026 48.434 1.00 78.12 783 GLY A CA 1
ATOM 5896 C C . GLY A 1 783 ? -20.669 22.195 47.721 1.00 78.12 783 GLY A C 1
ATOM 5897 O O . GLY A 1 783 ? -20.831 22.266 46.498 1.00 78.12 783 GLY A O 1
ATOM 5898 N N . GLY A 1 784 ? -21.408 21.411 48.483 1.00 88.06 784 GLY A N 1
ATOM 5899 C CA . GLY A 1 784 ? -22.448 20.522 47.991 1.00 88.06 784 GLY A CA 1
ATOM 5900 C C . GLY A 1 784 ? -23.149 19.888 49.174 1.00 88.06 784 GLY A C 1
ATOM 5901 O O . GLY A 1 784 ? -22.619 19.884 50.281 1.00 88.06 784 GLY A O 1
ATOM 5902 N N . THR A 1 785 ? -24.362 19.399 48.967 1.00 93.00 785 THR A N 1
ATOM 5903 C CA . THR A 1 785 ? -25.184 18.904 50.072 1.00 93.00 785 THR A CA 1
ATOM 5904 C C . THR A 1 785 ? -25.870 17.615 49.678 1.00 93.00 785 THR A C 1
ATOM 5906 O O . THR A 1 785 ? -26.477 17.525 48.611 1.00 93.00 785 THR A O 1
ATOM 5909 N N . PHE A 1 786 ? -25.810 16.643 50.580 1.00 96.25 786 PHE A N 1
ATOM 5910 C CA . PHE A 1 786 ? -26.578 15.414 50.512 1.00 96.25 786 PHE A CA 1
ATOM 5911 C C . PHE A 1 786 ? -27.877 15.607 51.286 1.00 96.25 786 PHE A C 1
ATOM 5913 O O . PHE A 1 786 ? -27.861 15.972 52.465 1.00 96.25 786 PHE A O 1
ATOM 5920 N N . ALA A 1 787 ? -29.008 15.389 50.625 1.00 97.19 787 ALA A N 1
ATOM 5921 C CA . ALA A 1 787 ? -30.321 15.394 51.253 1.00 97.19 787 ALA A CA 1
ATOM 5922 C C . ALA A 1 787 ? -30.812 13.956 51.424 1.00 97.19 787 ALA A C 1
ATOM 5924 O O . ALA A 1 787 ? -30.863 13.194 50.461 1.00 97.19 787 ALA A O 1
ATOM 5925 N N . PHE A 1 788 ? -31.185 13.607 52.653 1.00 97.50 788 PHE A N 1
ATOM 5926 C CA . PHE A 1 788 ? -31.603 12.270 53.050 1.00 97.50 788 PHE A CA 1
ATOM 5927 C C . PHE A 1 788 ? -33.082 12.276 53.411 1.00 97.50 788 PHE A C 1
ATOM 5929 O O . PHE A 1 788 ? -33.549 13.130 54.168 1.00 97.50 788 PHE A O 1
ATOM 5936 N N . THR A 1 789 ? -33.813 11.286 52.910 1.00 96.62 789 THR A N 1
ATOM 5937 C CA . THR A 1 789 ? -35.168 10.953 53.359 1.00 96.62 789 THR A CA 1
ATOM 5938 C C . THR A 1 789 ? -35.153 9.543 53.929 1.00 96.62 789 THR A C 1
ATOM 5940 O O . THR A 1 789 ? -34.858 8.591 53.205 1.00 96.62 789 THR A O 1
ATOM 5943 N N . ALA A 1 790 ? -35.461 9.407 55.218 1.00 92.94 790 ALA A N 1
ATOM 5944 C CA . ALA A 1 790 ? -35.398 8.144 55.942 1.00 92.94 790 ALA A CA 1
ATOM 5945 C C . ALA A 1 790 ? -36.795 7.551 56.149 1.00 92.94 790 ALA A C 1
ATOM 5947 O O . ALA A 1 790 ? -37.696 8.198 56.685 1.00 92.94 790 ALA A O 1
ATOM 5948 N N . THR A 1 791 ? -36.962 6.287 55.760 1.00 91.06 791 THR A N 1
ATOM 5949 C CA . THR A 1 791 ? -38.181 5.513 56.022 1.00 91.06 791 THR A CA 1
ATOM 5950 C C . THR A 1 791 ? -37.888 4.443 57.064 1.00 91.06 791 THR A C 1
ATOM 5952 O O . THR A 1 791 ? -37.119 3.520 56.804 1.00 91.06 791 THR A O 1
ATOM 5955 N N . TYR A 1 792 ? -38.509 4.562 58.239 1.00 84.62 792 TYR A N 1
ATOM 5956 C CA . TYR A 1 792 ? -38.324 3.642 59.360 1.00 84.62 792 TYR A CA 1
ATOM 5957 C C . TYR A 1 792 ? -39.383 2.541 59.344 1.00 84.62 792 TYR A C 1
ATOM 5959 O O . TYR A 1 792 ? -40.581 2.814 59.411 1.00 84.62 792 TYR A O 1
ATOM 5967 N N . ALA A 1 793 ? -38.935 1.293 59.332 1.00 79.81 793 ALA A N 1
ATOM 5968 C CA . ALA A 1 793 ? -39.755 0.111 59.555 1.00 79.81 793 ALA A CA 1
ATOM 5969 C C . ALA A 1 793 ? -39.282 -0.601 60.830 1.00 79.81 793 ALA A C 1
ATOM 5971 O O . ALA A 1 793 ? -38.105 -0.557 61.161 1.00 79.81 793 ALA A O 1
ATOM 5972 N N . ASP A 1 794 ? -40.165 -1.262 61.574 1.00 66.44 794 ASP A N 1
ATOM 5973 C CA . ASP A 1 794 ? -39.793 -2.011 62.785 1.00 66.44 794 ASP A CA 1
ATOM 5974 C C . ASP A 1 794 ? -38.728 -3.074 62.476 1.00 66.44 794 ASP A C 1
ATOM 5976 O O . ASP A 1 794 ? -38.992 -4.004 61.710 1.00 66.44 794 ASP A O 1
ATOM 5980 N N . ALA A 1 795 ? -37.544 -2.983 63.099 1.00 59.69 795 ALA A N 1
ATOM 5981 C CA . ALA A 1 795 ? -36.585 -4.078 63.107 1.00 59.69 795 ALA A CA 1
ATOM 5982 C C . ALA A 1 795 ? -37.105 -5.074 64.129 1.00 59.69 795 ALA A C 1
ATOM 5984 O O . ALA A 1 795 ? -36.948 -4.955 65.342 1.00 59.69 795 ALA A O 1
ATOM 5985 N N . THR A 1 796 ? -37.871 -6.006 63.591 1.00 48.88 796 THR A N 1
ATOM 5986 C CA . THR A 1 796 ? -37.767 -7.418 63.925 1.00 48.88 796 THR A CA 1
ATOM 5987 C C . THR A 1 796 ? -37.310 -7.699 65.360 1.00 48.88 796 THR A C 1
ATOM 5989 O O . THR A 1 796 ? -36.155 -8.007 65.643 1.00 48.88 796 THR A O 1
ATOM 5992 N N . HIS A 1 797 ? -38.278 -7.671 66.273 1.00 46.09 797 HIS A N 1
ATOM 5993 C CA . HIS A 1 797 ? -38.362 -8.623 67.379 1.00 46.09 797 HIS A CA 1
ATOM 5994 C C . HIS A 1 797 ? -37.937 -10.046 66.950 1.00 46.09 797 HIS A C 1
ATOM 5996 O O . HIS A 1 797 ? -38.003 -10.391 65.768 1.00 46.09 797 HIS A O 1
ATOM 6002 N N . THR A 1 798 ? -37.573 -10.914 67.906 1.00 46.41 798 THR A N 1
ATOM 6003 C CA . THR A 1 798 ? -37.348 -12.337 67.607 1.00 46.41 798 THR A CA 1
ATOM 6004 C C . THR A 1 798 ? -38.608 -12.895 66.984 1.00 46.41 798 THR A C 1
ATOM 6006 O O . THR A 1 798 ? -39.654 -13.004 67.630 1.00 46.41 798 THR A O 1
ATOM 6009 N N . HIS A 1 799 ? -38.522 -13.187 65.700 1.00 51.06 799 HIS A N 1
ATOM 6010 C CA . HIS A 1 799 ? -39.716 -13.460 64.957 1.00 51.06 799 HIS A CA 1
ATOM 6011 C C . HIS A 1 799 ? -40.354 -14.763 65.432 1.00 51.06 799 HIS A C 1
ATOM 6013 O O . HIS A 1 799 ? -39.842 -15.858 65.186 1.00 51.06 799 HIS A O 1
ATOM 6019 N N . ARG A 1 800 ? -41.539 -14.658 66.043 1.00 57.62 800 ARG A N 1
ATOM 6020 C CA . ARG A 1 800 ? -42.497 -15.765 66.034 1.00 57.62 800 ARG A CA 1
ATOM 6021 C C . ARG A 1 800 ? -43.137 -15.782 64.670 1.00 57.62 800 ARG A C 1
ATOM 6023 O O . ARG A 1 800 ? -44.247 -15.303 64.445 1.00 57.62 800 ARG A O 1
ATOM 6030 N N . TRP A 1 801 ? -42.353 -16.267 63.727 1.00 69.56 801 TRP A N 1
ATOM 6031 C CA . TRP A 1 801 ? -42.834 -16.457 62.392 1.00 69.56 801 TRP A CA 1
ATOM 6032 C C . TRP A 1 801 ? -44.042 -17.387 62.419 1.00 69.56 801 TRP A C 1
ATOM 6034 O O . TRP A 1 801 ? -43.977 -18.482 62.982 1.00 69.56 801 TRP A O 1
ATOM 6044 N N . GLY A 1 802 ? -45.133 -16.955 61.789 1.00 67.50 802 GLY A N 1
ATOM 6045 C CA . GLY A 1 802 ? -46.198 -17.882 61.443 1.00 67.50 802 GLY A CA 1
ATOM 6046 C C . GLY A 1 802 ? -45.665 -18.994 60.536 1.00 67.50 802 GLY A C 1
ATOM 6047 O O . GLY A 1 802 ? -44.543 -18.928 60.016 1.00 67.50 802 GLY A O 1
ATOM 6048 N N . ALA A 1 803 ? -46.482 -20.020 60.314 1.00 72.38 803 ALA A N 1
ATOM 6049 C CA . ALA A 1 803 ? -46.194 -20.984 59.263 1.00 72.38 803 ALA A CA 1
ATOM 6050 C C . ALA A 1 803 ? -45.927 -20.236 57.945 1.00 72.38 803 ALA A C 1
ATOM 6052 O O . ALA A 1 803 ? -46.606 -19.255 57.633 1.00 72.38 803 ALA A O 1
ATOM 6053 N N . TRP A 1 804 ? -44.921 -20.683 57.190 1.00 80.81 804 TRP A N 1
ATOM 6054 C CA . TRP A 1 804 ? -44.677 -20.175 55.844 1.00 80.81 804 TRP A CA 1
ATOM 6055 C C . TRP A 1 804 ? -45.973 -20.237 55.042 1.00 80.81 804 TRP A C 1
ATOM 6057 O O . TRP A 1 804 ? -46.522 -21.320 54.843 1.00 80.81 804 TRP A O 1
ATOM 6067 N N . SER A 1 805 ? -46.455 -19.078 54.597 1.00 73.00 805 SER A N 1
ATOM 6068 C CA . SER A 1 805 ? -47.574 -19.009 53.669 1.00 73.00 805 SER A CA 1
ATOM 6069 C C . SER A 1 805 ? -47.011 -18.772 52.278 1.00 73.00 805 SER A C 1
ATOM 6071 O O . SER A 1 805 ? -46.088 -17.977 52.087 1.00 73.00 805 SER A O 1
ATOM 6073 N N . THR A 1 806 ? -47.510 -19.499 51.293 1.00 77.62 806 THR A N 1
ATOM 6074 C CA . THR A 1 806 ? -47.061 -19.298 49.923 1.00 77.62 806 THR A CA 1
ATOM 6075 C C . THR A 1 806 ? -47.723 -18.042 49.367 1.00 77.62 806 THR A C 1
ATOM 6077 O O . THR A 1 806 ? -48.929 -18.033 49.144 1.00 77.62 806 THR A O 1
ATOM 6080 N N . THR A 1 807 ? -46.942 -16.977 49.175 1.00 74.12 807 THR A N 1
ATOM 6081 C CA . THR A 1 807 ? -47.412 -15.716 48.576 1.00 74.12 807 THR A CA 1
ATOM 6082 C C . THR A 1 807 ? -47.479 -15.805 47.070 1.00 74.12 807 THR A C 1
ATOM 6084 O O . THR A 1 807 ? -48.459 -15.385 46.467 1.00 74.12 807 THR A O 1
ATOM 6087 N N . THR A 1 808 ? -46.452 -16.402 46.479 1.00 70.56 808 THR A N 1
ATOM 6088 C CA . THR A 1 808 ? -46.396 -16.686 45.054 1.00 70.56 808 THR A CA 1
ATOM 6089 C C . THR A 1 808 ? -46.002 -18.139 44.941 1.00 70.56 808 THR A C 1
ATOM 6091 O O . THR A 1 808 ? -44.908 -18.529 45.352 1.00 70.56 808 THR A O 1
ATOM 6094 N N . ASN A 1 809 ? -46.914 -18.974 44.449 1.00 71.19 809 ASN A N 1
ATOM 6095 C CA . ASN A 1 809 ? -46.598 -20.379 44.236 1.00 71.19 809 ASN A CA 1
ATOM 6096 C C . ASN A 1 809 ? -45.376 -20.484 43.325 1.00 71.19 809 ASN A C 1
ATOM 6098 O O . ASN A 1 809 ? -45.310 -19.808 42.299 1.00 71.19 809 ASN A O 1
ATOM 6102 N N . ALA A 1 810 ? -44.414 -21.328 43.705 1.00 69.38 810 ALA A N 1
ATOM 6103 C CA . ALA A 1 810 ? -43.344 -21.688 42.790 1.00 69.38 810 ALA A CA 1
ATOM 6104 C C . ALA A 1 810 ? -43.975 -22.298 41.549 1.00 69.38 810 ALA A C 1
ATOM 6106 O O . ALA A 1 810 ? -44.816 -23.194 41.640 1.00 69.38 810 ALA A O 1
ATOM 6107 N N . THR A 1 811 ? -43.605 -21.763 40.396 1.00 75.44 811 THR A N 1
ATOM 6108 C CA . THR A 1 811 ? -44.048 -22.294 39.111 1.00 75.44 811 THR A CA 1
ATOM 6109 C C . THR A 1 811 ? -42.940 -23.178 38.544 1.00 75.44 811 THR A C 1
ATOM 6111 O O . THR A 1 811 ? -41.882 -23.336 39.160 1.00 75.44 811 THR A O 1
ATOM 6114 N N . CYS A 1 812 ? -43.172 -23.813 37.392 1.00 74.81 812 CYS A N 1
ATOM 6115 C CA . CYS A 1 812 ? -42.135 -24.655 36.794 1.00 74.81 812 CYS A CA 1
ATOM 6116 C C . CYS A 1 812 ? -40.907 -23.820 36.315 1.00 74.81 812 CYS A C 1
ATOM 6118 O O . CYS A 1 812 ? -39.831 -24.395 36.201 1.00 74.81 812 CYS A O 1
ATOM 6120 N N . THR A 1 813 ? -41.036 -22.498 36.088 1.00 68.50 813 THR A N 1
ATOM 6121 C CA . THR A 1 813 ? -39.981 -21.618 35.519 1.00 68.50 813 THR A CA 1
ATOM 6122 C C . THR A 1 813 ? -39.586 -20.441 36.402 1.00 68.50 813 THR A C 1
ATOM 6124 O O . THR A 1 813 ? -38.419 -20.071 36.446 1.00 68.50 813 THR A O 1
ATOM 6127 N N . ALA A 1 814 ? -40.540 -19.848 37.114 1.00 67.88 814 ALA A N 1
ATOM 6128 C CA . ALA A 1 814 ? -40.263 -18.789 38.066 1.00 67.88 814 ALA A CA 1
ATOM 6129 C C . ALA A 1 814 ? -40.204 -19.387 39.466 1.00 67.88 814 ALA A C 1
ATOM 6131 O O . ALA A 1 814 ? -41.127 -20.090 39.906 1.00 67.88 814 ALA A O 1
ATOM 6132 N N . ALA A 1 815 ? -39.107 -19.089 40.152 1.00 72.00 815 ALA A N 1
ATOM 6133 C CA . ALA A 1 815 ? -38.959 -19.384 41.557 1.00 72.00 815 ALA A CA 1
ATOM 6134 C C . ALA A 1 815 ? -40.154 -18.815 42.336 1.00 72.00 815 ALA A C 1
ATOM 6136 O O . ALA A 1 815 ? -40.622 -17.705 42.082 1.00 72.00 815 ALA A O 1
ATOM 6137 N N . GLY A 1 816 ? -40.702 -19.619 43.242 1.00 77.38 816 GLY A N 1
ATOM 6138 C CA . GLY A 1 816 ? -41.811 -19.179 44.078 1.00 77.38 816 GLY A CA 1
ATOM 6139 C C . GLY A 1 816 ? -41.321 -18.350 45.235 1.00 77.38 816 GLY A C 1
ATOM 6140 O O . GLY A 1 816 ? -40.148 -18.379 45.596 1.00 77.38 816 GLY A O 1
ATOM 6141 N N . GLN A 1 817 ? -42.257 -17.694 45.895 1.00 78.00 817 GLN A N 1
ATOM 6142 C CA . GLN A 1 817 ? -41.986 -17.009 47.140 1.00 78.00 817 GLN A CA 1
ATOM 6143 C C . GLN A 1 817 ? -42.944 -17.502 48.201 1.00 78.00 817 GLN A C 1
ATOM 6145 O O . GLN A 1 817 ? -44.167 -17.390 48.082 1.00 78.00 817 GLN A O 1
ATOM 6150 N N . GLN A 1 818 ? -42.372 -18.015 49.281 1.00 82.38 818 GLN A N 1
ATOM 6151 C CA . GLN A 1 818 ? -43.099 -18.088 50.534 1.00 82.38 818 GLN A CA 1
ATOM 6152 C C . GLN A 1 818 ? -42.802 -16.833 51.329 1.00 82.38 818 GLN A C 1
ATOM 6154 O O . GLN A 1 818 ? -41.651 -16.412 51.416 1.00 82.38 818 GLN A O 1
ATOM 6159 N N . LYS A 1 819 ? -43.848 -16.276 51.924 1.00 77.44 819 LYS A N 1
ATOM 6160 C CA . LYS A 1 819 ? -43.798 -15.158 52.848 1.00 77.44 819 LYS A CA 1
ATOM 6161 C C . LYS A 1 819 ? -44.349 -15.662 54.164 1.00 77.44 819 LYS A C 1
ATOM 6163 O O . LYS A 1 819 ? -45.493 -16.120 54.245 1.00 77.44 819 LYS A O 1
ATOM 6168 N N . ARG A 1 820 ? -43.535 -15.602 55.206 1.00 76.94 820 ARG A N 1
ATOM 6169 C CA . ARG A 1 820 ? -44.055 -15.709 56.565 1.00 76.94 820 ARG A CA 1
ATOM 6170 C C . ARG A 1 820 ? -44.086 -14.321 57.149 1.00 76.94 820 ARG A C 1
ATOM 6172 O O . ARG A 1 820 ? -43.109 -13.580 57.096 1.00 76.94 820 ARG A O 1
ATOM 6179 N N . THR A 1 821 ? -45.251 -13.972 57.657 1.00 61.38 821 THR A N 1
ATOM 6180 C CA . THR A 1 821 ? -45.458 -12.704 58.329 1.00 61.38 821 THR A CA 1
ATOM 6181 C C . THR A 1 821 ? -45.295 -12.951 59.804 1.00 61.38 821 THR A C 1
ATOM 6183 O O . THR A 1 821 ? -45.762 -13.957 60.350 1.00 61.38 821 THR A O 1
ATOM 6186 N N . CYS A 1 822 ? -44.590 -12.048 60.451 1.00 66.50 822 CYS A N 1
ATOM 6187 C CA . CYS A 1 822 ? -44.407 -12.172 61.863 1.00 66.50 822 CYS A CA 1
ATOM 6188 C C . CYS A 1 822 ? -45.640 -11.688 62.617 1.00 66.50 822 CYS A C 1
ATOM 6190 O O . CYS A 1 822 ? -46.103 -10.569 62.394 1.00 66.50 822 CYS A O 1
ATOM 6192 N N . SER A 1 823 ? -46.158 -12.519 63.522 1.00 60.31 823 SER A N 1
ATOM 6193 C CA . SER A 1 823 ? -47.430 -12.266 64.210 1.00 60.31 823 SER A CA 1
ATOM 6194 C C . SER A 1 823 ? -47.411 -11.056 65.148 1.00 60.31 823 SER A C 1
ATOM 6196 O O . SER A 1 823 ? -48.462 -10.678 65.653 1.00 60.31 823 SER A O 1
ATOM 6198 N N . THR A 1 824 ? -46.238 -10.475 65.414 1.00 49.94 824 THR A N 1
ATOM 6199 C CA . THR A 1 824 ? -46.074 -9.399 66.400 1.00 49.94 824 THR A CA 1
ATOM 6200 C C . THR A 1 824 ? -45.773 -8.032 65.777 1.00 49.94 824 THR A C 1
ATOM 6202 O O . THR A 1 824 ? -46.305 -7.051 66.276 1.00 49.94 824 THR A O 1
ATOM 6205 N N . CYS A 1 825 ? -44.986 -7.930 64.694 1.00 55.91 825 CYS A N 1
ATOM 6206 C CA . CYS A 1 825 ? -44.675 -6.626 64.066 1.00 55.91 825 CYS A CA 1
ATOM 6207 C C . CYS A 1 825 ? -45.108 -6.488 62.598 1.00 55.91 825 CYS A C 1
ATOM 6209 O O . CYS A 1 825 ? -44.856 -5.460 61.981 1.00 55.91 825 CYS A O 1
ATOM 6211 N N . GLY A 1 826 ? -45.711 -7.518 61.995 1.00 60.88 826 GLY A N 1
ATOM 6212 C CA . GLY A 1 826 ? -46.154 -7.465 60.596 1.00 60.88 826 GLY A CA 1
ATOM 6213 C C . GLY A 1 826 ? -45.030 -7.496 59.551 1.00 60.88 826 GLY A C 1
ATOM 6214 O O . GLY A 1 826 ? -45.322 -7.656 58.366 1.00 60.88 826 GLY A O 1
ATOM 6215 N N . ALA A 1 827 ? -43.758 -7.420 59.964 1.00 60.44 827 ALA A N 1
ATOM 6216 C CA . ALA A 1 827 ? -42.621 -7.628 59.077 1.00 60.44 827 ALA A CA 1
ATOM 6217 C C . ALA A 1 827 ? -42.671 -9.027 58.460 1.00 60.44 827 ALA A C 1
ATOM 6219 O O . ALA A 1 827 ? -43.129 -10.002 59.070 1.00 60.44 827 ALA A O 1
ATOM 6220 N N . SER A 1 828 ? -42.201 -9.112 57.227 1.00 66.00 828 SER A N 1
ATOM 6221 C CA . SER A 1 828 ? -42.315 -10.306 56.415 1.00 66.00 828 SER A CA 1
ATOM 6222 C C . SER A 1 828 ? -40.998 -10.617 55.748 1.00 66.00 828 SER A C 1
ATOM 6224 O O . SER A 1 828 ? -40.471 -9.767 55.036 1.00 66.00 828 SER A O 1
ATOM 6226 N N . GLU A 1 829 ? -40.517 -11.838 55.921 1.00 72.69 829 GLU A N 1
ATOM 6227 C CA . GLU A 1 829 ? -39.398 -12.326 55.130 1.00 72.69 829 GLU A CA 1
ATOM 6228 C C . GLU A 1 829 ? -39.909 -13.222 54.009 1.00 72.69 829 GLU A C 1
ATOM 6230 O O . GLU A 1 829 ? -40.897 -13.957 54.159 1.00 72.69 829 GLU A O 1
ATOM 6235 N N . THR A 1 830 ? -39.230 -13.124 52.871 1.00 72.69 830 THR A N 1
ATOM 6236 C CA . THR A 1 830 ? -39.486 -13.981 51.725 1.00 72.69 830 THR A CA 1
ATOM 6237 C C . THR A 1 830 ? -38.305 -14.905 51.542 1.00 72.69 830 THR A C 1
ATOM 6239 O O . THR A 1 830 ? -37.156 -14.487 51.647 1.00 72.69 830 THR A O 1
ATOM 6242 N N . ARG A 1 831 ? -38.591 -16.179 51.293 1.00 74.69 831 ARG A N 1
ATOM 6243 C CA . ARG A 1 831 ? -37.579 -17.097 50.787 1.00 74.69 831 ARG A CA 1
ATOM 6244 C C . ARG A 1 831 ? -37.973 -17.550 49.403 1.00 74.69 831 ARG A C 1
ATOM 6246 O O . ARG A 1 831 ? -39.143 -17.856 49.142 1.00 74.69 831 ARG A O 1
ATOM 6253 N N . THR A 1 832 ? -36.964 -17.625 48.558 1.00 71.69 832 THR A N 1
ATOM 6254 C CA . THR A 1 832 ? -37.082 -18.142 47.210 1.00 71.69 832 THR A CA 1
ATOM 6255 C C . THR A 1 832 ? -37.229 -19.654 47.298 1.00 71.69 832 THR A C 1
ATOM 6257 O O . THR A 1 832 ? -36.316 -20.369 47.707 1.00 71.69 832 THR A O 1
ATOM 6260 N N . LEU A 1 833 ? -38.411 -20.156 46.955 1.00 71.94 833 LEU A N 1
ATOM 6261 C CA . LEU A 1 833 ? -38.554 -21.559 46.612 1.00 71.94 833 LEU A CA 1
ATOM 6262 C C . LEU A 1 833 ? -37.917 -21.726 45.243 1.00 71.94 833 LEU A C 1
ATOM 6264 O O . LEU A 1 833 ? -38.346 -21.056 44.302 1.00 71.94 833 LEU A O 1
ATOM 6268 N N . ALA A 1 834 ? -36.934 -22.621 45.130 1.00 70.25 834 ALA A N 1
ATOM 6269 C CA . ALA A 1 834 ? -36.424 -23.022 43.828 1.00 70.25 834 ALA A CA 1
ATOM 6270 C C . ALA A 1 834 ? -37.611 -23.281 42.890 1.00 70.25 834 ALA A C 1
ATOM 6272 O O . ALA A 1 834 ? -38.619 -23.870 43.311 1.00 70.25 834 ALA A O 1
ATOM 6273 N N . ALA A 1 835 ? -37.515 -22.789 41.649 1.00 71.50 835 ALA A N 1
ATOM 6274 C CA . ALA A 1 835 ? -38.500 -23.119 40.629 1.00 71.50 835 ALA A CA 1
ATOM 6275 C C . ALA A 1 835 ? -38.703 -24.635 40.675 1.00 71.50 835 ALA A C 1
ATOM 6277 O O . ALA A 1 835 ? -37.733 -25.382 40.818 1.00 71.50 835 ALA A O 1
ATOM 6278 N N . LEU A 1 836 ? -39.953 -25.098 40.619 1.00 76.88 836 LEU A N 1
ATOM 6279 C CA . LEU A 1 836 ? -40.288 -26.496 40.935 1.00 76.88 836 LEU A CA 1
ATOM 6280 C C . LEU A 1 836 ? -39.645 -27.514 39.978 1.00 76.88 836 LEU A C 1
ATOM 6282 O O . LEU A 1 836 ? -39.893 -28.718 40.105 1.00 76.88 836 LEU A O 1
ATOM 6286 N N . GLY A 1 837 ? -38.900 -27.020 38.987 1.00 71.12 837 GLY A N 1
ATOM 6287 C CA . GLY A 1 837 ? -38.588 -27.696 37.757 1.00 71.12 837 GLY A CA 1
ATOM 6288 C C . GLY A 1 837 ? -39.876 -28.011 37.018 1.00 71.12 837 GLY A C 1
ATOM 6289 O O . GLY A 1 837 ? -40.992 -28.036 37.559 1.00 71.12 837 GLY A O 1
ATOM 6290 N N . HIS A 1 838 ? -39.739 -28.306 35.742 1.00 77.62 838 HIS A N 1
ATOM 6291 C CA . HIS A 1 838 ? -40.862 -28.893 35.058 1.00 77.62 838 HIS A CA 1
ATOM 6292 C C . HIS A 1 838 ? -40.996 -30.372 35.429 1.00 77.62 838 HIS A C 1
ATOM 6294 O O . HIS A 1 838 ? -40.159 -31.203 35.089 1.00 77.62 838 HIS A O 1
ATOM 6300 N N . GLY A 1 839 ? -42.097 -30.715 36.097 1.00 77.12 839 GLY A N 1
ATOM 6301 C CA . GLY A 1 839 ? -42.545 -32.097 36.268 1.00 77.12 839 GLY A CA 1
ATOM 6302 C C . GLY A 1 839 ? -43.250 -32.582 35.007 1.00 77.12 839 GLY A C 1
ATOM 6303 O O . GLY A 1 839 ? -44.468 -32.766 35.011 1.00 77.12 839 GLY A O 1
ATOM 6304 N N . PHE A 1 840 ? -42.521 -32.689 33.899 1.00 79.62 840 PHE A N 1
ATOM 6305 C CA . PHE A 1 840 ? -43.117 -33.154 32.656 1.00 79.62 840 PHE A CA 1
ATOM 6306 C C . PHE A 1 840 ? -43.473 -34.642 32.735 1.00 79.62 840 PHE A C 1
ATOM 6308 O O . PHE A 1 840 ? -42.669 -35.459 33.181 1.00 79.62 840 PHE A O 1
ATOM 6315 N N . GLY A 1 841 ? -44.675 -34.990 32.270 1.00 73.69 841 GLY A N 1
ATOM 6316 C CA . GLY A 1 841 ? -45.054 -36.384 32.046 1.00 73.69 841 GLY A CA 1
ATOM 6317 C C . GLY A 1 841 ? -44.295 -37.011 30.871 1.00 73.69 841 GLY A C 1
ATOM 6318 O O . GLY A 1 841 ? -43.413 -36.392 30.269 1.00 73.69 841 GLY A O 1
ATOM 6319 N N . ALA A 1 842 ? -44.668 -38.243 30.516 1.00 75.31 842 ALA A N 1
ATOM 6320 C CA . ALA A 1 842 ? -44.182 -38.875 29.292 1.00 75.31 842 ALA A CA 1
ATOM 6321 C C . ALA A 1 842 ? -44.464 -37.978 28.071 1.00 75.31 842 ALA A C 1
ATOM 6323 O O . ALA A 1 842 ? -45.474 -37.274 28.025 1.00 75.31 842 ALA A O 1
ATOM 6324 N N . TRP A 1 843 ? -43.558 -37.987 27.094 1.00 83.50 843 TRP A N 1
ATOM 6325 C CA . TRP A 1 843 ? -43.759 -37.300 25.820 1.00 83.50 843 TRP A CA 1
ATOM 6326 C C . TRP A 1 843 ? -45.008 -37.842 25.125 1.00 83.50 843 TRP A C 1
ATOM 6328 O O . TRP A 1 843 ? -45.142 -39.052 24.954 1.00 83.50 843 TRP A O 1
ATOM 6338 N N . VAL A 1 844 ? -45.918 -36.945 24.743 1.00 80.12 844 VAL A N 1
ATOM 6339 C CA . VAL A 1 844 ? -47.142 -37.288 24.017 1.00 80.12 844 VAL A CA 1
ATOM 6340 C C . VAL A 1 844 ? -47.059 -36.671 22.631 1.00 80.12 844 VAL A C 1
ATOM 6342 O O . VAL A 1 844 ? -46.761 -35.488 22.476 1.00 80.12 844 VAL A O 1
ATOM 6345 N N . ARG A 1 845 ? -47.336 -37.466 21.606 1.00 84.75 845 ARG A N 1
ATOM 6346 C CA . ARG A 1 845 ? -47.395 -36.993 20.228 1.00 84.75 845 ARG A CA 1
ATOM 6347 C C . ARG A 1 845 ? -48.553 -36.004 20.070 1.00 84.75 845 ARG A C 1
ATOM 6349 O O . ARG A 1 845 ? -49.707 -36.401 20.191 1.00 84.75 845 ARG A O 1
ATOM 6356 N N . VAL A 1 846 ? -48.264 -34.719 19.839 1.00 82.81 846 VAL A N 1
ATOM 6357 C CA . VAL A 1 846 ? -49.305 -33.671 19.687 1.00 82.81 846 VAL A CA 1
ATOM 6358 C C . VAL A 1 846 ? -49.465 -33.180 18.260 1.00 82.81 846 VAL A C 1
ATOM 6360 O O . VAL A 1 846 ? -50.515 -32.659 17.894 1.00 82.81 846 VAL A O 1
ATOM 6363 N N . LYS A 1 847 ? -48.432 -33.362 17.444 1.00 81.12 847 LYS A N 1
ATOM 6364 C CA . LYS A 1 847 ? -48.502 -33.204 16.002 1.00 81.12 847 LYS A CA 1
ATOM 6365 C C . LYS A 1 847 ? -47.867 -34.435 15.406 1.00 81.12 847 LYS A C 1
ATOM 6367 O O . LYS A 1 847 ? -46.666 -34.652 15.578 1.00 81.12 847 LYS A O 1
ATOM 6372 N N . GLU A 1 848 ? -48.678 -35.255 14.753 1.00 78.81 848 GLU A N 1
ATOM 6373 C CA . GLU A 1 848 ? -48.143 -36.411 14.053 1.00 78.81 848 GLU A CA 1
ATOM 6374 C C . GLU A 1 848 ? -47.094 -35.936 13.040 1.00 78.81 848 GLU A C 1
ATOM 6376 O O . GLU A 1 848 ? -47.372 -35.005 12.274 1.00 78.81 848 GLU A O 1
ATOM 6381 N N . PRO A 1 849 ? -45.869 -36.491 13.061 1.00 64.12 849 PRO A N 1
ATOM 6382 C CA . PRO A 1 849 ? -44.916 -36.250 12.007 1.00 64.12 849 PRO A CA 1
ATOM 6383 C C . PRO A 1 849 ? -45.569 -36.591 10.683 1.00 64.12 849 PRO A C 1
ATOM 6385 O O . PRO A 1 849 ? -46.160 -37.646 10.504 1.00 64.12 849 PRO A O 1
ATOM 6388 N N . THR A 1 850 ? -45.499 -35.645 9.760 1.00 71.31 850 THR A N 1
ATOM 6389 C CA . THR A 1 850 ? -45.864 -35.878 8.370 1.00 71.31 850 THR A CA 1
ATOM 6390 C C . THR A 1 850 ? -44.571 -35.931 7.580 1.00 71.31 850 THR A C 1
ATOM 6392 O O . THR A 1 850 ? -43.476 -35.857 8.127 1.00 71.31 850 THR A O 1
ATOM 6395 N N . THR A 1 851 ? -44.687 -36.059 6.279 1.00 54.25 851 THR A N 1
ATOM 6396 C CA . THR A 1 851 ? -43.575 -36.332 5.374 1.00 54.25 851 THR A CA 1
ATOM 6397 C C . THR A 1 851 ? -42.925 -35.039 4.886 1.00 54.25 851 THR A C 1
ATOM 6399 O O . THR A 1 851 ? -41.769 -35.023 4.470 1.00 54.25 851 THR A O 1
ATOM 6402 N N . GLN A 1 852 ? -43.668 -33.935 5.012 1.00 58.25 852 GLN A N 1
ATOM 6403 C CA . GLN A 1 852 ? -43.299 -32.576 4.623 1.00 58.25 852 GLN A CA 1
ATOM 6404 C C . GLN A 1 852 ? -43.051 -31.664 5.830 1.00 58.25 852 GLN A C 1
ATOM 6406 O O . GLN A 1 852 ? -42.375 -30.649 5.705 1.00 58.25 852 GLN A O 1
ATOM 6411 N N . ALA A 1 853 ? -43.564 -32.021 7.008 1.00 63.59 853 ALA A N 1
ATOM 6412 C CA . ALA A 1 853 ? -43.383 -31.248 8.225 1.00 63.59 853 ALA A CA 1
ATOM 6413 C C . ALA A 1 853 ? -43.045 -32.173 9.394 1.00 63.59 853 ALA A C 1
ATOM 6415 O O . ALA A 1 853 ? -43.735 -33.173 9.619 1.00 63.59 853 ALA A O 1
ATOM 6416 N N . GLN A 1 854 ? -41.999 -31.809 10.142 1.00 70.00 854 GLN A N 1
ATOM 6417 C CA . GLN A 1 854 ? -41.628 -32.472 11.389 1.00 70.00 854 GLN A CA 1
ATOM 6418 C C . GLN A 1 854 ? -42.843 -32.631 12.303 1.00 70.00 854 GLN A C 1
ATOM 6420 O O . GLN A 1 854 ? -43.697 -31.741 12.414 1.00 70.00 854 GLN A O 1
ATOM 6425 N N . GLY A 1 855 ? -42.912 -33.795 12.933 1.00 80.88 855 GLY A N 1
ATOM 6426 C CA . GLY A 1 855 ? -43.850 -34.034 14.009 1.00 80.88 855 GLY A CA 1
ATOM 6427 C C . GLY A 1 855 ? -43.403 -33.297 15.240 1.00 80.88 855 GLY A C 1
ATOM 6428 O O . GLY A 1 855 ? -42.300 -32.758 15.325 1.00 80.88 855 GLY A O 1
ATOM 6429 N N . GLN A 1 856 ? -44.270 -33.286 16.224 1.00 85.12 856 GLN A N 1
ATOM 6430 C CA . GLN A 1 856 ? -43.997 -32.612 17.466 1.00 85.12 856 GLN A CA 1
ATOM 6431 C C . GLN A 1 856 ? -44.548 -33.493 18.568 1.00 85.12 856 GLN A C 1
ATOM 6433 O O . GLN A 1 856 ? -45.760 -33.687 18.689 1.00 85.12 856 GLN A O 1
ATOM 6438 N N . ASP A 1 857 ? -43.638 -34.057 19.351 1.00 83.50 857 ASP A N 1
ATOM 6439 C CA . ASP A 1 857 ? -43.995 -34.552 20.664 1.00 83.50 857 ASP A CA 1
ATOM 6440 C C . ASP A 1 857 ? -44.054 -33.325 21.559 1.00 83.50 857 ASP A C 1
ATOM 6442 O O . ASP A 1 857 ? -43.150 -32.483 21.545 1.00 83.50 857 ASP A O 1
ATOM 6446 N N . ALA A 1 858 ? -45.114 -33.221 22.345 1.00 79.25 858 ALA A N 1
ATOM 6447 C CA . ALA A 1 858 ? -45.153 -32.287 23.442 1.00 79.25 858 ALA A CA 1
ATOM 6448 C C . ALA A 1 858 ? -45.367 -33.048 24.733 1.00 79.25 858 ALA A C 1
ATOM 6450 O O . ALA A 1 858 ? -46.224 -33.923 24.854 1.00 79.25 858 ALA A O 1
ATOM 6451 N N . ARG A 1 859 ? -44.593 -32.675 25.736 1.00 82.44 859 ARG A N 1
ATOM 6452 C CA . ARG A 1 859 ? -44.920 -33.002 27.113 1.00 82.44 859 ARG A CA 1
ATOM 6453 C C . ARG A 1 859 ? -45.341 -31.718 27.784 1.00 82.44 859 ARG A C 1
ATOM 6455 O O . ARG A 1 859 ? -44.739 -30.661 27.605 1.00 82.44 859 ARG A O 1
ATOM 6462 N N . THR A 1 860 ? -46.421 -31.813 28.533 1.00 78.19 860 THR A N 1
ATOM 6463 C CA . THR A 1 860 ? -46.977 -30.669 29.244 1.00 78.19 860 THR A CA 1
ATOM 6464 C C . THR A 1 860 ? -46.616 -30.821 30.716 1.00 78.19 860 THR A C 1
ATOM 6466 O O . THR A 1 860 ? -46.806 -31.902 31.279 1.00 78.19 860 THR A O 1
ATOM 6469 N N . CYS A 1 861 ? -46.050 -29.777 31.337 1.00 80.94 861 CYS A N 1
ATOM 6470 C CA . CYS A 1 861 ? -45.800 -29.754 32.782 1.00 80.94 861 CYS A CA 1
ATOM 6471 C C . CYS A 1 861 ? -47.170 -29.948 33.436 1.00 80.94 861 CYS A C 1
ATOM 6473 O O . CYS A 1 861 ? -48.032 -29.078 33.297 1.00 80.94 861 CYS A O 1
ATOM 6475 N N . SER A 1 862 ? -47.384 -31.053 34.154 1.00 77.06 862 SER A N 1
ATOM 6476 C CA . SER A 1 862 ? -48.669 -31.337 34.818 1.00 77.06 862 SER A CA 1
ATOM 6477 C C . SER A 1 862 ? -49.041 -30.282 35.868 1.00 77.06 862 SER A C 1
ATOM 6479 O O . SER A 1 862 ? -50.181 -30.228 36.316 1.00 77.06 862 SER A O 1
ATOM 6481 N N . ARG A 1 863 ? -48.073 -29.432 36.239 1.00 76.06 863 ARG A N 1
ATOM 6482 C CA . ARG A 1 863 ? -48.200 -28.369 37.238 1.00 76.06 863 ARG A CA 1
ATOM 6483 C C . ARG A 1 863 ? -48.495 -26.979 36.657 1.00 76.06 863 ARG A C 1
ATOM 6485 O O . ARG A 1 863 ? -49.260 -26.255 37.275 1.00 76.06 863 ARG A O 1
ATOM 6492 N N . CYS A 1 864 ? -47.908 -26.576 35.521 1.00 75.56 864 CYS A N 1
ATOM 6493 C CA . CYS A 1 864 ? -48.086 -25.209 34.984 1.00 75.56 864 CYS A CA 1
ATOM 6494 C C . CYS A 1 864 ? -48.589 -25.129 33.539 1.00 75.56 864 CYS A C 1
ATOM 6496 O O . CYS A 1 864 ? -48.735 -24.033 33.007 1.00 75.56 864 CYS A O 1
ATOM 6498 N N . GLY A 1 865 ? -48.809 -26.259 32.866 1.00 72.38 865 GLY A N 1
ATOM 6499 C CA . GLY A 1 865 ? -49.261 -26.249 31.476 1.00 72.38 865 GLY A CA 1
ATOM 6500 C C . GLY A 1 865 ? -48.196 -25.822 30.459 1.00 72.38 865 GLY A C 1
ATOM 6501 O O . GLY A 1 865 ? -48.480 -25.868 29.264 1.00 72.38 865 GLY A O 1
ATOM 6502 N N . ALA A 1 866 ? -46.980 -25.454 30.894 1.00 71.56 866 ALA A N 1
ATOM 6503 C CA . ALA A 1 866 ? -45.864 -25.199 29.988 1.00 71.56 866 ALA A CA 1
ATOM 6504 C C . ALA A 1 866 ? -45.619 -26.436 29.131 1.00 71.56 866 ALA A C 1
ATOM 6506 O O . ALA A 1 866 ? -45.581 -27.561 29.641 1.00 71.56 866 ALA A O 1
ATOM 6507 N N . LYS A 1 867 ? -45.489 -26.212 27.829 1.00 78.12 867 LYS A N 1
ATOM 6508 C CA . LYS A 1 867 ? -45.307 -27.260 26.838 1.00 78.12 867 LYS A CA 1
ATOM 6509 C C . LYS A 1 867 ? -43.867 -27.209 26.394 1.00 78.12 867 LYS A C 1
ATOM 6511 O O . LYS A 1 867 ? -43.444 -26.238 25.778 1.00 78.12 867 LYS A O 1
ATOM 6516 N N . GLU A 1 868 ? -43.135 -28.263 26.699 1.00 79.00 868 GLU A N 1
ATOM 6517 C CA . GLU A 1 868 ? -41.927 -28.528 25.948 1.00 79.00 868 GLU A CA 1
ATOM 6518 C C . GLU A 1 868 ? -42.330 -29.265 24.696 1.00 79.00 868 GLU A C 1
ATOM 6520 O O . GLU A 1 868 ? -43.070 -30.250 24.752 1.00 79.00 868 GLU A O 1
ATOM 6525 N N . THR A 1 869 ? -41.826 -28.780 23.575 1.00 80.81 869 THR A N 1
ATOM 6526 C CA . THR A 1 869 ? -41.966 -29.472 22.315 1.00 80.81 869 THR A CA 1
ATOM 6527 C C . THR A 1 869 ? -40.599 -29.900 21.859 1.00 80.81 869 THR A C 1
ATOM 6529 O O . THR A 1 869 ? -39.703 -29.067 21.736 1.00 80.81 869 THR A O 1
ATOM 6532 N N . ARG A 1 870 ? -40.450 -31.186 21.578 1.00 76.56 870 ARG A N 1
ATOM 6533 C CA . ARG A 1 870 ? -39.288 -31.674 20.859 1.00 76.56 870 ARG A CA 1
ATOM 6534 C C . ARG A 1 870 ? -39.741 -31.996 19.445 1.00 76.56 870 ARG A C 1
ATOM 6536 O O . ARG A 1 870 ? -40.779 -32.651 19.284 1.00 76.56 870 ARG A O 1
ATOM 6543 N N . PRO A 1 871 ? -38.991 -31.564 18.426 1.00 71.19 871 PRO A N 1
ATOM 6544 C CA . PRO A 1 871 ? -39.255 -32.031 17.083 1.00 71.19 871 PRO A CA 1
ATOM 6545 C C . PRO A 1 871 ? -39.134 -33.556 17.060 1.00 71.19 871 PRO A C 1
ATOM 6547 O O . PRO A 1 871 ? -38.139 -34.135 17.495 1.00 71.19 871 PRO A O 1
ATOM 6550 N N . VAL A 1 872 ? -40.181 -34.214 16.584 1.00 75.38 872 VAL A N 1
ATOM 6551 C CA . VAL A 1 872 ? -40.101 -35.611 16.177 1.00 75.38 872 VAL A CA 1
ATOM 6552 C C . VAL A 1 872 ? -39.786 -35.571 14.706 1.00 75.38 872 VAL A C 1
ATOM 6554 O O . VAL A 1 872 ? -40.520 -34.947 13.935 1.00 75.38 872 VAL A O 1
ATOM 6557 N N . ALA A 1 873 ? -38.685 -36.212 14.327 1.00 62.28 873 ALA A N 1
ATOM 6558 C CA . ALA A 1 873 ? -38.297 -36.319 12.934 1.00 62.28 873 ALA A CA 1
ATOM 6559 C C . ALA A 1 873 ? -39.521 -36.701 12.080 1.00 62.28 873 ALA A C 1
ATOM 6561 O O . ALA A 1 873 ? -40.310 -37.574 12.451 1.00 62.28 873 ALA A O 1
ATOM 6562 N N . LYS A 1 874 ? -39.710 -35.969 10.978 1.00 62.53 874 LYS A N 1
ATOM 6563 C CA . LYS A 1 874 ? -40.755 -36.209 9.972 1.00 62.53 874 LYS A CA 1
ATOM 6564 C C . LYS A 1 874 ? -40.880 -37.705 9.656 1.00 62.53 874 LYS A C 1
ATOM 6566 O O . LYS A 1 874 ? -39.865 -38.398 9.579 1.00 62.53 874 LYS A O 1
ATOM 6571 N N . LEU A 1 875 ? -42.108 -38.198 9.468 1.00 50.19 875 LEU A N 1
ATOM 6572 C CA . LEU A 1 875 ? -42.314 -39.587 9.062 1.00 50.19 875 LEU A CA 1
ATOM 6573 C C . LEU A 1 875 ? -41.660 -39.742 7.689 1.00 50.19 875 LEU A C 1
ATOM 6575 O O . LEU A 1 875 ? -41.810 -38.839 6.857 1.00 50.19 875 LEU A O 1
ATOM 6579 N N . PRO A 1 876 ? -40.944 -40.845 7.420 1.00 45.97 876 PRO A N 1
ATOM 6580 C CA . PRO A 1 876 ? -40.473 -41.104 6.072 1.00 45.97 876 PRO A CA 1
ATOM 6581 C C . PRO A 1 876 ? -41.683 -41.092 5.129 1.00 45.97 876 PRO A C 1
ATOM 6583 O O . PRO A 1 876 ? -42.724 -41.681 5.424 1.00 45.97 876 PRO A O 1
ATOM 6586 N N . ALA A 1 877 ? -41.573 -40.334 4.037 1.00 40.06 877 ALA A N 1
ATOM 6587 C CA . ALA A 1 877 ? -42.651 -40.173 3.071 1.00 40.06 877 ALA A CA 1
ATOM 6588 C C . ALA A 1 877 ? -43.178 -41.532 2.582 1.00 40.06 877 ALA A C 1
ATOM 6590 O O . ALA A 1 877 ? -42.357 -42.336 2.142 1.00 40.06 877 ALA A O 1
ATOM 6591 N N . PRO A 1 878 ? -44.509 -41.798 2.556 1.00 39.09 878 PRO A N 1
ATOM 6592 C CA . PRO A 1 878 ? -45.023 -42.692 1.548 1.00 39.09 878 PRO A CA 1
ATOM 6593 C C . PRO A 1 878 ? -44.667 -42.026 0.226 1.00 39.09 878 PRO A C 1
ATOM 6595 O O . PRO A 1 878 ? -44.973 -40.851 -0.005 1.00 39.09 878 PRO A O 1
ATOM 6598 N N . THR A 1 879 ? -43.928 -42.779 -0.577 1.00 48.41 879 THR A N 1
ATOM 6599 C CA . THR A 1 879 ? -43.465 -42.425 -1.912 1.00 48.41 879 THR A CA 1
ATOM 6600 C C . THR A 1 879 ? -44.545 -41.656 -2.668 1.00 48.41 879 THR A C 1
ATOM 6602 O O . THR A 1 879 ? -45.490 -42.226 -3.205 1.00 48.41 879 THR A O 1
ATOM 6605 N N . THR A 1 880 ? -44.389 -40.339 -2.675 1.00 35.59 880 THR A N 1
ATOM 6606 C CA . THR A 1 880 ? -44.966 -39.399 -3.635 1.00 35.59 880 THR A CA 1
ATOM 6607 C C . THR A 1 880 ? -43.751 -38.948 -4.443 1.00 35.59 880 THR A C 1
ATOM 6609 O O . THR A 1 880 ? -42.682 -38.823 -3.839 1.00 35.59 880 THR A O 1
ATOM 6612 N N . PRO A 1 881 ? -43.856 -38.854 -5.779 1.00 35.59 881 PRO A N 1
ATOM 6613 C CA . PRO A 1 881 ? -42.794 -39.189 -6.727 1.00 35.59 881 PRO A CA 1
ATOM 6614 C C . PRO A 1 881 ? -41.445 -38.651 -6.278 1.00 35.59 881 PRO A C 1
ATOM 6616 O O . PRO A 1 881 ? -41.354 -37.468 -5.954 1.00 35.59 881 PRO A O 1
ATOM 6619 N N . ALA A 1 882 ? -40.449 -39.542 -6.230 1.00 38.25 882 ALA A N 1
ATOM 6620 C CA . ALA A 1 882 ? -39.083 -39.254 -5.817 1.00 38.25 882 ALA A CA 1
ATOM 6621 C C . ALA A 1 882 ? -38.695 -37.811 -6.166 1.00 38.25 882 ALA A C 1
ATOM 6623 O O . ALA A 1 882 ? -38.661 -37.443 -7.345 1.00 38.25 882 ALA A O 1
ATOM 6624 N N . ALA A 1 883 ? -38.434 -36.991 -5.139 1.00 46.97 883 ALA A N 1
ATOM 6625 C CA . ALA A 1 883 ? -37.693 -35.756 -5.341 1.00 46.97 883 ALA A CA 1
ATOM 6626 C C . ALA A 1 883 ? -36.427 -36.168 -6.086 1.00 46.97 883 ALA A C 1
ATOM 6628 O O . ALA A 1 883 ? -35.707 -37.049 -5.606 1.00 46.97 883 ALA A O 1
ATOM 6629 N N . LYS A 1 884 ? -36.265 -35.647 -7.308 1.00 54.12 884 LYS A N 1
ATOM 6630 C CA . LYS A 1 884 ? -35.239 -36.119 -8.236 1.00 54.12 884 LYS A CA 1
ATOM 6631 C C . LYS A 1 884 ? -33.900 -36.199 -7.491 1.00 54.12 884 LYS A C 1
ATOM 6633 O O . LYS A 1 884 ? -33.554 -35.219 -6.828 1.00 54.12 884 LYS A O 1
ATOM 6638 N N . PRO A 1 885 ? -33.176 -37.329 -7.570 1.00 76.75 885 PRO A N 1
ATOM 6639 C CA . PRO A 1 885 ? -31.827 -37.396 -7.032 1.00 76.75 885 PRO A CA 1
ATOM 6640 C C . PRO A 1 885 ? -30.996 -36.248 -7.594 1.00 76.75 885 PRO A C 1
ATOM 6642 O O . PRO A 1 885 ? -31.153 -35.875 -8.761 1.00 76.75 885 PRO A O 1
ATOM 6645 N N . GLY A 1 886 ? -30.154 -35.670 -6.747 1.00 84.44 886 GLY A N 1
ATOM 6646 C CA . GLY A 1 886 ? -29.390 -34.487 -7.102 1.00 84.44 886 GLY A CA 1
ATOM 6647 C C . GLY A 1 886 ? -29.278 -33.460 -5.985 1.00 84.44 886 GLY A C 1
ATOM 6648 O O . GLY A 1 886 ? -29.691 -33.667 -4.841 1.00 84.44 886 GLY A O 1
ATOM 6649 N N . TRP A 1 887 ? -28.678 -32.337 -6.357 1.00 91.50 887 TRP A N 1
ATOM 6650 C CA . TRP A 1 887 ? -28.441 -31.190 -5.496 1.00 91.50 887 TRP A CA 1
ATOM 6651 C C . TRP A 1 887 ? -29.722 -30.407 -5.220 1.00 91.50 887 TRP A C 1
ATOM 6653 O O . TRP A 1 887 ? -30.528 -30.167 -6.119 1.00 91.50 887 TRP A O 1
ATOM 6663 N N . SER A 1 888 ? -29.880 -29.959 -3.978 1.00 87.75 888 SER A N 1
ATOM 6664 C CA . SER A 1 888 ? -30.972 -29.082 -3.558 1.00 87.75 888 SER A CA 1
ATOM 6665 C C . SER A 1 888 ? -30.465 -28.019 -2.586 1.00 87.75 888 SER A C 1
ATOM 6667 O O . SER A 1 888 ? -29.677 -28.328 -1.695 1.00 87.75 888 SER A O 1
ATOM 6669 N N . LEU A 1 889 ? -30.906 -26.775 -2.769 1.00 85.19 889 LEU A N 1
ATOM 6670 C CA . LEU A 1 889 ? -30.566 -25.637 -1.915 1.00 85.19 889 LEU A CA 1
ATOM 6671 C C . LEU A 1 889 ? -31.736 -25.358 -0.965 1.00 85.19 889 LEU A C 1
ATOM 6673 O O . LEU A 1 889 ? -32.826 -25.024 -1.426 1.00 85.19 889 LEU A O 1
ATOM 6677 N N . ASN A 1 890 ? -31.515 -25.474 0.345 1.00 73.00 890 ASN A N 1
ATOM 6678 C CA . ASN A 1 890 ? -32.529 -25.246 1.377 1.00 73.00 890 ASN A CA 1
ATOM 6679 C C . ASN A 1 890 ? -32.007 -24.245 2.410 1.00 73.00 890 ASN A C 1
ATOM 6681 O O . ASN A 1 890 ? -30.962 -24.474 3.003 1.00 73.00 890 ASN A O 1
ATOM 6685 N N . SER A 1 891 ? -32.726 -23.142 2.646 1.00 72.69 891 SER A N 1
ATOM 6686 C CA . SER A 1 891 ? -32.355 -22.119 3.646 1.00 72.69 891 SER A CA 1
ATOM 6687 C C . SER A 1 891 ? -30.899 -21.630 3.544 1.00 72.69 891 SER A C 1
ATOM 6689 O O . SER A 1 891 ? -30.248 -21.392 4.555 1.00 72.69 8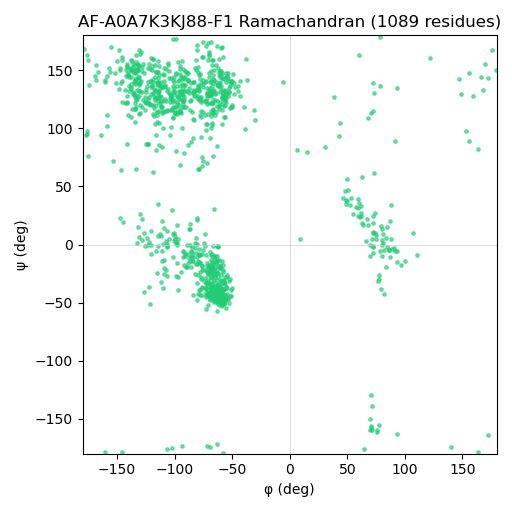91 SER A O 1
ATOM 6691 N N . GLY A 1 892 ? -30.384 -21.503 2.316 1.00 78.19 892 GLY A N 1
ATOM 6692 C CA . GLY A 1 892 ? -29.018 -21.044 2.047 1.00 78.19 892 GLY A CA 1
ATOM 6693 C C . GLY A 1 892 ? -27.931 -22.124 2.106 1.00 78.19 892 GLY A C 1
ATOM 6694 O O . GLY A 1 892 ? -26.786 -21.815 1.799 1.00 78.19 892 GLY A O 1
ATOM 6695 N N . VAL A 1 893 ? -28.264 -23.380 2.429 1.00 83.62 893 VAL A N 1
ATOM 6696 C CA . VAL A 1 893 ? -27.306 -24.498 2.469 1.00 83.62 893 VAL A CA 1
ATOM 6697 C C . VAL A 1 893 ? -27.626 -25.561 1.417 1.00 83.62 893 VAL A C 1
ATOM 6699 O O . VAL A 1 893 ? -28.786 -25.915 1.188 1.00 83.62 893 VAL A O 1
ATOM 6702 N N . TRP A 1 894 ? -26.593 -26.061 0.738 1.00 93.06 894 TRP A N 1
ATOM 6703 C CA . TRP A 1 894 ? -26.720 -27.120 -0.265 1.00 93.06 894 TRP A CA 1
ATOM 6704 C C . TRP A 1 894 ? -26.722 -28.502 0.394 1.00 93.06 894 TRP A C 1
ATOM 6706 O O . TRP A 1 894 ? -25.946 -28.756 1.308 1.00 93.06 894 TRP A O 1
ATOM 6716 N N . GLN A 1 895 ? -27.571 -29.406 -0.092 1.00 93.88 895 GLN A N 1
ATOM 6717 C CA . GLN A 1 895 ? -27.630 -30.813 0.316 1.00 93.88 895 GLN A CA 1
ATOM 6718 C C . GLN A 1 895 ? -27.751 -31.702 -0.926 1.00 93.88 895 GLN A C 1
ATOM 6720 O O . GLN A 1 895 ? -28.390 -31.307 -1.910 1.00 93.88 895 GLN A O 1
ATOM 6725 N N . TYR A 1 896 ? -27.189 -32.911 -0.881 1.00 92.00 896 TYR A N 1
ATOM 6726 C CA . TYR A 1 896 ? -27.275 -33.875 -1.979 1.00 92.00 896 TYR A CA 1
ATOM 6727 C C . TYR A 1 896 ? -28.081 -35.110 -1.579 1.00 92.00 896 TYR A C 1
ATOM 6729 O O . TYR A 1 896 ? -27.847 -35.700 -0.523 1.00 92.00 896 TYR A O 1
ATOM 6737 N N . ARG A 1 897 ? -29.034 -35.502 -2.434 1.00 90.75 897 ARG A N 1
ATOM 6738 C CA . ARG A 1 897 ? -29.871 -36.690 -2.232 1.00 90.75 897 ARG A CA 1
ATOM 6739 C C . ARG A 1 897 ? -29.553 -37.771 -3.259 1.00 90.75 897 ARG A C 1
ATOM 6741 O O . ARG A 1 897 ? -29.624 -37.534 -4.467 1.00 90.75 897 ARG A O 1
ATOM 6748 N N . HIS A 1 898 ? -29.276 -38.965 -2.752 1.00 87.38 898 HIS A N 1
ATOM 6749 C CA . HIS A 1 898 ? -29.016 -40.176 -3.519 1.00 87.38 898 HIS A CA 1
ATOM 6750 C C . HIS A 1 898 ? -30.268 -40.706 -4.215 1.00 87.38 898 HIS A C 1
ATOM 6752 O O . HIS A 1 898 ? -31.402 -40.367 -3.873 1.00 87.38 898 HIS A O 1
ATOM 6758 N N . SER A 1 899 ? -30.060 -41.575 -5.206 1.00 81.50 899 SER A N 1
ATOM 6759 C CA . SER A 1 899 ? -31.149 -42.216 -5.962 1.00 81.50 899 SER A CA 1
ATOM 6760 C C . SER A 1 899 ? -32.039 -43.132 -5.116 1.00 81.50 899 SER A C 1
ATOM 6762 O O . SER A 1 899 ? -33.214 -43.296 -5.440 1.00 81.50 899 SER A O 1
ATOM 6764 N N . ASP A 1 900 ? -31.516 -43.659 -4.007 1.00 78.31 900 ASP A N 1
ATOM 6765 C CA . ASP A 1 900 ? -32.259 -44.440 -3.010 1.00 78.31 900 ASP A CA 1
ATOM 6766 C C . ASP A 1 900 ? -33.019 -43.565 -1.991 1.00 78.31 900 ASP A C 1
ATOM 6768 O O . ASP A 1 900 ? -33.755 -44.073 -1.145 1.00 78.31 900 ASP A O 1
ATOM 6772 N N . GLY A 1 901 ? -32.870 -42.240 -2.089 1.00 75.31 901 GLY A N 1
ATOM 6773 C CA . GLY A 1 901 ? -33.513 -41.259 -1.228 1.00 75.31 901 GLY A CA 1
ATOM 6774 C C . GLY A 1 901 ? -32.736 -40.894 0.039 1.00 75.31 901 GLY A C 1
ATOM 6775 O O . GLY A 1 901 ? -33.196 -39.988 0.741 1.00 75.31 901 GLY A O 1
ATOM 6776 N N . SER A 1 902 ? -31.589 -41.518 0.329 1.00 85.12 902 SER A N 1
ATOM 6777 C CA . SER A 1 902 ? -30.694 -41.119 1.428 1.00 85.12 902 SER A CA 1
ATOM 6778 C C . SER A 1 902 ? -29.978 -39.784 1.135 1.00 85.12 902 SER A C 1
ATOM 6780 O O . SER A 1 902 ? -29.940 -39.331 -0.011 1.00 85.12 902 SER A O 1
ATOM 6782 N N . LEU A 1 903 ? -29.485 -39.093 2.170 1.00 87.94 903 LEU A N 1
ATOM 6783 C CA . LEU A 1 903 ? -28.694 -37.861 2.029 1.00 87.94 903 LEU A CA 1
ATOM 6784 C C . LEU A 1 903 ? -27.202 -38.176 2.146 1.00 87.94 903 LEU A C 1
ATOM 6786 O O . LEU A 1 903 ? -26.823 -39.048 2.922 1.00 87.94 903 LEU A O 1
ATOM 6790 N N . ALA A 1 904 ? -26.381 -37.421 1.420 1.00 89.44 904 ALA A N 1
ATOM 6791 C CA . ALA A 1 904 ? -24.955 -37.328 1.704 1.00 89.44 904 ALA A CA 1
ATOM 6792 C C . ALA A 1 904 ? -24.757 -36.582 3.035 1.00 89.44 904 ALA A C 1
ATOM 6794 O O . ALA A 1 904 ? -25.128 -35.412 3.134 1.00 89.44 904 ALA A O 1
ATOM 6795 N N . GLU A 1 905 ? -24.226 -37.243 4.068 1.00 93.56 905 GLU A N 1
ATOM 6796 C CA . GLU A 1 905 ? -24.025 -36.651 5.399 1.00 93.56 905 GLU A CA 1
ATOM 6797 C C . GLU A 1 905 ? -22.786 -37.198 6.120 1.00 93.56 905 GLU A C 1
ATOM 6799 O O . GLU A 1 905 ? -22.391 -38.350 5.955 1.00 93.56 905 GLU A O 1
ATOM 6804 N N . GLY A 1 906 ? -22.183 -36.361 6.965 1.00 85.62 906 GLY A N 1
ATOM 6805 C CA . GLY A 1 906 ? -21.175 -36.765 7.944 1.00 85.62 906 GLY A CA 1
ATOM 6806 C C . GLY A 1 906 ? -19.804 -37.135 7.379 1.00 85.62 906 GLY A C 1
ATOM 6807 O O . GLY A 1 906 ? -19.030 -37.784 8.086 1.00 85.62 906 GLY A O 1
ATOM 6808 N N . GLY A 1 907 ? -19.480 -36.739 6.149 1.00 92.06 907 GLY A N 1
ATOM 6809 C CA . GLY A 1 907 ? -18.191 -37.051 5.548 1.00 92.06 907 GLY A CA 1
ATOM 6810 C C . GLY A 1 907 ? -18.065 -36.680 4.076 1.00 92.06 907 GLY A C 1
ATOM 6811 O O . GLY A 1 907 ? -18.822 -35.869 3.542 1.00 92.06 907 GLY A O 1
ATOM 6812 N N . TRP A 1 908 ? -17.038 -37.253 3.451 1.00 95.06 908 TRP A N 1
ATOM 6813 C CA . TRP A 1 908 ? -16.715 -37.064 2.042 1.00 95.06 908 TRP A CA 1
ATOM 6814 C C . TRP A 1 908 ? -17.619 -37.909 1.146 1.00 95.06 908 TRP A C 1
ATOM 6816 O O . TRP A 1 908 ? -17.781 -39.105 1.375 1.00 95.06 908 TRP A O 1
ATOM 6826 N N . GLU A 1 909 ? -18.125 -37.313 0.074 1.00 95.62 909 GLU A N 1
ATOM 6827 C CA . GLU A 1 909 ? -18.943 -37.989 -0.929 1.00 95.62 909 GLU A CA 1
ATOM 6828 C C . GLU A 1 909 ? -18.521 -37.538 -2.331 1.00 95.62 909 GLU A C 1
ATOM 6830 O O . GLU A 1 909 ? -18.312 -36.348 -2.584 1.00 95.62 909 GLU A O 1
ATOM 6835 N N . ARG A 1 910 ? -18.387 -38.487 -3.263 1.00 94.06 910 ARG A N 1
ATOM 6836 C CA . ARG A 1 910 ? -18.019 -38.190 -4.649 1.00 94.06 910 ARG A CA 1
ATOM 6837 C C . ARG A 1 910 ? -19.262 -38.140 -5.530 1.00 94.06 910 ARG A C 1
ATOM 6839 O O . ARG A 1 910 ? -19.886 -39.164 -5.791 1.00 94.06 910 ARG A O 1
ATOM 6846 N N . ILE A 1 911 ? -19.591 -36.956 -6.033 1.00 93.19 911 ILE A N 1
ATOM 6847 C CA . ILE A 1 911 ? -20.821 -36.670 -6.778 1.00 93.19 911 ILE A CA 1
ATOM 6848 C C . ILE A 1 911 ? -20.451 -36.041 -8.121 1.00 93.19 911 ILE A C 1
ATOM 6850 O O . ILE A 1 911 ? -19.709 -35.066 -8.177 1.00 93.19 911 ILE A O 1
ATOM 6854 N N . GLY A 1 912 ? -20.949 -36.596 -9.230 1.00 86.56 912 GLY A N 1
ATOM 6855 C CA . GLY A 1 912 ? -20.698 -36.027 -10.563 1.00 86.56 912 GLY A CA 1
ATOM 6856 C C . GLY A 1 912 ? -19.212 -35.934 -10.944 1.00 86.56 912 GLY A C 1
ATOM 6857 O O . GLY A 1 912 ? -18.842 -35.096 -11.756 1.00 86.56 912 GLY A O 1
ATOM 6858 N N . GLY A 1 913 ? -18.358 -36.770 -10.343 1.00 87.75 913 GLY A N 1
ATOM 6859 C CA . GLY A 1 913 ? -16.913 -36.809 -10.591 1.00 87.75 913 GLY A CA 1
ATOM 6860 C C . GLY A 1 913 ? -16.054 -36.019 -9.599 1.00 87.75 913 GLY A C 1
ATOM 6861 O O . GLY A 1 913 ? -14.870 -36.342 -9.489 1.00 87.75 913 GLY A O 1
ATOM 6862 N N . ALA A 1 914 ? -16.634 -35.092 -8.830 1.00 93.06 914 ALA A N 1
ATOM 6863 C CA . ALA A 1 914 ? -15.938 -34.270 -7.835 1.00 93.06 914 ALA A CA 1
ATOM 6864 C C . ALA A 1 914 ? -16.247 -34.713 -6.395 1.00 93.06 914 ALA A C 1
ATOM 6866 O O . ALA A 1 914 ? -17.289 -35.312 -6.130 1.00 93.06 914 ALA A O 1
ATOM 6867 N N . TRP A 1 915 ? -15.334 -34.429 -5.468 1.00 96.56 915 TRP A N 1
ATOM 6868 C CA . TRP A 1 915 ? -15.521 -34.681 -4.039 1.00 96.56 915 TRP A CA 1
ATOM 6869 C C . TRP A 1 915 ? -16.182 -33.492 -3.349 1.00 96.56 915 TRP A C 1
ATOM 6871 O O . TRP A 1 915 ? -15.859 -32.346 -3.649 1.00 96.56 915 TRP A O 1
ATOM 6881 N N . TYR A 1 916 ? -17.075 -33.777 -2.410 1.00 96.38 916 TYR A N 1
ATOM 6882 C CA . TYR A 1 916 ? -17.776 -32.807 -1.576 1.00 96.38 916 TYR A CA 1
ATOM 6883 C C . TYR A 1 916 ? -17.718 -33.276 -0.125 1.00 96.38 916 TYR A C 1
ATOM 6885 O O . TYR A 1 916 ? -17.685 -34.481 0.129 1.00 96.38 916 TYR A O 1
ATOM 6893 N N . LEU A 1 917 ? -17.715 -32.338 0.819 1.00 96.62 917 LEU A N 1
ATOM 6894 C CA . LEU A 1 917 ? -17.708 -32.638 2.248 1.00 96.62 917 LEU A CA 1
ATOM 6895 C C . LEU A 1 917 ? -19.023 -32.181 2.879 1.00 96.62 917 LEU A C 1
ATOM 6897 O O . LEU A 1 917 ? -19.450 -31.051 2.650 1.00 96.62 917 LEU A O 1
ATOM 6901 N N . PHE A 1 918 ? -19.641 -33.046 3.680 1.00 96.06 918 PHE A N 1
ATOM 6902 C CA . PHE A 1 918 ? -20.913 -32.768 4.341 1.00 96.06 918 PHE A CA 1
ATOM 6903 C C . PHE A 1 918 ? -20.790 -32.855 5.862 1.00 96.06 918 PHE A C 1
ATOM 6905 O O . PHE A 1 918 ? -20.132 -33.751 6.398 1.00 96.06 918 PHE A O 1
ATOM 6912 N N . ASP A 1 919 ? -21.461 -31.950 6.572 1.00 92.00 919 ASP A N 1
ATOM 6913 C CA . ASP A 1 919 ? -21.612 -32.049 8.023 1.00 92.00 919 ASP A CA 1
ATOM 6914 C C . ASP A 1 919 ? -22.563 -33.197 8.421 1.00 92.00 919 ASP A C 1
ATOM 6916 O O . ASP A 1 919 ? -23.212 -33.830 7.585 1.00 92.00 919 ASP A O 1
ATOM 6920 N N . ARG A 1 920 ? -22.682 -33.477 9.727 1.00 90.06 920 ARG A N 1
ATOM 6921 C CA . ARG A 1 920 ? -23.565 -34.541 10.255 1.00 90.06 920 ARG A CA 1
ATOM 6922 C C . ARG A 1 920 ? -25.061 -34.315 9.994 1.00 90.06 920 ARG A C 1
ATOM 6924 O O . ARG A 1 920 ? -25.849 -35.202 10.292 1.00 90.06 920 ARG A O 1
ATOM 6931 N N . SER A 1 921 ? -25.451 -33.132 9.524 1.00 85.19 921 SER A N 1
ATOM 6932 C CA . SER A 1 921 ? -26.829 -32.784 9.164 1.00 85.19 921 SER A CA 1
ATOM 6933 C C . SER A 1 921 ? -27.069 -32.840 7.647 1.00 85.19 921 SER A C 1
ATOM 6935 O O . SER A 1 921 ? -28.165 -32.507 7.193 1.00 85.19 921 SER A O 1
ATOM 6937 N N . GLY A 1 922 ? -26.060 -33.249 6.867 1.00 89.12 922 GLY A N 1
ATOM 6938 C CA . GLY A 1 922 ? -26.113 -33.349 5.411 1.00 89.12 922 GLY A CA 1
ATOM 6939 C C . GLY A 1 922 ? -25.931 -32.020 4.682 1.00 89.12 922 GLY A C 1
ATOM 6940 O O . GLY A 1 922 ? -26.264 -31.927 3.500 1.00 89.12 922 GLY A O 1
ATOM 6941 N N . ASN A 1 923 ? -25.433 -30.981 5.363 1.00 93.44 923 ASN A N 1
ATOM 6942 C CA . ASN A 1 923 ? -25.133 -29.698 4.732 1.00 93.44 923 ASN A CA 1
ATOM 6943 C C . ASN A 1 923 ? -23.745 -29.736 4.100 1.00 93.44 923 ASN A C 1
ATOM 6945 O O . ASN A 1 923 ? -22.767 -30.117 4.741 1.00 93.44 923 ASN A O 1
ATOM 6949 N N . MET A 1 924 ? -23.670 -29.314 2.844 1.00 96.06 924 MET A N 1
ATOM 6950 C CA . MET A 1 924 ? -22.434 -29.198 2.087 1.00 96.06 924 MET A CA 1
ATOM 6951 C C . MET A 1 924 ? -21.570 -28.071 2.654 1.00 96.06 924 MET A C 1
ATOM 6953 O O . MET A 1 924 ? -22.031 -26.941 2.814 1.00 96.06 924 MET A O 1
ATOM 6957 N N . LEU A 1 925 ? -20.307 -28.382 2.918 1.00 94.62 925 LEU A N 1
ATOM 6958 C CA . LEU A 1 925 ? -19.316 -27.448 3.429 1.00 94.62 925 LEU A CA 1
ATOM 6959 C C . LEU A 1 925 ? -18.555 -26.765 2.284 1.00 94.62 925 LEU A C 1
ATOM 6961 O O . LEU A 1 925 ? -18.329 -27.344 1.221 1.00 94.62 925 LEU A O 1
ATOM 6965 N N . THR A 1 926 ? -18.135 -25.526 2.530 1.00 95.81 926 THR A N 1
ATOM 6966 C CA . THR A 1 926 ? -17.296 -24.707 1.640 1.00 95.81 926 THR A CA 1
ATOM 6967 C C . THR A 1 926 ? -16.121 -24.114 2.426 1.00 95.81 926 THR A C 1
ATOM 6969 O O . THR A 1 926 ? -16.118 -24.129 3.658 1.00 95.81 926 THR A O 1
ATOM 6972 N N . GLY A 1 927 ? -15.130 -23.558 1.732 1.00 95.62 927 GLY A N 1
ATOM 6973 C CA . GLY A 1 927 ? -13.941 -22.951 2.331 1.00 95.62 927 GLY A CA 1
ATOM 6974 C C . GLY A 1 927 ? -12.926 -23.975 2.847 1.00 95.62 927 GLY A C 1
ATOM 6975 O O . GLY A 1 927 ? -12.937 -25.138 2.448 1.00 95.62 927 GLY A O 1
ATOM 6976 N N . TRP A 1 928 ? -12.025 -23.533 3.725 1.00 96.38 928 TRP A N 1
ATOM 6977 C CA . TRP A 1 928 ? -11.022 -24.395 4.352 1.00 96.38 928 TRP A CA 1
ATOM 6978 C C . TRP A 1 928 ? -11.655 -25.337 5.375 1.00 96.38 928 TRP A C 1
ATOM 6980 O O . TRP A 1 928 ? -12.403 -24.900 6.245 1.00 96.38 928 TRP A O 1
ATOM 6990 N N . GLN A 1 929 ? -11.333 -26.625 5.286 1.00 97.06 929 GLN A N 1
ATOM 6991 C CA . GLN A 1 929 ? -11.831 -27.662 6.185 1.00 97.06 929 GLN A CA 1
ATOM 6992 C C . GLN A 1 929 ? -10.683 -28.574 6.607 1.00 97.06 929 GLN A C 1
ATOM 6994 O O . GLN A 1 929 ? -9.945 -29.086 5.764 1.00 97.06 929 GLN A O 1
ATOM 6999 N N . GLN A 1 930 ? -10.549 -28.802 7.913 1.00 94.50 930 GLN A N 1
ATOM 7000 C CA . GLN A 1 930 ? -9.570 -29.736 8.454 1.00 94.50 930 GLN A CA 1
ATOM 7001 C C . GLN A 1 930 ? -10.255 -31.066 8.772 1.00 94.50 930 GLN A C 1
ATOM 7003 O O . GLN A 1 930 ? -11.087 -31.154 9.676 1.00 94.50 930 GLN A O 1
ATOM 7008 N N . VAL A 1 931 ? -9.903 -32.119 8.037 1.00 91.50 931 VAL A N 1
ATOM 7009 C CA . VAL A 1 931 ? -10.474 -33.460 8.206 1.00 91.50 931 VAL A CA 1
ATOM 7010 C C . VAL A 1 931 ? -9.354 -34.433 8.539 1.00 91.50 931 VAL A C 1
ATOM 7012 O O . VAL A 1 931 ? -8.402 -34.584 7.779 1.00 91.50 931 VAL A O 1
ATOM 7015 N N . GLY A 1 932 ? -9.441 -35.079 9.706 1.00 85.50 932 GLY A N 1
ATOM 7016 C CA . GLY A 1 932 ? -8.419 -36.035 10.152 1.00 85.50 932 GLY A CA 1
ATOM 7017 C C . GLY A 1 932 ? -7.017 -35.423 10.277 1.00 85.50 932 GLY A C 1
ATOM 7018 O O . GLY A 1 932 ? -6.033 -36.103 10.012 1.00 85.50 932 GLY A O 1
ATOM 7019 N N . GLY A 1 933 ? -6.927 -34.132 10.618 1.00 85.88 933 GLY A N 1
ATOM 7020 C CA . GLY A 1 933 ? -5.664 -33.389 10.716 1.00 85.88 933 GLY A CA 1
ATOM 7021 C C . GLY A 1 933 ? -5.110 -32.875 9.383 1.00 85.88 933 GLY A C 1
ATOM 7022 O O . GLY A 1 933 ? -4.133 -32.136 9.394 1.00 85.88 933 GLY A O 1
ATOM 7023 N N . THR A 1 934 ? -5.739 -33.203 8.250 1.00 91.75 934 THR A N 1
ATOM 7024 C CA . THR A 1 934 ? -5.338 -32.726 6.917 1.00 91.75 934 THR A CA 1
ATOM 7025 C C . THR A 1 934 ? -6.250 -31.592 6.459 1.00 91.75 934 THR A C 1
ATOM 7027 O O . THR A 1 934 ? -7.468 -31.673 6.624 1.00 91.75 934 THR A O 1
ATOM 7030 N N . TRP A 1 935 ? -5.673 -30.538 5.883 1.00 96.56 935 TRP A N 1
ATOM 7031 C CA . TRP A 1 935 ? -6.423 -29.410 5.331 1.00 96.56 935 TRP A CA 1
ATOM 7032 C C . TRP A 1 935 ? -6.864 -29.661 3.891 1.00 96.56 935 TRP A C 1
ATOM 7034 O O . TRP A 1 935 ? -6.096 -30.162 3.071 1.00 96.56 935 TRP A O 1
ATOM 7044 N N . TYR A 1 936 ? -8.094 -29.257 3.589 1.00 96.62 936 TYR A N 1
ATOM 7045 C CA . TYR A 1 936 ? -8.709 -29.288 2.267 1.00 96.62 936 TYR A CA 1
ATOM 7046 C C . TYR A 1 936 ? -9.397 -27.952 2.005 1.00 96.62 936 TYR A C 1
ATOM 7048 O O . TYR A 1 936 ? -9.906 -27.324 2.935 1.00 96.62 936 TYR A O 1
ATOM 7056 N N . TYR A 1 937 ? -9.468 -27.541 0.742 1.00 97.50 937 TYR A N 1
ATOM 7057 C CA . TYR A 1 937 ? -10.236 -26.365 0.346 1.00 97.50 937 TYR A CA 1
ATOM 7058 C C . TYR A 1 937 ? -11.430 -26.778 -0.511 1.00 97.50 937 TYR A C 1
ATOM 7060 O O . TYR A 1 937 ? -11.273 -27.414 -1.551 1.00 97.50 937 TYR A O 1
ATOM 7068 N N . LEU A 1 938 ? -12.633 -26.425 -0.070 1.00 97.31 938 LEU A N 1
ATOM 7069 C CA . LEU A 1 938 ? -13.881 -26.665 -0.780 1.00 97.31 938 LEU A CA 1
ATOM 7070 C C . LEU A 1 938 ? -14.258 -25.352 -1.473 1.00 97.31 938 LEU A C 1
ATOM 7072 O O . LEU A 1 938 ? -14.463 -24.329 -0.819 1.00 97.31 938 LEU A O 1
ATOM 7076 N N . LYS A 1 939 ? -14.332 -25.355 -2.805 1.00 95.25 939 LYS A N 1
ATOM 7077 C CA . LYS A 1 939 ? -14.677 -24.164 -3.600 1.00 95.25 939 LYS A CA 1
ATOM 7078 C C . LYS A 1 939 ? -16.063 -23.639 -3.208 1.00 95.25 939 LYS A C 1
ATOM 7080 O O . LYS A 1 939 ? -16.837 -24.334 -2.557 1.00 95.25 939 LYS A O 1
ATOM 7085 N N . ALA A 1 940 ? -16.436 -22.449 -3.676 1.00 91.25 940 ALA A N 1
ATOM 7086 C CA . ALA A 1 940 ? -17.787 -21.913 -3.459 1.00 91.25 940 ALA A CA 1
ATOM 7087 C C . ALA A 1 940 ? -18.905 -22.852 -3.967 1.00 91.25 940 ALA A C 1
ATOM 7089 O O . ALA A 1 940 ? -20.002 -22.872 -3.418 1.00 91.25 940 ALA A O 1
ATOM 7090 N N . SER A 1 941 ? -18.617 -23.678 -4.981 1.00 90.56 941 SER A N 1
ATOM 7091 C CA . SER A 1 941 ? -19.521 -24.731 -5.464 1.00 90.56 941 SER A CA 1
ATOM 7092 C C . SER A 1 941 ? -19.601 -25.965 -4.553 1.00 90.56 941 SER A C 1
ATOM 7094 O O . SER A 1 941 ? -20.342 -26.888 -4.871 1.00 90.56 941 SER A O 1
ATOM 7096 N N . GLY A 1 942 ? -18.805 -26.021 -3.482 1.00 92.69 942 GLY A N 1
ATOM 7097 C CA . GLY A 1 942 ? -18.597 -27.168 -2.594 1.00 92.69 942 GLY A CA 1
ATOM 7098 C C . GLY A 1 942 ? -17.638 -28.230 -3.114 1.00 92.69 942 GLY A C 1
ATOM 7099 O O . GLY A 1 942 ? -17.261 -29.123 -2.360 1.00 92.69 942 GLY A O 1
ATOM 7100 N N . ALA A 1 943 ? -17.232 -28.151 -4.382 1.00 95.38 943 ALA A N 1
ATOM 7101 C CA . ALA A 1 943 ? -16.295 -29.109 -4.946 1.00 95.38 943 ALA A CA 1
ATOM 7102 C C . ALA A 1 943 ? -14.911 -28.936 -4.305 1.00 95.38 943 ALA A C 1
ATOM 7104 O O . ALA A 1 943 ? -14.384 -27.822 -4.240 1.00 95.38 943 ALA A O 1
ATOM 7105 N N . MET A 1 944 ? -14.308 -30.042 -3.879 1.00 97.75 944 MET A N 1
ATOM 7106 C CA . MET A 1 944 ? -12.933 -30.096 -3.398 1.00 97.75 944 MET A CA 1
ATOM 7107 C C . MET A 1 944 ? -11.984 -29.556 -4.463 1.00 97.75 944 MET A C 1
ATOM 7109 O O . MET A 1 944 ? -12.032 -29.951 -5.630 1.00 97.75 944 MET A O 1
ATOM 7113 N N . ALA A 1 945 ? -11.138 -28.620 -4.061 1.00 96.19 945 ALA A N 1
ATOM 7114 C CA . ALA A 1 945 ? -10.134 -28.053 -4.926 1.00 96.19 945 ALA A CA 1
ATOM 7115 C C . ALA A 1 945 ? -8.913 -28.967 -5.052 1.00 96.19 945 ALA A C 1
ATOM 7117 O O . ALA A 1 945 ? -8.527 -29.671 -4.124 1.00 96.19 945 ALA A O 1
ATOM 7118 N N . GLU A 1 946 ? -8.294 -28.893 -6.222 1.00 95.50 946 GLU A N 1
ATOM 7119 C CA . GLU A 1 946 ? -7.034 -29.536 -6.569 1.00 95.50 946 GLU A CA 1
ATOM 7120 C C . GLU A 1 946 ? -6.194 -28.532 -7.369 1.00 95.50 946 GLU A C 1
ATOM 7122 O O . GLU A 1 946 ? -6.731 -27.580 -7.948 1.00 95.50 946 GLU A O 1
ATOM 7127 N N . GLY A 1 947 ? -4.882 -28.741 -7.402 1.00 95.00 947 GLY A N 1
ATOM 7128 C CA . GLY A 1 947 ? -3.917 -27.843 -8.023 1.00 95.00 947 GLY A CA 1
ATOM 7129 C C . GLY A 1 947 ? -3.748 -26.525 -7.267 1.00 95.00 947 GLY A C 1
ATOM 7130 O O . GLY A 1 947 ? -4.063 -26.415 -6.081 1.00 95.00 947 GLY A O 1
ATOM 7131 N N . TRP A 1 948 ? -3.238 -25.519 -7.971 1.00 96.06 948 TRP A N 1
ATOM 7132 C CA . TRP A 1 948 ? -3.036 -24.174 -7.439 1.00 96.06 948 TRP A CA 1
ATOM 7133 C C . TRP A 1 948 ? -4.359 -23.462 -7.175 1.00 96.06 948 TRP A C 1
ATOM 7135 O O . TRP A 1 948 ? -5.233 -23.421 -8.040 1.00 96.06 948 TRP A O 1
ATOM 7145 N N . GLN A 1 949 ? -4.497 -22.885 -5.985 1.00 96.88 949 GLN A N 1
ATOM 7146 C CA . GLN A 1 949 ? -5.645 -22.079 -5.588 1.00 96.88 949 GLN A CA 1
ATOM 7147 C C . GLN A 1 949 ? -5.154 -20.792 -4.941 1.00 96.88 949 GLN A C 1
ATOM 7149 O O . GLN A 1 949 ? -4.371 -20.833 -3.992 1.00 96.88 949 GLN A O 1
ATOM 7154 N N . GLN A 1 950 ? -5.645 -19.659 -5.433 1.00 94.75 950 GLN A N 1
ATOM 7155 C CA . GLN A 1 950 ? -5.423 -18.371 -4.798 1.00 94.75 950 GLN A CA 1
ATOM 7156 C C . GLN A 1 950 ? -6.608 -18.068 -3.883 1.00 94.75 950 GLN A C 1
ATOM 7158 O O . GLN A 1 950 ? -7.737 -17.899 -4.346 1.00 94.75 950 GLN A O 1
ATOM 7163 N N . VAL A 1 951 ? -6.367 -18.036 -2.574 1.00 89.75 951 VAL A N 1
ATOM 7164 C CA . VAL A 1 951 ? -7.403 -17.822 -1.558 1.00 89.75 951 VAL A CA 1
ATOM 7165 C C . VAL A 1 951 ? -6.980 -16.648 -0.686 1.00 89.75 951 VAL A C 1
ATOM 7167 O O . VAL A 1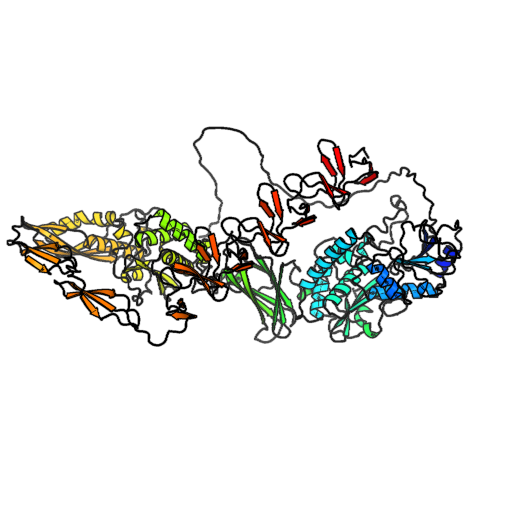 951 ? -5.957 -16.711 -0.013 1.00 89.75 951 VAL A O 1
ATOM 7170 N N . GLY A 1 952 ? -7.753 -15.558 -0.720 1.00 80.81 952 GLY A N 1
ATOM 7171 C CA . GLY A 1 952 ? -7.429 -14.343 0.038 1.00 80.81 952 GLY A CA 1
ATOM 7172 C C . GLY A 1 952 ? -6.082 -13.722 -0.354 1.00 80.81 952 GLY A C 1
ATOM 7173 O O . GLY A 1 952 ? -5.351 -13.268 0.515 1.00 80.81 952 GLY A O 1
ATOM 7174 N N . GLY A 1 953 ? -5.720 -13.776 -1.641 1.00 84.06 953 GLY A N 1
ATOM 7175 C CA . GLY A 1 953 ? -4.445 -13.267 -2.167 1.00 84.06 953 GLY A CA 1
ATOM 7176 C C . GLY A 1 953 ? -3.262 -14.236 -2.049 1.00 84.06 953 GLY A C 1
ATOM 7177 O O . GLY A 1 953 ? -2.318 -14.121 -2.824 1.00 84.06 953 GLY A O 1
ATOM 7178 N N . THR A 1 954 ? -3.339 -15.240 -1.172 1.00 90.38 954 THR A N 1
ATOM 7179 C CA . THR A 1 954 ? -2.268 -16.227 -0.957 1.00 90.38 954 THR A CA 1
ATOM 7180 C C . THR A 1 954 ? -2.440 -17.448 -1.859 1.00 90.38 954 THR A C 1
ATOM 7182 O O . THR A 1 954 ? -3.545 -17.977 -1.999 1.00 90.38 954 THR A O 1
ATOM 7185 N N . TRP A 1 955 ? -1.342 -17.925 -2.450 1.00 96.44 955 TRP A N 1
ATOM 7186 C CA . TRP A 1 955 ? -1.317 -19.164 -3.228 1.00 96.44 955 TRP A CA 1
ATOM 7187 C C . TRP A 1 955 ? -1.128 -20.393 -2.338 1.00 96.44 955 TRP A C 1
ATOM 7189 O O . TRP A 1 955 ? -0.231 -20.441 -1.499 1.00 96.44 955 TRP A O 1
ATOM 7199 N N . TYR A 1 956 ? -1.953 -21.409 -2.579 1.00 96.81 956 TYR A N 1
ATOM 7200 C CA . TYR A 1 956 ? -1.894 -22.725 -1.952 1.00 96.81 956 TYR A CA 1
ATOM 7201 C C . TYR A 1 956 ? -1.891 -23.798 -3.031 1.00 96.81 956 TYR A C 1
ATOM 7203 O O . TYR A 1 956 ? -2.523 -23.639 -4.079 1.00 96.81 956 TYR A O 1
ATOM 7211 N N . TYR A 1 957 ? -1.240 -24.924 -2.756 1.00 97.44 957 TYR A N 1
ATOM 7212 C CA . TYR A 1 957 ? -1.270 -26.076 -3.649 1.00 97.44 957 TYR A CA 1
ATOM 7213 C C . TYR A 1 957 ? -2.028 -27.235 -3.006 1.00 97.44 957 TYR A C 1
ATOM 7215 O O . TYR A 1 957 ? -1.633 -27.746 -1.960 1.00 97.44 957 TYR A O 1
ATOM 7223 N N . LEU A 1 958 ? -3.128 -27.656 -3.626 1.00 97.31 958 LEU A N 1
ATOM 7224 C CA . LEU A 1 958 ? -3.953 -28.775 -3.179 1.00 97.31 958 LEU A CA 1
ATOM 7225 C C . LEU A 1 958 ? -3.571 -29.988 -4.030 1.00 97.31 958 LEU A C 1
ATOM 7227 O O . LEU A 1 958 ? -3.778 -29.993 -5.242 1.00 97.31 958 LEU A O 1
ATOM 7231 N N . LYS A 1 959 ? -2.971 -31.013 -3.425 1.00 94.06 959 LYS A N 1
ATOM 7232 C CA . LYS A 1 959 ? -2.358 -32.139 -4.145 1.00 94.06 959 LYS A CA 1
ATOM 7233 C C . LYS A 1 959 ? -3.371 -32.817 -5.086 1.00 94.06 959 LYS A C 1
ATOM 7235 O O . LYS A 1 959 ? -4.370 -33.345 -4.585 1.00 94.06 959 LYS A O 1
ATOM 7240 N N . PRO A 1 960 ? -3.119 -32.864 -6.410 1.00 90.81 960 PRO A N 1
ATOM 7241 C CA . PRO A 1 960 ? -4.021 -33.501 -7.371 1.00 90.81 960 PRO A CA 1
ATOM 7242 C C . PRO A 1 960 ? -4.428 -34.925 -6.966 1.00 90.81 960 PRO A C 1
ATOM 7244 O O . PRO A 1 960 ? -3.629 -35.679 -6.408 1.00 90.81 960 PRO A O 1
ATOM 7247 N N . GLY A 1 961 ? -5.690 -35.280 -7.201 1.00 87.31 961 GLY A N 1
ATOM 7248 C CA . GLY A 1 961 ? -6.312 -36.556 -6.837 1.00 87.31 961 GLY A CA 1
ATOM 7249 C C . GLY A 1 961 ? -6.707 -36.714 -5.362 1.00 87.31 961 GLY A C 1
ATOM 7250 O O . GLY A 1 961 ? -7.661 -37.434 -5.072 1.00 87.31 961 GLY A O 1
ATOM 7251 N N . SER A 1 962 ? -5.998 -36.068 -4.428 1.00 91.12 962 SER A N 1
ATOM 7252 C CA . SER A 1 962 ? -6.297 -36.158 -2.986 1.00 91.12 962 SER A CA 1
ATOM 7253 C C . SER A 1 962 ? -6.929 -34.896 -2.405 1.00 91.12 962 SER A C 1
ATOM 7255 O O . SER A 1 962 ? -7.617 -34.993 -1.397 1.00 91.12 962 SER A O 1
ATOM 7257 N N . GLY A 1 963 ? -6.667 -33.724 -2.993 1.00 93.50 963 GLY A N 1
ATOM 7258 C CA . GLY A 1 963 ? -7.088 -32.411 -2.493 1.00 93.50 963 GLY A CA 1
ATOM 7259 C C . GLY A 1 963 ? -6.443 -31.976 -1.178 1.00 93.50 963 GLY A C 1
ATOM 7260 O O . GLY A 1 963 ? -6.787 -30.916 -0.663 1.00 93.50 963 GLY A O 1
ATOM 7261 N N . ALA A 1 964 ? -5.517 -32.766 -0.629 1.00 95.50 964 ALA A N 1
ATOM 7262 C CA . ALA A 1 964 ? -4.804 -32.414 0.588 1.00 95.50 964 ALA A CA 1
ATOM 7263 C C . ALA A 1 964 ? -3.897 -31.204 0.335 1.00 95.50 964 ALA A C 1
ATOM 7265 O O . ALA A 1 964 ? -3.125 -31.195 -0.627 1.00 95.50 964 ALA A O 1
ATOM 7266 N N . MET A 1 965 ? -3.952 -30.209 1.214 1.00 97.81 965 MET A N 1
ATOM 7267 C CA . MET A 1 965 ? -3.052 -29.062 1.177 1.00 97.81 965 MET A CA 1
ATOM 7268 C C . MET A 1 965 ? -1.595 -29.528 1.267 1.00 97.81 965 MET A C 1
ATOM 7270 O O . MET A 1 965 ? -1.231 -30.355 2.107 1.00 97.81 965 MET A O 1
ATOM 7274 N N . ALA A 1 966 ? -0.764 -29.039 0.355 1.00 95.56 966 ALA A N 1
ATOM 7275 C CA . ALA A 1 966 ? 0.661 -29.290 0.374 1.00 95.56 966 ALA A CA 1
ATOM 7276 C C . ALA A 1 966 ? 1.359 -28.406 1.408 1.00 95.56 966 ALA A C 1
ATOM 7278 O O . ALA A 1 966 ? 1.036 -27.236 1.583 1.00 95.56 966 ALA A O 1
ATOM 7279 N N . GLU A 1 967 ? 2.353 -29.002 2.052 1.00 95.25 967 GLU A N 1
ATOM 7280 C CA . GLU A 1 967 ? 3.299 -28.356 2.948 1.00 95.25 967 GLU A CA 1
ATOM 7281 C C . GLU A 1 967 ? 4.692 -28.879 2.597 1.00 95.25 967 GLU A C 1
ATOM 7283 O O . GLU A 1 967 ? 4.839 -30.023 2.150 1.00 95.25 967 GLU A O 1
ATOM 7288 N N . GLY A 1 968 ? 5.705 -28.043 2.796 1.00 95.75 968 GLY A N 1
ATOM 7289 C CA . GLY A 1 968 ? 7.065 -28.293 2.347 1.00 95.75 968 GLY A CA 1
ATOM 7290 C C . GLY A 1 968 ? 7.203 -28.213 0.825 1.00 95.75 968 GLY A C 1
ATOM 7291 O O . GLY A 1 968 ? 6.485 -27.478 0.148 1.00 95.75 968 GLY A O 1
ATOM 7292 N N . TRP A 1 969 ? 8.151 -28.972 0.282 1.00 95.06 969 TRP A N 1
ATOM 7293 C CA . TRP A 1 969 ? 8.419 -29.011 -1.153 1.00 95.06 969 TRP A CA 1
ATOM 7294 C C . TRP A 1 969 ? 7.294 -29.697 -1.933 1.00 95.06 969 TRP A C 1
ATOM 7296 O O . TRP A 1 969 ? 6.912 -30.831 -1.633 1.00 95.06 969 TRP A O 1
ATOM 7306 N N . ALA A 1 970 ? 6.812 -29.040 -2.986 1.00 94.88 970 ALA A N 1
ATOM 7307 C CA . ALA A 1 970 ? 5.878 -29.611 -3.946 1.00 94.88 970 ALA A CA 1
ATOM 7308 C C . ALA A 1 970 ? 6.354 -29.368 -5.378 1.00 94.88 970 ALA A C 1
ATOM 7310 O O . ALA A 1 970 ? 6.803 -28.275 -5.718 1.00 94.88 970 ALA A O 1
ATOM 7311 N N . SER A 1 971 ? 6.212 -30.387 -6.225 1.00 92.00 971 SER A N 1
ATOM 7312 C CA . SER A 1 971 ? 6.441 -30.262 -7.661 1.00 92.00 971 SER A CA 1
ATOM 7313 C C . SER A 1 971 ? 5.111 -30.041 -8.379 1.00 92.00 971 SER A C 1
ATOM 7315 O O . SER A 1 971 ? 4.160 -30.811 -8.198 1.00 92.00 971 SER A O 1
ATOM 7317 N N . ALA A 1 972 ? 5.042 -28.982 -9.182 1.00 89.38 972 ALA A N 1
ATOM 7318 C CA . ALA A 1 972 ? 3.877 -28.631 -9.982 1.00 89.38 972 ALA A CA 1
ATOM 7319 C C . ALA A 1 972 ? 4.335 -28.096 -11.344 1.00 89.38 972 ALA A C 1
ATOM 7321 O O . ALA A 1 972 ? 5.179 -27.211 -11.416 1.00 89.38 972 ALA A O 1
ATOM 7322 N N . GLY A 1 973 ? 3.812 -28.651 -12.442 1.00 84.06 973 GLY A N 1
ATOM 7323 C CA . GLY A 1 973 ? 4.149 -28.178 -13.794 1.00 84.06 973 GLY A CA 1
ATOM 7324 C C . GLY A 1 973 ? 5.635 -28.286 -14.171 1.00 84.06 973 GLY A C 1
ATOM 7325 O O . GLY A 1 973 ? 6.091 -27.539 -15.024 1.00 84.06 973 GLY A O 1
ATOM 7326 N N . GLY A 1 974 ? 6.395 -29.184 -13.532 1.00 85.75 974 GLY A N 1
ATOM 7327 C CA . GLY A 1 974 ? 7.833 -29.356 -13.776 1.00 85.75 974 GLY A CA 1
ATOM 7328 C C . GLY A 1 974 ? 8.747 -28.435 -12.959 1.00 85.75 974 GLY A C 1
ATOM 7329 O O . GLY A 1 974 ? 9.955 -28.629 -12.992 1.00 85.75 974 GLY A O 1
ATOM 7330 N N . ALA A 1 975 ? 8.195 -27.498 -12.182 1.00 92.50 975 ALA A N 1
ATOM 7331 C CA . ALA A 1 975 ? 8.947 -26.662 -11.248 1.00 92.50 975 ALA A CA 1
ATOM 7332 C C . ALA A 1 975 ? 8.721 -27.098 -9.790 1.00 92.50 975 ALA A C 1
ATOM 7334 O O . ALA A 1 975 ? 7.705 -27.720 -9.455 1.00 92.50 975 ALA A O 1
ATOM 7335 N N . TRP A 1 976 ? 9.678 -26.771 -8.922 1.00 96.31 976 TRP A N 1
ATOM 7336 C CA . TRP A 1 976 ? 9.571 -26.959 -7.475 1.00 96.31 976 TRP A CA 1
ATOM 7337 C C . TRP A 1 976 ? 9.111 -25.677 -6.792 1.00 96.31 976 TRP A C 1
ATOM 7339 O O . TRP A 1 976 ? 9.539 -24.587 -7.152 1.00 96.31 976 TRP A O 1
ATOM 7349 N N . TYR A 1 977 ? 8.260 -25.829 -5.786 1.00 97.25 977 TYR A N 1
ATOM 7350 C CA . TYR A 1 977 ? 7.717 -24.754 -4.967 1.00 97.25 977 TYR A CA 1
ATOM 7351 C C . TYR A 1 977 ? 7.838 -25.147 -3.503 1.00 97.25 977 TYR A C 1
ATOM 7353 O O . TYR A 1 977 ? 7.768 -26.334 -3.168 1.00 97.25 977 TYR A O 1
ATOM 7361 N N . TYR A 1 978 ? 7.962 -24.158 -2.625 1.00 97.25 978 TYR A N 1
ATOM 7362 C CA . TYR A 1 978 ? 7.967 -24.392 -1.188 1.00 97.25 978 TYR A CA 1
ATOM 7363 C C . TYR A 1 978 ? 6.699 -23.826 -0.552 1.00 97.25 978 TYR A C 1
ATOM 7365 O O . TYR A 1 978 ? 6.442 -22.627 -0.620 1.00 97.25 978 TYR A O 1
ATOM 7373 N N . LEU A 1 979 ? 5.892 -24.692 0.057 1.00 97.56 979 LEU A N 1
ATOM 7374 C CA . LEU A 1 979 ? 4.686 -24.324 0.789 1.00 97.56 979 LEU A CA 1
ATOM 7375 C C . LEU A 1 979 ? 5.037 -24.298 2.276 1.00 97.56 979 LEU A C 1
ATOM 7377 O O . LEU A 1 979 ? 5.440 -25.315 2.840 1.00 97.56 979 LEU A O 1
ATOM 7381 N N . LYS A 1 980 ? 4.911 -23.140 2.922 1.00 93.50 980 LYS A N 1
ATOM 7382 C CA . LYS A 1 980 ? 5.317 -22.939 4.318 1.00 93.50 980 LYS A CA 1
ATOM 7383 C C . LYS A 1 980 ? 4.618 -23.968 5.227 1.00 93.50 980 LYS A C 1
ATOM 7385 O O . LYS A 1 980 ? 3.387 -24.020 5.225 1.00 93.50 980 LYS A O 1
ATOM 7390 N N . PRO A 1 981 ? 5.362 -24.792 5.992 1.00 89.25 981 PRO A N 1
ATOM 7391 C CA . PRO A 1 981 ? 4.767 -25.774 6.898 1.00 89.25 981 PRO A CA 1
ATOM 7392 C C . PRO A 1 981 ? 3.758 -25.148 7.870 1.00 89.25 981 PRO A C 1
ATOM 7394 O O . PRO A 1 981 ? 3.946 -24.021 8.330 1.00 89.25 981 PRO A O 1
ATOM 7397 N N . GLY A 1 982 ? 2.679 -25.868 8.172 1.00 86.25 982 GLY A N 1
ATOM 7398 C CA . GLY A 1 982 ? 1.578 -25.424 9.029 1.00 86.25 982 GLY A CA 1
ATOM 7399 C C . GLY A 1 982 ? 0.560 -24.487 8.368 1.00 86.25 982 GLY A C 1
ATOM 7400 O O . GLY A 1 982 ? -0.633 -24.626 8.634 1.00 86.25 982 GLY A O 1
ATOM 7401 N N . SER A 1 983 ? 0.987 -23.547 7.513 1.00 90.81 983 SER A N 1
ATOM 7402 C CA . SER A 1 983 ? 0.065 -22.626 6.826 1.00 90.81 983 SER A CA 1
ATOM 7403 C C . SER A 1 983 ? -0.265 -23.038 5.393 1.00 90.81 983 SER A C 1
ATOM 7405 O O . SER A 1 983 ? -1.326 -22.673 4.902 1.00 90.81 983 SER A O 1
ATOM 7407 N N . GLY A 1 984 ? 0.627 -23.762 4.710 1.00 92.31 984 GLY A N 1
ATOM 7408 C CA . GLY A 1 984 ? 0.491 -24.149 3.301 1.00 92.31 984 GLY A CA 1
ATOM 7409 C C . GLY A 1 984 ? 0.661 -23.005 2.298 1.00 92.31 984 GLY A C 1
ATOM 7410 O O . GLY A 1 984 ? 0.480 -23.220 1.100 1.00 92.31 984 GLY A O 1
ATOM 7411 N N . ALA A 1 985 ? 1.001 -21.801 2.766 1.00 94.81 985 ALA A N 1
ATOM 7412 C CA . ALA A 1 985 ? 1.201 -20.634 1.914 1.00 94.81 985 ALA A CA 1
ATOM 7413 C C . ALA A 1 985 ? 2.460 -20.797 1.053 1.00 94.81 985 ALA A C 1
ATOM 7415 O O . ALA A 1 985 ? 3.528 -21.126 1.572 1.00 94.81 985 ALA A O 1
ATOM 7416 N N . MET A 1 986 ? 2.355 -20.535 -0.247 1.00 98.00 986 MET A N 1
ATOM 7417 C CA . MET A 1 986 ? 3.499 -20.538 -1.157 1.00 98.00 986 MET A CA 1
ATOM 7418 C C . MET A 1 986 ? 4.535 -19.487 -0.735 1.00 98.00 986 MET A C 1
ATOM 7420 O O . MET A 1 986 ? 4.193 -18.341 -0.448 1.00 98.00 986 MET A O 1
ATOM 7424 N N . ALA A 1 987 ? 5.799 -19.891 -0.662 1.00 95.06 987 ALA A N 1
ATOM 7425 C CA . ALA A 1 987 ? 6.914 -19.015 -0.344 1.00 95.06 987 ALA A CA 1
ATOM 7426 C C . ALA A 1 987 ? 7.529 -18.396 -1.606 1.00 95.06 987 ALA A C 1
ATOM 7428 O O . ALA A 1 987 ? 7.591 -19.030 -2.657 1.00 95.06 987 ALA A O 1
ATOM 7429 N N . GLU A 1 988 ? 8.043 -17.181 -1.444 1.00 96.00 988 GLU A N 1
ATOM 7430 C CA . GLU A 1 988 ? 8.868 -16.450 -2.407 1.00 96.00 988 GLU A CA 1
ATOM 7431 C C . GLU A 1 988 ? 10.129 -15.939 -1.685 1.00 96.00 988 GLU A C 1
ATOM 7433 O O . GLU A 1 988 ? 10.195 -15.942 -0.449 1.00 96.00 988 GLU A O 1
ATOM 7438 N N . GLY A 1 989 ? 11.145 -15.535 -2.442 1.00 95.81 989 GLY A N 1
ATOM 7439 C CA . GLY A 1 989 ? 12.432 -15.076 -1.926 1.00 95.81 989 GLY A CA 1
ATOM 7440 C C . GLY A 1 989 ? 13.297 -16.193 -1.329 1.00 95.81 989 GLY A C 1
ATOM 7441 O O . GLY A 1 989 ? 13.124 -17.375 -1.628 1.00 95.81 989 GLY A O 1
ATOM 7442 N N . TRP A 1 990 ? 14.256 -15.816 -0.481 1.00 95.81 990 TRP A N 1
ATOM 7443 C CA . TRP A 1 990 ? 15.176 -16.749 0.174 1.00 95.81 990 TRP A CA 1
ATOM 7444 C C . TRP A 1 990 ? 14.493 -17.577 1.265 1.00 95.81 990 TRP A C 1
ATOM 7446 O O . TRP A 1 990 ? 13.851 -17.033 2.160 1.00 95.81 990 TRP A O 1
ATOM 7456 N N . GLN A 1 991 ? 14.680 -18.895 1.228 1.00 97.44 991 GLN A N 1
ATOM 7457 C CA . GLN A 1 991 ? 14.141 -19.838 2.205 1.00 97.44 991 GLN A CA 1
ATOM 7458 C C . GLN A 1 991 ? 15.236 -20.784 2.690 1.00 97.44 991 GLN A C 1
ATOM 7460 O O . GLN A 1 991 ? 15.901 -21.442 1.890 1.00 97.44 991 GLN A O 1
ATOM 7465 N N . GLN A 1 992 ? 15.398 -20.888 4.008 1.00 94.94 992 GLN A N 1
ATOM 7466 C CA . GLN A 1 992 ? 16.313 -21.849 4.612 1.00 94.94 992 GLN A CA 1
ATOM 7467 C C . GLN A 1 992 ? 15.551 -23.120 4.996 1.00 94.94 992 GLN A C 1
ATOM 7469 O O . GLN A 1 992 ? 14.696 -23.106 5.881 1.00 94.94 992 GLN A O 1
ATOM 7474 N N . VAL A 1 993 ? 15.859 -24.236 4.335 1.00 92.25 993 VAL A N 1
ATOM 7475 C CA . VAL A 1 993 ? 15.163 -25.515 4.523 1.00 92.25 993 VAL A CA 1
ATOM 7476 C C . VAL A 1 993 ? 16.183 -26.623 4.756 1.00 92.25 993 VAL A C 1
ATOM 7478 O O . VAL A 1 993 ? 17.046 -26.885 3.922 1.00 92.25 993 VAL A O 1
ATOM 7481 N N . GLY A 1 994 ? 16.105 -27.284 5.914 1.00 86.25 994 GLY A N 1
ATOM 7482 C CA . GLY A 1 994 ? 17.021 -28.381 6.252 1.00 86.25 994 GLY A CA 1
ATOM 7483 C C . GLY A 1 994 ? 18.498 -27.967 6.321 1.00 86.25 994 GLY A C 1
ATOM 7484 O O . GLY A 1 994 ? 19.367 -28.793 6.064 1.00 86.25 994 GLY A O 1
ATOM 7485 N N . GLY A 1 995 ? 18.781 -26.697 6.635 1.00 86.00 995 GLY A N 1
ATOM 7486 C CA . GLY A 1 995 ? 20.138 -26.147 6.724 1.00 86.00 995 GLY A CA 1
ATOM 7487 C C . GLY A 1 995 ? 20.731 -25.649 5.401 1.00 86.00 995 GLY A C 1
ATOM 7488 O O . GLY A 1 995 ? 21.807 -25.063 5.426 1.00 86.00 995 GLY A O 1
ATOM 7489 N N . ALA A 1 996 ? 20.038 -25.824 4.273 1.00 92.19 996 ALA A N 1
ATOM 7490 C CA . ALA A 1 996 ? 20.419 -25.252 2.983 1.00 92.19 996 ALA A CA 1
ATOM 7491 C C . ALA A 1 996 ? 19.521 -24.059 2.625 1.00 92.19 996 ALA A C 1
ATOM 7493 O O . ALA A 1 996 ? 18.348 -24.027 3.002 1.00 92.19 996 ALA A O 1
ATOM 7494 N N . TRP A 1 997 ? 20.070 -23.095 1.890 1.00 96.88 997 TRP A N 1
ATOM 7495 C CA . TRP A 1 997 ? 19.322 -21.964 1.345 1.00 96.88 997 TRP A CA 1
ATOM 7496 C C . TRP A 1 997 ? 18.811 -22.271 -0.059 1.00 96.88 997 TRP A C 1
ATOM 7498 O O . TRP A 1 997 ? 19.504 -22.903 -0.851 1.00 96.88 997 TRP A O 1
ATOM 7508 N N . TYR A 1 998 ? 17.607 -21.800 -0.360 1.00 97.00 998 TYR A N 1
ATOM 7509 C CA . TYR A 1 998 ? 16.955 -21.898 -1.661 1.00 97.00 998 TYR A CA 1
ATOM 7510 C C . TYR A 1 998 ? 16.369 -20.537 -2.003 1.00 97.00 998 TYR A C 1
ATOM 7512 O O . TYR A 1 998 ? 15.914 -19.825 -1.107 1.00 97.00 998 TYR A O 1
ATOM 7520 N N . TYR A 1 999 ? 16.334 -20.190 -3.284 1.00 97.12 999 TYR A N 1
ATOM 7521 C CA . TYR A 1 999 ? 15.679 -18.971 -3.741 1.00 97.12 999 TYR A CA 1
ATOM 7522 C C . TYR A 1 999 ? 14.432 -19.319 -4.549 1.00 97.12 999 TYR A C 1
ATOM 7524 O O . TYR A 1 999 ? 14.500 -20.080 -5.513 1.00 97.12 999 TYR A O 1
ATOM 7532 N N . LEU A 1 1000 ? 13.282 -18.797 -4.134 1.00 97.31 1000 LEU A N 1
ATOM 7533 C CA . LEU A 1 1000 ? 11.996 -18.981 -4.795 1.00 97.31 1000 LEU A CA 1
ATOM 7534 C C . LEU A 1 1000 ? 11.698 -17.675 -5.540 1.00 97.31 1000 LEU A C 1
ATOM 7536 O O . LEU A 1 1000 ? 11.568 -16.622 -4.921 1.00 97.31 1000 LEU A O 1
ATOM 7540 N N . LYS A 1 1001 ? 11.636 -17.726 -6.870 1.00 93.94 1001 LYS A N 1
ATOM 7541 C CA . LYS A 1 1001 ? 11.408 -16.555 -7.733 1.00 93.94 1001 LYS A CA 1
ATOM 7542 C C . LYS A 1 1001 ? 10.034 -15.932 -7.467 1.00 93.94 1001 LYS A C 1
ATOM 7544 O O . LYS A 1 1001 ? 9.191 -16.544 -6.810 1.00 93.94 1001 LYS A O 1
ATOM 7549 N N . ALA A 1 1002 ? 9.777 -14.757 -8.038 1.00 87.75 1002 ALA A N 1
ATOM 7550 C CA . ALA A 1 1002 ? 8.417 -14.229 -8.135 1.00 87.75 1002 ALA A CA 1
ATOM 7551 C C . ALA A 1 1002 ? 7.493 -15.280 -8.784 1.00 87.75 1002 ALA A C 1
ATOM 7553 O O . ALA A 1 1002 ? 7.854 -15.902 -9.788 1.00 87.75 1002 ALA A O 1
ATOM 7554 N N . GLY A 1 1003 ? 6.338 -15.545 -8.171 1.00 87.38 1003 GLY A N 1
ATOM 7555 C CA . GLY A 1 1003 ? 5.469 -16.666 -8.537 1.00 87.38 1003 GLY A CA 1
ATOM 7556 C C . GLY A 1 1003 ? 5.864 -18.011 -7.909 1.00 87.38 1003 GLY A C 1
ATOM 7557 O O . GLY A 1 1003 ? 5.266 -19.028 -8.248 1.00 87.38 1003 GLY A O 1
ATOM 7558 N N . GLY A 1 1004 ? 6.855 -18.040 -7.012 1.00 94.00 1004 GLY A N 1
ATOM 7559 C CA . GLY A 1 1004 ? 7.198 -19.150 -6.111 1.00 94.00 1004 GLY A CA 1
ATOM 7560 C C . GLY A 1 1004 ? 8.017 -20.298 -6.696 1.00 94.00 1004 GLY A C 1
ATOM 7561 O O . GLY A 1 1004 ? 8.324 -21.248 -5.975 1.00 94.00 1004 GLY A O 1
ATOM 7562 N N . ALA A 1 1005 ? 8.377 -20.250 -7.979 1.00 96.06 1005 ALA A N 1
ATOM 7563 C CA . ALA A 1 1005 ? 9.179 -21.299 -8.601 1.00 96.06 1005 ALA A CA 1
ATOM 7564 C C . ALA A 1 1005 ? 10.635 -21.246 -8.107 1.00 96.06 1005 ALA A C 1
ATOM 7566 O O . ALA A 1 1005 ? 11.291 -20.207 -8.190 1.00 96.06 1005 ALA A O 1
ATOM 7567 N N . MET A 1 1006 ? 11.164 -22.376 -7.647 1.00 97.81 1006 MET A N 1
ATOM 7568 C CA . MET A 1 1006 ? 12.550 -22.521 -7.207 1.00 97.81 1006 MET A CA 1
ATOM 7569 C C . MET A 1 1006 ? 13.528 -22.170 -8.334 1.00 97.81 1006 MET A C 1
ATOM 7571 O O . MET A 1 1006 ? 13.371 -22.607 -9.476 1.00 97.81 1006 MET A O 1
ATOM 7575 N N . ALA A 1 1007 ? 14.520 -21.346 -8.015 1.00 95.50 1007 ALA A N 1
ATOM 7576 C CA . ALA A 1 1007 ? 15.617 -21.012 -8.906 1.00 95.50 1007 ALA A CA 1
ATOM 7577 C C . ALA A 1 1007 ? 16.657 -22.140 -8.952 1.00 95.50 1007 ALA A C 1
ATOM 7579 O O . ALA A 1 1007 ? 16.929 -22.811 -7.957 1.00 95.50 1007 ALA A O 1
ATOM 7580 N N . GLU A 1 1008 ? 17.261 -22.301 -10.123 1.00 95.69 1008 GLU A N 1
ATOM 7581 C CA . GLU A 1 1008 ? 18.391 -23.183 -10.395 1.00 95.69 1008 GLU A CA 1
ATOM 7582 C C . GLU A 1 1008 ? 19.370 -22.432 -11.304 1.00 95.69 1008 GLU A C 1
ATOM 7584 O O . GLU A 1 1008 ? 18.954 -21.572 -12.079 1.00 95.69 1008 GLU A O 1
ATOM 7589 N N . GLY A 1 1009 ? 20.657 -22.761 -11.220 1.00 96.00 1009 GLY A N 1
ATOM 7590 C CA . GLY A 1 1009 ? 21.728 -22.055 -11.916 1.00 96.00 1009 GLY A CA 1
ATOM 7591 C C . GLY A 1 1009 ? 22.110 -20.736 -11.244 1.00 96.00 1009 GLY A C 1
ATOM 7592 O O . GLY A 1 1009 ? 21.937 -20.557 -10.037 1.00 96.00 1009 GLY A O 1
ATOM 7593 N N . TRP A 1 1010 ? 22.674 -19.822 -12.027 1.00 95.88 1010 TRP A N 1
ATOM 7594 C CA . TRP A 1 1010 ? 23.034 -18.484 -11.567 1.00 95.88 1010 TRP A CA 1
ATOM 7595 C C . TRP A 1 1010 ? 21.789 -17.622 -11.337 1.00 95.88 1010 TRP A C 1
ATOM 7597 O O . TRP A 1 1010 ? 20.886 -17.593 -12.170 1.00 95.88 1010 TRP A O 1
ATOM 7607 N N . ALA A 1 1011 ? 21.751 -16.905 -10.215 1.00 94.38 1011 ALA A N 1
ATOM 7608 C CA . ALA A 1 1011 ? 20.709 -15.932 -9.910 1.00 94.38 1011 ALA A CA 1
ATOM 7609 C C . ALA A 1 1011 ? 21.318 -14.655 -9.327 1.00 94.38 1011 ALA A C 1
ATOM 7611 O O . ALA A 1 1011 ? 22.086 -14.720 -8.365 1.00 94.38 1011 ALA A O 1
ATOM 7612 N N . SER A 1 1012 ? 20.936 -13.506 -9.885 1.00 92.56 1012 SER A N 1
ATOM 7613 C CA . SER A 1 1012 ? 21.253 -12.189 -9.333 1.00 92.56 1012 SER A CA 1
ATOM 7614 C C . SER A 1 1012 ? 20.127 -11.752 -8.401 1.00 92.56 1012 SER A C 1
ATOM 7616 O O . SER A 1 1012 ? 18.972 -11.649 -8.815 1.00 92.56 1012 SER A O 1
ATOM 7618 N N . VAL A 1 1013 ? 20.444 -11.549 -7.122 1.00 88.69 1013 VAL A N 1
ATOM 7619 C CA . VAL A 1 1013 ? 19.473 -11.166 -6.092 1.00 88.69 1013 VAL A CA 1
ATOM 7620 C C . VAL A 1 1013 ? 20.060 -10.028 -5.266 1.00 88.69 1013 VAL A C 1
ATOM 7622 O O . VAL A 1 1013 ? 21.077 -10.202 -4.600 1.00 88.69 1013 VAL A O 1
ATOM 7625 N N . GLY A 1 1014 ? 19.428 -8.851 -5.302 1.00 79.94 1014 GLY A N 1
ATOM 7626 C CA . GLY A 1 1014 ? 19.877 -7.686 -4.527 1.00 79.94 1014 GLY A CA 1
ATOM 7627 C C . GLY A 1 1014 ? 21.284 -7.193 -4.895 1.00 79.94 1014 GLY A C 1
ATOM 7628 O O . GLY A 1 1014 ? 22.021 -6.763 -4.013 1.00 79.94 1014 GLY A O 1
ATOM 7629 N N . GLY A 1 1015 ? 21.678 -7.308 -6.169 1.00 82.12 1015 GLY A N 1
ATOM 7630 C CA . GLY A 1 1015 ? 22.989 -6.869 -6.668 1.00 82.12 1015 GLY A CA 1
ATOM 7631 C C . GLY A 1 1015 ? 24.143 -7.849 -6.425 1.00 82.12 1015 GLY A C 1
ATOM 7632 O O . GLY A 1 1015 ? 25.274 -7.558 -6.801 1.00 82.12 1015 GLY A O 1
ATOM 7633 N N . ALA A 1 1016 ? 23.883 -9.015 -5.825 1.00 88.06 1016 ALA A N 1
ATOM 7634 C CA . ALA A 1 1016 ? 24.862 -10.087 -5.675 1.00 88.06 1016 ALA A CA 1
ATOM 7635 C C . ALA A 1 1016 ? 24.457 -11.323 -6.488 1.00 88.06 1016 ALA A C 1
ATOM 7637 O O . ALA A 1 1016 ? 23.279 -11.676 -6.566 1.00 88.06 1016 ALA A O 1
ATOM 7638 N N . TRP A 1 1017 ? 25.447 -12.009 -7.059 1.00 96.62 1017 TRP A N 1
ATOM 7639 C CA . TRP A 1 1017 ? 25.246 -13.276 -7.761 1.00 96.62 1017 TRP A CA 1
ATOM 7640 C C . TRP A 1 1017 ? 25.348 -14.466 -6.812 1.00 96.62 1017 TRP A C 1
ATOM 7642 O O . TRP A 1 1017 ? 26.215 -14.514 -5.942 1.00 96.62 1017 TRP A O 1
ATOM 7652 N N . TYR A 1 1018 ? 24.486 -15.453 -7.020 1.00 97.31 1018 TYR A N 1
ATOM 7653 C CA . TYR A 1 1018 ? 24.441 -16.709 -6.280 1.00 97.31 1018 TYR A CA 1
ATOM 7654 C C . TYR A 1 1018 ? 24.349 -17.864 -7.268 1.00 97.31 1018 TYR A C 1
ATOM 7656 O O . TYR A 1 1018 ? 23.742 -17.729 -8.330 1.00 97.31 1018 TYR A O 1
ATOM 7664 N N . TYR A 1 1019 ? 24.888 -19.023 -6.900 1.00 97.38 1019 TYR A N 1
ATOM 7665 C CA . TYR A 1 1019 ? 24.726 -20.239 -7.692 1.00 97.38 1019 TYR A CA 1
ATOM 7666 C C . TYR A 1 1019 ? 23.838 -21.243 -6.957 1.00 97.38 1019 TYR A C 1
ATOM 7668 O O . TYR A 1 1019 ? 24.216 -21.772 -5.912 1.00 97.38 1019 TYR A O 1
ATOM 7676 N N . LEU A 1 1020 ? 22.651 -21.513 -7.493 1.00 97.75 1020 LEU A N 1
ATOM 7677 C CA . LEU A 1 1020 ? 21.695 -22.487 -6.978 1.00 97.75 1020 LEU A CA 1
ATOM 7678 C C . LEU A 1 1020 ? 21.908 -23.795 -7.741 1.00 97.75 1020 LEU A C 1
ATOM 7680 O O . LEU A 1 1020 ? 21.713 -23.856 -8.951 1.00 97.75 1020 LEU A O 1
ATOM 7684 N N . ARG A 1 1021 ? 22.339 -24.863 -7.069 1.00 94.56 1021 ARG A N 1
ATOM 7685 C CA . ARG A 1 1021 ? 22.776 -26.095 -7.746 1.00 94.56 1021 ARG A CA 1
ATOM 7686 C C . ARG A 1 1021 ? 21.655 -26.695 -8.612 1.00 94.56 1021 ARG A C 1
ATOM 7688 O O . ARG A 1 1021 ? 20.634 -27.085 -8.040 1.00 94.56 1021 ARG A O 1
ATOM 7695 N N . PRO A 1 1022 ? 21.845 -26.857 -9.938 1.00 91.25 1022 PRO A N 1
ATOM 7696 C CA . PRO A 1 1022 ? 20.836 -27.455 -10.811 1.00 91.25 1022 PRO A CA 1
ATOM 7697 C C . PRO A 1 1022 ? 20.311 -28.799 -10.289 1.00 91.25 1022 PRO A C 1
ATOM 7699 O O . PRO A 1 1022 ? 21.063 -29.602 -9.728 1.00 91.25 1022 PRO A O 1
ATOM 7702 N N . GLY A 1 1023 ? 19.006 -29.021 -10.419 1.00 86.50 1023 GLY A N 1
ATOM 7703 C CA . GLY A 1 1023 ? 18.277 -30.189 -9.925 1.00 86.50 1023 GLY A CA 1
ATOM 7704 C C . GLY A 1 1023 ? 17.975 -30.220 -8.421 1.00 86.50 1023 GLY A C 1
ATOM 7705 O O . GLY A 1 1023 ? 17.001 -30.860 -8.029 1.00 86.50 1023 GLY A O 1
ATOM 7706 N N . SER A 1 1024 ? 18.772 -29.563 -7.565 1.00 91.06 1024 SER A N 1
ATOM 7707 C CA . SER A 1 1024 ? 18.472 -29.480 -6.121 1.00 91.06 1024 SER A CA 1
ATOM 7708 C C . SER A 1 1024 ? 18.039 -28.092 -5.661 1.00 91.06 1024 SER A C 1
ATOM 7710 O O . SER A 1 1024 ? 17.354 -28.003 -4.654 1.00 91.06 1024 SER A O 1
ATOM 7712 N N . GLY A 1 1025 ? 18.437 -27.023 -6.355 1.00 93.94 1025 GLY A N 1
ATOM 7713 C CA . GLY A 1 1025 ? 18.166 -25.627 -5.993 1.00 93.94 1025 GLY A CA 1
ATOM 7714 C C . GLY A 1 1025 ? 18.903 -25.122 -4.753 1.00 93.94 1025 GLY A C 1
ATOM 7715 O O . GLY A 1 1025 ? 18.752 -23.960 -4.385 1.00 93.94 1025 GLY A O 1
ATOM 7716 N N . ALA A 1 1026 ? 19.705 -25.970 -4.103 1.00 96.38 1026 ALA A N 1
ATOM 7717 C CA . ALA A 1 1026 ? 20.462 -25.586 -2.923 1.00 96.38 1026 ALA A CA 1
ATOM 7718 C C . ALA A 1 1026 ? 21.564 -24.588 -3.303 1.00 96.38 1026 ALA A C 1
ATOM 7720 O O . ALA A 1 1026 ? 22.375 -24.856 -4.195 1.00 96.38 1026 ALA A O 1
ATOM 7721 N N . MET A 1 1027 ? 21.610 -23.461 -2.600 1.00 98.19 1027 MET A N 1
ATOM 7722 C CA . MET A 1 1027 ? 22.634 -22.435 -2.742 1.00 98.19 1027 MET A CA 1
ATOM 7723 C C . MET A 1 1027 ? 24.020 -23.033 -2.493 1.00 98.19 1027 MET A C 1
ATOM 7725 O O . MET A 1 1027 ? 24.266 -23.700 -1.484 1.00 98.19 1027 MET A O 1
ATOM 7729 N N . ALA A 1 1028 ? 24.922 -22.827 -3.444 1.00 96.31 1028 ALA A N 1
ATOM 7730 C CA . ALA A 1 1028 ? 26.291 -23.283 -3.360 1.00 96.31 1028 ALA A CA 1
ATOM 7731 C C . ALA A 1 1028 ? 27.151 -22.322 -2.533 1.00 96.31 1028 ALA A C 1
ATOM 7733 O O . ALA A 1 1028 ? 26.945 -21.112 -2.516 1.00 96.31 1028 ALA A O 1
ATOM 7734 N N . GLU A 1 1029 ? 28.164 -22.891 -1.891 1.00 96.44 1029 GLU A N 1
ATOM 7735 C CA . GLU A 1 1029 ? 29.196 -22.174 -1.151 1.00 96.44 1029 GLU A CA 1
ATOM 7736 C C . GLU A 1 1029 ? 30.571 -22.735 -1.535 1.00 96.44 1029 GLU A C 1
ATOM 7738 O O . GLU A 1 1029 ? 30.689 -23.884 -1.982 1.00 96.44 1029 GLU A O 1
ATOM 7743 N N . GLY A 1 1030 ? 31.616 -21.934 -1.347 1.00 96.12 1030 GLY A N 1
ATOM 7744 C CA . GLY A 1 1030 ? 32.995 -22.270 -1.685 1.00 96.12 1030 GLY A CA 1
ATOM 7745 C C . GLY A 1 1030 ? 33.256 -22.321 -3.192 1.00 96.12 1030 GLY A C 1
ATOM 7746 O O . GLY A 1 1030 ? 32.550 -21.700 -3.984 1.00 96.12 1030 GLY A O 1
ATOM 7747 N N . TRP A 1 1031 ? 34.286 -23.071 -3.587 1.00 96.19 1031 TRP A N 1
ATOM 7748 C CA . TRP A 1 1031 ? 34.673 -23.247 -4.988 1.00 96.19 1031 TRP A CA 1
ATOM 7749 C C . TRP A 1 1031 ? 33.645 -24.062 -5.770 1.00 96.19 1031 TRP A C 1
ATOM 7751 O O . TRP A 1 1031 ? 33.302 -25.176 -5.370 1.00 96.19 1031 TRP A O 1
ATOM 7761 N N . GLN A 1 1032 ? 33.204 -23.538 -6.910 1.00 97.56 1032 GLN A N 1
ATOM 7762 C CA . GLN A 1 1032 ? 32.296 -24.214 -7.833 1.00 97.56 1032 GLN A CA 1
ATOM 7763 C C . GLN A 1 1032 ? 32.848 -24.129 -9.252 1.00 97.56 1032 GLN A C 1
ATOM 7765 O O . GLN A 1 1032 ? 33.233 -23.054 -9.702 1.00 97.56 1032 GLN A O 1
ATOM 7770 N N . GLN A 1 1033 ? 32.874 -25.262 -9.954 1.00 94.88 1033 GLN A N 1
ATOM 7771 C CA . GLN A 1 1033 ? 33.229 -25.297 -11.368 1.00 94.88 1033 GLN A CA 1
ATOM 7772 C C . GLN A 1 1033 ? 31.950 -25.374 -12.201 1.00 94.88 1033 GLN A C 1
ATOM 7774 O O . GLN A 1 1033 ? 31.226 -26.369 -12.141 1.00 94.88 1033 GLN A O 1
ATOM 7779 N N . VAL A 1 1034 ? 31.670 -24.324 -12.967 1.00 91.25 1034 VAL A N 1
ATOM 7780 C CA . VAL A 1 1034 ? 30.464 -24.191 -13.792 1.00 91.25 1034 VAL A CA 1
ATOM 7781 C C . VAL A 1 1034 ? 30.911 -23.908 -15.222 1.00 91.25 1034 VAL A C 1
ATOM 7783 O O . VAL A 1 1034 ? 31.693 -22.995 -15.454 1.00 91.25 1034 VAL A O 1
ATOM 7786 N N . GLY A 1 1035 ? 30.496 -24.744 -16.179 1.00 85.12 1035 GLY A N 1
ATOM 7787 C CA . GLY A 1 1035 ? 30.899 -24.587 -17.586 1.00 85.12 1035 GLY A CA 1
ATOM 7788 C C . GLY A 1 1035 ? 32.407 -24.728 -17.854 1.00 85.12 1035 GLY A C 1
ATOM 7789 O O . GLY A 1 1035 ? 32.883 -24.278 -18.884 1.00 85.12 1035 GLY A O 1
ATOM 7790 N N . GLY A 1 1036 ? 33.170 -25.337 -16.938 1.00 86.81 1036 GLY A N 1
ATOM 7791 C CA . GLY A 1 1036 ? 34.636 -25.439 -17.021 1.00 86.81 1036 GLY A CA 1
ATOM 7792 C C . GLY A 1 1036 ? 35.387 -24.322 -16.285 1.00 86.81 1036 GLY A C 1
ATOM 7793 O O . GLY A 1 1036 ? 36.557 -24.512 -15.948 1.00 86.81 1036 GLY A O 1
ATOM 7794 N N . THR A 1 1037 ? 34.700 -23.237 -15.929 1.00 91.31 1037 THR A N 1
ATOM 7795 C CA . THR A 1 1037 ? 35.247 -22.074 -15.218 1.00 91.31 1037 THR A CA 1
ATOM 7796 C C . THR A 1 1037 ? 35.047 -22.201 -13.709 1.00 91.31 1037 THR A C 1
ATOM 7798 O O . THR A 1 1037 ? 34.025 -22.713 -13.249 1.00 91.31 1037 THR A O 1
ATOM 7801 N N . TRP A 1 1038 ? 36.033 -21.765 -12.923 1.00 96.62 1038 TRP A N 1
ATOM 7802 C CA . TRP A 1 1038 ? 35.967 -21.781 -11.460 1.00 96.62 1038 TRP A CA 1
ATOM 7803 C C . TRP A 1 1038 ? 35.442 -20.456 -10.909 1.00 96.62 1038 TRP A C 1
ATOM 7805 O O . TRP A 1 1038 ? 35.928 -19.398 -11.288 1.00 96.62 1038 TRP A O 1
ATOM 7815 N N . TYR A 1 1039 ? 34.514 -20.543 -9.960 1.00 97.44 1039 TYR A N 1
ATOM 7816 C CA . TYR A 1 1039 ? 33.923 -19.428 -9.222 1.00 97.44 1039 TYR A CA 1
ATOM 7817 C C . TYR A 1 1039 ? 34.040 -19.690 -7.723 1.00 97.44 1039 TYR A C 1
ATOM 7819 O O . TYR A 1 1039 ? 34.085 -20.849 -7.294 1.00 97.44 1039 TYR A O 1
ATOM 7827 N N . TYR A 1 1040 ? 34.037 -18.633 -6.912 1.00 97.38 1040 TYR A N 1
ATOM 7828 C CA . TYR A 1 1040 ? 34.019 -18.761 -5.457 1.00 97.38 1040 TYR A CA 1
ATOM 7829 C C . TYR A 1 1040 ? 32.809 -18.055 -4.853 1.00 97.38 1040 TYR A C 1
ATOM 7831 O O . TYR A 1 1040 ? 32.637 -16.848 -5.008 1.00 97.38 1040 TYR A O 1
ATOM 7839 N N . LEU A 1 1041 ? 31.981 -18.813 -4.138 1.00 97.69 1041 LEU A N 1
ATOM 7840 C CA . LEU A 1 1041 ? 30.790 -18.325 -3.450 1.00 97.69 1041 LEU A CA 1
ATOM 7841 C C . LEU A 1 1041 ? 31.121 -18.209 -1.958 1.00 97.69 1041 LEU A C 1
ATOM 7843 O O . LEU A 1 1041 ? 31.569 -19.179 -1.343 1.00 97.69 1041 LEU A O 1
ATOM 7847 N N . ARG A 1 1042 ? 30.941 -17.031 -1.355 1.00 94.56 1042 ARG A N 1
ATOM 7848 C CA . ARG A 1 1042 ? 31.310 -16.776 0.048 1.00 94.56 1042 ARG A CA 1
ATOM 7849 C C . ARG A 1 1042 ? 30.598 -17.767 0.982 1.00 94.56 1042 ARG A C 1
ATOM 7851 O O . ARG A 1 1042 ? 29.372 -17.821 0.960 1.00 94.56 1042 ARG A O 1
ATOM 7858 N N . PRO A 1 1043 ? 31.319 -18.524 1.827 1.00 90.75 1043 PRO A N 1
ATOM 7859 C CA . PRO A 1 1043 ? 30.682 -19.388 2.817 1.00 90.75 1043 PRO A CA 1
ATOM 7860 C C . PRO A 1 1043 ? 29.722 -18.613 3.731 1.00 90.75 1043 PRO A C 1
ATOM 7862 O O . PRO A 1 1043 ? 30.015 -17.486 4.134 1.00 90.75 1043 PRO A O 1
ATOM 7865 N N . GLY A 1 1044 ? 28.576 -19.208 4.051 1.00 85.81 1044 GLY A N 1
ATOM 7866 C CA . GLY A 1 1044 ? 27.506 -18.616 4.854 1.00 85.81 1044 GLY A CA 1
ATOM 7867 C C . GLY A 1 1044 ? 26.554 -17.684 4.096 1.00 85.81 1044 GLY A C 1
ATOM 7868 O O . GLY A 1 1044 ? 25.348 -17.767 4.324 1.00 85.81 1044 GLY A O 1
ATOM 7869 N N . SER A 1 1045 ? 27.053 -16.807 3.214 1.00 90.94 1045 SER A N 1
ATOM 7870 C CA . SER A 1 1045 ? 26.183 -15.905 2.439 1.00 90.94 1045 SER A CA 1
ATOM 7871 C C . SER A 1 1045 ? 25.868 -16.408 1.036 1.00 90.94 1045 SER A C 1
ATOM 7873 O O . SER A 1 1045 ? 24.835 -16.037 0.506 1.00 90.94 1045 SER A O 1
ATOM 7875 N N . GLY A 1 1046 ? 26.739 -17.209 0.420 1.00 93.75 1046 GLY A N 1
ATOM 7876 C CA . GLY A 1 1046 ? 26.617 -17.699 -0.958 1.00 93.75 1046 GLY A CA 1
ATOM 7877 C C . GLY A 1 1046 ? 26.862 -16.661 -2.050 1.00 93.75 1046 GLY A C 1
ATOM 7878 O O . GLY A 1 1046 ? 26.812 -17.012 -3.226 1.00 93.75 1046 GLY A O 1
ATOM 7879 N N . ALA A 1 1047 ? 27.143 -15.407 -1.686 1.00 95.25 1047 ALA A N 1
ATOM 7880 C CA . ALA A 1 1047 ? 27.418 -14.347 -2.647 1.00 95.25 1047 ALA A CA 1
ATOM 7881 C C . ALA A 1 1047 ? 28.729 -14.629 -3.394 1.00 95.25 1047 ALA A C 1
ATOM 7883 O O . ALA A 1 1047 ? 29.757 -14.918 -2.775 1.00 95.25 1047 ALA A O 1
ATOM 7884 N N . MET A 1 1048 ? 28.697 -14.536 -4.715 1.00 98.00 1048 MET A N 1
ATOM 7885 C CA . MET A 1 1048 ? 29.854 -14.709 -5.579 1.00 98.00 1048 MET A CA 1
ATOM 7886 C C . MET A 1 1048 ? 30.902 -13.631 -5.306 1.00 98.00 1048 MET A C 1
ATOM 7888 O O . MET A 1 1048 ? 30.583 -12.458 -5.115 1.00 98.00 1048 MET A O 1
ATOM 7892 N N . VAL A 1 1049 ? 32.165 -14.041 -5.254 1.00 95.62 1049 VAL A N 1
ATOM 7893 C CA . VAL A 1 1049 ? 33.297 -13.133 -5.086 1.00 95.62 1049 VAL A CA 1
ATOM 7894 C C . VAL A 1 1049 ? 33.772 -12.638 -6.443 1.00 95.62 1049 VAL A C 1
ATOM 7896 O O . VAL A 1 1049 ? 34.032 -13.441 -7.334 1.00 95.62 1049 VAL A O 1
ATOM 7899 N N . THR A 1 1050 ? 33.955 -11.327 -6.537 1.00 94.38 1050 THR A N 1
ATOM 7900 C CA . THR A 1 1050 ? 34.752 -10.640 -7.556 1.00 94.38 1050 THR A CA 1
ATOM 7901 C C . THR A 1 1050 ? 35.955 -9.973 -6.875 1.00 94.38 1050 THR A C 1
ATOM 7903 O O . THR A 1 1050 ? 35.954 -9.748 -5.658 1.00 94.38 1050 THR A O 1
ATOM 7906 N N . GLY A 1 1051 ? 37.004 -9.695 -7.641 1.00 92.31 1051 GLY A N 1
ATOM 7907 C CA . GLY A 1 1051 ? 38.269 -9.138 -7.171 1.00 92.31 1051 GLY A CA 1
ATOM 7908 C C . GLY A 1 1051 ? 39.181 -10.137 -6.447 1.00 92.31 1051 GLY A C 1
ATOM 7909 O O . GLY A 1 1051 ? 39.073 -11.360 -6.592 1.00 92.31 1051 GLY A O 1
ATOM 7910 N N . TRP A 1 1052 ? 40.119 -9.606 -5.655 1.00 93.88 1052 TRP A N 1
ATOM 7911 C CA . TRP A 1 1052 ? 41.089 -10.409 -4.910 1.00 93.88 1052 TRP A CA 1
ATOM 7912 C C . TRP A 1 1052 ? 40.436 -11.224 -3.792 1.00 93.88 1052 TRP A C 1
ATOM 7914 O O . TRP A 1 1052 ? 39.740 -10.706 -2.918 1.00 93.88 1052 TRP A O 1
ATOM 7924 N N . LEU A 1 1053 ? 40.764 -12.511 -3.761 1.00 95.38 1053 LEU A N 1
ATOM 7925 C CA . LEU A 1 1053 ? 40.305 -13.471 -2.772 1.00 95.38 1053 LEU A CA 1
ATOM 7926 C C . LEU A 1 1053 ? 41.502 -14.116 -2.069 1.00 95.38 1053 LEU A C 1
ATOM 7928 O O . LEU A 1 1053 ? 42.311 -14.788 -2.701 1.00 95.38 1053 LEU A O 1
ATOM 7932 N N . ASN A 1 1054 ? 41.588 -13.972 -0.746 1.00 94.12 1054 ASN A N 1
ATOM 7933 C CA . ASN A 1 1054 ? 42.586 -14.665 0.069 1.00 94.12 1054 ASN A CA 1
ATOM 7934 C C . ASN A 1 1054 ? 41.961 -15.854 0.796 1.00 94.12 1054 ASN A C 1
ATOM 7936 O O . ASN A 1 1054 ? 41.123 -15.676 1.681 1.00 94.12 1054 ASN A O 1
ATOM 7940 N N . LEU A 1 1055 ? 42.418 -17.061 0.472 1.00 91.06 1055 LEU A N 1
ATOM 7941 C CA . LEU A 1 1055 ? 42.064 -18.276 1.197 1.00 91.06 1055 LEU A CA 1
ATOM 7942 C C . LEU A 1 1055 ? 43.309 -18.825 1.887 1.00 91.06 1055 LEU A C 1
ATOM 7944 O O . LEU A 1 1055 ? 44.189 -19.413 1.257 1.00 91.06 1055 LEU A O 1
ATOM 7948 N N . SER A 1 1056 ? 43.376 -18.628 3.206 1.00 88.25 1056 SER A N 1
ATOM 7949 C CA . SER A 1 1056 ? 44.432 -19.173 4.070 1.00 88.25 1056 SER A CA 1
ATOM 7950 C C . SER A 1 1056 ? 45.861 -18.847 3.604 1.00 88.25 1056 SER A C 1
ATOM 7952 O O . SER A 1 1056 ? 46.754 -19.686 3.693 1.00 88.25 1056 SER A O 1
ATOM 7954 N N . GLY A 1 1057 ? 46.088 -17.622 3.119 1.00 85.38 1057 GLY A N 1
ATOM 7955 C CA . GLY A 1 1057 ? 47.398 -17.137 2.676 1.00 85.38 1057 GLY A CA 1
ATOM 7956 C C . GLY A 1 1057 ? 47.696 -17.379 1.196 1.00 85.38 1057 GLY A C 1
ATOM 7957 O O . GLY A 1 1057 ? 48.737 -16.937 0.719 1.00 85.38 1057 GLY A O 1
ATOM 7958 N N . THR A 1 1058 ? 46.795 -18.042 0.465 1.00 92.06 1058 THR A N 1
ATOM 7959 C CA . THR A 1 1058 ? 46.860 -18.146 -0.997 1.00 92.06 1058 THR A CA 1
ATOM 7960 C C . THR A 1 1058 ? 45.897 -17.141 -1.611 1.00 92.06 1058 THR A C 1
ATOM 7962 O O . THR A 1 1058 ? 44.708 -17.153 -1.289 1.00 92.06 1058 THR A O 1
ATOM 7965 N N . TRP A 1 1059 ? 46.409 -16.281 -2.486 1.00 95.00 1059 TRP A N 1
ATOM 7966 C CA . TRP A 1 1059 ? 45.601 -15.302 -3.204 1.00 95.00 1059 TRP A CA 1
ATOM 7967 C C . TRP A 1 1059 ? 45.111 -15.857 -4.536 1.00 95.00 1059 TRP A C 1
ATOM 7969 O O . TRP A 1 1059 ? 45.823 -16.599 -5.209 1.00 95.00 1059 TRP A O 1
ATOM 7979 N N . TYR A 1 1060 ? 43.901 -15.468 -4.902 1.00 96.38 1060 TYR A N 1
ATOM 7980 C CA . TYR A 1 1060 ? 43.237 -15.734 -6.169 1.00 96.38 1060 TYR A CA 1
ATOM 7981 C C . TYR A 1 1060 ? 42.662 -14.411 -6.661 1.00 96.38 1060 TYR A C 1
ATOM 7983 O O . TYR A 1 1060 ? 42.348 -13.537 -5.850 1.00 96.38 1060 TYR A O 1
ATOM 7991 N N . TRP A 1 1061 ? 42.488 -14.274 -7.967 1.00 95.06 1061 TRP A N 1
ATOM 7992 C CA . TRP A 1 1061 ? 41.725 -13.174 -8.538 1.00 95.06 1061 TRP A CA 1
ATOM 7993 C C . TRP A 1 1061 ? 40.491 -13.729 -9.227 1.00 95.06 1061 TRP A C 1
ATOM 7995 O O . TRP A 1 1061 ? 40.602 -14.629 -10.062 1.00 95.06 1061 TRP A O 1
ATOM 8005 N N . MET A 1 1062 ? 39.336 -13.197 -8.853 1.00 96.50 1062 MET A N 1
ATOM 8006 C CA . MET A 1 1062 ? 38.068 -13.436 -9.522 1.00 96.50 1062 MET A CA 1
ATOM 8007 C C . MET A 1 1062 ? 37.776 -12.185 -10.354 1.00 96.50 1062 MET A C 1
ATOM 8009 O O . MET A 1 1062 ? 37.815 -11.085 -9.810 1.00 96.50 1062 MET A O 1
ATOM 8013 N N . ASP A 1 1063 ? 37.532 -12.294 -11.654 1.00 88.50 1063 ASP A N 1
ATOM 8014 C CA . ASP A 1 1063 ? 37.222 -11.108 -12.463 1.00 88.50 1063 ASP A CA 1
ATOM 8015 C C . ASP A 1 1063 ? 35.816 -10.545 -12.162 1.00 88.50 1063 ASP A C 1
ATOM 8017 O O . ASP A 1 1063 ? 35.144 -10.969 -11.219 1.00 88.50 1063 ASP A O 1
ATOM 8021 N N . SER A 1 1064 ? 35.371 -9.549 -12.930 1.00 87.88 1064 SER A N 1
ATOM 8022 C CA . SER A 1 1064 ? 34.050 -8.928 -12.764 1.00 87.88 1064 SER A CA 1
ATOM 8023 C C . SER A 1 1064 ? 32.889 -9.903 -12.990 1.00 87.88 1064 SER A C 1
ATOM 8025 O O . SER A 1 1064 ? 31.845 -9.744 -12.361 1.00 87.88 1064 SER A O 1
ATOM 8027 N N . SER A 1 1065 ? 33.079 -10.945 -13.808 1.00 87.69 1065 SER A N 1
ATOM 8028 C CA . SER A 1 1065 ? 32.121 -12.049 -13.973 1.00 87.69 1065 SER A CA 1
ATOM 8029 C C . SER A 1 1065 ? 32.193 -13.070 -12.828 1.00 87.69 1065 SER A C 1
ATOM 8031 O O . SER A 1 1065 ? 31.369 -13.979 -12.739 1.00 87.69 1065 SER A O 1
ATOM 8033 N N . GLY A 1 1066 ? 33.184 -12.933 -11.941 1.00 92.69 1066 GLY A N 1
ATOM 8034 C CA . GLY A 1 1066 ? 33.501 -13.867 -10.867 1.00 92.69 1066 GLY A CA 1
ATOM 8035 C C . GLY A 1 1066 ? 34.313 -15.076 -11.317 1.00 92.69 1066 GLY A C 1
ATOM 8036 O O . GLY A 1 1066 ? 34.484 -16.001 -10.521 1.00 92.69 1066 GLY A O 1
ATOM 8037 N N . ALA A 1 1067 ? 34.809 -15.103 -12.556 1.00 94.44 1067 ALA A N 1
ATOM 8038 C CA . ALA A 1 1067 ? 35.627 -16.193 -13.064 1.00 94.44 1067 ALA A CA 1
ATOM 8039 C C . ALA A 1 1067 ? 37.053 -16.117 -12.502 1.00 94.44 1067 ALA A C 1
ATOM 8041 O O . ALA A 1 1067 ? 37.684 -15.062 -12.435 1.00 94.44 1067 ALA A O 1
ATOM 8042 N N . MET A 1 1068 ? 37.580 -17.262 -12.075 1.00 97.75 1068 MET A N 1
ATOM 8043 C CA . MET A 1 1068 ? 38.913 -17.357 -11.490 1.00 97.75 1068 MET A CA 1
ATOM 8044 C C . MET A 1 1068 ? 39.995 -17.224 -12.566 1.00 97.75 1068 MET A C 1
ATOM 8046 O O . MET A 1 1068 ? 40.087 -18.033 -13.494 1.00 97.75 1068 MET A O 1
ATOM 8050 N N . ALA A 1 1069 ? 40.882 -16.252 -12.386 1.00 90.44 1069 ALA A N 1
ATOM 8051 C CA . ALA A 1 1069 ? 42.050 -16.055 -13.225 1.00 90.44 1069 ALA A CA 1
ATOM 8052 C C . ALA A 1 1069 ? 43.002 -17.262 -13.206 1.00 90.44 1069 ALA A C 1
ATOM 8054 O O . ALA A 1 1069 ? 43.328 -17.815 -12.157 1.00 90.44 1069 ALA A O 1
ATOM 8055 N N . THR A 1 1070 ? 43.530 -17.614 -14.379 1.00 91.94 1070 THR A N 1
ATOM 8056 C CA . THR A 1 1070 ? 44.682 -18.513 -14.545 1.00 91.94 1070 THR A CA 1
ATOM 8057 C C . THR A 1 1070 ? 45.654 -17.909 -15.559 1.00 91.94 1070 THR A C 1
ATOM 8059 O O . THR A 1 1070 ? 45.256 -17.115 -16.410 1.00 91.94 1070 THR A O 1
ATOM 8062 N N . GLY A 1 1071 ? 46.940 -18.262 -15.486 1.00 87.75 1071 GLY A N 1
ATOM 8063 C CA . GLY A 1 1071 ? 47.962 -17.655 -16.343 1.00 87.75 1071 GLY A CA 1
ATOM 8064 C C . GLY A 1 1071 ? 48.253 -16.200 -15.961 1.00 87.75 1071 GLY A C 1
ATOM 8065 O O . GLY A 1 1071 ? 48.043 -15.801 -14.820 1.00 87.75 1071 GLY A O 1
ATOM 8066 N N . SER A 1 1072 ? 48.786 -15.407 -16.889 1.00 85.31 1072 SER A N 1
ATOM 8067 C CA . SER A 1 1072 ? 49.074 -13.985 -16.644 1.00 85.31 1072 SER A CA 1
ATOM 8068 C C . SER A 1 1072 ? 47.808 -13.135 -16.804 1.00 85.31 1072 SER A C 1
ATOM 8070 O O . SER A 1 1072 ? 47.087 -13.295 -17.793 1.00 85.31 1072 SER A O 1
ATOM 8072 N N . ARG A 1 1073 ? 47.531 -12.234 -15.854 1.00 83.44 1073 ARG A N 1
ATOM 8073 C CA . ARG A 1 1073 ? 46.409 -11.278 -15.888 1.00 83.44 1073 ARG A CA 1
ATOM 8074 C C . ARG A 1 1073 ? 46.853 -9.897 -15.417 1.00 83.44 1073 ARG A C 1
ATOM 8076 O O . ARG A 1 1073 ? 47.589 -9.795 -14.442 1.00 83.44 1073 ARG A O 1
ATOM 8083 N N . TRP A 1 1074 ? 46.397 -8.853 -16.100 1.00 81.00 1074 TRP A N 1
ATOM 8084 C CA . TRP A 1 1074 ? 46.645 -7.468 -15.708 1.00 81.00 1074 TRP A CA 1
ATOM 8085 C C . TRP A 1 1074 ? 45.596 -7.024 -14.687 1.00 81.00 1074 TRP A C 1
ATOM 8087 O O . TRP A 1 1074 ? 44.409 -7.002 -15.001 1.00 81.00 1074 TRP A O 1
ATOM 8097 N N . ILE A 1 1075 ? 46.022 -6.757 -13.452 1.00 80.44 1075 ILE A N 1
ATOM 8098 C CA . ILE A 1 1075 ? 45.150 -6.491 -12.297 1.00 80.44 1075 ILE A CA 1
ATOM 8099 C C . ILE A 1 1075 ? 45.819 -5.413 -11.442 1.00 80.44 1075 ILE A C 1
ATOM 8101 O O . ILE A 1 1075 ? 47.017 -5.513 -11.179 1.00 80.44 1075 ILE A O 1
ATOM 8105 N N . ASP A 1 1076 ? 45.061 -4.395 -11.023 1.00 78.12 1076 ASP A N 1
ATOM 8106 C CA . ASP A 1 1076 ? 45.525 -3.285 -10.171 1.00 78.12 1076 ASP A CA 1
ATOM 8107 C C . ASP A 1 1076 ? 46.842 -2.634 -10.646 1.00 78.12 1076 ASP A C 1
ATOM 8109 O O . ASP A 1 1076 ? 47.714 -2.287 -9.851 1.00 78.12 1076 ASP A O 1
ATOM 8113 N N . GLY A 1 1077 ? 47.007 -2.494 -11.966 1.00 67.69 1077 GLY A N 1
ATOM 8114 C CA . GLY A 1 1077 ? 48.171 -1.840 -12.571 1.00 67.69 1077 GLY A CA 1
ATOM 8115 C C . GLY A 1 1077 ? 49.442 -2.696 -12.673 1.00 67.69 1077 GLY A C 1
ATOM 8116 O O . GLY A 1 1077 ? 50.504 -2.142 -12.946 1.00 67.69 1077 GLY A O 1
ATOM 8117 N N . ALA A 1 1078 ? 49.369 -4.021 -12.477 1.00 73.19 1078 ALA A N 1
ATOM 8118 C CA . ALA A 1 1078 ? 50.504 -4.930 -12.678 1.00 73.19 1078 ALA A CA 1
ATOM 8119 C C . ALA A 1 1078 ? 50.113 -6.282 -13.315 1.00 73.19 1078 ALA A C 1
ATOM 8121 O O . ALA A 1 1078 ? 48.997 -6.787 -13.141 1.00 73.19 1078 ALA A O 1
ATOM 8122 N N . TRP A 1 1079 ? 51.060 -6.912 -14.028 1.00 77.75 1079 TRP A N 1
ATOM 8123 C CA . TRP A 1 1079 ? 50.919 -8.284 -14.535 1.00 77.75 1079 TRP A CA 1
ATOM 8124 C C . TRP A 1 1079 ? 51.037 -9.290 -13.393 1.00 77.75 1079 TRP A C 1
ATOM 8126 O O . TRP A 1 1079 ? 52.121 -9.631 -12.959 1.00 77.75 1079 TRP A O 1
ATOM 8136 N N . ASN A 1 1080 ? 49.925 -9.855 -12.954 1.00 86.19 1080 ASN A N 1
ATOM 8137 C CA . ASN A 1 1080 ? 49.904 -10.885 -11.928 1.00 86.19 1080 ASN A CA 1
ATOM 8138 C C . ASN A 1 1080 ? 49.869 -12.277 -12.573 1.00 86.19 1080 ASN A C 1
ATOM 8140 O O . ASN A 1 1080 ? 49.048 -12.549 -13.454 1.00 86.19 1080 ASN A O 1
ATOM 8144 N N . ARG A 1 1081 ? 50.757 -13.187 -12.151 1.00 89.00 1081 ARG A N 1
ATOM 8145 C CA . ARG A 1 1081 ? 50.773 -14.579 -12.638 1.00 89.00 1081 ARG A CA 1
ATOM 8146 C C . ARG A 1 1081 ? 50.003 -15.490 -11.701 1.00 89.00 1081 ARG A C 1
ATOM 8148 O O . ARG A 1 1081 ? 50.272 -15.539 -10.506 1.00 89.00 1081 ARG A O 1
ATOM 8155 N N . PHE A 1 1082 ? 49.119 -16.297 -12.269 1.00 93.25 1082 PHE A N 1
ATOM 8156 C CA . PHE A 1 1082 ? 48.358 -17.322 -11.570 1.00 93.25 1082 PHE A CA 1
ATOM 8157 C C . PHE A 1 1082 ? 48.684 -18.701 -12.146 1.00 93.25 1082 PHE A C 1
ATOM 8159 O O . PHE A 1 1082 ? 48.893 -18.876 -13.349 1.00 93.25 1082 PHE A O 1
ATOM 8166 N N . SER A 1 1083 ? 48.744 -19.707 -11.280 1.00 93.00 1083 SER A N 1
ATOM 8167 C CA . SER A 1 1083 ? 48.906 -21.107 -11.685 1.00 93.00 1083 SER A CA 1
ATOM 8168 C C . SER A 1 1083 ? 47.660 -21.648 -12.406 1.00 93.00 1083 SER A C 1
ATOM 8170 O O . SER A 1 1083 ? 46.616 -21.002 -12.449 1.00 93.00 1083 SER A O 1
ATOM 8172 N N . GLY A 1 1084 ? 47.735 -22.878 -12.927 1.00 84.00 1084 GLY A N 1
ATOM 8173 C CA . GLY A 1 1084 ? 46.570 -23.567 -13.504 1.00 84.00 1084 GLY A CA 1
ATOM 8174 C C . GLY A 1 1084 ? 45.445 -23.861 -12.498 1.00 84.00 1084 GLY A C 1
ATOM 8175 O O . GLY A 1 1084 ? 44.338 -24.182 -12.911 1.00 84.00 1084 GLY A O 1
ATOM 8176 N N . SER A 1 1085 ? 45.705 -23.731 -11.191 1.00 89.44 1085 SER A N 1
ATOM 8177 C CA . SER A 1 1085 ? 44.687 -23.795 -10.133 1.00 89.44 1085 SER A CA 1
ATOM 8178 C C . SER A 1 1085 ? 44.266 -22.412 -9.620 1.00 89.44 1085 SER A C 1
ATOM 8180 O O . SER A 1 1085 ? 43.636 -22.330 -8.574 1.00 89.44 1085 SER A O 1
ATOM 8182 N N . GLY A 1 1086 ? 44.679 -21.333 -10.294 1.00 92.38 1086 GLY A N 1
ATOM 8183 C CA . GLY A 1 1086 ? 44.341 -19.945 -9.964 1.00 92.38 1086 GLY A CA 1
ATOM 8184 C C . GLY A 1 1086 ? 45.055 -19.345 -8.759 1.00 92.38 1086 GLY A C 1
ATOM 8185 O O . GLY A 1 1086 ? 44.780 -18.208 -8.397 1.00 92.38 1086 GLY A O 1
ATOM 8186 N N . ALA A 1 1087 ? 45.992 -20.071 -8.143 1.00 94.06 1087 ALA A N 1
ATOM 8187 C CA . ALA A 1 1087 ? 46.808 -19.523 -7.063 1.00 94.06 1087 ALA A CA 1
ATOM 8188 C C . ALA A 1 1087 ? 47.796 -18.489 -7.617 1.00 94.06 1087 ALA A C 1
ATOM 8190 O O . ALA A 1 1087 ? 48.531 -18.793 -8.563 1.00 94.06 1087 ALA A O 1
ATOM 8191 N N . TRP A 1 1088 ? 47.821 -17.306 -7.010 1.00 95.81 1088 TRP A N 1
ATOM 8192 C CA . TRP A 1 1088 ? 48.727 -16.207 -7.322 1.00 95.81 1088 TRP A CA 1
ATOM 8193 C C . TRP A 1 1088 ? 50.177 -16.588 -7.015 1.00 95.81 1088 TRP A C 1
ATOM 8195 O O . TRP A 1 1088 ? 50.496 -17.083 -5.933 1.00 95.81 1088 TRP A O 1
ATOM 8205 N N . LEU A 1 1089 ? 51.053 -16.365 -7.988 1.00 89.81 1089 LEU A N 1
ATOM 8206 C CA . LEU A 1 1089 ? 52.479 -16.688 -7.955 1.00 89.81 1089 LEU A CA 1
ATOM 8207 C C . LEU A 1 1089 ? 53.358 -15.439 -7.786 1.00 89.81 1089 LEU A C 1
ATOM 8209 O O . LEU A 1 1089 ? 54.578 -15.578 -7.699 1.00 89.81 1089 LEU A O 1
ATOM 8213 N N . GLY A 1 1090 ? 52.748 -14.251 -7.737 1.00 78.00 1090 GLY A N 1
ATOM 8214 C CA . GLY A 1 1090 ? 53.420 -12.953 -7.695 1.00 78.00 1090 GLY A CA 1
ATOM 8215 C C . GLY A 1 1090 ? 53.014 -12.038 -8.853 1.00 78.00 1090 GLY A C 1
ATOM 8216 O O . GLY A 1 1090 ? 52.468 -12.502 -9.864 1.00 78.00 1090 GLY A O 1
ATOM 8217 N N . ALA A 1 1091 ? 53.260 -10.744 -8.648 1.00 65.38 1091 ALA A N 1
ATOM 8218 C CA . ALA A 1 1091 ? 53.273 -9.719 -9.691 1.00 65.38 1091 ALA A CA 1
ATOM 8219 C C . ALA A 1 1091 ? 54.572 -9.775 -10.512 1.00 65.38 1091 ALA A C 1
ATOM 8221 O O . ALA A 1 1091 ? 55.560 -10.371 -10.013 1.00 65.38 1091 ALA A O 1
#

Foldseek 3Di:
DDDDDDDDDDDDDDDDDDDDDDDDDDDDDDDDDDDDDDDDDDDDDDDDDDDDDDPDWDKDFFDLALQVQLVVQLPDDDPLQKWWKWKADLLANRRGIIITIDNDPDQPPPDDDDDDDDDDDDDPDQDPPLDQDPLVQVVSCLVQVPQKGFNCSVPFQFSDRVSVLVNLLVLVLSVQVPLVSLFWFSMKMFIAHSNSGGTTIIGTDGPDSDPVVVVVLVVLLVVLLVLQCLQDDPPDALLSNLLSSLQSLLQQADEDPQQDDPCDPPPDPVPPDDDSNCVCVSQQGCSCSRHVRYHHQNNSQSVSVVSSVVNVWDKGKKQFSVVSHIFMWTAHPNAIFTDRSNQQNPDPDPHDDGGPCQRPGAQLVCQQPPDPPDDRDDRLCDPVRMRRDDNRSNGPPGPCVPPPSVLQDDDDPDRAPDWDKWDDVQKIKIWGWHPADAQFWIKIFIGIGGDPRQKWKFKAFKFFDPVQDPDGGFWDRPDPVNCVVGGTDSGRIDIDHHFAFGWMWIKMKMWDPVNPDPPTTMIMDIDTDGDDDPNHYHLLVLLLVVLVVLCVVQDDPDFLLSSLVSQLVVQLVQADEDNTGQDLCCSSGVSYYHQNNSQSVSCSNSVSNVWDKDWDDFPVQRHIFIWTQTPNATFTARSRVLSPQDPDFPASCSQLRPGHFLVLVCLVVVSSPDDDPPRGRDDCCSRPCNVVVVLVVQLVVCVVVVQVCVQVVPQKDKDKHPSVVTPPPLVVDPVSSVQSSQQVSQVNNQPDWDWYQDPNFIWTKGKRKDKAWPDDPVVSDGIIMIMIGIDTATPDDPFPWDPFDFPADQAQPAFTWTWTAGPPRRDIDIDTHPRPHQPWDPFAFPAQAACPDWTWTWTARPGHRDIDIDTHGHDNHPCDDPPDFAWDADPNFIWGADPVGDTDEDAWDQDPNFIWGHYRVRTTDAAWDQDPNWIWGQHPVRGTDAAWDQDPNFIWHQHPPRRTTDAAWDDDPNFIWHQHPPRRTTDAAWDQDPNFIWHQHVVGTTDAAWDQDPNFIWHQHPPRRTTDAAWDQDPNFIWHQHPPPRTTDAAWDDDPNWIWHQHPVRTTDAAWDQDPNDTWHAHPVRTTPGD

Nearest PDB structures (foldseek):
  6jyx-assembly1_A  TM=7.175E-01  e=1.190E-18  Streptococcus pneumoniae TIGR4
  2v05-assembly1_A  TM=5.868E-01  e=4.301E-18  Streptococcus pneumoniae R6
  2x8m-assembly1_A  TM=5.367E-01  e=5.897E-17  Streptococcus pneumoniae R6
  8jhz-assembly1_A  TM=3.992E-01  e=8.375E-18  Paraclostridium sordellii
  7u1z-assembly2_A  TM=3.530E-01  e=1.762E-16  Clostridioides difficile

pLDDT: mean 78.85, std 19.65, range [21.06, 98.38]

Sequence (1091 aa):
MQKTTGARALSVLLAAALAATLCPLPAFATDAAPSGLEPLAANQAAGDASATPAASAASAGGFATAEEAIRAAQSLETDGATTVLVGFDPLFPEDGYTVSISPDAAASSLDGADSPDEPASAYSLGIAAESTTLGALLDAGWESAAPTIDVTSLGTLPATNEQFDALFRSYIDHMLDRPGLFNVRTYLNAALSADRTQIVALLPSYITTDADTLAQMQADFDLNVQRALACVDDSMTDESKVYALHDWLCNHATYNRGAVAPDADPNDPEAEDSDAAKASYPSFTAYGCMVDGLGVCQSYMFALAYLLDQAGVENAPLLVTSENHAWNAVNLDGSWYHVDATWDDNDDSGATGNPDYSYFLKSGTWFASPAAGYHPHSGWTDSATTYGWDSSFTDSNRNLDGYQWKRYAPQGNRLCDFVKSSTAGDLALVVKYDALKAGEDTDFFAQGWGGKGDYLYSFQSPMLTDGLSDYPNLVDPTNATFNNAYTMQDAGSFPFEFTVSGTYRLRITLQDNLYGDRPVKTASSNLVLTLNSAEAPSVANRCAAIAAQCNASLGANATDFDRALWLHDYLIDNAEYDLRFVNAEGVLARGLGNCESYHAAYCNLLKAVGIETGRIASVADNHVWTAVRLDGKWYQVDVTWDDENIKGMPVDLRHIHFGLTDELMALAHPGHTQPVAGYESASLDDNYFIRTGAIDPFADEFEAEINDYLAKGAASFSIEEKIQNHAGWLSAYDGATKSILGNLIAYELGQRSWTATLGGTQKNVALKVTYTNKSNVATGKSGGTFAFTATYADATHTHRWGAWSTTTNATCTAAGQQKRTCSTCGASETRTLAALGHGFGAWVRVKEPTTQAQGQDARTCSRCGAKETRPVAKLPAPTTPAAKPGWSLNSGVWQYRHSDGSLAEGGWERIGGAWYLFDRSGNMLTGWQQVGGTWYYLKASGAMAEGWQQVGGTWYYLKPGSGAMAEGWASAGGAWYYLKPGSGAMAEGWQQVGGAWYYLKAGGAMAEGWASVGGAWYYLRPGSGAMAEGWQQVGGTWYYLRPGSGAMVTGWLNLSGTWYWMDSSGAMATGSRWIDGAWNRFSGSGAWLGA

Solvent-accessible surface area (backbone atoms only — not comparable to full-atom values): 61842 Å² total; per-residue (Å²): 133,91,81,83,90,80,82,91,85,85,91,86,89,91,86,91,89,85,88,88,88,82,86,84,84,84,79,90,78,90,82,80,87,80,89,81,91,84,89,87,77,91,80,89,79,90,80,86,90,83,84,79,86,81,78,80,55,70,60,54,72,66,20,64,40,59,60,54,31,47,53,52,58,66,66,60,89,71,89,82,71,57,30,47,32,46,32,39,31,68,63,46,45,79,51,18,22,35,29,40,46,40,82,77,65,86,76,89,73,87,73,85,89,89,84,95,87,79,86,85,74,96,70,79,77,45,72,88,63,98,52,69,50,68,66,64,46,50,51,55,23,60,79,66,45,33,70,41,30,68,43,54,65,66,47,94,40,54,65,43,46,71,49,50,55,54,47,53,50,55,53,48,43,59,44,55,78,38,34,75,48,38,53,42,45,82,40,38,32,35,31,38,39,98,87,53,54,29,49,40,31,39,29,60,40,55,77,60,67,51,66,71,63,44,54,51,50,50,53,48,40,52,50,37,50,51,58,46,51,66,65,50,57,93,88,54,53,62,67,56,42,53,49,42,45,49,53,45,48,35,64,52,30,34,70,43,63,84,67,69,68,88,74,74,62,92,82,49,83,86,69,66,90,64,78,66,83,57,78,53,66,48,20,53,10,19,35,6,26,56,60,73,28,32,11,35,40,52,0,44,20,23,36,50,44,33,54,32,54,76,70,70,36,57,63,44,39,35,43,21,42,77,64,53,44,34,26,30,35,35,52,54,98,90,43,33,23,32,35,32,60,57,80,13,36,67,54,100,73,79,82,87,49,76,60,68,52,81,41,50,50,22,11,28,55,41,44,56,54,47,62,95,92,56,82,59,54,60,58,58,91,35,70,91,35,17,45,62,63,60,84,69,50,63,25,70,67,56,86,46,58,80,60,68,64,74,60,64,61,70,90,67,93,66,92,50,77,41,77,46,75,26,68,45,86,66,27,34,28,38,38,34,27,48,72,86,41,71,78,38,71,25,52,33,41,45,46,65,42,60,74,71,51,41,57,28,23,29,52,49,63,39,25,51,56,79,90,78,62,96,54,39,40,40,37,42,84,80,30,63,71,59,44,70,75,32,45,72,30,76,58,33,69,46,76,47,65,38,60,47,25,39,37,35,39,40,38,40,35,36,33,31,70,58,68,74,57,90,76,67,49,60,19,62,42,79,46,81,45,75,47,87,42,89,90,17,51,26,62,68,56,49,29,48,52,52,31,49,51,51,49,68,74,60,43,95,83,56,51,53,56,58,51,51,51,53,55,48,49,49,49,50,76,52,38,44,86,30,81,48,21,38,15,31,54,24,32,78,62,70,27,31,13,26,46,51,1,49,35,46,36,50,46,50,35,36,46,58,69,72,35,53,69,44,86,43,73,26,81,81,65,72,46,48,31,32,28,38,42,40,87,87,42,35,20,35,32,35,68,61,77,22,52,57,84,68,85,75,46,95,53,84,60,55,42,74,40,37,23,28,24,43,75,51,46,24,51,73,36,72,50,49,78,66,72,54,91,95,51,59,20,86,49,52,75,72,12,49,41,63,62,72,48,73,43,45,73,67,36,57,72,45,48,68,60,51,49,56,44,41,49,72,66,48,55,60,52,73,46,72,63,63,67,80,76,43,72,61,45,83,77,63,76,75,61,22,65,56,45,40,52,43,40,51,38,22,50,51,58,30,70,48,90,42,71,29,55,53,96,89,40,46,21,37,35,48,40,50,46,45,54,44,76,62,56,35,84,93,75,75,44,81,52,31,37,38,41,40,39,44,48,81,42,78,37,73,64,88,70,62,56,45,76,75,37,72,74,38,72,50,34,45,80,48,57,8,31,32,38,25,45,19,80,84,79,65,51,64,55,74,47,78,36,69,38,66,44,67,62,53,56,76,76,36,78,75,37,78,41,35,61,88,44,64,7,28,30,34,22,45,16,80,83,68,66,51,68,51,70,46,80,31,77,41,37,83,59,77,89,61,80,75,75,72,57,42,81,45,79,54,96,93,40,42,33,42,33,42,87,89,69,49,67,51,50,59,40,78,46,77,57,100,88,40,42,33,40,20,42,82,86,20,39,53,42,56,46,79,46,74,58,95,87,42,44,34,42,18,37,97,86,23,39,55,38,51,41,79,44,75,57,95,88,42,44,32,42,16,40,73,99,71,22,40,56,39,51,41,78,45,78,57,97,92,40,44,32,42,15,41,71,95,74,21,39,58,39,57,48,81,43,79,56,96,91,39,42,32,43,18,37,92,93,21,39,54,42,53,39,77,44,80,57,96,92,37,42,32,42,15,39,71,97,72,21,38,54,40,54,41,78,44,76,58,97,87,43,42,33,42,17,38,72,97,75,21,39,52,40,55,44,80,43,75,58,97,89,44,39,32,43,17,41,95,90,20,44,52,43,54,43,77,43,82,53,97,90,39,62,32,32,21,38,96,84,21,43,54,76,47,107

Mean predicted aligned error: 20.91 Å